Protein AF-0000000068387967 (afdb_homodimer)

Radius of gyration: 27.44 Å; Cα contacts (8 Å, |Δi|>4): 1871; chains: 2; bounding box: 68×74×74 Å

Organism: Agrobacterium fabrum (strain C58 / ATCC 33970) (NCBI:txid176299)

Structure (mmCIF, N/CA/C/O backbone):
data_AF-0000000068387967-model_v1
#
loop_
_entity.id
_entity.type
_entity.pdbx_description
1 polymer 'Transcriptional regulator, ROK family'
#
loop_
_atom_site.group_PDB
_atom_site.id
_atom_site.type_symbol
_atom_site.label_atom_id
_atom_site.label_alt_id
_atom_site.label_comp_id
_atom_site.label_asym_id
_atom_site.label_entity_id
_atom_site.label_seq_id
_atom_site.pdbx_PDB_ins_code
_atom_site.Cartn_x
_atom_site.Cartn_y
_atom_site.Cartn_z
_atom_site.occupancy
_atom_site.B_iso_or_equiv
_atom_site.auth_seq_id
_atom_site.auth_comp_id
_atom_site.auth_asym_id
_atom_site.auth_atom_id
_atom_site.pdbx_PDB_model_num
ATOM 1 N N . MET A 1 1 ? 4.836 -12.438 -30.688 1 20.45 1 MET A N 1
ATOM 2 C CA . MET A 1 1 ? 4.652 -12.008 -29.312 1 20.45 1 MET A CA 1
ATOM 3 C C . MET A 1 1 ? 5.262 -10.633 -29.078 1 20.45 1 MET A C 1
ATOM 5 O O . MET A 1 1 ? 6.48 -10.469 -29.172 1 20.45 1 MET A O 1
ATOM 9 N N . THR A 1 2 ? 4.594 -9.641 -29.453 1 23.92 2 THR A N 1
ATOM 10 C CA . THR A 1 2 ? 5.078 -8.273 -29.547 1 23.92 2 THR A CA 1
ATOM 11 C C . THR A 1 2 ? 5.59 -7.785 -28.188 1 23.92 2 THR A C 1
ATOM 13 O O . THR A 1 2 ? 4.879 -7.867 -27.188 1 23.92 2 THR A O 1
ATOM 16 N N . VAL A 1 3 ? 6.855 -7.746 -28.094 1 29.48 3 VAL A N 1
ATOM 17 C CA . VAL A 1 3 ? 7.578 -7.168 -26.953 1 29.48 3 VAL A CA 1
ATOM 18 C C . VAL A 1 3 ? 7.012 -5.785 -26.641 1 29.48 3 VAL A C 1
ATOM 20 O O . VAL A 1 3 ? 7.105 -4.867 -27.453 1 29.48 3 VAL A O 1
ATOM 23 N N . HIS A 1 4 ? 5.84 -5.695 -26.094 1 33.25 4 HIS A N 1
ATOM 24 C CA . HIS A 1 4 ? 5.336 -4.379 -25.703 1 33.25 4 HIS A CA 1
ATOM 25 C C . HIS A 1 4 ? 6.391 -3.592 -24.938 1 33.25 4 HIS A C 1
ATOM 27 O O . HIS A 1 4 ? 7.027 -4.129 -24.016 1 33.25 4 HIS A O 1
ATOM 33 N N . THR A 1 5 ? 7.004 -2.742 -25.531 1 36.59 5 THR A N 1
ATOM 34 C CA . THR A 1 5 ? 7.961 -1.778 -25 1 36.59 5 THR A CA 1
ATOM 35 C C . THR A 1 5 ? 7.449 -1.168 -23.703 1 36.59 5 THR A C 1
ATOM 37 O O . THR A 1 5 ? 6.375 -0.565 -23.672 1 36.59 5 THR A O 1
ATOM 40 N N . VAL A 1 6 ? 7.699 -1.725 -22.609 1 42.28 6 VAL A N 1
ATOM 41 C CA . VAL A 1 6 ? 7.457 -1.434 -21.203 1 42.28 6 VAL A CA 1
ATOM 42 C C . VAL A 1 6 ? 8.07 -0.083 -20.844 1 42.28 6 VAL A C 1
ATOM 44 O O . VAL A 1 6 ? 9.031 -0.018 -20.062 1 42.28 6 VAL A O 1
ATOM 47 N N . ASP A 1 7 ? 8.141 0.85 -21.703 1 43.03 7 ASP A N 1
ATOM 48 C CA . ASP A 1 7 ? 8.953 2.059 -21.625 1 43.03 7 ASP A CA 1
ATOM 49 C C . ASP A 1 7 ? 8.438 2.988 -20.516 1 43.03 7 ASP A C 1
ATOM 51 O O . ASP A 1 7 ? 9.117 3.949 -20.141 1 43.03 7 ASP A O 1
ATOM 55 N N . THR A 1 8 ? 7.227 2.881 -20.016 1 50.09 8 THR A N 1
ATOM 56 C CA . THR A 1 8 ? 6.793 4.102 -19.344 1 50.09 8 THR A CA 1
ATOM 57 C C . THR A 1 8 ? 6.922 3.957 -17.828 1 50.09 8 THR A C 1
ATOM 59 O O . THR A 1 8 ? 6.52 4.852 -17.078 1 50.09 8 THR A O 1
ATOM 62 N N . TYR A 1 9 ? 7.469 2.838 -17.406 1 54.78 9 TYR A N 1
ATOM 63 C CA . TYR A 1 9 ? 7.398 2.793 -15.945 1 54.78 9 TYR A CA 1
ATOM 64 C C . TYR A 1 9 ? 8.766 3.047 -15.32 1 54.78 9 TYR A C 1
ATOM 66 O O . TYR A 1 9 ? 9.797 2.723 -15.914 1 54.78 9 TYR A O 1
ATOM 74 N N . PRO A 1 10 ? 8.688 3.734 -14.219 1 59.34 10 PRO A N 1
ATOM 75 C CA . PRO A 1 10 ? 9.953 3.973 -13.516 1 59.34 10 PRO A CA 1
ATOM 76 C C . PRO A 1 10 ? 10.719 2.682 -13.227 1 59.34 10 PRO A C 1
ATOM 78 O O . PRO A 1 10 ? 10.109 1.668 -12.875 1 59.34 10 PRO A O 1
ATOM 81 N N . VAL A 1 11 ? 11.945 2.621 -13.703 1 65.12 11 VAL A N 1
ATOM 82 C CA . VAL A 1 11 ? 12.836 1.48 -13.484 1 65.12 11 VAL A CA 1
ATOM 83 C C . VAL A 1 11 ? 13.875 1.828 -12.422 1 65.12 11 VAL A C 1
ATOM 85 O O . VAL A 1 11 ? 14.375 2.951 -12.383 1 65.12 11 VAL A O 1
ATOM 88 N N . ALA A 1 12 ? 13.992 0.906 -11.422 1 69.81 12 ALA A N 1
ATOM 89 C CA . ALA A 1 12 ? 15.07 1.115 -10.461 1 69.81 12 ALA A CA 1
ATOM 90 C C . ALA A 1 12 ? 16.391 1.389 -11.164 1 69.81 12 ALA A C 1
ATOM 92 O O . ALA A 1 12 ? 16.688 0.772 -12.195 1 69.81 12 ALA A O 1
ATOM 93 N N . ILE A 1 13 ? 17.125 2.381 -10.664 1 72.62 13 ILE A N 1
ATOM 94 C CA . ILE A 1 13 ? 18.406 2.709 -11.289 1 72.62 13 ILE A CA 1
ATOM 95 C C . ILE A 1 13 ? 19.547 2.139 -10.461 1 72.62 13 ILE A C 1
ATOM 97 O O . ILE A 1 13 ? 19.375 1.808 -9.281 1 72.62 13 ILE A O 1
ATOM 101 N N . GLY A 1 14 ? 20.594 1.98 -11.133 1 74.94 14 GLY A N 1
ATOM 102 C CA . GLY A 1 14 ? 21.766 1.4 -10.492 1 74.94 14 GLY A CA 1
ATOM 103 C C . GLY A 1 14 ? 22.359 2.279 -9.406 1 74.94 14 GLY A C 1
ATOM 104 O O . GLY A 1 14 ? 22.109 3.486 -9.375 1 74.94 14 GLY A O 1
ATOM 105 N N . LYS A 1 15 ? 22.984 1.681 -8.406 1 77.12 15 LYS A N 1
ATOM 106 C CA . LYS A 1 15 ? 23.688 2.396 -7.344 1 77.12 15 LYS A CA 1
ATOM 107 C C . LYS A 1 15 ? 25.141 2.645 -7.719 1 77.12 15 LYS A C 1
ATOM 109 O O . LYS A 1 15 ? 25.797 1.782 -8.312 1 77.12 15 LYS A O 1
ATOM 114 N N . ASN A 1 16 ? 25.578 3.896 -7.59 1 76.06 16 ASN A N 1
ATOM 115 C CA . ASN A 1 16 ? 26.984 4.293 -7.707 1 76.06 16 ASN A CA 1
ATOM 116 C C . ASN A 1 16 ? 27.5 4.914 -6.41 1 76.06 16 ASN A C 1
ATOM 118 O O . ASN A 1 16 ? 26.75 5.047 -5.441 1 76.06 16 ASN A O 1
ATOM 122 N N . PRO A 1 17 ? 28.734 5.148 -6.324 1 76.19 17 PRO A N 1
ATOM 123 C CA . PRO A 1 17 ? 29.297 5.656 -5.066 1 76.19 17 PRO A CA 1
ATOM 124 C C . PRO A 1 17 ? 28.578 6.906 -4.562 1 76.19 17 PRO A C 1
ATOM 126 O O . PRO A 1 17 ? 28.344 7.047 -3.359 1 76.19 17 PRO A O 1
ATOM 129 N N . GLU A 1 18 ? 28.203 7.746 -5.441 1 78.06 18 GLU A N 1
ATOM 130 C CA . GLU A 1 18 ? 27.531 8.977 -5.043 1 78.06 18 GLU A CA 1
ATOM 131 C C . GLU A 1 18 ? 26.156 8.688 -4.453 1 78.06 18 GLU A C 1
ATOM 133 O O . GLU A 1 18 ? 25.812 9.211 -3.393 1 78.06 18 GLU A O 1
ATOM 138 N N . ARG A 1 19 ? 25.422 7.848 -5.066 1 78.75 19 ARG A N 1
ATOM 139 C CA . ARG A 1 19 ? 24.078 7.508 -4.605 1 78.75 19 ARG A CA 1
ATOM 140 C C . ARG A 1 19 ? 24.125 6.695 -3.314 1 78.75 19 ARG A C 1
ATOM 142 O O . ARG A 1 19 ? 23.25 6.82 -2.461 1 78.75 19 ARG A O 1
ATOM 149 N N . SER A 1 20 ? 25.125 5.906 -3.203 1 82.56 20 SER A N 1
ATOM 150 C CA . SER A 1 20 ? 25.312 5.145 -1.973 1 82.56 20 SER A CA 1
ATOM 151 C C . SER A 1 20 ? 25.609 6.062 -0.792 1 82.56 20 SER A C 1
ATOM 153 O O . SER A 1 20 ? 25.109 5.844 0.313 1 82.56 20 SER A O 1
ATOM 155 N N . ARG A 1 21 ? 26.422 7.07 -1.101 1 83.25 21 ARG A N 1
ATOM 156 C CA . ARG A 1 21 ? 26.75 8.031 -0.054 1 83.25 21 ARG A CA 1
ATOM 157 C C . ARG A 1 21 ? 25.5 8.789 0.397 1 83.25 21 ARG A C 1
ATOM 159 O O . ARG A 1 21 ? 25.297 8.984 1.596 1 83.25 21 ARG A O 1
ATOM 166 N N . GLU A 1 22 ? 24.734 9.18 -0.54 1 84.56 22 GLU A N 1
ATOM 167 C CA . GLU A 1 22 ? 23.5 9.898 -0.215 1 84.56 22 GLU A CA 1
ATOM 168 C C . GLU A 1 22 ? 22.547 9.023 0.592 1 84.56 22 GLU A C 1
ATOM 170 O O . GLU A 1 22 ? 21.938 9.492 1.55 1 84.56 22 GLU A O 1
ATOM 175 N N . HIS A 1 23 ? 22.469 7.82 0.16 1 85.06 23 HIS A N 1
ATOM 176 C CA . HIS A 1 23 ? 21.656 6.867 0.898 1 85.06 23 HIS A CA 1
ATOM 177 C C . HIS A 1 23 ? 22.141 6.719 2.336 1 85.06 23 HIS A C 1
ATOM 179 O O . HIS A 1 23 ? 21.344 6.789 3.275 1 85.06 23 HIS A O 1
ATOM 185 N N . ASN A 1 24 ? 23.406 6.57 2.516 1 87.81 24 ASN A N 1
ATOM 186 C CA . ASN A 1 24 ? 23.984 6.363 3.842 1 87.81 24 ASN A CA 1
ATOM 187 C C . ASN A 1 24 ? 23.797 7.586 4.73 1 87.81 24 ASN A C 1
ATOM 189 O O . ASN A 1 24 ? 23.562 7.457 5.934 1 87.81 24 ASN A O 1
ATOM 193 N N . ARG A 1 25 ? 23.875 8.711 4.125 1 89.19 25 ARG A N 1
ATOM 194 C CA . ARG A 1 25 ? 23.641 9.953 4.852 1 89.19 25 ARG A CA 1
ATOM 195 C C . ARG A 1 25 ? 22.219 9.992 5.414 1 89.19 25 ARG A C 1
ATOM 197 O O . ARG A 1 25 ? 22.016 10.352 6.574 1 89.19 25 ARG A O 1
ATOM 204 N N . ARG A 1 26 ? 21.297 9.609 4.594 1 86.44 26 ARG A N 1
ATOM 205 C CA . ARG A 1 26 ? 19.906 9.602 5.023 1 86.44 26 ARG A CA 1
ATOM 206 C C . ARG A 1 26 ? 19.672 8.578 6.137 1 86.44 26 ARG A C 1
ATOM 208 O O . ARG A 1 26 ? 18.953 8.852 7.098 1 86.44 26 ARG A O 1
ATOM 215 N N . VAL A 1 27 ? 20.312 7.484 5.996 1 86.31 27 VAL A N 1
ATOM 216 C CA . VAL A 1 27 ? 20.188 6.418 6.98 1 86.31 27 VAL A CA 1
ATOM 217 C C . VAL A 1 27 ? 20.688 6.902 8.344 1 86.31 27 VAL A C 1
ATOM 219 O O . VAL A 1 27 ? 20.016 6.723 9.359 1 86.31 27 VAL A O 1
ATOM 222 N N . VAL A 1 28 ? 21.797 7.598 8.414 1 89.75 28 VAL A N 1
ATOM 223 C CA . VAL A 1 28 ? 22.422 8.062 9.648 1 89.75 28 VAL A CA 1
ATOM 224 C C . VAL A 1 28 ? 21.562 9.172 10.266 1 89.75 28 VAL A C 1
ATOM 226 O O . VAL A 1 28 ? 21.281 9.164 11.469 1 89.75 28 VAL A O 1
ATOM 229 N N . LEU A 1 29 ? 21.172 10.039 9.445 1 87.94 29 LEU A N 1
ATOM 230 C CA . LEU A 1 29 ? 20.359 11.156 9.922 1 87.94 29 LEU A CA 1
ATOM 231 C C . LEU A 1 29 ? 19.047 10.672 10.523 1 87.94 29 LEU A C 1
ATOM 233 O O . LEU A 1 29 ? 18.641 11.133 11.594 1 87.94 29 LEU A O 1
ATOM 237 N N . ASP A 1 30 ? 18.422 9.781 9.844 1 83.19 30 ASP A N 1
ATOM 238 C CA . ASP A 1 30 ? 17.156 9.234 10.336 1 83.19 30 ASP A CA 1
ATOM 239 C C . ASP A 1 30 ? 17.359 8.5 11.656 1 83.19 30 ASP A C 1
ATOM 241 O O . ASP A 1 30 ? 16.547 8.648 12.578 1 83.19 30 ASP A O 1
ATOM 245 N N . LEU A 1 31 ? 18.391 7.793 11.727 1 84.69 31 LEU A N 1
ATOM 246 C CA . LEU A 1 31 ? 18.688 7.02 12.93 1 84.69 31 LEU A CA 1
ATOM 247 C C . LEU A 1 31 ? 18.906 7.938 14.125 1 84.69 31 LEU A C 1
ATOM 249 O O . LEU A 1 31 ? 18.344 7.711 15.203 1 84.69 31 LEU A O 1
ATOM 253 N N . VAL A 1 32 ? 19.688 8.977 13.969 1 88.38 32 VAL A N 1
ATOM 254 C CA . VAL A 1 32 ? 19.984 9.906 15.055 1 88.38 32 VAL A CA 1
ATOM 255 C C . VAL A 1 32 ? 18.719 10.633 15.484 1 88.38 32 VAL A C 1
ATOM 257 O O . VAL A 1 32 ? 18.469 10.828 16.672 1 88.38 32 VAL A O 1
ATOM 260 N N . ARG A 1 33 ? 17.953 11.039 14.523 1 82.38 33 ARG A N 1
ATOM 261 C CA . ARG A 1 33 ? 16.703 11.734 14.812 1 82.38 33 ARG A CA 1
ATOM 262 C C . ARG A 1 33 ? 15.773 10.867 15.656 1 82.38 33 ARG A C 1
ATOM 264 O O . ARG A 1 33 ? 15.219 11.328 16.656 1 82.38 33 ARG A O 1
ATOM 271 N N . ARG A 1 34 ? 15.633 9.656 15.289 1 78.38 34 ARG A N 1
ATOM 272 C CA . ARG A 1 34 ? 14.711 8.742 15.945 1 78.38 34 ARG A CA 1
ATOM 273 C C . ARG A 1 34 ? 15.164 8.43 17.375 1 78.38 34 ARG A C 1
ATOM 275 O O . ARG A 1 34 ? 14.344 8.219 18.266 1 78.38 34 ARG A O 1
ATOM 282 N N . HIS A 1 35 ? 16.484 8.445 17.609 1 83.81 35 HIS A N 1
ATOM 283 C CA . HIS A 1 35 ? 17.031 8.039 18.906 1 83.81 35 HIS A CA 1
ATOM 284 C C . HIS A 1 35 ? 17.297 9.25 19.797 1 83.81 35 HIS A C 1
ATOM 286 O O . HIS A 1 35 ? 17.578 9.102 20.984 1 83.81 35 HIS A O 1
ATOM 292 N N . GLY A 1 36 ? 17.156 10.352 19.234 1 84.31 36 GLY A N 1
ATOM 293 C CA . GLY A 1 36 ? 17.469 11.562 19.969 1 84.31 36 GLY A CA 1
ATOM 294 C C . GLY A 1 36 ? 18.953 11.898 19.953 1 84.31 36 GLY A C 1
ATOM 295 O O . GLY A 1 36 ? 19.328 13 19.562 1 84.31 36 GLY A O 1
ATOM 296 N N . SER A 1 37 ? 19.781 10.953 20.375 1 90.75 37 SER A N 1
ATOM 297 C CA . SER A 1 37 ? 21.234 11.078 20.344 1 90.75 37 SER A CA 1
ATOM 298 C C . SER A 1 37 ? 21.906 9.711 20.266 1 90.75 37 SER A C 1
ATOM 300 O O . SER A 1 37 ? 21.391 8.734 20.797 1 90.75 37 SER A O 1
ATOM 302 N N . LEU A 1 38 ? 22.938 9.688 19.469 1 92.19 38 LEU A N 1
ATOM 303 C CA . LEU A 1 38 ? 23.688 8.445 19.297 1 92.19 38 LEU A CA 1
ATOM 304 C C . LEU A 1 38 ? 25.172 8.742 19.141 1 92.19 38 LEU A C 1
ATOM 306 O O . LEU A 1 38 ? 25.547 9.789 18.609 1 92.19 38 LEU A O 1
ATOM 310 N N . GLY A 1 39 ? 25.984 7.781 19.641 1 93.56 39 GLY A N 1
ATOM 311 C CA . GLY A 1 39 ? 27.406 7.84 19.359 1 93.56 39 GLY A CA 1
ATOM 312 C C . GLY A 1 39 ? 27.781 7.156 18.062 1 93.56 39 GLY A C 1
ATOM 313 O O . GLY A 1 39 ? 26.984 6.406 17.484 1 93.56 39 GLY A O 1
ATOM 314 N N . ARG A 1 40 ? 28.984 7.445 17.578 1 93.56 40 ARG A N 1
ATOM 315 C CA . ARG A 1 40 ? 29.438 6.906 16.297 1 93.56 40 ARG A CA 1
ATOM 316 C C . ARG A 1 40 ? 29.438 5.379 16.312 1 93.56 40 ARG A C 1
ATOM 318 O O . ARG A 1 40 ? 29.047 4.746 15.328 1 93.56 40 ARG A O 1
ATOM 325 N N . ALA A 1 41 ? 29.859 4.836 17.391 1 91.5 41 ALA A N 1
ATOM 326 C CA . ALA A 1 41 ? 29.922 3.379 17.469 1 91.5 41 ALA A CA 1
ATOM 327 C C . ALA A 1 41 ? 28.531 2.754 17.359 1 91.5 41 ALA A C 1
ATOM 329 O O . ALA A 1 41 ? 28.359 1.749 16.672 1 91.5 41 ALA A O 1
ATOM 330 N N . GLN A 1 42 ? 27.672 3.33 18.047 1 91 42 GLN A N 1
ATOM 331 C CA . GLN A 1 42 ? 26.297 2.836 18 1 91 42 GLN A CA 1
ATOM 332 C C . GLN A 1 42 ? 25.703 2.996 16.594 1 91 42 GLN A C 1
ATOM 334 O O . GLN A 1 42 ? 25.016 2.102 16.109 1 91 42 GLN A O 1
ATOM 339 N N . ILE A 1 43 ? 25.938 4.098 15.977 1 92.5 43 ILE A N 1
ATOM 340 C CA . ILE A 1 43 ? 25.453 4.352 14.625 1 92.5 43 ILE A CA 1
ATOM 341 C C . ILE A 1 43 ? 26 3.279 13.68 1 92.5 43 ILE A C 1
ATOM 343 O O . ILE A 1 43 ? 25.25 2.711 12.883 1 92.5 43 ILE A O 1
ATOM 347 N N . ALA A 1 44 ? 27.266 3.008 13.82 1 91.19 44 ALA A N 1
ATOM 348 C CA . ALA A 1 44 ? 27.906 2.002 12.969 1 91.19 44 ALA A CA 1
ATOM 349 C C . ALA A 1 44 ? 27.266 0.631 13.172 1 91.19 44 ALA A C 1
ATOM 351 O O . ALA A 1 44 ? 26.969 -0.075 12.203 1 91.19 44 ALA A O 1
ATOM 352 N N . LYS A 1 45 ? 27.047 0.322 14.367 1 88.19 45 LYS A N 1
ATOM 353 C CA . LYS A 1 45 ? 26.484 -0.98 14.703 1 88.19 45 LYS A CA 1
ATOM 354 C C . LYS A 1 45 ? 25.078 -1.14 14.117 1 88.19 45 LYS A C 1
ATOM 356 O O . LYS A 1 45 ? 24.781 -2.148 13.469 1 88.19 45 LYS A O 1
ATOM 361 N N . ILE A 1 46 ? 24.281 -0.116 14.258 1 85.12 46 ILE A N 1
ATOM 362 C CA . ILE A 1 46 ? 22.891 -0.201 13.859 1 85.12 46 ILE A CA 1
ATOM 363 C C . ILE A 1 46 ? 22.781 -0.156 12.336 1 85.12 46 ILE A C 1
ATOM 365 O O . ILE A 1 46 ? 21.953 -0.857 11.742 1 85.12 46 ILE A O 1
ATOM 369 N N . THR A 1 47 ? 23.625 0.59 11.648 1 86.19 47 THR A N 1
ATOM 370 C CA . THR A 1 47 ? 23.516 0.811 10.211 1 86.19 47 THR A CA 1
ATOM 371 C C . THR A 1 47 ? 24.312 -0.229 9.445 1 86.19 47 THR A C 1
ATOM 373 O O . THR A 1 47 ? 24.172 -0.353 8.227 1 86.19 47 THR A O 1
ATOM 376 N N . HIS A 1 48 ? 25.203 -0.949 10.133 1 86 48 HIS A N 1
ATOM 377 C CA . HIS A 1 48 ? 26.109 -1.923 9.531 1 86 48 HIS A CA 1
ATOM 378 C C . HIS A 1 48 ? 27.094 -1.25 8.578 1 86 48 HIS A C 1
ATOM 380 O O . HIS A 1 48 ? 27.406 -1.803 7.523 1 86 48 HIS A O 1
ATOM 386 N N . LEU A 1 49 ? 27.359 -0.001 8.844 1 88.56 49 LEU A N 1
ATOM 387 C CA . LEU A 1 49 ? 28.406 0.723 8.125 1 88.56 49 LEU A CA 1
ATOM 388 C C . LEU A 1 49 ? 29.75 0.619 8.859 1 88.56 49 LEU A C 1
ATOM 390 O O . LEU A 1 49 ? 29.781 0.287 10.047 1 88.56 49 LEU A O 1
ATOM 394 N N . THR A 1 50 ? 30.797 0.8 8.148 1 90.19 50 THR A N 1
ATOM 395 C CA . THR A 1 50 ? 32.125 0.816 8.781 1 90.19 50 THR A CA 1
ATOM 396 C C . THR A 1 50 ? 32.281 2.041 9.672 1 90.19 50 THR A C 1
ATOM 398 O O . THR A 1 50 ? 31.625 3.064 9.453 1 90.19 50 THR A O 1
ATOM 401 N N . ALA A 1 51 ? 33.094 1.89 10.664 1 92 51 ALA A N 1
ATOM 402 C CA . ALA A 1 51 ? 33.375 3 11.57 1 92 51 ALA A CA 1
ATOM 403 C C . ALA A 1 51 ? 33.875 4.223 10.805 1 92 51 ALA A C 1
ATOM 405 O O . ALA A 1 51 ? 33.5 5.355 11.125 1 92 51 ALA A O 1
ATOM 406 N N . GLN A 1 52 ? 34.625 3.973 9.828 1 92.25 52 GLN A N 1
ATOM 407 C CA . GLN A 1 52 ? 35.188 5.07 9.039 1 92.25 52 GLN A CA 1
ATOM 408 C C . GLN A 1 52 ? 34.094 5.785 8.25 1 92.25 52 GLN A C 1
ATOM 410 O O . GLN A 1 52 ? 34.094 7.016 8.172 1 92.25 52 GLN A O 1
ATOM 415 N N . ALA A 1 53 ? 33.219 5.012 7.613 1 91.62 53 ALA A N 1
ATOM 416 C CA . ALA A 1 53 ? 32.125 5.598 6.855 1 91.62 53 ALA A CA 1
ATOM 417 C C . ALA A 1 53 ? 31.234 6.453 7.754 1 91.62 53 ALA A C 1
ATOM 419 O O . ALA A 1 53 ? 30.844 7.562 7.379 1 91.62 53 ALA A O 1
ATOM 420 N N . VAL A 1 54 ? 30.969 5.953 8.93 1 94.38 54 VAL A N 1
ATOM 421 C CA . VAL A 1 54 ? 30.125 6.672 9.875 1 94.38 54 VAL A CA 1
ATOM 422 C C . VAL A 1 54 ? 30.828 7.961 10.312 1 94.38 54 VAL A C 1
ATOM 424 O O . VAL A 1 54 ? 30.188 9.016 10.391 1 94.38 54 VAL A O 1
ATOM 427 N N . ALA A 1 55 ? 32.094 7.82 10.602 1 94.56 55 ALA A N 1
ATOM 428 C CA . ALA A 1 55 ? 32.844 9.008 11.008 1 94.56 55 ALA A CA 1
ATOM 429 C C . ALA A 1 55 ? 32.781 10.094 9.938 1 94.56 55 ALA A C 1
ATOM 431 O O . ALA A 1 55 ? 32.5 11.258 10.25 1 94.56 55 ALA A O 1
ATOM 432 N N . ASN A 1 56 ? 32.938 9.711 8.688 1 94.94 56 ASN A N 1
ATOM 433 C CA . ASN A 1 56 ? 32.875 10.656 7.582 1 94.94 56 ASN A CA 1
ATOM 434 C C . ASN A 1 56 ? 31.5 11.297 7.441 1 94.94 56 ASN A C 1
ATOM 436 O O . ASN A 1 56 ? 31.391 12.508 7.254 1 94.94 56 ASN A O 1
ATOM 440 N N . ILE A 1 57 ? 30.5 10.5 7.504 1 94.75 57 ILE A N 1
ATOM 441 C CA . ILE A 1 57 ? 29.125 10.961 7.324 1 94.75 57 ILE A CA 1
ATOM 442 C C . ILE A 1 57 ? 28.75 11.906 8.461 1 94.75 57 ILE A C 1
ATOM 444 O O . ILE A 1 57 ? 28.172 12.977 8.227 1 94.75 57 ILE A O 1
ATOM 448 N N . VAL A 1 58 ? 29.094 11.516 9.664 1 95.81 58 VAL A N 1
ATOM 449 C CA . VAL A 1 58 ? 28.766 12.32 10.836 1 95.81 58 VAL A CA 1
ATOM 450 C C . VAL A 1 58 ? 29.5 13.664 10.75 1 95.81 58 VAL A C 1
ATOM 452 O O . VAL A 1 58 ? 28.906 14.711 11.008 1 95.81 58 VAL A O 1
ATOM 455 N N . ASP A 1 59 ? 30.734 13.594 10.383 1 95.94 59 ASP A N 1
ATOM 456 C CA . ASP A 1 59 ? 31.5 14.82 10.242 1 95.94 59 ASP A CA 1
ATOM 457 C C . ASP A 1 59 ? 30.875 15.742 9.195 1 95.94 59 ASP A C 1
ATOM 459 O O . ASP A 1 59 ? 30.812 16.953 9.391 1 95.94 59 ASP A O 1
ATOM 463 N N . GLU A 1 60 ? 30.484 15.188 8.164 1 95.12 60 GLU A N 1
ATOM 464 C CA . GLU A 1 60 ? 29.844 15.945 7.105 1 95.12 60 GLU A CA 1
ATOM 465 C C . GLU A 1 60 ? 28.531 16.578 7.59 1 95.12 60 GLU A C 1
ATOM 467 O O . GLU A 1 60 ? 28.281 17.766 7.344 1 95.12 60 GLU A O 1
ATOM 472 N N . LEU A 1 61 ? 27.734 15.812 8.266 1 94.56 61 LEU A N 1
ATOM 473 C CA . LEU A 1 61 ? 26.438 16.281 8.75 1 94.56 61 LEU A CA 1
ATOM 474 C C . LEU A 1 61 ? 26.625 17.359 9.812 1 94.56 61 LEU A C 1
ATOM 476 O O . LEU A 1 61 ? 25.828 18.312 9.891 1 94.56 61 LEU A O 1
ATOM 480 N N . VAL A 1 62 ? 27.656 17.234 10.594 1 95.38 62 VAL A N 1
ATOM 481 C CA . VAL A 1 62 ? 27.984 18.266 11.578 1 95.38 62 VAL A CA 1
ATOM 482 C C . VAL A 1 62 ? 28.469 19.531 10.875 1 95.38 62 VAL A C 1
ATOM 484 O O . VAL A 1 62 ? 28.078 20.641 11.234 1 95.38 62 VAL A O 1
ATOM 487 N N . GLY A 1 63 ? 29.281 19.281 9.922 1 94.69 63 GLY A N 1
ATOM 488 C CA . GLY A 1 63 ? 29.766 20.406 9.133 1 94.69 63 GLY A CA 1
ATOM 489 C C . GLY A 1 63 ? 28.641 21.188 8.461 1 94.69 63 GLY A C 1
ATOM 490 O O . GLY A 1 63 ? 28.719 22.406 8.336 1 94.69 63 GLY A O 1
ATOM 491 N N . GLU A 1 64 ? 27.625 20.453 8.07 1 92.81 64 GLU A N 1
ATOM 492 C CA . GLU A 1 64 ? 26.469 21.078 7.426 1 92.81 64 GLU A CA 1
ATOM 493 C C . GLU A 1 64 ? 25.469 21.578 8.453 1 92.81 64 GLU A C 1
ATOM 495 O O . GLU A 1 64 ? 24.391 22.062 8.102 1 92.81 64 GLU A O 1
ATOM 500 N N . GLU A 1 65 ? 25.75 21.391 9.719 1 93.25 65 GLU A N 1
ATOM 501 C CA . GLU A 1 65 ? 24.969 21.859 10.867 1 93.25 65 GLU A CA 1
ATOM 502 C C . GLU A 1 65 ? 23.641 21.109 10.984 1 93.25 65 GLU A C 1
ATOM 504 O O . GLU A 1 65 ? 22.688 21.625 11.57 1 93.25 65 GLU A O 1
ATOM 509 N N . LEU A 1 66 ? 23.594 19.953 10.375 1 92.25 66 LEU A N 1
ATOM 510 C CA . LEU A 1 66 ? 22.391 19.125 10.531 1 92.25 66 LEU A CA 1
ATOM 511 C C . LEU A 1 66 ? 22.453 18.344 11.836 1 92.25 66 LEU A C 1
ATOM 513 O O . LEU A 1 66 ? 21.422 18.078 12.453 1 92.25 66 LEU A O 1
ATOM 517 N N . LEU A 1 67 ? 23.656 17.969 12.188 1 94.75 67 LEU A N 1
ATOM 518 C CA . LEU A 1 67 ? 23.906 17.344 13.484 1 94.75 67 LEU A CA 1
ATOM 519 C C . LEU A 1 67 ? 24.766 18.25 14.352 1 94.75 67 LEU A C 1
ATOM 521 O O . LEU A 1 67 ? 25.469 19.125 13.844 1 94.75 67 LEU A O 1
ATOM 525 N N . LYS A 1 68 ? 24.641 18.078 15.578 1 95.25 68 LYS A N 1
ATOM 526 C CA . LYS A 1 68 ? 25.516 18.766 16.531 1 95.25 68 LYS A CA 1
ATOM 527 C C . LYS A 1 68 ? 26.094 17.781 17.547 1 95.25 68 LYS A C 1
ATOM 529 O O . LYS A 1 68 ? 25.453 16.781 17.891 1 95.25 68 LYS A O 1
ATOM 534 N N . GLU A 1 69 ? 27.25 18 17.953 1 94.62 69 GLU A N 1
ATOM 535 C CA . GLU A 1 69 ? 27.891 17.219 18.984 1 94.62 69 GLU A CA 1
ATOM 536 C C . GLU A 1 69 ? 27.344 17.562 20.375 1 94.62 69 GLU A C 1
ATOM 538 O O . GLU A 1 69 ? 27.156 18.75 20.688 1 94.62 69 GLU A O 1
ATOM 543 N N . LEU A 1 70 ? 26.844 16.391 20.938 1 87 70 LEU A N 1
ATOM 544 C CA . LEU A 1 70 ? 26.406 16.547 22.312 1 87 70 LEU A CA 1
ATOM 545 C C . LEU A 1 70 ? 27.516 16.188 23.297 1 87 70 LEU A C 1
ATOM 547 O O . LEU A 1 70 ? 28.469 15.484 22.938 1 87 70 LEU A O 1
ATOM 551 N N . GLY A 1 71 ? 28.172 16.766 24.078 1 81.19 71 GLY A N 1
ATOM 552 C CA . GLY A 1 71 ? 29.172 16.406 25.062 1 81.19 71 GLY A CA 1
ATOM 553 C C . GLY A 1 71 ? 29.234 14.922 25.328 1 81.19 71 GLY A C 1
ATOM 554 O O . GLY A 1 71 ? 28.641 14.125 24.609 1 81.19 71 GLY A O 1
ATOM 555 N N . ARG A 1 72 ? 30.109 14.352 26.125 1 74.06 72 ARG A N 1
ATOM 556 C CA . ARG A 1 72 ? 30.359 12.945 26.453 1 74.06 72 ARG A CA 1
ATOM 557 C C . ARG A 1 72 ? 29.328 12.422 27.438 1 74.06 72 ARG A C 1
ATOM 559 O O . ARG A 1 72 ? 28.906 13.133 28.359 1 74.06 72 ARG A O 1
ATOM 566 N N . ARG A 1 73 ? 28.578 11.281 27.016 1 65 73 ARG A N 1
ATOM 567 C CA . ARG A 1 73 ? 27.672 10.641 27.969 1 65 73 ARG A CA 1
ATOM 568 C C . ARG A 1 73 ? 28.438 10.102 29.172 1 65 73 ARG A C 1
ATOM 570 O O . ARG A 1 73 ? 29.531 9.539 29.016 1 65 73 ARG A O 1
ATOM 577 N N . ARG A 1 74 ? 27.953 10.484 30.469 1 58.84 74 ARG A N 1
ATOM 578 C CA . ARG A 1 74 ? 28.625 10.039 31.703 1 58.84 74 ARG A CA 1
ATOM 579 C C . ARG A 1 74 ? 28.422 8.539 31.906 1 58.84 74 ARG A C 1
ATOM 581 O O . ARG A 1 74 ? 27.312 8.094 32.219 1 58.84 74 ARG A O 1
ATOM 588 N N . THR A 1 75 ? 28.688 7.711 31 1 52.91 75 THR A N 1
ATOM 589 C CA . THR A 1 75 ? 28.484 6.336 31.453 1 52.91 75 THR A CA 1
ATOM 590 C C . THR A 1 75 ? 29.688 5.82 32.219 1 52.91 75 THR A C 1
ATOM 592 O O . THR A 1 75 ? 30.719 6.48 32.281 1 52.91 75 THR A O 1
ATOM 595 N N . GLY A 1 76 ? 29.859 4.379 32.562 1 48 76 GLY A N 1
ATOM 596 C CA . GLY A 1 76 ? 30.766 3.652 33.438 1 48 76 GLY A CA 1
ATOM 597 C C . GLY A 1 76 ? 32.219 3.916 33.125 1 48 76 GLY A C 1
ATOM 598 O O . GLY A 1 76 ? 32.562 4.961 32.594 1 48 76 GLY A O 1
ATOM 599 N N . ARG A 1 77 ? 33.156 2.66 33.188 1 51.19 77 ARG A N 1
ATOM 600 C CA . ARG A 1 77 ? 34.625 2.59 33.062 1 51.19 77 ARG A CA 1
ATOM 601 C C . ARG A 1 77 ? 35.062 2.949 31.641 1 51.19 77 ARG A C 1
ATOM 603 O O . ARG A 1 77 ? 34.531 2.398 30.656 1 51.19 77 ARG A O 1
ATOM 610 N N . GLY A 1 78 ? 35.812 4 31.297 1 63.03 78 GLY A N 1
ATOM 611 C CA . GLY A 1 78 ? 36.438 4.57 30.125 1 63.03 78 GLY A CA 1
ATOM 612 C C . GLY A 1 78 ? 35.812 5.883 29.688 1 63.03 78 GLY A C 1
ATOM 613 O O . GLY A 1 78 ? 34.812 6.332 30.266 1 63.03 78 GLY A O 1
ATOM 614 N N . GLN A 1 79 ? 36.438 6.609 28.75 1 64.38 79 GLN A N 1
ATOM 615 C CA . GLN A 1 79 ? 35.938 7.895 28.266 1 64.38 79 GLN A CA 1
ATOM 616 C C . GLN A 1 79 ? 34.625 7.723 27.484 1 64.38 79 GLN A C 1
ATOM 618 O O . GLN A 1 79 ? 34.594 6.977 26.516 1 64.38 79 GLN A O 1
ATOM 623 N N . PRO A 1 80 ? 33.562 8.102 27.922 1 74.06 80 PRO A N 1
ATOM 624 C CA . PRO A 1 80 ? 32.281 7.965 27.25 1 74.06 80 PRO A CA 1
ATOM 625 C C . PRO A 1 80 ? 32.281 8.562 25.844 1 74.06 80 PRO A C 1
ATOM 627 O O . PRO A 1 80 ? 32.938 9.586 25.609 1 74.06 80 PRO A O 1
ATOM 630 N N . PRO A 1 81 ? 31.734 7.855 24.859 1 84 81 PRO A N 1
ATOM 631 C CA . PRO A 1 81 ? 31.75 8.336 23.484 1 84 81 PRO A CA 1
ATOM 632 C C . PRO A 1 81 ? 30.969 9.641 23.297 1 84 81 PRO A C 1
ATOM 634 O O . PRO A 1 81 ? 30.031 9.914 24.047 1 84 81 PRO A O 1
ATOM 637 N N . ILE A 1 82 ? 31.469 10.5 22.422 1 91.56 82 ILE A N 1
ATOM 638 C CA . ILE A 1 82 ? 30.781 11.719 22.016 1 91.56 82 ILE A CA 1
ATOM 639 C C . ILE A 1 82 ? 29.438 11.359 21.391 1 91.56 82 ILE A C 1
ATOM 641 O O . ILE A 1 82 ? 29.344 10.43 20.578 1 91.56 82 ILE A O 1
ATOM 645 N N . GLN A 1 83 ? 28.406 12.039 21.875 1 94.25 83 GLN A N 1
ATOM 646 C CA . GLN A 1 83 ? 27.062 11.828 21.328 1 94.25 83 GLN A CA 1
ATOM 647 C C . GLN A 1 83 ? 26.703 12.898 20.297 1 94.25 83 GLN A C 1
ATOM 649 O O . GLN A 1 83 ? 27.188 14.031 20.391 1 94.25 83 GLN A O 1
ATOM 654 N N . PHE A 1 84 ? 25.938 12.508 19.344 1 95.31 84 PHE A N 1
ATOM 655 C CA . PHE A 1 84 ? 25.469 13.43 18.328 1 95.31 84 PHE A CA 1
ATOM 656 C C . PHE A 1 84 ? 23.953 13.477 18.281 1 95.31 84 PHE A C 1
ATOM 658 O O . PHE A 1 84 ? 23.297 12.453 18.5 1 95.31 84 PHE A O 1
ATOM 665 N N . ALA A 1 85 ? 23.375 14.656 18.094 1 94.25 85 ALA A N 1
ATOM 666 C CA . ALA A 1 85 ? 21.938 14.875 17.953 1 94.25 85 ALA A CA 1
ATOM 667 C C . ALA A 1 85 ? 21.641 15.789 16.766 1 94.25 85 ALA A C 1
ATOM 669 O O . ALA A 1 85 ? 22.531 16.453 16.234 1 94.25 85 ALA A O 1
ATOM 670 N N . VAL A 1 86 ? 20.406 15.734 16.359 1 91.31 86 VAL A N 1
ATOM 671 C CA . VAL A 1 86 ? 19.984 16.672 15.32 1 91.31 86 VAL A CA 1
ATOM 672 C C . VAL A 1 86 ? 20.094 18.109 15.836 1 91.31 86 VAL A C 1
ATOM 674 O O . VAL A 1 86 ? 19.734 18.375 16.984 1 91.31 86 VAL A O 1
ATOM 677 N N . ASN A 1 87 ? 20.656 19.031 15.039 1 92.88 87 ASN A N 1
ATOM 678 C CA . ASN A 1 87 ? 20.75 20.438 15.375 1 92.88 87 ASN A CA 1
ATOM 679 C C . ASN A 1 87 ? 19.438 21.172 15.078 1 92.88 87 ASN A C 1
ATOM 681 O O . ASN A 1 87 ? 19.094 21.391 13.922 1 92.88 87 ASN A O 1
ATOM 685 N N . PRO A 1 88 ? 18.703 21.547 16.109 1 88.88 88 PRO A N 1
ATOM 686 C CA . PRO A 1 88 ? 17.422 22.219 15.859 1 88.88 88 PRO A CA 1
ATOM 687 C C . PRO A 1 88 ? 17.578 23.484 15.008 1 88.88 88 PRO A C 1
ATOM 689 O O . PRO A 1 88 ? 16.641 23.859 14.297 1 88.88 88 PRO A O 1
ATOM 692 N N . ASP A 1 89 ? 18.766 24.078 15.016 1 90.31 89 ASP A N 1
ATOM 693 C CA . ASP A 1 89 ? 18.984 25.328 14.297 1 90.31 89 ASP A CA 1
ATOM 694 C C . ASP A 1 89 ? 19.609 25.078 12.93 1 90.31 89 ASP A C 1
ATOM 696 O O . ASP A 1 89 ? 19.953 26.016 12.211 1 90.31 89 ASP A O 1
ATOM 700 N N . GLY A 1 90 ? 19.781 23.844 12.617 1 90.62 90 GLY A N 1
ATOM 701 C CA . GLY A 1 90 ? 20.453 23.5 11.375 1 90.62 90 GLY A CA 1
ATOM 702 C C . GLY A 1 90 ? 19.578 23.719 10.156 1 90.62 90 GLY A C 1
ATOM 703 O O . GLY A 1 90 ? 20.078 23.812 9.031 1 90.62 90 GLY A O 1
ATOM 704 N N . GLY A 1 91 ? 18.359 23.844 10.359 1 91.44 91 GLY A N 1
ATOM 705 C CA . GLY A 1 91 ? 17.422 24.078 9.266 1 91.44 91 GLY A CA 1
ATOM 706 C C . GLY A 1 91 ? 15.969 24.062 9.719 1 91.44 91 GLY A C 1
ATOM 707 O O . GLY A 1 91 ? 15.672 23.703 10.859 1 91.44 91 GLY A O 1
ATOM 708 N N . ALA A 1 92 ? 15.133 24.5 8.781 1 92.62 92 ALA A N 1
ATOM 709 C CA . ALA A 1 92 ? 13.695 24.516 9.055 1 92.62 92 ALA A CA 1
ATOM 710 C C . ALA A 1 92 ? 12.898 24.188 7.805 1 92.62 92 ALA A C 1
ATOM 712 O O . ALA A 1 92 ? 13.43 24.234 6.691 1 92.62 92 ALA A O 1
ATOM 713 N N . THR A 1 93 ? 11.781 23.703 8.016 1 94.38 93 THR A N 1
ATOM 714 C CA . THR A 1 93 ? 10.82 23.5 6.938 1 94.38 93 THR A CA 1
ATOM 715 C C . THR A 1 93 ? 9.547 24.297 7.18 1 94.38 93 THR A C 1
ATOM 717 O O . THR A 1 93 ? 9.211 24.609 8.328 1 94.38 93 THR A O 1
ATOM 720 N N . ILE A 1 94 ? 8.906 24.703 6.109 1 96.25 94 ILE A N 1
ATOM 721 C CA . ILE A 1 94 ? 7.633 25.406 6.191 1 96.25 94 ILE A CA 1
ATOM 722 C C . ILE A 1 94 ? 6.508 24.516 5.688 1 96.25 94 ILE A C 1
ATOM 724 O O . ILE A 1 94 ? 6.656 23.828 4.668 1 96.25 94 ILE A O 1
ATOM 728 N N . GLY A 1 95 ? 5.535 24.359 6.453 1 96.62 95 GLY A N 1
ATOM 729 C CA . GLY A 1 95 ? 4.309 23.688 6.059 1 96.62 95 GLY A CA 1
ATOM 730 C C . GLY A 1 95 ? 3.129 24.625 5.91 1 96.62 95 GLY A C 1
ATOM 731 O O . GLY A 1 95 ? 2.904 25.484 6.766 1 96.62 95 GLY A O 1
ATOM 732 N N . VAL A 1 96 ? 2.373 24.5 4.805 1 96.38 96 VAL A N 1
ATOM 733 C CA . VAL A 1 96 ? 1.207 25.344 4.562 1 96.38 96 VAL A CA 1
ATOM 734 C C . VAL A 1 96 ? -0.006 24.469 4.254 1 96.38 96 VAL A C 1
ATOM 736 O O . VAL A 1 96 ? 0.038 23.641 3.346 1 96.38 96 VAL A O 1
ATOM 739 N N . GLU A 1 97 ? -1.03 24.609 4.996 1 92.88 97 GLU A N 1
ATOM 740 C CA . GLU A 1 97 ? -2.328 24.016 4.684 1 92.88 97 GLU A CA 1
ATOM 741 C C . GLU A 1 97 ? -3.256 25.031 4.035 1 92.88 97 GLU A C 1
ATOM 743 O O . GLU A 1 97 ? -3.555 26.078 4.625 1 92.88 97 GLU A O 1
ATOM 748 N N . ILE A 1 98 ? -3.613 24.75 2.854 1 89.81 98 ILE A N 1
ATOM 749 C CA . ILE A 1 98 ? -4.609 25.562 2.178 1 89.81 98 ILE A CA 1
ATOM 750 C C . ILE A 1 98 ? -5.973 24.875 2.24 1 89.81 98 ILE A C 1
ATOM 752 O O . ILE A 1 98 ? -6.223 23.906 1.52 1 89.81 98 ILE A O 1
ATOM 756 N N . ALA A 1 99 ? -6.766 25.375 3.068 1 77.88 99 ALA A N 1
ATOM 757 C CA . ALA A 1 99 ? -8.133 24.875 3.203 1 77.88 99 ALA A CA 1
ATOM 758 C C . ALA A 1 99 ? -9.117 25.75 2.436 1 77.88 99 ALA A C 1
ATOM 760 O O . ALA A 1 99 ? -8.711 26.703 1.748 1 77.88 99 ALA A O 1
ATOM 761 N N . ALA A 1 100 ? -10.406 25.406 2.49 1 71.25 100 ALA A N 1
ATOM 762 C CA . ALA A 1 100 ? -11.438 26.141 1.755 1 71.25 100 ALA A CA 1
ATOM 763 C C . ALA A 1 100 ? -11.664 27.531 2.355 1 71.25 100 ALA A C 1
ATOM 765 O O . ALA A 1 100 ? -12.07 28.453 1.656 1 71.25 100 ALA A O 1
ATOM 766 N N . ASP A 1 101 ? -11.352 27.719 3.627 1 73.88 101 ASP A N 1
ATOM 767 C CA . ASP A 1 101 ? -11.727 28.984 4.258 1 73.88 101 ASP A CA 1
ATOM 768 C C . ASP A 1 101 ? -10.539 29.594 5.008 1 73.88 101 ASP A C 1
ATOM 770 O O . ASP A 1 101 ? -10.633 30.719 5.516 1 73.88 101 ASP A O 1
ATOM 774 N N . HIS A 1 102 ? -9.438 28.922 5.129 1 82.62 102 HIS A N 1
ATOM 775 C CA . HIS A 1 102 ? -8.281 29.469 5.832 1 82.62 102 HIS A CA 1
ATOM 776 C C . HIS A 1 102 ? -6.98 28.844 5.332 1 82.62 102 HIS A C 1
ATOM 778 O O . HIS A 1 102 ? -7.008 27.844 4.609 1 82.62 102 HIS A O 1
ATOM 784 N N . MET A 1 103 ? -5.949 29.5 5.691 1 91.31 103 MET A N 1
ATOM 785 C CA . MET A 1 103 ? -4.59 29.031 5.445 1 91.31 103 MET A CA 1
ATOM 786 C C . MET A 1 103 ? -3.797 28.953 6.746 1 91.31 103 MET A C 1
ATOM 788 O O . MET A 1 103 ? -3.814 29.906 7.543 1 91.31 103 MET A O 1
ATOM 792 N N . VAL A 1 104 ? -3.268 27.828 6.988 1 92.75 104 VAL A N 1
ATOM 793 C CA . VAL A 1 104 ? -2.396 27.656 8.148 1 92.75 104 VAL A CA 1
ATOM 794 C C . VAL A 1 104 ? -0.948 27.5 7.684 1 92.75 104 VAL A C 1
ATOM 796 O O . VAL A 1 104 ? -0.646 26.672 6.82 1 92.75 104 VAL A O 1
ATOM 799 N N . THR A 1 105 ? -0.071 28.297 8.234 1 96 105 THR A N 1
ATOM 800 C CA . THR A 1 105 ? 1.351 28.25 7.906 1 96 105 THR A CA 1
ATOM 801 C C . THR A 1 105 ? 2.184 28 9.156 1 96 105 THR A C 1
ATOM 803 O O . THR A 1 105 ? 2.029 28.703 10.164 1 96 105 THR A O 1
ATOM 806 N N . VAL A 1 106 ? 3.047 26.984 9.047 1 95.12 106 VAL A N 1
ATOM 807 C CA . VAL A 1 106 ? 3.867 26.641 10.203 1 95.12 106 VAL A CA 1
ATOM 808 C C . VAL A 1 106 ? 5.336 26.547 9.797 1 95.12 106 VAL A C 1
ATOM 810 O O . VAL A 1 106 ? 5.641 26.312 8.625 1 95.12 106 VAL A O 1
ATOM 813 N N . GLY A 1 107 ? 6.195 26.859 10.688 1 94.81 107 GLY A N 1
ATOM 814 C CA . GLY A 1 107 ? 7.625 26.625 10.578 1 94.81 107 GLY A CA 1
ATOM 815 C C . GLY A 1 107 ? 8.141 25.641 11.609 1 94.81 107 GLY A C 1
ATOM 816 O O . GLY A 1 107 ? 7.926 25.812 12.812 1 94.81 107 GLY A O 1
ATOM 817 N N . LEU A 1 108 ? 8.773 24.578 11.078 1 91.25 108 LEU A N 1
ATOM 818 C CA . LEU A 1 108 ? 9.336 23.547 11.945 1 91.25 108 LEU A CA 1
ATOM 819 C C . LEU A 1 108 ? 10.859 23.516 11.836 1 91.25 108 LEU A C 1
ATOM 821 O O . LEU A 1 108 ? 11.406 23.672 10.742 1 91.25 108 LEU A O 1
ATOM 825 N N . ASP A 1 109 ? 11.469 23.312 12.953 1 88.31 109 ASP A N 1
ATOM 826 C CA . ASP A 1 109 ? 12.914 23.125 12.875 1 88.31 109 ASP A CA 1
ATOM 827 C C . ASP A 1 109 ? 13.258 21.656 12.656 1 88.31 109 ASP A C 1
ATOM 829 O O . ASP A 1 109 ? 12.367 20.812 12.492 1 88.31 109 ASP A O 1
ATOM 833 N N . LEU A 1 110 ? 14.5 21.281 12.633 1 83.88 110 LEU A N 1
ATOM 834 C CA . LEU A 1 110 ? 14.953 19.953 12.266 1 83.88 110 LEU A CA 1
ATOM 835 C C . LEU A 1 110 ? 14.586 18.938 13.344 1 83.88 110 LEU A C 1
ATOM 837 O O . LEU A 1 110 ? 14.57 17.734 13.094 1 83.88 110 LEU A O 1
ATOM 841 N N . ALA A 1 111 ? 14.422 19.375 14.516 1 78.31 111 ALA A N 1
ATOM 842 C CA . ALA A 1 111 ? 14.039 18.484 15.609 1 78.31 111 ALA A CA 1
ATOM 843 C C . ALA A 1 111 ? 12.523 18.266 15.633 1 78.31 111 ALA A C 1
ATOM 845 O O . ALA A 1 111 ? 12.016 17.5 16.453 1 78.31 111 ALA A O 1
ATOM 846 N N . GLY A 1 112 ? 11.789 18.969 14.773 1 80.19 112 GLY A N 1
ATOM 847 C CA . GLY A 1 112 ? 10.344 18.828 14.719 1 80.19 112 GLY A CA 1
ATOM 848 C C . GLY A 1 112 ? 9.617 19.766 15.656 1 80.19 112 GLY A C 1
ATOM 849 O O . GLY A 1 112 ? 8.43 19.578 15.938 1 80.19 112 GLY A O 1
ATOM 850 N N . VAL A 1 113 ? 10.336 20.766 16.156 1 84 113 VAL A N 1
ATOM 851 C CA . VAL A 1 113 ? 9.734 21.719 17.078 1 84 113 VAL A CA 1
ATOM 852 C C . VAL A 1 113 ? 9.078 22.844 16.281 1 84 113 VAL A C 1
ATOM 854 O O . VAL A 1 113 ? 9.688 23.391 15.359 1 84 113 VAL A O 1
ATOM 857 N N . LEU A 1 114 ? 7.855 23.219 16.672 1 89.12 114 LEU A N 1
ATOM 858 C CA . LEU A 1 114 ? 7.109 24.312 16.062 1 89.12 114 LEU A CA 1
ATOM 859 C C . LEU A 1 114 ? 7.719 25.656 16.422 1 89.12 114 LEU A C 1
ATOM 861 O O . LEU A 1 114 ? 7.73 26.031 17.594 1 89.12 114 LEU A O 1
ATOM 865 N N . ARG A 1 115 ? 8.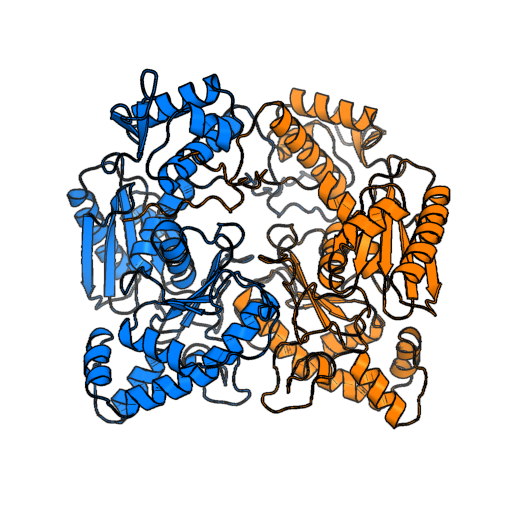227 26.375 15.453 1 91 115 ARG A N 1
ATOM 866 C CA . ARG A 1 115 ? 8.852 27.672 15.688 1 91 115 ARG A CA 1
ATOM 867 C C . ARG A 1 115 ? 7.867 28.812 15.43 1 91 115 ARG A C 1
ATOM 869 O O . ARG A 1 115 ? 7.941 29.859 16.078 1 91 115 ARG A O 1
ATOM 876 N N . THR A 1 116 ? 7.062 28.625 14.445 1 92.44 116 THR A N 1
ATOM 877 C CA . THR A 1 116 ? 6.098 29.641 14.055 1 92.44 116 THR A CA 1
ATOM 878 C C . THR A 1 116 ? 4.777 29 13.633 1 92.44 116 THR A C 1
ATOM 880 O O . THR A 1 116 ? 4.754 27.875 13.148 1 92.44 116 THR A O 1
ATOM 883 N N . HIS A 1 117 ? 3.746 29.641 13.883 1 91.31 117 HIS A N 1
ATOM 884 C CA . HIS A 1 117 ? 2.395 29.234 13.523 1 91.31 117 HIS A CA 1
ATOM 885 C C . HIS A 1 117 ? 1.516 30.438 13.219 1 91.31 117 HIS A C 1
ATOM 887 O O . HIS A 1 117 ? 1.434 31.375 14.023 1 91.31 117 HIS A O 1
ATOM 893 N N . ARG A 1 118 ? 0.897 30.422 12.047 1 93.31 118 ARG A N 1
ATOM 894 C CA . ARG A 1 118 ? 0.002 31.484 11.625 1 93.31 118 ARG A CA 1
ATOM 895 C C . ARG A 1 118 ? -1.256 30.922 10.969 1 93.31 118 ARG A C 1
ATOM 897 O O . ARG A 1 118 ? -1.188 29.953 10.211 1 93.31 118 ARG A O 1
ATOM 904 N N . VAL A 1 119 ? -2.389 31.547 11.32 1 89.81 119 VAL A N 1
ATOM 905 C CA . VAL A 1 119 ? -3.662 31.234 10.688 1 89.81 119 VAL A CA 1
ATOM 906 C C . VAL A 1 119 ? -4.223 32.469 9.992 1 89.81 119 VAL A C 1
ATOM 908 O O . VAL A 1 119 ? -4.391 33.5 10.625 1 89.81 119 VAL A O 1
ATOM 911 N N . THR A 1 120 ? -4.48 32.312 8.742 1 92.5 120 THR A N 1
ATOM 912 C CA . THR A 1 120 ? -4.988 33.406 7.941 1 92.5 120 THR A CA 1
ATOM 913 C C . THR A 1 120 ? -6.336 33.062 7.316 1 92.5 120 THR A C 1
ATOM 915 O O . THR A 1 120 ? -6.434 32.094 6.543 1 92.5 120 THR A O 1
ATOM 918 N N . PRO A 1 121 ? -7.379 33.781 7.59 1 87.38 121 PRO A N 1
ATOM 919 C CA . PRO A 1 121 ? -8.656 33.531 6.91 1 87.38 121 PRO A CA 1
ATOM 920 C C . PRO A 1 121 ? -8.578 33.812 5.406 1 87.38 121 PRO A C 1
ATOM 922 O O . PRO A 1 121 ? -7.895 34.719 4.969 1 87.38 121 PRO A O 1
ATOM 925 N N . LEU A 1 122 ? -9.227 32.938 4.688 1 86.12 122 LEU A N 1
ATOM 926 C CA . LEU A 1 122 ? -9.281 33.094 3.24 1 86.12 122 LEU A CA 1
ATOM 927 C C . LEU A 1 122 ? -10.664 33.594 2.805 1 86.12 122 LEU A C 1
ATOM 929 O O . LEU A 1 122 ? -11.672 32.906 3.057 1 86.12 122 LEU A O 1
ATOM 933 N N . LYS A 1 123 ? -10.789 34.719 2.215 1 82 123 LYS A N 1
ATOM 934 C CA . LYS A 1 123 ? -12.055 35.25 1.696 1 82 123 LYS A CA 1
ATOM 935 C C . LYS A 1 123 ? -12.211 34.938 0.214 1 82 123 LYS A C 1
ATOM 937 O O . LYS A 1 123 ? -13.328 34.719 -0.267 1 82 123 LYS A O 1
ATOM 942 N N . ASP A 1 124 ? -11.141 34.969 -0.518 1 83.31 124 ASP A N 1
ATOM 943 C CA . ASP A 1 124 ? -11.039 34.656 -1.941 1 83.31 124 ASP A CA 1
ATOM 944 C C . ASP A 1 124 ? -10.156 33.438 -2.178 1 83.31 124 ASP A C 1
ATOM 946 O O . ASP A 1 124 ? -8.961 33.438 -1.888 1 83.31 124 ASP A O 1
ATOM 950 N N . THR A 1 125 ? -10.789 32.344 -2.762 1 80.56 125 THR A N 1
ATOM 951 C CA . THR A 1 125 ? -10.047 31.094 -2.869 1 80.56 125 THR A CA 1
ATOM 952 C C . THR A 1 125 ? -9.664 30.812 -4.32 1 80.56 125 THR A C 1
ATOM 954 O O . THR A 1 125 ? -9.391 29.672 -4.688 1 80.56 125 THR A O 1
ATOM 957 N N . THR A 1 126 ? -9.711 31.859 -5.109 1 83.75 126 THR A N 1
ATOM 958 C CA . THR A 1 126 ? -9.188 31.719 -6.465 1 83.75 126 THR A CA 1
ATOM 959 C C . THR A 1 126 ? -7.68 31.469 -6.438 1 83.75 126 THR A C 1
ATOM 961 O O . THR A 1 126 ? -6.988 31.906 -5.512 1 83.75 126 THR A O 1
ATOM 964 N N . PRO A 1 127 ? -7.199 30.797 -7.434 1 87.44 127 PRO A N 1
ATOM 965 C CA . PRO A 1 127 ? -5.766 30.5 -7.457 1 87.44 127 PRO A CA 1
ATOM 966 C C . PRO A 1 127 ? -4.898 31.75 -7.301 1 87.44 127 PRO A C 1
ATOM 968 O O . PRO A 1 127 ? -3.924 31.734 -6.547 1 87.44 127 PRO A O 1
ATOM 971 N N . GLU A 1 128 ? -5.27 32.781 -8 1 89.88 128 GLU A N 1
ATOM 972 C CA . GLU A 1 128 ? -4.477 34.031 -7.941 1 89.88 128 GLU A CA 1
ATOM 973 C C . GLU A 1 128 ? -4.441 34.594 -6.523 1 89.88 128 GLU A C 1
ATOM 975 O O . GLU A 1 128 ? -3.381 34.969 -6.031 1 89.88 128 GLU A O 1
ATOM 980 N N . ALA A 1 129 ? -5.605 34.656 -5.902 1 91.88 129 ALA A N 1
ATOM 981 C CA . ALA A 1 129 ? -5.703 35.188 -4.543 1 91.88 129 ALA A CA 1
ATOM 982 C C . ALA A 1 129 ? -4.949 34.281 -3.555 1 91.88 129 ALA A C 1
ATOM 984 O O . ALA A 1 129 ? -4.25 34.781 -2.67 1 91.88 129 ALA A O 1
ATOM 985 N N . ILE A 1 130 ? -5.055 33.031 -3.691 1 91.75 130 ILE A N 1
ATOM 986 C CA . ILE A 1 130 ? -4.402 32.062 -2.811 1 91.75 130 ILE A CA 1
ATOM 987 C C . ILE A 1 130 ? -2.887 32.188 -2.959 1 91.75 130 ILE A C 1
ATOM 989 O O . ILE A 1 130 ? -2.158 32.188 -1.964 1 91.75 130 ILE A O 1
ATOM 993 N N . LEU A 1 131 ? -2.432 32.312 -4.195 1 93.88 131 LEU A N 1
ATOM 994 C CA . LEU A 1 131 ? -0.997 32.406 -4.449 1 93.88 131 LEU A CA 1
ATOM 995 C C . LEU A 1 131 ? -0.398 33.656 -3.809 1 93.88 131 LEU A C 1
ATOM 997 O O . LEU A 1 131 ? 0.708 33.594 -3.266 1 93.88 131 LEU A O 1
ATOM 1001 N N . LYS A 1 132 ? -1.122 34.719 -3.877 1 95.12 132 LYS A N 1
ATOM 1002 C CA . LYS A 1 132 ? -0.66 35.938 -3.26 1 95.12 132 LYS A CA 1
ATOM 1003 C C . LYS A 1 132 ? -0.57 35.812 -1.743 1 95.12 132 LYS A C 1
ATOM 1005 O O . LYS A 1 132 ? 0.441 36.188 -1.14 1 95.12 132 LYS A O 1
ATOM 1010 N N . THR A 1 133 ? -1.603 35.344 -1.156 1 95.75 133 THR A N 1
ATOM 1011 C CA . THR A 1 133 ? -1.63 35.125 0.287 1 95.75 133 THR A CA 1
ATOM 1012 C C . THR A 1 133 ? -0.539 34.125 0.71 1 95.75 133 THR A C 1
ATOM 1014 O O . THR A 1 133 ? 0.157 34.375 1.702 1 95.75 133 THR A O 1
ATOM 1017 N N . PHE A 1 134 ? -0.389 33.062 -0.04 1 95.69 134 PHE A N 1
ATOM 1018 C CA . PHE A 1 134 ? 0.624 32.062 0.213 1 95.69 134 PHE A CA 1
ATOM 1019 C C . PHE A 1 134 ? 2.018 32.688 0.227 1 95.69 134 PHE A C 1
ATOM 1021 O O . PHE A 1 134 ? 2.799 32.438 1.15 1 95.69 134 PHE A O 1
ATOM 1028 N N . ALA A 1 135 ? 2.291 33.406 -0.789 1 96.88 135 ALA A N 1
ATOM 1029 C CA . ALA A 1 135 ? 3.607 34.031 -0.896 1 96.88 135 ALA A CA 1
ATOM 1030 C C . ALA A 1 135 ? 3.891 34.938 0.306 1 96.88 135 ALA A C 1
ATOM 1032 O O . ALA A 1 135 ? 4.988 34.906 0.866 1 96.88 135 ALA A O 1
ATOM 1033 N N . ALA A 1 136 ? 2.932 35.688 0.673 1 96.56 136 ALA A N 1
ATOM 1034 C CA . ALA A 1 136 ? 3.086 36.625 1.791 1 96.56 136 ALA A CA 1
ATOM 1035 C C . ALA A 1 136 ? 3.293 35.875 3.102 1 96.56 136 ALA A C 1
ATOM 1037 O O . ALA A 1 136 ? 4.188 36.188 3.881 1 96.56 136 ALA A O 1
ATOM 1038 N N . GLU A 1 137 ? 2.467 34.875 3.33 1 96.12 137 GLU A N 1
ATOM 1039 C CA . GLU A 1 137 ? 2.559 34.094 4.566 1 96.12 137 GLU A CA 1
ATOM 1040 C C . GLU A 1 137 ? 3.855 33.312 4.625 1 96.12 137 GLU A C 1
ATOM 1042 O O . GLU A 1 137 ? 4.48 33.188 5.684 1 96.12 137 GLU A O 1
ATOM 1047 N N . HIS A 1 138 ? 4.184 32.719 3.492 1 96.25 138 HIS A N 1
ATOM 1048 C CA . HIS A 1 138 ? 5.438 31.984 3.393 1 96.25 138 HIS A CA 1
ATOM 1049 C C . HIS A 1 138 ? 6.629 32.875 3.74 1 96.25 138 HIS A C 1
ATOM 1051 O O . HIS A 1 138 ? 7.488 32.5 4.535 1 96.25 138 HIS A O 1
ATOM 1057 N N . ALA A 1 139 ? 6.672 34.094 3.207 1 95.06 139 ALA A N 1
ATOM 1058 C CA . ALA A 1 139 ? 7.758 35.031 3.451 1 95.06 139 ALA A CA 1
ATOM 1059 C C . ALA A 1 139 ? 7.816 35.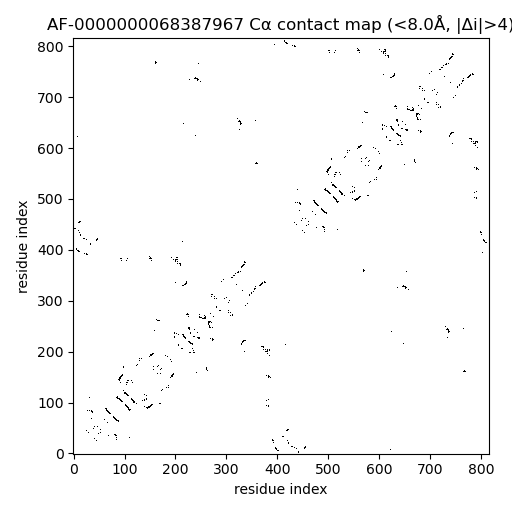438 4.922 1 95.06 139 ALA A C 1
ATOM 1061 O O . ALA A 1 139 ? 8.898 35.531 5.496 1 95.06 139 ALA A O 1
ATOM 1062 N N . ALA A 1 140 ? 6.699 35.625 5.488 1 94.88 140 ALA A N 1
ATOM 1063 C CA . ALA A 1 140 ? 6.625 36 6.895 1 94.88 140 ALA A CA 1
ATOM 1064 C C . ALA A 1 140 ? 7.199 34.906 7.797 1 94.88 140 ALA A C 1
ATOM 1066 O O . ALA A 1 140 ? 7.973 35.188 8.711 1 94.88 140 ALA A O 1
ATOM 1067 N N . VAL A 1 141 ? 6.871 33.719 7.52 1 94.31 141 VAL A N 1
ATOM 1068 C CA . VAL A 1 141 ? 7.336 32.594 8.328 1 94.31 141 VAL A CA 1
ATOM 1069 C C . VAL A 1 141 ? 8.828 32.375 8.086 1 94.31 141 VAL A C 1
ATOM 1071 O O . VAL A 1 141 ? 9.578 32.094 9.023 1 94.31 141 VAL A O 1
ATOM 1074 N N . ALA A 1 142 ? 9.219 32.469 6.828 1 92.56 142 ALA A N 1
ATOM 1075 C CA . ALA A 1 142 ? 10.625 32.25 6.473 1 92.56 142 ALA A CA 1
ATOM 1076 C C . ALA A 1 142 ? 11.523 33.25 7.211 1 92.56 142 ALA A C 1
ATOM 1078 O O . ALA A 1 142 ? 12.617 32.875 7.652 1 92.56 142 ALA A O 1
ATOM 1079 N N . LYS A 1 143 ? 11.078 34.406 7.375 1 90 143 LYS A N 1
ATOM 1080 C CA . LYS A 1 143 ? 11.836 35.438 8.078 1 90 143 LYS A CA 1
ATOM 1081 C C . LYS A 1 143 ? 11.93 35.125 9.57 1 90 143 LYS A C 1
ATOM 1083 O O . LYS A 1 143 ? 12.953 35.406 10.203 1 90 143 LYS A O 1
ATOM 1088 N N . ASN A 1 144 ? 11 34.5 10.078 1 89.69 144 ASN A N 1
ATOM 1089 C CA . ASN A 1 144 ? 10.883 34.312 11.516 1 89.69 144 ASN A CA 1
ATOM 1090 C C . ASN A 1 144 ? 11.602 33.031 11.961 1 89.69 144 ASN A C 1
ATOM 1092 O O . ASN A 1 144 ? 12 32.906 13.117 1 89.69 144 ASN A O 1
ATOM 1096 N N . VAL A 1 145 ? 11.688 32.031 11.117 1 87.12 145 VAL A N 1
ATOM 1097 C CA . VAL A 1 145 ? 12.289 30.766 11.508 1 87.12 145 VAL A CA 1
ATOM 1098 C C . VAL A 1 145 ? 13.766 30.969 11.82 1 87.12 145 VAL A C 1
ATOM 1100 O O . VAL A 1 145 ? 14.32 30.281 12.688 1 87.12 145 VAL A O 1
ATOM 1103 N N . GLY A 1 146 ? 14.508 31.828 11.227 1 81.25 146 GLY A N 1
ATOM 1104 C CA . GLY A 1 146 ? 15.852 32.25 11.617 1 81.25 146 GLY A CA 1
ATOM 1105 C C . GLY A 1 146 ? 16.922 31.234 11.211 1 81.25 146 GLY A C 1
ATOM 1106 O O . GLY A 1 146 ? 18 31.203 11.789 1 81.25 146 GLY A O 1
ATOM 1107 N N . CYS A 1 147 ? 16.625 30.266 10.422 1 86.31 147 CYS A N 1
ATOM 1108 C CA . CYS A 1 147 ? 17.625 29.312 9.93 1 86.31 147 CYS A CA 1
ATOM 1109 C C . CYS A 1 147 ? 17.359 28.969 8.469 1 86.31 147 CYS A C 1
ATOM 1111 O O . CYS A 1 147 ? 16.438 29.5 7.852 1 86.31 147 CYS A O 1
ATOM 1113 N N . ARG A 1 148 ? 18.219 28.203 7.922 1 89.06 148 ARG A N 1
ATOM 1114 C CA . ARG A 1 148 ? 18.141 27.812 6.516 1 89.06 148 ARG A CA 1
ATOM 1115 C C . ARG A 1 148 ? 16.859 27.031 6.238 1 89.06 148 ARG A C 1
ATOM 1117 O O . ARG A 1 148 ? 16.516 26.125 6.996 1 89.06 148 ARG A O 1
ATOM 1124 N N . LEU A 1 149 ? 16.188 27.438 5.168 1 92 149 LEU A N 1
ATOM 1125 C CA . LEU A 1 149 ? 14.984 26.719 4.773 1 92 149 LEU A CA 1
ATOM 1126 C C . LEU A 1 149 ? 15.336 25.484 3.949 1 92 149 LEU A C 1
ATOM 1128 O O . LEU A 1 149 ? 16 25.594 2.918 1 92 149 LEU A O 1
ATOM 1132 N N . LEU A 1 150 ? 14.914 24.359 4.414 1 90.31 150 LEU A N 1
ATOM 1133 C CA . LEU A 1 150 ? 15.234 23.109 3.754 1 90.31 150 LEU A CA 1
ATOM 1134 C C . LEU A 1 150 ? 14.156 22.734 2.74 1 90.31 150 LEU A C 1
ATOM 1136 O O . LEU A 1 150 ? 14.398 21.922 1.842 1 90.31 150 LEU A O 1
ATOM 1140 N N . GLY A 1 151 ? 13.008 23.25 2.898 1 93.06 151 GLY A N 1
ATOM 1141 C CA . GLY A 1 151 ? 11.938 22.938 1.965 1 93.06 151 GLY A CA 1
ATOM 1142 C C . GLY A 1 151 ? 10.578 23.438 2.438 1 93.06 151 GLY A C 1
ATOM 1143 O O . GLY A 1 151 ? 10.438 23.875 3.58 1 93.06 151 GLY A O 1
ATOM 1144 N N . THR A 1 152 ? 9.641 23.438 1.508 1 95.94 152 THR A N 1
ATOM 1145 C CA . THR A 1 152 ? 8.266 23.859 1.775 1 95.94 152 THR A CA 1
ATOM 1146 C C . THR A 1 152 ? 7.281 22.781 1.307 1 95.94 152 THR A C 1
ATOM 1148 O O . THR A 1 152 ? 7.406 22.266 0.195 1 95.94 152 THR A O 1
ATOM 1151 N N . GLY A 1 153 ? 6.488 22.375 2.217 1 96.56 153 GLY A N 1
ATOM 1152 C CA . GLY A 1 153 ? 5.379 21.5 1.873 1 96.56 153 GLY A CA 1
ATOM 1153 C C . GLY A 1 153 ? 4.031 22.188 1.925 1 96.56 153 GLY A C 1
ATOM 1154 O O . GLY A 1 153 ? 3.789 23.031 2.795 1 96.56 153 GLY A O 1
ATOM 1155 N N . VAL A 1 154 ? 3.143 21.844 0.982 1 94.88 154 VAL A N 1
ATOM 1156 C CA . VAL A 1 154 ? 1.798 22.406 0.93 1 94.88 154 VAL A CA 1
ATOM 1157 C C . VAL A 1 154 ? 0.771 21.281 0.832 1 94.88 154 VAL A C 1
ATOM 1159 O O . VAL A 1 154 ? 0.971 20.312 0.096 1 94.88 154 VAL A O 1
ATOM 1162 N N . VAL A 1 155 ? -0.188 21.422 1.651 1 92.62 155 VAL A N 1
ATOM 1163 C CA . VAL A 1 155 ? -1.303 20.484 1.569 1 92.62 155 VAL A CA 1
ATOM 1164 C C . VAL A 1 155 ? -2.545 21.203 1.046 1 92.62 155 VAL A C 1
ATOM 1166 O O . VAL A 1 155 ? -2.814 22.344 1.422 1 92.62 155 VAL A O 1
ATOM 1169 N N . MET A 1 156 ? -3.137 20.625 0.109 1 83.38 156 MET A N 1
ATOM 1170 C CA . MET A 1 156 ? -4.395 21.078 -0.475 1 83.38 156 MET A CA 1
ATOM 1171 C C . MET A 1 156 ? -5.402 19.938 -0.553 1 83.38 156 MET A C 1
ATOM 1173 O O . MET A 1 156 ? -5.02 18.766 -0.612 1 83.38 156 MET A O 1
ATOM 1177 N N . PRO A 1 157 ? -6.691 20.344 -0.48 1 74.38 157 PRO A N 1
ATOM 1178 C CA . PRO A 1 157 ? -7.672 19.25 -0.6 1 74.38 157 PRO A CA 1
ATOM 1179 C C . PRO A 1 157 ? -7.629 18.578 -1.964 1 74.38 157 PRO A C 1
ATOM 1181 O O . PRO A 1 157 ? -7.438 19.234 -2.986 1 74.38 157 PRO A O 1
ATOM 1184 N N . GLY A 1 158 ? -7.469 17.188 -2.129 1 64 158 GLY A N 1
ATOM 1185 C CA . GLY A 1 158 ? -7.66 16.391 -3.332 1 64 158 GLY A CA 1
ATOM 1186 C C . GLY A 1 158 ? -9.094 15.961 -3.541 1 64 158 GLY A C 1
ATOM 1187 O O . GLY A 1 158 ? -10.016 16.516 -2.934 1 64 158 GLY A O 1
ATOM 1188 N N . PRO A 1 159 ? -9.5 15.094 -4.484 1 61.41 159 PRO A N 1
ATOM 1189 C CA . PRO A 1 159 ? -8.484 14.531 -5.375 1 61.41 159 PRO A CA 1
ATOM 1190 C C . PRO A 1 159 ? -8.094 15.477 -6.504 1 61.41 159 PRO A C 1
ATOM 1192 O O . PRO A 1 159 ? -8.789 16.469 -6.754 1 61.41 159 PRO A O 1
ATOM 1195 N N . PHE A 1 160 ? -6.965 15.117 -6.953 1 61.75 160 PHE A N 1
ATOM 1196 C CA . PHE A 1 160 ? -6.418 15.945 -8.023 1 61.75 160 PHE A CA 1
ATOM 1197 C C . PHE A 1 160 ? -6.781 15.383 -9.391 1 61.75 160 PHE A C 1
ATOM 1199 O O . PHE A 1 160 ? -6.652 14.18 -9.625 1 61.75 160 PHE A O 1
ATOM 1206 N N . GLU A 1 161 ? -7.438 16.109 -10.297 1 62.22 161 GLU A N 1
ATOM 1207 C CA . GLU A 1 161 ? -7.672 15.828 -11.711 1 62.22 161 GLU A CA 1
ATOM 1208 C C . GLU A 1 161 ? -8.719 14.734 -11.883 1 62.22 161 GLU A C 1
ATOM 1210 O O . GLU A 1 161 ? -8.539 13.812 -12.688 1 62.22 161 GLU A O 1
ATOM 1215 N N . ILE A 1 162 ? -9.648 14.578 -10.922 1 64 162 ILE A N 1
ATOM 1216 C CA . ILE A 1 162 ? -10.664 13.531 -11.031 1 64 162 ILE A CA 1
ATOM 1217 C C . ILE A 1 162 ? -12.008 14.156 -11.414 1 64 162 ILE A C 1
ATOM 1219 O O . ILE A 1 162 ? -12.438 15.141 -10.812 1 64 162 ILE A O 1
ATOM 1223 N N . ASP A 1 163 ? -12.492 13.633 -12.477 1 59.31 163 ASP A N 1
ATOM 1224 C CA . ASP A 1 163 ? -13.805 14.086 -12.922 1 59.31 163 ASP A CA 1
ATOM 1225 C C . ASP A 1 163 ? -14.898 13.586 -11.992 1 59.31 163 ASP A C 1
ATOM 1227 O O . ASP A 1 163 ? -14.922 12.406 -11.625 1 59.31 163 ASP A O 1
ATOM 1231 N N . GLY A 1 164 ? -15.812 14.477 -11.711 1 54.25 164 GLY A N 1
ATOM 1232 C CA . GLY A 1 164 ? -17.016 14.102 -10.984 1 54.25 164 GLY A CA 1
ATOM 1233 C C . GLY A 1 164 ? -16.812 14 -9.484 1 54.25 164 GLY A C 1
ATOM 1234 O O . GLY A 1 164 ? -17.75 13.734 -8.734 1 54.25 164 GLY A O 1
ATOM 1235 N N . MET A 1 165 ? -15.656 13.82 -9.195 1 57.41 165 MET A N 1
ATOM 1236 C CA . MET A 1 165 ? -15.469 13.781 -7.75 1 57.41 165 MET A CA 1
ATOM 1237 C C . MET A 1 165 ? -15.094 15.164 -7.211 1 57.41 165 MET A C 1
ATOM 1239 O O . MET A 1 165 ? -14.773 16.062 -7.984 1 57.41 165 MET A O 1
ATOM 1243 N N . THR A 1 166 ? -14.633 15.508 -5.992 1 53.25 166 THR A N 1
ATOM 1244 C CA . THR A 1 166 ? -14.398 16.562 -5.012 1 53.25 166 THR A CA 1
ATOM 1245 C C . THR A 1 166 ? -14.18 17.906 -5.699 1 53.25 166 THR A C 1
ATOM 1247 O O . THR A 1 166 ? -14.18 18.953 -5.047 1 53.25 166 THR A O 1
ATOM 1250 N N . SER A 1 167 ? -13.922 18.109 -7.066 1 49.41 167 SER A N 1
ATOM 1251 C CA . SER A 1 167 ? -13.562 19.453 -7.504 1 49.41 167 SER A CA 1
ATOM 1252 C C . SER A 1 167 ? -14.75 20.391 -7.406 1 49.41 167 SER A C 1
ATOM 1254 O O . SER A 1 167 ? -14.609 21.609 -7.605 1 49.41 167 SER A O 1
ATOM 1256 N N . VAL A 1 168 ? -15.891 19.828 -6.996 1 46.62 168 VAL A N 1
ATOM 1257 C CA . VAL A 1 168 ? -17.016 20.766 -7.059 1 46.62 168 VAL A CA 1
ATOM 1258 C C . VAL A 1 168 ? -17.672 20.859 -5.684 1 46.62 168 VAL A C 1
ATOM 1260 O O . VAL A 1 168 ? -18.516 21.734 -5.457 1 46.62 168 VAL A O 1
ATOM 1263 N N . GLY A 1 169 ? -17.156 20.141 -4.754 1 53.41 169 GLY A N 1
ATOM 1264 C CA . GLY A 1 169 ? -17.922 20.203 -3.525 1 53.41 169 GLY A CA 1
ATOM 1265 C C . GLY A 1 169 ? -17.359 21.203 -2.525 1 53.41 169 GLY A C 1
ATOM 1266 O O . GLY A 1 169 ? -16.297 21.781 -2.754 1 53.41 169 GLY A O 1
ATOM 1267 N N . PRO A 1 170 ? -18.297 21.703 -1.589 1 54.25 170 PRO A N 1
ATOM 1268 C CA . PRO A 1 170 ? -17.938 22.672 -0.563 1 54.25 170 PRO A CA 1
ATOM 1269 C C . PRO A 1 170 ? -16.641 22.328 0.152 1 54.25 170 PRO A C 1
ATOM 1271 O O . PRO A 1 170 ? -16.078 23.172 0.856 1 54.25 170 PRO A O 1
ATOM 1274 N N . THR A 1 171 ? -16.141 21.172 -0.193 1 56.84 171 THR A N 1
ATOM 1275 C CA . THR A 1 171 ? -14.961 20.719 0.532 1 56.84 171 THR A CA 1
ATOM 1276 C C . THR A 1 171 ? -13.719 20.859 -0.333 1 56.84 171 THR A C 1
ATOM 1278 O O . THR A 1 171 ? -12.617 20.484 0.089 1 56.84 171 THR A O 1
ATOM 1281 N N . THR A 1 172 ? -14 21.469 -1.559 1 61.88 172 THR A N 1
ATOM 1282 C CA . THR A 1 172 ? -12.875 21.531 -2.484 1 61.88 172 THR A CA 1
ATOM 1283 C C . THR A 1 172 ? -12.508 22.984 -2.797 1 61.88 172 THR A C 1
ATOM 1285 O O . THR A 1 172 ? -13.227 23.906 -2.406 1 61.88 172 THR A O 1
ATOM 1288 N N . LEU A 1 173 ? -11.203 23.141 -3.312 1 69.69 173 LEU A N 1
ATOM 1289 C CA . LEU A 1 173 ? -10.734 24.438 -3.812 1 69.69 173 LEU A CA 1
ATOM 1290 C C . LEU A 1 173 ? -11.117 24.625 -5.277 1 69.69 173 LEU A C 1
ATOM 1292 O O . LEU A 1 173 ? -10.664 23.859 -6.141 1 69.69 173 LEU A O 1
ATOM 1296 N N . SER A 1 174 ? -12.062 25.516 -5.48 1 66.31 174 SER A N 1
ATOM 1297 C CA . SER A 1 174 ? -12.539 25.734 -6.848 1 66.31 174 SER A CA 1
ATOM 1298 C C . SER A 1 174 ? -11.469 26.422 -7.699 1 66.31 174 SER A C 1
ATOM 1300 O O . SER A 1 174 ? -10.672 27.203 -7.191 1 66.31 174 SER A O 1
ATOM 1302 N N . GLY A 1 175 ? -11.312 26.156 -8.953 1 69.94 175 GLY A N 1
ATOM 1303 C CA . GLY A 1 175 ? -10.523 26.891 -9.922 1 69.94 175 GLY A CA 1
ATOM 1304 C C . GLY A 1 175 ? -9.141 26.297 -10.141 1 69.94 175 GLY A C 1
ATOM 1305 O O . GLY A 1 175 ? -8.336 26.859 -10.891 1 69.94 175 GLY A O 1
ATOM 1306 N N . TRP A 1 176 ? -8.883 25.219 -9.539 1 73.62 176 TRP A N 1
ATOM 1307 C CA . TRP A 1 176 ? -7.535 24.656 -9.609 1 73.62 176 TRP A CA 1
ATOM 1308 C C . TRP A 1 176 ? -7.445 23.578 -10.68 1 73.62 176 TRP A C 1
ATOM 1310 O O . TRP A 1 176 ? -6.379 23 -10.898 1 73.62 176 TRP A O 1
ATOM 1320 N N . VAL A 1 177 ? -8.539 23.328 -11.328 1 67.38 177 VAL A N 1
ATOM 1321 C CA . VAL A 1 177 ? -8.555 22.297 -12.367 1 67.38 177 VAL A CA 1
ATOM 1322 C C . VAL A 1 177 ? -7.582 22.672 -13.477 1 67.38 177 VAL A C 1
ATOM 1324 O O . VAL A 1 177 ? -7.582 23.812 -13.969 1 67.38 177 VAL A O 1
ATOM 1327 N N . GLY A 1 178 ? -6.672 21.797 -13.836 1 69.75 178 GLY A N 1
ATOM 1328 C CA . GLY A 1 178 ? -5.734 21.984 -14.93 1 69.75 178 GLY A CA 1
ATOM 1329 C C . GLY A 1 178 ? -4.512 22.797 -14.523 1 69.75 178 GLY A C 1
ATOM 1330 O O . GLY A 1 178 ? -3.635 23.062 -15.352 1 69.75 178 GLY A O 1
ATOM 1331 N N . ILE A 1 179 ? -4.5 23.25 -13.359 1 76.31 179 ILE A N 1
ATOM 1332 C CA . ILE A 1 179 ? -3.395 24.078 -12.867 1 76.31 179 ILE A CA 1
ATOM 1333 C C . ILE A 1 179 ? -2.373 23.188 -12.164 1 76.31 179 ILE A C 1
ATOM 1335 O O . ILE A 1 179 ? -2.74 22.281 -11.406 1 76.31 179 ILE A O 1
ATOM 1339 N N . ASP A 1 180 ? -1.122 23.375 -12.508 1 83.81 180 ASP A N 1
ATOM 1340 C CA . ASP A 1 180 ? -0.037 22.719 -11.781 1 83.81 180 ASP A CA 1
ATOM 1341 C C . ASP A 1 180 ? 0.278 23.469 -10.484 1 83.81 180 ASP A C 1
ATOM 1343 O O . ASP A 1 180 ? 1.107 24.375 -10.469 1 83.81 180 ASP A O 1
ATOM 1347 N N . ALA A 1 181 ? -0.389 23.094 -9.461 1 86.31 181 ALA A N 1
ATOM 1348 C CA . ALA A 1 181 ? -0.273 23.766 -8.164 1 86.31 181 ALA A CA 1
ATOM 1349 C C . ALA A 1 181 ? 1.177 23.797 -7.691 1 86.31 181 ALA A C 1
ATOM 1351 O O . ALA A 1 181 ? 1.641 24.797 -7.156 1 86.31 181 ALA A O 1
ATOM 1352 N N . ARG A 1 182 ? 1.883 22.734 -7.898 1 89 182 ARG A N 1
ATOM 1353 C CA . ARG A 1 182 ? 3.27 22.641 -7.457 1 89 182 ARG A CA 1
ATOM 1354 C C . ARG A 1 182 ? 4.129 23.719 -8.102 1 89 182 ARG A C 1
ATOM 1356 O O . ARG A 1 182 ? 4.871 24.422 -7.418 1 89 182 ARG A O 1
ATOM 1363 N N . GLN A 1 183 ? 4 23.812 -9.359 1 90.81 183 GLN A N 1
ATOM 1364 C CA . GLN A 1 183 ? 4.785 24.797 -10.109 1 90.81 183 GLN A CA 1
ATOM 1365 C C . GLN A 1 183 ? 4.418 26.219 -9.703 1 90.81 183 GLN A C 1
ATOM 1367 O O . GLN A 1 183 ? 5.297 27.047 -9.453 1 90.81 183 GLN A O 1
ATOM 1372 N N . MET A 1 184 ? 3.154 26.469 -9.617 1 92.12 184 MET A N 1
ATOM 1373 C CA . MET A 1 184 ? 2.693 27.812 -9.305 1 92.12 184 MET A CA 1
ATOM 1374 C C . MET A 1 184 ? 3.115 28.219 -7.902 1 92.12 184 MET A C 1
ATOM 1376 O O . MET A 1 184 ? 3.557 29.359 -7.688 1 92.12 184 MET A O 1
ATOM 1380 N N . LEU A 1 185 ? 3.01 27.328 -6.992 1 94.44 185 LEU A N 1
ATOM 1381 C CA . LEU A 1 185 ? 3.381 27.625 -5.613 1 94.44 185 LEU A CA 1
ATOM 1382 C C . LEU A 1 185 ? 4.891 27.797 -5.48 1 94.44 185 LEU A C 1
ATOM 1384 O O . LEU A 1 185 ? 5.355 28.672 -4.746 1 94.44 185 LEU A O 1
ATOM 1388 N N . SER A 1 186 ? 5.633 26.969 -6.207 1 94.25 186 SER A N 1
ATOM 1389 C CA . SER A 1 186 ? 7.09 27.078 -6.211 1 94.25 186 SER A CA 1
ATOM 1390 C C . SER A 1 186 ? 7.531 28.438 -6.742 1 94.25 186 SER A C 1
ATOM 1392 O O . SER A 1 186 ? 8.406 29.094 -6.156 1 94.25 186 SER A O 1
ATOM 1394 N N . GLU A 1 187 ? 6.93 28.828 -7.781 1 94.5 187 GLU A N 1
ATOM 1395 C CA . GLU A 1 187 ? 7.242 30.125 -8.367 1 94.5 187 GLU A CA 1
ATOM 1396 C C . GLU A 1 187 ? 6.871 31.266 -7.422 1 94.5 187 GLU A C 1
ATOM 1398 O O . GLU A 1 187 ? 7.609 32.25 -7.305 1 94.5 187 GLU A O 1
ATOM 1403 N N . ALA A 1 188 ? 5.801 31.109 -6.785 1 94.81 188 ALA A N 1
ATOM 1404 C CA . ALA A 1 188 ? 5.281 32.156 -5.91 1 94.81 188 ALA A CA 1
ATOM 1405 C C . ALA A 1 188 ? 6.215 32.406 -4.727 1 94.81 188 ALA A C 1
ATOM 1407 O O . ALA A 1 188 ? 6.328 33.531 -4.234 1 94.81 188 ALA A O 1
ATOM 1408 N N . CYS A 1 189 ? 6.887 31.375 -4.254 1 93.75 189 CYS A N 1
ATOM 1409 C CA . CYS A 1 189 ? 7.719 31.562 -3.07 1 93.75 189 CYS A CA 1
ATOM 1410 C C . CYS A 1 189 ? 9.195 31.453 -3.424 1 93.75 189 CYS A C 1
ATOM 1412 O O . CYS A 1 189 ? 10.062 31.656 -2.566 1 93.75 189 CYS A O 1
ATOM 1414 N N . GLY A 1 190 ? 9.539 31.125 -4.652 1 91.19 190 GLY A N 1
ATOM 1415 C CA . GLY A 1 190 ? 10.914 31.078 -5.117 1 91.19 190 GLY A CA 1
ATOM 1416 C C . GLY A 1 190 ? 11.664 29.844 -4.645 1 91.19 190 GLY A C 1
ATOM 1417 O O . GLY A 1 190 ? 12.891 29.828 -4.602 1 91.19 190 GLY A O 1
ATOM 1418 N N . GLN A 1 191 ? 10.914 28.859 -4.141 1 89.69 191 GLN A N 1
ATOM 1419 C CA . GLN A 1 191 ? 11.5 27.594 -3.684 1 89.69 191 GLN A CA 1
ATOM 1420 C C . GLN A 1 191 ? 10.695 26.406 -4.18 1 89.69 191 GLN A C 1
ATOM 1422 O O . GLN A 1 191 ? 9.531 26.547 -4.562 1 89.69 191 GLN A O 1
ATOM 1427 N N . GLN A 1 192 ? 11.336 25.25 -4.195 1 87.69 192 GLN A N 1
ATOM 1428 C CA . GLN A 1 192 ? 10.617 24.031 -4.559 1 87.69 192 GLN A CA 1
ATOM 1429 C C . GLN A 1 192 ? 9.578 23.672 -3.502 1 87.69 192 GLN A C 1
ATOM 1431 O O . GLN A 1 192 ? 9.875 23.672 -2.305 1 87.69 192 GLN A O 1
ATOM 1436 N N . VAL A 1 193 ? 8.359 23.422 -3.979 1 93.5 193 VAL A N 1
ATOM 1437 C CA . VAL A 1 193 ? 7.254 23.109 -3.08 1 93.5 193 VAL A CA 1
ATOM 1438 C C . VAL A 1 193 ? 6.773 21.688 -3.344 1 93.5 193 VAL A C 1
ATOM 1440 O O . VAL A 1 193 ? 6.641 21.266 -4.496 1 93.5 193 VAL A O 1
ATOM 1443 N N . VAL A 1 194 ? 6.676 20.922 -2.281 1 91.69 194 VAL A N 1
ATOM 1444 C CA . VAL A 1 194 ? 6.023 19.625 -2.377 1 91.69 194 VAL A CA 1
ATOM 1445 C C . VAL A 1 194 ? 4.539 19.766 -2.049 1 91.69 194 VAL A C 1
ATOM 1447 O O . VAL A 1 194 ? 4.172 20.406 -1.067 1 91.69 194 VAL A O 1
ATOM 1450 N N . VAL A 1 195 ? 3.678 19.203 -2.889 1 90.12 195 VAL A N 1
ATOM 1451 C CA . VAL A 1 195 ? 2.236 19.266 -2.674 1 90.12 195 VAL A CA 1
ATOM 1452 C C . VAL A 1 195 ? 1.707 17.859 -2.375 1 90.12 195 VAL A C 1
ATOM 1454 O O . VAL A 1 195 ? 2.1 16.891 -3.027 1 90.12 195 VAL A O 1
ATOM 1457 N N . GLU A 1 196 ? 0.942 17.734 -1.367 1 90.25 196 GLU A N 1
ATOM 1458 C CA . GLU A 1 196 ? 0.384 16.453 -0.934 1 90.25 196 GLU A CA 1
ATOM 1459 C C . GLU A 1 196 ? -1.07 16.609 -0.496 1 90.25 196 GLU A C 1
ATOM 1461 O O . GLU A 1 196 ? -1.509 17.719 -0.159 1 90.25 196 GLU A O 1
ATOM 1466 N N . ASN A 1 197 ? -1.798 15.539 -0.538 1 87.62 197 ASN A N 1
ATOM 1467 C CA . ASN A 1 197 ? -3.143 15.531 0.031 1 87.62 197 ASN A CA 1
ATOM 1468 C C . ASN A 1 197 ? -3.107 15.656 1.552 1 87.62 197 ASN A C 1
ATOM 1470 O O . ASN A 1 197 ? -2.111 15.297 2.184 1 87.62 197 ASN A O 1
ATOM 1474 N N . ASP A 1 198 ? -4.145 16.188 2.131 1 87.88 198 ASP A N 1
ATOM 1475 C CA . ASP A 1 198 ? -4.191 16.516 3.551 1 87.88 198 ASP A CA 1
ATOM 1476 C C . ASP A 1 198 ? -4.039 15.266 4.41 1 87.88 198 ASP A C 1
ATOM 1478 O O . ASP A 1 198 ? -3.227 15.234 5.336 1 87.88 198 ASP A O 1
ATOM 1482 N N . ALA A 1 199 ? -4.762 14.164 4.074 1 92.06 199 ALA A N 1
ATOM 1483 C CA . ALA A 1 199 ? -4.715 12.961 4.898 1 92.06 199 ALA A CA 1
ATOM 1484 C C . ALA A 1 199 ? -3.33 12.312 4.844 1 92.06 199 ALA A C 1
ATOM 1486 O O . ALA A 1 199 ? -2.805 11.875 5.871 1 92.06 199 ALA A O 1
ATOM 1487 N N . THR A 1 200 ? -2.73 12.281 3.68 1 93.75 200 THR A N 1
ATOM 1488 C CA . THR A 1 200 ? -1.387 11.734 3.535 1 93.75 200 THR A CA 1
ATOM 1489 C C . THR A 1 200 ? -0.375 12.57 4.316 1 93.75 200 THR A C 1
ATOM 1491 O O . THR A 1 200 ? 0.462 12.023 5.039 1 93.75 200 THR A O 1
ATOM 1494 N N . ALA A 1 201 ? -0.496 13.867 4.168 1 93.19 201 ALA A N 1
ATOM 1495 C CA . ALA A 1 201 ? 0.403 14.758 4.902 1 93.19 201 ALA A CA 1
ATOM 1496 C C . ALA A 1 201 ? 0.242 14.578 6.406 1 93.19 201 ALA A C 1
ATOM 1498 O O . ALA A 1 201 ? 1.23 14.547 7.145 1 93.19 201 ALA A O 1
ATOM 1499 N N . ALA A 1 202 ? -0.991 14.469 6.828 1 93.75 202 ALA A N 1
ATOM 1500 C CA . ALA A 1 202 ? -1.259 14.266 8.25 1 93.75 202 ALA A CA 1
ATOM 1501 C C . ALA A 1 202 ? -0.616 12.977 8.75 1 93.75 202 ALA A C 1
ATOM 1503 O O . ALA A 1 202 ? -0.035 12.953 9.844 1 93.75 202 ALA A O 1
ATOM 1504 N N . ALA A 1 203 ? -0.716 11.93 7.988 1 96.06 203 ALA A N 1
ATOM 1505 C CA . ALA A 1 203 ? -0.101 10.656 8.359 1 96.06 203 ALA A CA 1
ATOM 1506 C C . ALA A 1 203 ? 1.415 10.797 8.461 1 96.06 203 ALA A C 1
ATOM 1508 O O . ALA A 1 203 ? 2.031 10.25 9.383 1 96.06 203 ALA A O 1
ATOM 1509 N N . VAL A 1 204 ? 1.988 11.516 7.516 1 93.25 204 VAL A N 1
ATOM 1510 C CA . VAL A 1 204 ? 3.426 11.758 7.559 1 93.25 204 VAL A CA 1
ATOM 1511 C C . VAL A 1 204 ? 3.781 12.539 8.82 1 93.25 204 VAL A C 1
ATOM 1513 O O . VAL A 1 204 ? 4.793 12.258 9.469 1 93.25 204 VAL A O 1
ATOM 1516 N N . GLY A 1 205 ? 2.938 13.492 9.148 1 91.19 205 GLY A N 1
ATOM 1517 C CA . GLY A 1 205 ? 3.129 14.219 10.391 1 91.19 205 GLY A CA 1
ATOM 1518 C C . GLY A 1 205 ? 3.139 13.32 11.617 1 91.19 205 GLY A C 1
ATOM 1519 O O . GLY A 1 205 ? 4.012 13.445 12.477 1 91.19 205 GLY A O 1
ATOM 1520 N N . GLU A 1 206 ? 2.152 12.391 11.688 1 92.75 206 GLU A N 1
ATOM 1521 C CA . GLU A 1 206 ? 2.096 11.445 12.805 1 92.75 206 GLU A CA 1
ATOM 1522 C C . GLU A 1 206 ? 3.326 10.539 12.82 1 92.75 206 GLU A C 1
ATOM 1524 O O . GLU A 1 206 ? 3.809 10.164 13.883 1 92.75 206 GLU A O 1
ATOM 1529 N N . ARG A 1 207 ? 3.797 10.156 11.648 1 89.62 207 ARG A N 1
ATOM 1530 C CA . ARG A 1 207 ? 4.949 9.273 11.5 1 89.62 207 ARG A CA 1
ATOM 1531 C C . ARG A 1 207 ? 6.215 9.93 12.047 1 89.62 207 ARG A C 1
ATOM 1533 O O . ARG A 1 207 ? 7.102 9.25 12.562 1 89.62 207 ARG A O 1
ATOM 1540 N N . LEU A 1 208 ? 6.301 11.227 11.945 1 84.31 208 LEU A N 1
ATOM 1541 C CA . LEU A 1 208 ? 7.543 11.898 12.312 1 84.31 208 LEU A CA 1
ATOM 1542 C C . LEU A 1 208 ? 7.445 12.492 13.711 1 84.31 208 LEU A C 1
ATOM 1544 O O . LEU A 1 208 ? 8.445 12.562 14.43 1 84.31 208 LEU A O 1
ATOM 1548 N N . PHE A 1 209 ? 6.195 12.898 14.117 1 81.94 209 PHE A N 1
ATOM 1549 C CA . PHE A 1 209 ? 6.129 13.695 15.336 1 81.94 209 PHE A CA 1
ATOM 1550 C C . PHE A 1 209 ? 5.008 13.203 16.25 1 81.94 209 PHE A C 1
ATOM 1552 O O . PHE A 1 209 ? 4.844 13.703 17.359 1 81.94 209 PHE A O 1
ATOM 1559 N N . GLY A 1 210 ? 4.289 12.258 15.867 1 88 210 GLY A N 1
ATOM 1560 C CA . GLY A 1 210 ? 3.09 11.93 16.625 1 88 210 GLY A CA 1
ATOM 1561 C C . GLY A 1 210 ? 3 10.453 16.984 1 88 210 GLY A C 1
ATOM 1562 O O . GLY A 1 210 ? 4 9.844 17.359 1 88 210 GLY A O 1
ATOM 1563 N N . ALA A 1 211 ? 1.815 9.961 16.953 1 92.5 211 ALA A N 1
ATOM 1564 C CA . ALA A 1 211 ? 1.504 8.617 17.438 1 92.5 211 ALA A CA 1
ATOM 1565 C C . ALA A 1 211 ? 2.148 7.559 16.547 1 92.5 211 ALA A C 1
ATOM 1567 O O . ALA A 1 211 ? 2.346 6.418 16.969 1 92.5 211 ALA A O 1
ATOM 1568 N N . GLY A 1 212 ? 2.506 7.922 15.297 1 91.19 212 GLY A N 1
ATOM 1569 C CA . GLY A 1 212 ? 3.064 6.977 14.344 1 91.19 212 GLY A CA 1
ATOM 1570 C C . GLY A 1 212 ? 4.578 6.898 14.391 1 91.19 212 GLY A C 1
ATOM 1571 O O . GLY A 1 212 ? 5.199 6.227 13.57 1 91.19 212 GLY A O 1
ATOM 1572 N N . LEU A 1 213 ? 5.246 7.578 15.258 1 83.5 213 LEU A N 1
ATOM 1573 C CA . LEU A 1 213 ? 6.699 7.727 15.305 1 83.5 213 LEU A CA 1
ATOM 1574 C C . LEU A 1 213 ? 7.387 6.367 15.266 1 83.5 213 LEU A C 1
ATOM 1576 O O . LEU A 1 213 ? 8.359 6.184 14.531 1 83.5 213 LEU A O 1
ATOM 1580 N N . ALA A 1 214 ? 6.953 5.336 15.922 1 82.94 214 ALA A N 1
ATOM 1581 C CA . ALA A 1 214 ? 7.613 4.031 15.961 1 82.94 214 ALA A CA 1
ATOM 1582 C C . ALA A 1 214 ? 6.75 2.959 15.297 1 82.94 214 ALA A C 1
ATOM 1584 O O . ALA A 1 214 ? 6.875 1.773 15.609 1 82.94 214 ALA A O 1
ATOM 1585 N N . ILE A 1 215 ? 5.914 3.416 14.422 1 91.56 215 ILE A N 1
ATOM 1586 C CA . ILE A 1 215 ? 4.996 2.477 13.789 1 91.56 215 ILE A CA 1
ATOM 1587 C C . ILE A 1 215 ? 5.172 2.531 12.273 1 91.56 215 ILE A C 1
ATOM 1589 O O . ILE A 1 215 ? 4.695 3.463 11.617 1 91.56 215 ILE A O 1
ATOM 1593 N N . PRO A 1 216 ? 5.77 1.595 11.633 1 90.81 216 PRO A N 1
ATOM 1594 C CA . PRO A 1 216 ? 6.082 1.654 10.203 1 90.81 216 PRO A CA 1
ATOM 1595 C C . PRO A 1 216 ? 4.875 1.34 9.32 1 90.81 216 PRO A C 1
ATOM 1597 O O . PRO A 1 216 ? 4.906 1.598 8.117 1 90.81 216 PRO A O 1
ATOM 1600 N N . ASN A 1 217 ? 3.85 0.678 9.898 1 95.81 217 ASN A N 1
ATOM 1601 C CA . ASN A 1 217 ? 2.67 0.31 9.125 1 95.81 217 ASN A CA 1
ATOM 1602 C C . ASN A 1 217 ? 1.383 0.716 9.836 1 95.81 217 ASN A C 1
ATOM 1604 O O . ASN A 1 217 ? 0.933 0.03 10.758 1 95.81 217 ASN A O 1
ATOM 1608 N N . PHE A 1 218 ? 0.827 1.837 9.422 1 97.88 218 PHE A N 1
ATOM 1609 C CA . PHE A 1 218 ? -0.439 2.248 10.016 1 97.88 218 PHE A CA 1
ATOM 1610 C C . PHE A 1 218 ? -1.285 3.018 9.008 1 97.88 218 PHE A C 1
ATOM 1612 O O . PHE A 1 218 ? -0.79 3.424 7.953 1 97.88 218 PHE A O 1
ATOM 1619 N N . CYS A 1 219 ? -2.543 3.117 9.297 1 98.62 219 CYS A N 1
ATOM 1620 C CA . CYS A 1 219 ? -3.479 3.988 8.594 1 98.62 219 CYS A CA 1
ATOM 1621 C C . CYS A 1 219 ? -3.908 5.152 9.477 1 98.62 219 CYS A C 1
ATOM 1623 O O . CYS A 1 219 ? -3.881 5.047 10.703 1 98.62 219 CYS A O 1
ATOM 1625 N N . MET A 1 220 ? -4.219 6.207 8.852 1 98.12 220 MET A N 1
ATOM 1626 C CA . MET A 1 220 ? -4.766 7.34 9.594 1 98.12 220 MET A CA 1
ATOM 1627 C C . MET A 1 220 ? -6.055 7.836 8.953 1 98.12 220 MET A C 1
ATOM 1629 O O . MET A 1 220 ? -6.059 8.25 7.789 1 98.12 220 MET A O 1
ATOM 1633 N N . ILE A 1 221 ? -7.105 7.715 9.656 1 98.19 221 ILE A N 1
ATOM 1634 C CA . ILE A 1 221 ? -8.344 8.383 9.273 1 98.19 221 ILE A CA 1
ATOM 1635 C C . ILE A 1 221 ? -8.297 9.844 9.711 1 98.19 221 ILE A C 1
ATOM 1637 O O . ILE A 1 221 ? -8.195 10.133 10.906 1 98.19 221 ILE A O 1
ATOM 1641 N N . TYR A 1 222 ? -8.359 10.75 8.75 1 94.81 222 TYR A N 1
ATOM 1642 C CA . TYR A 1 222 ? -8.164 12.18 8.961 1 94.81 222 TYR A CA 1
ATOM 1643 C C . TYR A 1 222 ? -9.484 12.938 8.805 1 94.81 222 TYR A C 1
ATOM 1645 O O . TYR A 1 222 ? -10.086 12.922 7.73 1 94.81 222 TYR A O 1
ATOM 1653 N N . PHE A 1 223 ? -9.883 13.617 9.898 1 92.44 223 PHE A N 1
ATOM 1654 C CA . PHE A 1 223 ? -11.07 14.461 9.852 1 92.44 223 PHE A CA 1
ATOM 1655 C C . PHE A 1 223 ? -10.703 15.891 9.469 1 92.44 223 PHE A C 1
ATOM 1657 O O . PHE A 1 223 ? -10.203 16.656 10.305 1 92.44 223 PHE A O 1
ATOM 1664 N N . GLY A 1 224 ? -10.82 16.234 8.242 1 84.44 224 GLY A N 1
ATOM 1665 C CA . GLY A 1 224 ? -10.867 17.625 7.82 1 84.44 224 GLY A CA 1
ATOM 1666 C C . GLY A 1 224 ? -12.281 18.156 7.703 1 84.44 224 GLY A C 1
ATOM 1667 O O . GLY A 1 224 ? -13.102 17.969 8.602 1 84.44 224 GLY A O 1
ATOM 1668 N N . VAL A 1 225 ? -12.57 18.859 6.609 1 79.5 225 VAL A N 1
ATOM 1669 C CA . VAL A 1 225 ? -13.969 19.125 6.305 1 79.5 225 VAL A CA 1
ATOM 1670 C C . VAL A 1 225 ? -14.664 17.828 5.879 1 79.5 225 VAL A C 1
ATOM 1672 O O . VAL A 1 225 ? -15.789 17.547 6.305 1 79.5 225 VAL A O 1
ATOM 1675 N N . GLY A 1 226 ? -13.938 17.094 5.113 1 86.81 226 GLY A N 1
ATOM 1676 C CA . GLY A 1 226 ? -14.328 15.734 4.797 1 86.81 226 GLY A CA 1
ATOM 1677 C C . GLY A 1 226 ? -13.578 14.688 5.605 1 86.81 226 GLY A C 1
ATOM 1678 O O . GLY A 1 226 ? -13.219 14.93 6.758 1 86.81 226 GLY A O 1
ATOM 1679 N N . ILE A 1 227 ? -13.484 13.5 5.121 1 91.75 227 ILE A N 1
ATOM 1680 C CA . ILE A 1 227 ? -12.75 12.414 5.758 1 91.75 227 ILE A CA 1
ATOM 1681 C C . ILE A 1 227 ? -11.758 11.812 4.762 1 91.75 227 ILE A C 1
ATOM 1683 O O . ILE A 1 227 ? -12.133 11.5 3.627 1 91.75 227 ILE A O 1
ATOM 1687 N N . GLY A 1 228 ? -10.516 11.781 5.113 1 93.12 228 GLY A N 1
ATOM 1688 C CA . GLY A 1 228 ? -9.484 11.172 4.289 1 93.12 228 GLY A CA 1
ATOM 1689 C C . GLY A 1 228 ? -8.734 10.055 4.992 1 93.12 228 GLY A C 1
ATOM 1690 O O . GLY A 1 228 ? -8.922 9.836 6.191 1 93.12 228 GLY A O 1
ATOM 1691 N N . LEU A 1 229 ? -7.945 9.375 4.219 1 96.94 229 LEU A N 1
ATOM 1692 C CA . LEU A 1 229 ? -7.137 8.273 4.727 1 96.94 229 LEU A CA 1
ATOM 1693 C C . LEU A 1 229 ? -5.676 8.445 4.332 1 96.94 229 LEU A C 1
ATOM 1695 O O . LEU A 1 229 ? -5.367 8.68 3.16 1 96.94 229 LEU A O 1
ATOM 1699 N N . GLY A 1 230 ? -4.844 8.523 5.289 1 97 230 GLY A N 1
ATOM 1700 C CA . GLY A 1 230 ? -3.416 8.359 5.055 1 97 230 GLY A CA 1
ATOM 1701 C C . GLY A 1 230 ? -2.92 6.953 5.316 1 97 230 GLY A C 1
ATOM 1702 O O . GLY A 1 230 ? -3.369 6.297 6.258 1 97 230 GLY A O 1
ATOM 1703 N N . ILE A 1 231 ? -2.055 6.473 4.473 1 98 231 ILE A N 1
ATOM 1704 C CA . ILE A 1 231 ? -1.49 5.137 4.621 1 98 231 ILE A CA 1
ATOM 1705 C C . ILE A 1 231 ? 0.032 5.227 4.699 1 98 231 ILE A C 1
ATOM 1707 O O . ILE A 1 231 ? 0.671 5.836 3.842 1 98 231 ILE A O 1
ATOM 1711 N N . ILE A 1 232 ? 0.593 4.73 5.773 1 96 232 ILE A N 1
ATOM 1712 C CA . ILE A 1 232 ? 2.037 4.566 5.91 1 96 232 ILE A CA 1
ATOM 1713 C C . ILE A 1 232 ? 2.4 3.088 5.824 1 96 232 ILE A C 1
ATOM 1715 O O . ILE A 1 232 ? 1.903 2.273 6.602 1 96 232 ILE A O 1
ATOM 1719 N N . GLN A 1 233 ? 3.141 2.758 4.863 1 93.44 233 GLN A N 1
ATOM 1720 C CA . GLN A 1 233 ? 3.619 1.4 4.633 1 93.44 233 GLN A CA 1
ATOM 1721 C C . GLN A 1 233 ? 5.145 1.34 4.68 1 93.44 233 GLN A C 1
ATOM 1723 O O . GLN A 1 233 ? 5.82 2.039 3.924 1 93.44 233 GLN A O 1
ATOM 1728 N N . ASP A 1 234 ? 5.66 0.495 5.52 1 87.81 234 ASP A N 1
ATOM 1729 C CA . ASP A 1 234 ? 7.098 0.33 5.695 1 87.81 234 ASP A CA 1
ATOM 1730 C C . ASP A 1 234 ? 7.781 1.677 5.914 1 87.81 234 ASP A C 1
ATOM 1732 O O . ASP A 1 234 ? 8.82 1.956 5.316 1 87.81 234 ASP A O 1
ATOM 1736 N N . GLY A 1 235 ? 7.055 2.506 6.566 1 86.94 235 GLY A N 1
ATOM 1737 C CA . GLY A 1 235 ? 7.613 3.779 6.992 1 86.94 235 GLY A CA 1
ATOM 1738 C C . GLY A 1 235 ? 7.426 4.887 5.973 1 86.94 235 GLY A C 1
ATOM 1739 O O . GLY A 1 235 ? 7.777 6.039 6.227 1 86.94 235 GLY A O 1
ATOM 1740 N N . ALA A 1 236 ? 6.871 4.609 4.832 1 88.81 236 ALA A N 1
ATOM 1741 C CA . ALA A 1 236 ? 6.703 5.605 3.775 1 88.81 236 ALA A CA 1
ATOM 1742 C C . ALA A 1 236 ? 5.23 5.766 3.406 1 88.81 236 ALA A C 1
ATOM 1744 O O . ALA A 1 236 ? 4.445 4.824 3.539 1 88.81 236 ALA A O 1
ATOM 1745 N N . PRO A 1 237 ? 4.875 6.965 2.941 1 92.94 237 PRO A N 1
ATOM 1746 C CA . PRO A 1 237 ? 3.477 7.172 2.557 1 92.94 237 PRO A CA 1
ATOM 1747 C C . PRO A 1 237 ? 3.092 6.395 1.298 1 92.94 237 PRO A C 1
ATOM 1749 O O . PRO A 1 237 ? 3.9 6.266 0.376 1 92.94 237 PRO A O 1
ATOM 1752 N N . TYR A 1 238 ? 1.935 5.809 1.314 1 95.12 238 TYR A N 1
ATOM 1753 C CA . TYR A 1 238 ? 1.316 5.168 0.159 1 95.12 238 TYR A CA 1
ATOM 1754 C C . TYR A 1 238 ? 0.466 6.16 -0.625 1 95.12 238 TYR A C 1
ATOM 1756 O O . TYR A 1 238 ? -0.553 6.645 -0.126 1 95.12 238 TYR A O 1
ATOM 1764 N N . ARG A 1 239 ? 0.801 6.457 -1.856 1 92.44 239 ARG A N 1
ATOM 1765 C CA . ARG A 1 239 ? 0.138 7.527 -2.596 1 92.44 239 ARG A CA 1
ATOM 1766 C C . ARG A 1 239 ? -0.743 6.961 -3.705 1 92.44 239 ARG A C 1
ATOM 1768 O O . ARG A 1 239 ? -1.627 7.652 -4.215 1 92.44 239 ARG A O 1
ATOM 1775 N N . GLY A 1 240 ? -0.497 5.691 -4.102 1 93.31 240 GLY A N 1
ATOM 1776 C CA . GLY A 1 240 ? -1.177 5.137 -5.262 1 93.31 240 GLY A CA 1
ATOM 1777 C C . GLY A 1 240 ? -0.546 5.547 -6.578 1 93.31 240 GLY A C 1
ATOM 1778 O O . GLY A 1 240 ? 0.424 6.309 -6.598 1 93.31 240 GLY A O 1
ATOM 1779 N N . ALA A 1 241 ? -1.066 5.062 -7.66 1 92.31 241 ALA A N 1
ATOM 1780 C CA . ALA A 1 241 ? -0.49 5.25 -8.984 1 92.31 241 ALA A CA 1
ATOM 1781 C C . ALA A 1 241 ? -0.57 6.711 -9.422 1 92.31 241 ALA A C 1
ATOM 1783 O O . ALA A 1 241 ? 0.3 7.195 -10.148 1 92.31 241 ALA A O 1
ATOM 1784 N N . PHE A 1 242 ? -1.559 7.426 -8.867 1 88.06 242 PHE A N 1
ATOM 1785 C CA . PHE A 1 242 ? -1.805 8.766 -9.391 1 88.06 242 PHE A CA 1
ATOM 1786 C C . PHE A 1 242 ? -1.865 9.789 -8.266 1 88.06 242 PHE A C 1
ATOM 1788 O O . PHE A 1 242 ? -2.348 10.906 -8.461 1 88.06 242 PHE A O 1
ATOM 1795 N N . GLY A 1 243 ? -1.486 9.328 -7.062 1 87.81 243 GLY A N 1
ATOM 1796 C CA . GLY A 1 243 ? -1.409 10.242 -5.93 1 87.81 243 GLY A CA 1
ATOM 1797 C C . GLY A 1 243 ? -2.746 10.461 -5.25 1 87.81 243 GLY A C 1
ATOM 1798 O O . GLY A 1 243 ? -2.908 11.414 -4.484 1 87.81 243 GLY A O 1
ATOM 1799 N N . ASN A 1 244 ? -3.773 9.609 -5.496 1 90.25 244 ASN A N 1
ATOM 1800 C CA . ASN A 1 244 ? -5.121 9.836 -4.988 1 90.25 244 ASN A CA 1
ATOM 1801 C C . ASN A 1 244 ? -5.551 8.734 -4.027 1 90.25 244 ASN A C 1
ATOM 1803 O O . ASN A 1 244 ? -6.742 8.57 -3.748 1 90.25 244 ASN A O 1
ATOM 1807 N N . ALA A 1 245 ? -4.617 7.961 -3.531 1 94.62 245 ALA A N 1
ATOM 1808 C CA . ALA A 1 245 ? -4.965 6.934 -2.551 1 94.62 245 ALA A CA 1
ATOM 1809 C C . ALA A 1 245 ? -5.555 7.559 -1.291 1 94.62 245 ALA A C 1
ATOM 1811 O O . ALA A 1 245 ? -5.191 8.68 -0.915 1 94.62 245 ALA A O 1
ATOM 1812 N N . GLY A 1 246 ? -6.48 6.879 -0.699 1 95.19 246 GLY A N 1
ATOM 1813 C CA . GLY A 1 246 ? -6.941 7.246 0.631 1 95.19 246 GLY A CA 1
ATOM 1814 C C . GLY A 1 246 ? -8.227 8.055 0.618 1 95.19 246 GLY A C 1
ATOM 1815 O O . GLY A 1 246 ? -8.531 8.758 1.578 1 95.19 246 GLY A O 1
ATOM 1816 N N . GLU A 1 247 ? -8.984 7.992 -0.438 1 93.12 247 GLU A N 1
ATOM 1817 C CA . GLU A 1 247 ? -10.273 8.672 -0.498 1 93.12 247 GLU A CA 1
ATOM 1818 C C . GLU A 1 247 ? -11.367 7.84 0.167 1 93.12 247 GLU A C 1
ATOM 1820 O O . GLU A 1 247 ? -12.406 7.562 -0.443 1 93.12 247 GLU A O 1
ATOM 1825 N N . ILE A 1 248 ? -11.188 7.598 1.413 1 95.62 248 ILE A N 1
ATOM 1826 C CA . ILE A 1 248 ? -12.055 6.715 2.18 1 95.62 248 ILE A CA 1
ATOM 1827 C C . ILE A 1 248 ? -13.422 7.375 2.379 1 95.62 248 ILE A C 1
ATOM 1829 O O . ILE A 1 248 ? -14.43 6.691 2.568 1 95.62 248 ILE A O 1
ATOM 1833 N N . GLY A 1 249 ? -13.484 8.695 2.402 1 93.56 249 GLY A N 1
ATOM 1834 C CA . GLY A 1 249 ? -14.727 9.422 2.58 1 93.56 249 GLY A CA 1
ATOM 1835 C C . GLY A 1 249 ? -15.773 9.078 1.532 1 93.56 249 GLY A C 1
ATOM 1836 O O . GLY A 1 249 ? -16.969 9.25 1.761 1 93.56 249 GLY A O 1
ATOM 1837 N N . HIS A 1 250 ? -15.359 8.539 0.428 1 92.38 250 HIS A N 1
ATOM 1838 C CA . HIS A 1 250 ? -16.266 8.273 -0.687 1 92.38 250 HIS A CA 1
ATOM 1839 C C . HIS A 1 250 ? -16.469 6.77 -0.88 1 92.38 250 HIS A C 1
ATOM 1841 O O . HIS A 1 250 ? -16.953 6.336 -1.927 1 92.38 250 HIS A O 1
ATOM 1847 N N . VAL A 1 251 ? -16.062 6.055 0.061 1 93.88 251 VAL A N 1
ATOM 1848 C CA . VAL A 1 251 ? -16.422 4.641 0.101 1 93.88 251 VAL A CA 1
ATOM 1849 C C . VAL A 1 251 ? -17.875 4.488 0.536 1 93.88 251 VAL A C 1
ATOM 1851 O O . VAL A 1 251 ? -18.328 5.164 1.463 1 93.88 251 VAL A O 1
ATOM 1854 N N . THR A 1 252 ? -18.578 3.648 -0.073 1 91.88 252 THR A N 1
ATOM 1855 C CA . THR A 1 252 ? -20 3.436 0.224 1 91.88 252 THR A CA 1
ATOM 1856 C C . THR A 1 252 ? -20.156 2.592 1.485 1 91.88 252 THR A C 1
ATOM 1858 O O . THR A 1 252 ? -19.703 1.451 1.542 1 91.88 252 THR A O 1
ATOM 1861 N N . VAL A 1 253 ? -20.797 3.092 2.475 1 90.81 253 VAL A N 1
ATOM 1862 C CA . VAL A 1 253 ? -21 2.377 3.73 1 90.81 253 VAL A CA 1
ATOM 1863 C C . VAL A 1 253 ? -22.469 2 3.871 1 90.81 253 VAL A C 1
ATOM 1865 O O . VAL A 1 253 ? -22.812 1.107 4.648 1 90.81 253 VAL A O 1
ATOM 1868 N N . SER A 1 254 ? -23.312 2.68 3.178 1 88.88 254 SER A N 1
ATOM 1869 C CA . SER A 1 254 ? -24.734 2.398 3.15 1 88.88 254 SER A CA 1
ATOM 1870 C C . SER A 1 254 ? -25.297 2.48 1.729 1 88.88 254 SER A C 1
ATOM 1872 O O . SER A 1 254 ? -25.703 3.551 1.282 1 88.88 254 SER A O 1
ATOM 1874 N N . PRO A 1 255 ? -25.344 1.302 1.137 1 84.75 255 PRO A N 1
ATOM 1875 C CA . PRO A 1 255 ? -25.875 1.329 -0.226 1 84.75 255 PRO A CA 1
ATOM 1876 C C . PRO A 1 255 ? -27.25 1.978 -0.305 1 84.75 255 PRO A C 1
ATOM 1878 O O . PRO A 1 255 ? -28.125 1.701 0.53 1 84.75 255 PRO A O 1
ATOM 1881 N N . LYS A 1 256 ? -27.484 2.928 -1.208 1 85.06 256 LYS A N 1
ATOM 1882 C CA . LYS A 1 256 ? -28.719 3.662 -1.428 1 85.06 256 LYS A CA 1
ATOM 1883 C C . LYS A 1 256 ? -29.016 4.602 -0.262 1 85.06 256 LYS A C 1
ATOM 1885 O O . LYS A 1 256 ? -30.172 4.949 -0.02 1 85.06 256 LYS A O 1
ATOM 1890 N N . GLY A 1 257 ? -28.016 4.926 0.5 1 92.38 257 GLY A N 1
ATOM 1891 C CA . GLY A 1 257 ? -28.172 5.824 1.635 1 92.38 257 GLY A CA 1
ATOM 1892 C C . GLY A 1 257 ? -28.203 7.285 1.235 1 92.38 257 GLY A C 1
ATOM 1893 O O . GLY A 1 257 ? -28.781 7.641 0.199 1 92.38 257 GLY A O 1
ATOM 1894 N N . ARG A 1 258 ? -27.719 8.148 2.092 1 94.06 258 ARG A N 1
ATOM 1895 C CA . ARG A 1 258 ? -27.766 9.594 1.921 1 94.06 258 ARG A CA 1
ATOM 1896 C C . ARG A 1 258 ? -26.891 10.031 0.742 1 94.06 258 ARG A C 1
ATOM 1898 O O . ARG A 1 258 ? -25.891 9.391 0.426 1 94.06 258 ARG A O 1
ATOM 1905 N N . LEU A 1 259 ? -27.266 11.117 0.139 1 91.25 259 LEU A N 1
ATOM 1906 C CA . LEU A 1 259 ? -26.5 11.719 -0.943 1 91.25 259 LEU A CA 1
ATOM 1907 C C . LEU A 1 259 ? -25.203 12.32 -0.416 1 91.25 259 LEU A C 1
ATOM 1909 O O . LEU A 1 259 ? -25.203 13.016 0.604 1 91.25 259 LEU A O 1
ATOM 1913 N N . CYS A 1 260 ? -24.172 11.969 -1.043 1 88.38 260 CYS A N 1
ATOM 1914 C CA . CYS A 1 260 ? -22.891 12.57 -0.699 1 88.38 260 CYS A CA 1
ATOM 1915 C C . CYS A 1 260 ? -22.766 13.961 -1.304 1 88.38 260 CYS A C 1
ATOM 1917 O O . CYS A 1 260 ? -22.859 14.125 -2.52 1 88.38 260 CYS A O 1
ATOM 1919 N N . PRO A 1 261 ? -22.594 14.867 -0.597 1 75.62 261 PRO A N 1
ATOM 1920 C CA . PRO A 1 261 ? -22.531 16.234 -1.109 1 75.62 261 PRO A CA 1
ATOM 1921 C C . PRO A 1 261 ? -21.312 16.5 -1.979 1 75.62 261 PRO A C 1
ATOM 1923 O O . PRO A 1 261 ? -21.328 17.391 -2.83 1 75.62 261 PRO A O 1
ATOM 1926 N N . SER A 1 262 ? -20.312 15.688 -1.869 1 74.75 262 SER A N 1
ATOM 1927 C CA . SER A 1 262 ? -19.031 15.984 -2.49 1 74.75 262 SER A CA 1
ATOM 1928 C C . SER A 1 262 ? -18.859 15.227 -3.803 1 74.75 262 SER A C 1
ATOM 1930 O O . SER A 1 262 ? -18.172 15.688 -4.711 1 74.75 262 SER A O 1
ATOM 1932 N N . CYS A 1 263 ? -19.469 14.023 -3.916 1 79.31 263 CYS A N 1
ATOM 1933 C CA . CYS A 1 263 ? -19.188 13.258 -5.129 1 79.31 263 CYS A CA 1
ATOM 1934 C C . CYS A 1 263 ? -20.5 12.875 -5.832 1 79.31 263 CYS A C 1
ATOM 1936 O O . CYS A 1 263 ? -20.469 12.336 -6.941 1 79.31 263 CYS A O 1
ATOM 1938 N N . GLY A 1 264 ? -21.594 13.109 -5.234 1 80.88 264 GLY A N 1
ATOM 1939 C CA . GLY A 1 264 ? -22.891 12.867 -5.867 1 80.88 264 GLY A CA 1
ATOM 1940 C C . GLY A 1 264 ? -23.359 11.43 -5.734 1 80.88 264 GLY A C 1
ATOM 1941 O O . GLY A 1 264 ? -24.5 11.117 -6.051 1 80.88 264 GLY A O 1
ATOM 1942 N N . GLN A 1 265 ? -22.547 10.547 -5.203 1 87.44 265 GLN A N 1
ATOM 1943 C CA . GLN A 1 265 ? -22.938 9.164 -4.965 1 87.44 265 GLN A CA 1
ATOM 1944 C C . GLN A 1 265 ? -23.781 9.047 -3.691 1 87.44 265 GLN A C 1
ATOM 1946 O O . GLN A 1 265 ? -23.906 10.016 -2.939 1 87.44 265 GLN A O 1
ATOM 1951 N N . ARG A 1 266 ? -24.375 7.941 -3.545 1 91.56 266 ARG A N 1
ATOM 1952 C CA . ARG A 1 266 ? -25.172 7.707 -2.35 1 91.56 266 ARG A CA 1
ATOM 1953 C C . ARG A 1 266 ? -24.453 6.758 -1.392 1 91.56 266 ARG A C 1
ATOM 1955 O O . ARG A 1 266 ? -23.812 5.793 -1.824 1 91.56 266 ARG A O 1
ATOM 1962 N N . GLY A 1 267 ? -24.547 7.121 -0.122 1 93 267 GLY A N 1
ATOM 1963 C CA . GLY A 1 267 ? -24.141 6.188 0.918 1 93 267 GLY A CA 1
ATOM 1964 C C . GLY A 1 267 ? -22.672 6.281 1.271 1 93 267 GLY A C 1
ATOM 1965 O O . GLY A 1 267 ? -22.141 5.414 1.965 1 93 267 GLY A O 1
ATOM 1966 N N . CYS A 1 268 ? -21.969 7.359 0.85 1 94 268 CYS A N 1
ATOM 1967 C CA . CYS A 1 268 ? -20.547 7.523 1.158 1 94 268 CYS A CA 1
ATOM 1968 C C . CYS A 1 268 ? -20.344 7.77 2.646 1 94 268 CYS A C 1
ATOM 1970 O O . CYS A 1 268 ? -21.188 8.367 3.307 1 94 268 CYS A O 1
ATOM 1972 N N . LEU A 1 269 ? -19.25 7.367 3.154 1 95.25 269 LEU A N 1
ATOM 1973 C CA . LEU A 1 269 ? -18.891 7.566 4.551 1 95.25 269 LEU A CA 1
ATOM 1974 C C . LEU A 1 269 ? -19.016 9.031 4.945 1 95.25 269 LEU A C 1
ATOM 1976 O O . LEU A 1 269 ? -19.531 9.352 6.023 1 95.25 269 LEU A O 1
ATOM 1980 N N . GLU A 1 270 ? -18.656 9.977 4.109 1 93.06 270 GLU A N 1
ATOM 1981 C CA . GLU A 1 270 ? -18.656 11.406 4.395 1 93.06 270 GLU A CA 1
ATOM 1982 C C . GLU A 1 270 ? -20.078 11.922 4.645 1 93.06 270 GLU A C 1
ATOM 1984 O O . GLU A 1 270 ? -20.266 12.906 5.363 1 93.06 270 GLU A O 1
ATOM 1989 N N . ALA A 1 271 ? -21.031 11.258 4.059 1 94.06 271 ALA A N 1
ATOM 1990 C CA . ALA A 1 271 ? -22.422 11.68 4.219 1 94.06 271 ALA A CA 1
ATOM 1991 C C . ALA A 1 271 ? -22.922 11.406 5.637 1 94.06 271 ALA A C 1
ATOM 1993 O O . ALA A 1 271 ? -23.984 11.898 6.031 1 94.06 271 ALA A O 1
ATOM 1994 N N . TYR A 1 272 ? -22.109 10.734 6.422 1 95.69 272 TYR A N 1
ATOM 1995 C CA . TYR A 1 272 ? -22.562 10.336 7.746 1 95.69 272 TYR A CA 1
ATOM 1996 C C . TYR A 1 272 ? -21.609 10.82 8.82 1 95.69 272 TYR A C 1
ATOM 1998 O O . TYR A 1 272 ? -22.016 11.141 9.938 1 95.69 272 TYR A O 1
ATOM 2006 N N . ALA A 1 273 ? -20.328 10.867 8.453 1 96.06 273 ALA A N 1
ATOM 2007 C CA . ALA A 1 273 ? -19.359 10.969 9.539 1 96.06 273 ALA A CA 1
ATOM 2008 C C . ALA A 1 273 ? -18.469 12.195 9.359 1 96.06 273 ALA A C 1
ATOM 2010 O O . ALA A 1 273 ? -17.562 12.438 10.172 1 96.06 273 ALA A O 1
ATOM 2011 N N . SER A 1 274 ? -18.672 13.016 8.352 1 92.62 274 SER A N 1
ATOM 2012 C CA . SER A 1 274 ? -17.797 14.156 8.109 1 92.62 274 SER A CA 1
ATOM 2013 C C . SER A 1 274 ? -18.156 15.336 9.008 1 92.62 274 SER A C 1
ATOM 2015 O O . SER A 1 274 ? -19.297 15.438 9.469 1 92.62 274 SER A O 1
ATOM 2017 N N . ALA A 1 275 ? -17.156 16.188 9.258 1 89.81 275 ALA A N 1
ATOM 2018 C CA . ALA A 1 275 ? -17.422 17.453 9.961 1 89.81 275 ALA A CA 1
ATOM 2019 C C . ALA A 1 275 ? -18.422 18.312 9.195 1 89.81 275 ALA A C 1
ATOM 2021 O O . ALA A 1 275 ? -19.234 19.016 9.789 1 89.81 275 ALA A O 1
ATOM 2022 N N . TYR A 1 276 ? -18.422 18.172 7.914 1 86.38 276 TYR A N 1
ATOM 2023 C CA . TYR A 1 276 ? -19.359 18.906 7.078 1 86.38 276 TYR A CA 1
ATOM 2024 C C . TYR A 1 276 ? -20.797 18.562 7.434 1 86.38 276 TYR A C 1
ATOM 2026 O O . TYR A 1 276 ? -21.625 19.469 7.637 1 86.38 276 TYR A O 1
ATOM 2034 N N . VAL A 1 277 ? -21.125 17.344 7.504 1 91.69 277 VAL A N 1
ATOM 2035 C CA . VAL A 1 277 ? -22.484 16.906 7.777 1 91.69 277 VAL A CA 1
ATOM 2036 C C . VAL A 1 277 ? -22.891 17.312 9.188 1 91.69 277 VAL A C 1
ATOM 2038 O O . VAL A 1 277 ? -24.047 17.656 9.438 1 91.69 277 VAL A O 1
ATOM 2041 N N . LEU A 1 278 ? -21.938 17.234 10.141 1 93.62 278 LEU A N 1
ATOM 2042 C CA . LEU A 1 278 ? -22.203 17.703 11.492 1 93.62 278 LEU A CA 1
ATOM 2043 C C . LEU A 1 278 ? -22.594 19.172 11.484 1 93.62 278 LEU A C 1
ATOM 2045 O O . LEU A 1 278 ? -23.609 19.562 12.086 1 93.62 278 LEU A O 1
ATOM 2049 N N . LYS A 1 279 ? -21.844 19.969 10.797 1 90.88 279 LYS A N 1
ATOM 2050 C CA . LYS A 1 279 ? -22.125 21.391 10.719 1 90.88 279 LYS A CA 1
ATOM 2051 C C . LYS A 1 279 ? -23.484 21.656 10.062 1 90.88 279 LYS A C 1
ATOM 2053 O O . LYS A 1 279 ? -24.234 22.531 10.484 1 90.88 279 LYS A O 1
ATOM 2058 N N . GLU A 1 280 ? -23.797 20.875 9.023 1 90.69 280 GLU A N 1
ATOM 2059 C CA . GLU A 1 280 ? -25.094 21 8.352 1 90.69 280 GLU A CA 1
ATOM 2060 C C . GLU A 1 280 ? -26.234 20.672 9.297 1 90.69 280 GLU A C 1
ATOM 2062 O O . GLU A 1 280 ? -27.266 21.359 9.312 1 90.69 280 GLU A O 1
ATOM 2067 N N . LYS A 1 281 ? -26.078 19.641 10.055 1 94.25 281 LYS A N 1
ATOM 2068 C CA . LYS A 1 281 ? -27.094 19.25 11.031 1 94.25 281 LYS A CA 1
ATOM 2069 C C . LYS A 1 281 ? -27.297 20.344 12.07 1 94.25 281 LYS A C 1
ATOM 2071 O O . LYS A 1 281 ? -28.438 20.625 12.469 1 94.25 281 LYS A O 1
ATOM 2076 N N . LEU A 1 282 ? -26.219 20.922 12.516 1 95.06 282 LEU A N 1
ATOM 2077 C CA . LEU A 1 282 ? -26.281 22 13.5 1 95.06 282 LEU A CA 1
ATOM 2078 C C . LEU A 1 282 ? -26.984 23.219 12.906 1 95.06 282 LEU A C 1
ATOM 2080 O O . LEU A 1 282 ? -27.797 23.859 13.578 1 95.06 282 LEU A O 1
ATOM 2084 N N . ARG A 1 283 ? -26.656 23.5 11.688 1 93.19 283 ARG A N 1
ATOM 2085 C CA . ARG A 1 283 ? -27.297 24.609 11 1 93.19 283 ARG A CA 1
ATOM 2086 C C . ARG A 1 283 ? -28.812 24.422 10.93 1 93.19 283 ARG A C 1
ATOM 2088 O O . ARG A 1 283 ? -29.578 25.375 11.102 1 93.19 283 ARG A O 1
ATOM 2095 N N . HIS A 1 284 ? -29.219 23.234 10.672 1 93.56 284 HIS A N 1
ATOM 2096 C CA . HIS A 1 284 ? -30.625 22.922 10.531 1 93.56 284 HIS A CA 1
ATOM 2097 C C . HIS A 1 284 ? -31.391 23.172 11.828 1 93.56 284 HIS A C 1
ATOM 2099 O O . HIS A 1 284 ? -32.594 23.438 11.812 1 93.56 284 HIS A O 1
ATOM 2105 N N . VAL A 1 285 ? -30.656 23.125 12.938 1 94.38 285 VAL A N 1
ATOM 2106 C CA . VAL A 1 285 ? -31.328 23.328 14.211 1 94.38 285 VAL A CA 1
ATOM 2107 C C . VAL A 1 285 ? -31.047 24.734 14.727 1 94.38 285 VAL A C 1
ATOM 2109 O O . VAL A 1 285 ? -31.266 25.031 15.898 1 94.38 285 VAL A O 1
ATOM 2112 N N . GLY A 1 286 ? -30.422 25.547 13.906 1 91.56 286 GLY A N 1
ATOM 2113 C CA . GLY A 1 286 ? -30.328 26.969 14.203 1 91.56 286 GLY A CA 1
ATOM 2114 C C . GLY A 1 286 ? -28.969 27.375 14.75 1 91.56 286 GLY A C 1
ATOM 2115 O O . GLY A 1 286 ? -28.766 28.516 15.164 1 91.56 286 GLY A O 1
ATOM 2116 N N . VAL A 1 287 ? -28.062 26.453 14.922 1 90.75 287 VAL A N 1
ATOM 2117 C CA . VAL A 1 287 ? -26.719 26.781 15.352 1 90.75 287 VAL A CA 1
ATOM 2118 C C . VAL A 1 287 ? -25.859 27.125 14.133 1 90.75 287 VAL A C 1
ATOM 2120 O O . VAL A 1 287 ? -25.312 26.234 13.477 1 90.75 287 VAL A O 1
ATOM 2123 N N . ALA A 1 288 ? -25.859 28.359 13.688 1 78.5 288 ALA A N 1
ATOM 2124 C CA . ALA A 1 288 ? -25.203 28.781 12.445 1 78.5 288 ALA A CA 1
ATOM 2125 C C . ALA A 1 288 ? -23.734 29.078 12.664 1 78.5 288 ALA A C 1
ATOM 2127 O O . ALA A 1 288 ? -23.297 29.297 13.797 1 78.5 288 ALA A O 1
ATOM 2128 N N . ASP A 1 289 ? -22.922 29.094 11.656 1 73.88 289 ASP A N 1
ATOM 2129 C CA . ASP A 1 289 ? -21.547 29.562 11.539 1 73.88 289 ASP A CA 1
ATOM 2130 C C . ASP A 1 289 ? -20.641 28.875 12.555 1 73.88 289 ASP A C 1
ATOM 2132 O O . ASP A 1 289 ? -19.828 29.531 13.203 1 73.88 289 ASP A O 1
ATOM 2136 N N . THR A 1 290 ? -21 27.547 12.758 1 77.94 290 THR A N 1
ATOM 2137 C CA . THR A 1 290 ? -20.188 26.797 13.703 1 77.94 290 THR A CA 1
ATOM 2138 C C . THR A 1 290 ? -18.812 26.5 13.125 1 77.94 290 THR A C 1
ATOM 2140 O O . THR A 1 290 ? -18.688 25.922 12.047 1 77.94 290 THR A O 1
ATOM 2143 N N . GLU A 1 291 ? -17.781 27.031 13.781 1 77.44 291 GLU A N 1
ATOM 2144 C CA . GLU A 1 291 ? -16.406 26.641 13.445 1 77.44 291 GLU A CA 1
ATOM 2145 C C . GLU A 1 291 ? -15.992 25.391 14.195 1 77.44 291 GLU A C 1
ATOM 2147 O O . GLU A 1 291 ? -16.641 24.984 15.164 1 77.44 291 GLU A O 1
ATOM 2152 N N . LEU A 1 292 ? -14.969 24.75 13.75 1 77.62 292 LEU A N 1
ATOM 2153 C CA . LEU A 1 292 ? -14.516 23.5 14.336 1 77.62 292 LEU A CA 1
ATOM 2154 C C . LEU A 1 292 ? -14.195 23.672 15.812 1 77.62 292 LEU A C 1
ATOM 2156 O O . LEU A 1 292 ? -14.477 22.781 16.625 1 77.62 292 LEU A O 1
ATOM 2160 N N . ASP A 1 293 ? -13.703 24.828 16.156 1 77.56 293 ASP A N 1
ATOM 2161 C CA . ASP A 1 293 ? -13.328 25.094 17.547 1 77.56 293 ASP A CA 1
ATOM 2162 C C . ASP A 1 293 ? -14.562 25.25 18.422 1 77.56 293 ASP A C 1
ATOM 2164 O O . ASP A 1 293 ? -14.508 25 19.625 1 77.56 293 ASP A O 1
ATOM 2168 N N . ASP A 1 294 ? -15.688 25.578 17.797 1 87.56 294 ASP A N 1
ATOM 2169 C CA . ASP A 1 294 ? -16.938 25.734 18.547 1 87.56 294 ASP A CA 1
ATOM 2170 C C . ASP A 1 294 ? -17.5 24.359 18.938 1 87.56 294 ASP A C 1
ATOM 2172 O O . ASP A 1 294 ? -18.297 24.266 19.875 1 87.56 294 ASP A O 1
ATOM 2176 N N . LEU A 1 295 ? -17.047 23.422 18.219 1 92.12 295 LEU A N 1
ATOM 2177 C CA . LEU A 1 295 ? -17.609 22.094 18.406 1 92.12 295 LEU A CA 1
ATOM 2178 C C . LEU A 1 295 ? -17.266 21.531 19.781 1 92.12 295 LEU A C 1
ATOM 2180 O O . LEU A 1 295 ? -18.031 20.766 20.375 1 92.12 295 LEU A O 1
ATOM 2184 N N . GLU A 1 296 ? -16.125 21.922 20.297 1 92.81 296 GLU A N 1
ATOM 2185 C CA . GLU A 1 296 ? -15.711 21.438 21.609 1 92.81 296 GLU A CA 1
ATOM 2186 C C . GLU A 1 296 ? -16.688 21.891 22.688 1 92.81 296 GLU A C 1
ATOM 2188 O O . GLU A 1 296 ? -17.062 21.094 23.562 1 92.81 296 GLU A O 1
ATOM 2193 N N . ALA A 1 297 ? -17.047 23.125 22.609 1 94.62 297 ALA A N 1
ATOM 2194 C CA . ALA A 1 297 ? -17.984 23.672 23.594 1 94.62 297 ALA A CA 1
ATOM 2195 C C . ALA A 1 297 ? -19.328 22.984 23.5 1 94.62 297 ALA A C 1
ATOM 2197 O O . ALA A 1 297 ? -19.938 22.672 24.531 1 94.62 297 ALA A O 1
ATOM 2198 N N . LEU A 1 298 ? -19.797 22.797 22.328 1 95.94 298 LEU A N 1
ATOM 2199 C CA . LEU A 1 298 ? -21.078 22.125 22.141 1 95.94 298 LEU A CA 1
ATOM 2200 C C . LEU A 1 298 ? -21.016 20.703 22.672 1 95.94 298 LEU A C 1
ATOM 2202 O O . LEU A 1 298 ? -21.984 20.219 23.281 1 95.94 298 LEU A O 1
ATOM 2206 N N . PHE A 1 299 ? -19.906 20.031 22.5 1 96.75 299 PHE A N 1
ATOM 2207 C CA . PHE A 1 299 ? -19.703 18.672 22.984 1 96.75 299 PHE A CA 1
ATOM 2208 C C . PHE A 1 299 ? -19.719 18.641 24.516 1 96.75 299 PHE A C 1
ATOM 2210 O O . PHE A 1 299 ? -20.406 17.828 25.125 1 96.75 299 PHE A O 1
ATOM 2217 N N . LYS A 1 300 ? -18.953 19.531 25.094 1 96.25 300 LYS A N 1
ATOM 2218 C CA . LYS A 1 300 ? -18.859 19.594 26.562 1 96.25 300 LYS A CA 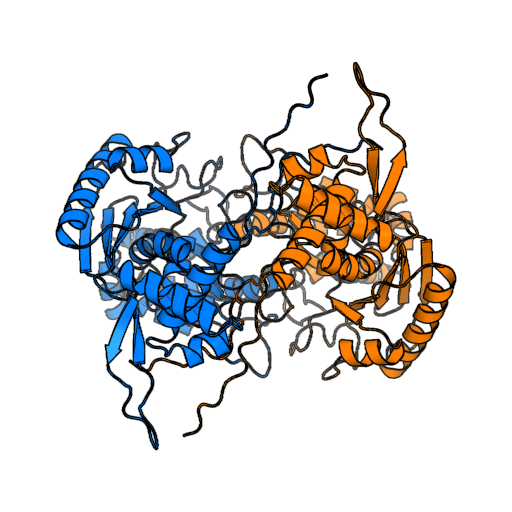1
ATOM 2219 C C . LYS A 1 300 ? -20.219 19.875 27.172 1 96.25 300 LYS A C 1
ATOM 2221 O O . LYS A 1 300 ? -20.516 19.391 28.266 1 96.25 300 LYS A O 1
ATOM 2226 N N . ALA A 1 301 ? -21.016 20.578 26.484 1 96.31 301 ALA A N 1
ATOM 2227 C CA . ALA A 1 301 ? -22.359 20.906 26.953 1 96.31 301 ALA A CA 1
ATOM 2228 C C . ALA A 1 301 ? -23.328 19.766 26.703 1 96.31 301 ALA A C 1
ATOM 2230 O O . ALA A 1 301 ? -24.5 19.812 27.109 1 96.31 301 ALA A O 1
ATOM 2231 N N . GLY A 1 302 ? -22.922 18.766 25.969 1 97.06 302 GLY A N 1
ATOM 2232 C CA . GLY A 1 302 ? -23.766 17.609 25.672 1 97.06 302 GLY A CA 1
ATOM 2233 C C . GLY A 1 302 ? -24.828 17.906 24.625 1 97.06 302 GLY A C 1
ATOM 2234 O O . GLY A 1 302 ? -25.938 17.391 24.703 1 97.06 302 GLY A O 1
ATOM 2235 N N . HIS A 1 303 ? -24.516 18.828 23.703 1 96.81 303 HIS A N 1
ATOM 2236 C CA . HIS A 1 303 ? -25.5 19.172 22.688 1 96.81 303 HIS A CA 1
ATOM 2237 C C . HIS A 1 303 ? -26 17.938 21.969 1 96.81 303 HIS A C 1
ATOM 2239 O O . HIS A 1 303 ? -25.219 17.125 21.453 1 96.81 303 HIS A O 1
ATOM 2245 N N . PRO A 1 304 ? -27.281 17.719 21.828 1 97.44 304 PRO A N 1
ATOM 2246 C CA . PRO A 1 304 ? -27.844 16.469 21.328 1 97.44 304 PRO A CA 1
ATOM 2247 C C . PRO A 1 304 ? -27.422 16.156 19.891 1 97.44 304 PRO A C 1
ATOM 2249 O O . PRO A 1 304 ? -27.172 15 19.562 1 97.44 304 PRO A O 1
ATOM 2252 N N . VAL A 1 305 ? -27.328 17.172 19.062 1 97.44 305 VAL A N 1
ATOM 2253 C CA . VAL A 1 305 ? -26.969 16.969 17.656 1 97.44 305 VAL A CA 1
ATOM 2254 C C . VAL A 1 305 ? -25.531 16.453 17.562 1 97.44 305 VAL A C 1
ATOM 2256 O O . VAL A 1 305 ? -25.25 15.562 16.766 1 97.44 305 VAL A O 1
ATOM 2259 N N . VAL A 1 306 ? -24.672 16.984 18.391 1 97.69 306 VAL A N 1
ATOM 2260 C CA . VAL A 1 306 ? -23.281 16.578 18.406 1 97.69 306 VAL A CA 1
ATOM 2261 C C . VAL A 1 306 ? -23.156 15.141 18.891 1 97.69 306 VAL A C 1
ATOM 2263 O O . VAL A 1 306 ? -22.469 14.32 18.281 1 97.69 306 VAL A O 1
ATOM 2266 N N . MET A 1 307 ? -23.891 14.812 19.938 1 98.25 307 MET A N 1
ATOM 2267 C CA . MET A 1 307 ? -23.844 13.469 20.516 1 98.25 307 MET A CA 1
ATOM 2268 C C . MET A 1 307 ? -24.406 12.438 19.547 1 98.25 307 MET A C 1
ATOM 2270 O O . MET A 1 307 ? -23.828 11.352 19.391 1 98.25 307 MET A O 1
ATOM 2274 N N . GLU A 1 308 ? -25.484 12.789 18.891 1 98.19 308 GLU A N 1
ATOM 2275 C CA . GLU A 1 308 ? -26.078 11.898 17.906 1 98.19 308 GLU A CA 1
ATOM 2276 C C . GLU A 1 308 ? -25.141 11.656 16.734 1 98.19 308 GLU A C 1
ATOM 2278 O O . GLU A 1 308 ? -25.016 10.531 16.234 1 98.19 308 GLU A O 1
ATOM 2283 N N . TRP A 1 309 ? -24.531 12.688 16.312 1 97.94 309 TRP A N 1
ATOM 2284 C CA . TRP A 1 309 ? -23.578 12.57 15.219 1 97.94 309 TRP A CA 1
ATOM 2285 C C . TRP A 1 309 ? -22.406 11.672 15.609 1 97.94 309 TRP A C 1
ATOM 2287 O O . TRP A 1 309 ? -21.969 10.844 14.82 1 97.94 309 TRP A O 1
ATOM 2297 N N . ILE A 1 310 ? -21.922 11.812 16.828 1 98.5 310 ILE A N 1
ATOM 2298 C CA . ILE A 1 310 ? -20.812 10.992 17.312 1 98.5 310 ILE A CA 1
ATOM 2299 C C . ILE A 1 310 ? -21.203 9.516 17.281 1 98.5 310 ILE A C 1
ATOM 2301 O O . ILE A 1 310 ? -20.422 8.672 16.828 1 98.5 310 ILE A O 1
ATOM 2305 N N . ASP A 1 311 ? -22.391 9.234 17.672 1 98.38 311 ASP A N 1
ATOM 2306 C CA . ASP A 1 311 ? -22.891 7.863 17.656 1 98.38 311 ASP A CA 1
ATOM 2307 C C . ASP A 1 311 ? -22.953 7.32 16.219 1 98.38 311 ASP A C 1
ATOM 2309 O O . ASP A 1 311 ? -22.531 6.195 15.969 1 98.38 311 ASP A O 1
ATOM 2313 N N . GLU A 1 312 ? -23.453 8.094 15.367 1 97.88 312 GLU A N 1
ATOM 2314 C CA . GLU A 1 312 ? -23.594 7.684 13.977 1 97.88 312 GLU A CA 1
ATOM 2315 C C . GLU A 1 312 ? -22.234 7.504 13.312 1 97.88 312 GLU A C 1
ATOM 2317 O O . GLU A 1 312 ? -22.016 6.523 12.594 1 97.88 312 GLU A O 1
ATOM 2322 N N . ALA A 1 313 ? -21.375 8.469 13.555 1 98.06 313 ALA A N 1
ATOM 2323 C CA . ALA A 1 313 ? -20.016 8.391 13.008 1 98.06 313 ALA A CA 1
ATOM 2324 C C . ALA A 1 313 ? -19.297 7.129 13.484 1 98.06 313 ALA A C 1
ATOM 2326 O O . ALA A 1 313 ? -18.719 6.398 12.68 1 98.06 313 ALA A O 1
ATOM 2327 N N . ALA A 1 314 ? -19.391 6.855 14.781 1 98.38 314 ALA A N 1
ATOM 2328 C CA . ALA A 1 314 ? -18.75 5.676 15.352 1 98.38 314 ALA A CA 1
ATOM 2329 C C . ALA A 1 314 ? -19.297 4.395 14.727 1 98.38 314 ALA A C 1
ATOM 2331 O O . ALA A 1 314 ? -18.547 3.479 14.406 1 98.38 314 ALA A O 1
ATOM 2332 N N . ALA A 1 315 ? -20.578 4.371 14.531 1 96.38 315 ALA A N 1
ATOM 2333 C CA . ALA A 1 315 ? -21.25 3.193 13.977 1 96.38 315 ALA A CA 1
ATOM 2334 C C . ALA A 1 315 ? -20.766 2.904 12.562 1 96.38 315 ALA A C 1
ATOM 2336 O O . ALA A 1 315 ? -20.672 1.742 12.156 1 96.38 315 ALA A O 1
ATOM 2337 N N . HIS A 1 316 ? -20.469 3.924 11.82 1 96.19 316 HIS A N 1
ATOM 2338 C CA . HIS A 1 316 ? -20.016 3.748 10.438 1 96.19 316 HIS A CA 1
ATOM 2339 C C . HIS A 1 316 ? -18.516 3.564 10.367 1 96.19 316 HIS A C 1
ATOM 2341 O O . HIS A 1 316 ? -18 2.877 9.484 1 96.19 316 HIS A O 1
ATOM 2347 N N . LEU A 1 317 ? -17.781 4.129 11.305 1 97.81 317 LEU A N 1
ATOM 2348 C CA . LEU A 1 317 ? -16.312 4.078 11.273 1 97.81 317 LEU A CA 1
ATOM 2349 C C . LEU A 1 317 ? -15.812 2.719 11.742 1 97.81 317 LEU A C 1
ATOM 2351 O O . LEU A 1 317 ? -14.781 2.234 11.258 1 97.81 317 LEU A O 1
ATOM 2355 N N . ALA A 1 318 ? -16.516 2.068 12.695 1 96.69 318 ALA A N 1
ATOM 2356 C CA . ALA A 1 318 ? -16.062 0.793 13.25 1 96.69 318 ALA A CA 1
ATOM 2357 C C . ALA A 1 318 ? -15.898 -0.252 12.148 1 96.69 318 ALA A C 1
ATOM 2359 O O . ALA A 1 318 ? -14.812 -0.827 11.992 1 96.69 318 ALA A O 1
ATOM 2360 N N . PRO A 1 319 ? -16.922 -0.454 11.297 1 95 319 PRO A N 1
ATOM 2361 C CA . PRO A 1 319 ? -16.719 -1.398 10.195 1 95 319 PRO A CA 1
ATOM 2362 C C . PRO A 1 319 ? -15.664 -0.939 9.203 1 95 319 PRO A C 1
ATOM 2364 O O . PRO A 1 319 ? -14.992 -1.769 8.578 1 95 319 PRO A O 1
ATOM 2367 N N . MET A 1 320 ? -15.445 0.372 9.055 1 96.88 320 MET A N 1
ATOM 2368 C CA . MET A 1 320 ? -14.422 0.888 8.148 1 96.88 320 MET A CA 1
ATOM 2369 C C . MET A 1 320 ? -13.023 0.542 8.656 1 96.88 320 MET A C 1
ATOM 2371 O O . MET A 1 320 ? -12.125 0.243 7.867 1 96.88 320 MET A O 1
ATOM 2375 N N . VAL A 1 321 ? -12.852 0.586 9.961 1 97.94 321 VAL A N 1
ATOM 2376 C CA . VAL A 1 321 ? -11.586 0.181 10.562 1 97.94 321 VAL A CA 1
ATOM 2377 C C . VAL A 1 321 ? -11.305 -1.284 10.234 1 97.94 321 VAL A C 1
ATOM 2379 O O . VAL A 1 321 ? -10.211 -1.629 9.781 1 97.94 321 VAL A O 1
ATOM 2382 N N . ALA A 1 322 ? -12.289 -2.117 10.383 1 95.94 322 ALA A N 1
ATOM 2383 C CA . ALA A 1 322 ? -12.133 -3.539 10.086 1 95.94 322 ALA A CA 1
ATOM 2384 C C . ALA A 1 322 ? -11.82 -3.76 8.609 1 95.94 322 ALA A C 1
ATOM 2386 O O . ALA A 1 322 ? -11.008 -4.617 8.258 1 95.94 322 ALA A O 1
ATOM 2387 N N . MET A 1 323 ? -12.477 -3.004 7.773 1 96.88 323 MET A N 1
ATOM 2388 C CA . MET A 1 323 ? -12.227 -3.096 6.34 1 96.88 323 MET A CA 1
ATOM 2389 C C . MET A 1 323 ? -10.781 -2.738 6.016 1 96.88 323 MET A C 1
ATOM 2391 O O . MET A 1 323 ? -10.109 -3.463 5.277 1 96.88 323 MET A O 1
ATOM 2395 N N . LEU A 1 324 ? -10.281 -1.655 6.59 1 98.38 324 LEU A N 1
ATOM 2396 C CA . LEU A 1 324 ? -8.891 -1.246 6.383 1 98.38 324 LEU A CA 1
ATOM 2397 C C . LEU A 1 324 ? -7.93 -2.32 6.879 1 98.38 324 LEU A C 1
ATOM 2399 O O . LEU A 1 324 ? -6.91 -2.59 6.238 1 98.38 324 LEU A O 1
ATOM 2403 N N . GLU A 1 325 ? -8.266 -2.896 8.008 1 97.06 325 GLU A N 1
ATOM 2404 C CA . GLU A 1 325 ? -7.445 -3.977 8.547 1 97.06 325 GLU A CA 1
ATOM 2405 C C . GLU A 1 325 ? -7.383 -5.16 7.586 1 97.06 325 GLU A C 1
ATOM 2407 O O . GLU A 1 325 ? -6.301 -5.68 7.305 1 97.06 325 GLU A O 1
ATOM 2412 N N . ASN A 1 326 ? -8.492 -5.527 7.023 1 95.5 326 ASN A N 1
ATOM 2413 C CA . ASN A 1 326 ? -8.547 -6.676 6.121 1 95.5 326 ASN A CA 1
ATOM 2414 C C . ASN A 1 326 ? -7.828 -6.391 4.809 1 95.5 326 ASN A C 1
ATOM 2416 O O . ASN A 1 326 ? -7.203 -7.285 4.23 1 95.5 326 ASN A O 1
ATOM 2420 N N . ILE A 1 327 ? -7.895 -5.156 4.359 1 97.69 327 ILE A N 1
ATOM 2421 C CA . ILE A 1 327 ? -7.32 -4.805 3.066 1 97.69 327 ILE A CA 1
ATOM 2422 C C . ILE A 1 327 ? -5.828 -4.527 3.223 1 97.69 327 ILE A C 1
ATOM 2424 O O . ILE A 1 327 ? -5.016 -4.992 2.418 1 97.69 327 ILE A O 1
ATOM 2428 N N . LEU A 1 328 ? -5.453 -3.863 4.371 1 98.06 328 LEU A N 1
ATOM 2429 C CA . LEU A 1 328 ? -4.113 -3.285 4.406 1 98.06 328 LEU A CA 1
ATOM 2430 C C . LEU A 1 328 ? -3.281 -3.904 5.523 1 98.06 328 LEU A C 1
ATOM 2432 O O . LEU A 1 328 ? -2.059 -3.75 5.555 1 98.06 328 LEU A O 1
ATOM 2436 N N . ASP A 1 329 ? -3.873 -4.547 6.512 1 95.88 329 ASP A N 1
ATOM 2437 C CA . ASP A 1 329 ? -3.191 -5.227 7.613 1 95.88 329 ASP A CA 1
ATOM 2438 C C . ASP A 1 329 ? -2.213 -4.285 8.312 1 95.88 329 ASP A C 1
ATOM 2440 O O . ASP A 1 329 ? -1.029 -4.602 8.453 1 95.88 329 ASP A O 1
ATOM 2444 N N . PRO A 1 330 ? -2.707 -3.1 8.75 1 97.5 330 PRO A N 1
ATOM 2445 C CA . PRO A 1 330 ? -1.843 -2.18 9.492 1 97.5 330 PRO A CA 1
ATOM 2446 C C . PRO A 1 330 ? -1.625 -2.615 10.945 1 97.5 330 PRO A C 1
ATOM 2448 O O . PRO A 1 330 ? -2.35 -3.475 11.445 1 97.5 330 PRO A O 1
ATOM 2451 N N . GLN A 1 331 ? -0.608 -2.09 11.578 1 96.81 331 GLN A N 1
ATOM 2452 C CA . GLN A 1 331 ? -0.409 -2.336 13 1 96.81 331 GLN A CA 1
ATOM 2453 C C . GLN A 1 331 ? -1.502 -1.668 13.836 1 96.81 331 GLN A C 1
ATOM 2455 O O . GLN A 1 331 ? -1.873 -2.168 14.898 1 96.81 331 GLN A O 1
ATOM 2460 N N . THR A 1 332 ? -1.979 -0.556 13.328 1 98 332 THR A N 1
ATOM 2461 C CA . THR A 1 332 ? -3.043 0.189 13.992 1 98 332 THR A CA 1
ATOM 2462 C C . THR A 1 332 ? -3.674 1.197 13.039 1 98 332 THR A C 1
ATOM 2464 O O . THR A 1 332 ? -3.137 1.46 11.961 1 98 332 THR A O 1
ATOM 2467 N N . VAL A 1 333 ? -4.828 1.698 13.422 1 98.62 333 VAL A N 1
ATOM 2468 C CA . VAL A 1 333 ? -5.504 2.797 12.734 1 98.62 333 VAL A CA 1
ATOM 2469 C C . VAL A 1 333 ? -5.566 4.016 13.656 1 98.62 333 VAL A C 1
ATOM 2471 O O . VAL A 1 333 ? -6.137 3.945 14.75 1 98.62 333 VAL A O 1
ATOM 2474 N N . ILE A 1 334 ? -4.973 5.102 13.219 1 98.38 334 ILE A N 1
ATOM 2475 C CA . ILE A 1 334 ? -4.926 6.336 14 1 98.38 334 ILE A CA 1
ATOM 2476 C C . ILE A 1 334 ? -6.051 7.27 13.562 1 98.38 334 ILE A C 1
ATOM 2478 O O . ILE A 1 334 ? -6.281 7.441 12.359 1 98.38 334 ILE A O 1
ATOM 2482 N N . LEU A 1 335 ? -6.82 7.805 14.469 1 98.19 335 LEU A N 1
ATOM 2483 C CA . LEU A 1 335 ? -7.812 8.836 14.172 1 98.19 335 LEU A CA 1
ATOM 2484 C C . LEU A 1 335 ? -7.316 10.211 14.609 1 98.19 335 LEU A C 1
ATOM 2486 O O . LEU A 1 335 ? -6.742 10.352 15.688 1 98.19 335 LEU A O 1
ATOM 2490 N N . GLY A 1 336 ? -7.426 11.164 13.766 1 95.38 336 GLY A N 1
ATOM 2491 C CA . GLY A 1 336 ? -7.035 12.531 14.055 1 95.38 336 GLY A CA 1
ATOM 2492 C C . GLY A 1 336 ? -7.527 13.523 13.023 1 95.38 336 GLY A C 1
ATOM 2493 O O . GLY A 1 336 ? -8.312 13.172 12.133 1 95.38 336 GLY A O 1
ATOM 2494 N N . GLY A 1 337 ? -7.074 14.766 13.18 1 91.75 337 GLY A N 1
ATOM 2495 C CA . GLY A 1 337 ? -7.445 15.812 12.242 1 91.75 337 GLY A CA 1
ATOM 2496 C C . GLY A 1 337 ? -7.945 17.078 12.914 1 91.75 337 GLY A C 1
ATOM 2497 O O . GLY A 1 337 ? -7.465 17.438 13.984 1 91.75 337 GLY A O 1
ATOM 2498 N N . ALA A 1 338 ? -8.867 17.75 12.234 1 85.88 338 ALA A N 1
ATOM 2499 C CA . ALA A 1 338 ? -9.25 19.109 12.609 1 85.88 338 ALA A CA 1
ATOM 2500 C C . ALA A 1 338 ? -10.312 19.094 13.703 1 85.88 338 ALA A C 1
ATOM 2502 O O . ALA A 1 338 ? -10.578 20.125 14.32 1 85.88 338 ALA A O 1
ATOM 2503 N N . LEU A 1 339 ? -10.953 17.969 13.984 1 91.88 339 LEU A N 1
ATOM 2504 C CA . LEU A 1 339 ? -11.938 17.891 15.062 1 91.88 339 LEU A CA 1
ATOM 2505 C C . LEU A 1 339 ? -11.266 18.031 16.422 1 91.88 339 LEU A C 1
ATOM 2507 O O . LEU A 1 339 ? -10.109 17.625 16.594 1 91.88 339 LEU A O 1
ATOM 2511 N N . PRO A 1 340 ? -12.008 18.594 17.359 1 93.31 340 PRO A N 1
ATOM 2512 C CA . PRO A 1 340 ? -11.453 18.656 18.719 1 93.31 340 PRO A CA 1
ATOM 2513 C C . PRO A 1 340 ? -11.078 17.281 19.266 1 93.31 340 PRO A C 1
ATOM 2515 O O . PRO A 1 340 ? -11.781 16.297 19.016 1 93.31 340 PRO A O 1
ATOM 2518 N N . GLU A 1 341 ? -10.023 17.25 20.047 1 93.81 341 GLU A N 1
ATOM 2519 C CA . GLU A 1 341 ? -9.469 16.016 20.578 1 93.81 341 GLU A CA 1
ATOM 2520 C C . GLU A 1 341 ? -10.523 15.227 21.359 1 93.81 341 GLU A C 1
ATOM 2522 O O . GLU A 1 341 ? -10.617 14.008 21.234 1 93.81 341 GLU A O 1
ATOM 2527 N N . ALA A 1 342 ? -11.297 15.938 22.125 1 95.75 342 ALA A N 1
ATOM 2528 C CA . ALA A 1 342 ? -12.297 15.289 22.953 1 95.75 342 ALA A CA 1
ATOM 2529 C C . ALA A 1 342 ? -13.336 14.562 22.109 1 95.75 342 ALA A C 1
ATOM 2531 O O . ALA A 1 342 ? -13.828 13.5 22.5 1 95.75 342 ALA A O 1
ATOM 2532 N N . ILE A 1 343 ? -13.664 15.125 21.031 1 97 343 ILE A N 1
ATOM 2533 C CA . ILE A 1 343 ? -14.664 14.531 20.141 1 97 343 ILE A CA 1
ATOM 2534 C C . ILE A 1 343 ? -14.086 13.281 19.484 1 97 343 ILE A C 1
ATOM 2536 O O . ILE A 1 343 ? -14.758 12.25 19.406 1 97 343 ILE A O 1
ATOM 2540 N N . ILE A 1 344 ? -12.867 13.32 19.062 1 97.12 344 ILE A N 1
ATOM 2541 C CA . ILE A 1 344 ? -12.211 12.164 18.453 1 97.12 344 ILE A CA 1
ATOM 2542 C C . ILE A 1 344 ? -12.117 11.039 19.484 1 97.12 344 ILE A C 1
ATOM 2544 O O . ILE A 1 344 ? -12.398 9.883 19.172 1 97.12 344 ILE A O 1
ATOM 2548 N N . SER A 1 345 ? -11.719 11.414 20.688 1 97.56 345 SER A N 1
ATOM 2549 C CA . SER A 1 345 ? -11.641 10.422 21.75 1 97.56 345 SER A CA 1
ATOM 2550 C C . SER A 1 345 ? -12.992 9.75 22 1 97.56 345 SER A C 1
ATOM 2552 O O . SER A 1 345 ? -13.062 8.531 22.172 1 97.56 345 SER A O 1
ATOM 2554 N N . GLU A 1 346 ? -14 10.555 22 1 98.38 346 GLU A N 1
ATOM 2555 C CA . GLU A 1 346 ? -15.344 10.023 22.219 1 98.38 346 GLU A CA 1
ATOM 2556 C C . GLU A 1 346 ? -15.766 9.102 21.078 1 98.38 346 GLU A C 1
ATOM 2558 O O . GLU A 1 346 ? -16.391 8.062 21.312 1 98.38 346 GLU A O 1
ATOM 2563 N N . ILE A 1 347 ? -15.453 9.445 19.859 1 98.56 347 ILE A N 1
ATOM 2564 C CA . ILE A 1 347 ? -15.758 8.602 18.703 1 98.56 347 ILE A CA 1
ATOM 2565 C C . ILE A 1 347 ? -15.086 7.238 18.859 1 98.56 347 ILE A C 1
ATOM 2567 O O . ILE A 1 347 ? -15.727 6.199 18.672 1 98.56 347 ILE A O 1
ATOM 2571 N N . ILE A 1 348 ? -13.82 7.25 19.25 1 98.38 348 ILE A N 1
ATOM 2572 C CA . ILE A 1 348 ? -13.062 6.012 19.438 1 98.38 348 ILE A CA 1
ATOM 2573 C C . ILE A 1 348 ? -13.727 5.16 20.516 1 98.38 348 ILE A C 1
ATOM 2575 O O . ILE A 1 348 ? -13.914 3.953 20.344 1 98.38 348 ILE A O 1
ATOM 2579 N N . GLN A 1 349 ? -14.109 5.789 21.562 1 98 349 GLN A N 1
ATOM 2580 C CA . GLN A 1 349 ? -14.75 5.082 22.672 1 98 349 GLN A CA 1
ATOM 2581 C C . GLN A 1 349 ? -16.078 4.477 22.234 1 98 349 GLN A C 1
ATOM 2583 O O . GLN A 1 349 ? -16.391 3.332 22.562 1 98 349 GLN A O 1
ATOM 2588 N N . ARG A 1 350 ? -16.828 5.191 21.469 1 98.25 350 ARG A N 1
ATOM 2589 C CA . ARG A 1 350 ? -18.172 4.781 21.078 1 98.25 350 ARG A CA 1
ATOM 2590 C C . ARG A 1 350 ? -18.109 3.697 20.016 1 98.25 350 ARG A C 1
ATOM 2592 O O . ARG A 1 350 ? -19.109 3.02 19.75 1 98.25 350 ARG A O 1
ATOM 2599 N N . MET A 1 351 ? -17 3.559 19.297 1 97.12 351 MET A N 1
ATOM 2600 C CA . MET A 1 351 ? -16.859 2.441 18.359 1 97.12 351 MET A CA 1
ATOM 2601 C C . MET A 1 351 ? -16.969 1.108 19.094 1 97.12 351 MET A C 1
ATOM 2603 O O . MET A 1 351 ? -17.438 0.118 18.516 1 97.12 351 MET A O 1
ATOM 2607 N N . GLY A 1 352 ? -16.531 1.061 20.406 1 93.94 352 GLY A N 1
ATOM 2608 C CA . GLY A 1 352 ? -16.625 -0.155 21.188 1 93.94 352 GLY A CA 1
ATOM 2609 C C . GLY A 1 352 ? -15.828 -1.31 20.625 1 93.94 352 GLY A C 1
ATOM 2610 O O . GLY A 1 352 ? -14.656 -1.149 20.297 1 93.94 352 GLY A O 1
ATOM 2611 N N . HIS A 1 353 ? -16.516 -2.449 20.578 1 92.38 353 HIS A N 1
ATOM 2612 C CA . HIS A 1 353 ? -15.852 -3.629 20.031 1 92.38 353 HIS A CA 1
ATOM 2613 C C . HIS A 1 353 ? -15.867 -3.604 18.5 1 92.38 353 HIS A C 1
ATOM 2615 O O . HIS A 1 353 ? -16.938 -3.531 17.891 1 92.38 353 HIS A O 1
ATOM 2621 N N . LEU A 1 354 ? -14.766 -3.641 17.969 1 93.69 354 LEU A N 1
ATOM 2622 C CA . LEU A 1 354 ? -14.633 -3.613 16.516 1 93.69 354 LEU A CA 1
ATOM 2623 C C . LEU A 1 354 ? -14.953 -4.977 15.906 1 93.69 354 LEU A C 1
ATOM 2625 O O . LEU A 1 354 ? -14.727 -6.008 16.547 1 93.69 354 LEU A O 1
ATOM 2629 N N . PRO A 1 355 ? -15.516 -4.98 14.703 1 91.69 355 PRO A N 1
ATOM 2630 C CA . PRO A 1 355 ? -15.758 -6.254 14.031 1 91.69 355 PRO A CA 1
ATOM 2631 C C . PRO A 1 355 ? -14.492 -7.094 13.875 1 91.69 355 PRO A C 1
ATOM 2633 O O . PRO A 1 355 ? -13.383 -6.551 13.883 1 91.69 355 PRO A O 1
ATOM 2636 N N . THR A 1 356 ? -14.672 -8.359 13.727 1 89.31 356 THR A N 1
ATOM 2637 C CA . THR A 1 356 ? -13.562 -9.273 13.516 1 89.31 356 THR A CA 1
ATOM 2638 C C . THR A 1 356 ? -12.844 -8.969 12.203 1 89.31 356 THR A C 1
ATOM 2640 O O . THR A 1 356 ? -13.492 -8.688 11.188 1 89.31 356 THR A O 1
ATOM 2643 N N . SER A 1 357 ? -11.586 -8.93 12.227 1 91.94 357 SER A N 1
ATOM 2644 C CA . SER A 1 357 ? -10.711 -8.727 11.07 1 91.94 357 SER A CA 1
ATOM 2645 C C . SER A 1 357 ? -9.383 -9.438 11.258 1 91.94 357 SER A C 1
ATOM 2647 O O . SER A 1 357 ? -9.203 -10.203 12.211 1 91.94 357 SER A O 1
ATOM 2649 N N . VAL A 1 358 ? -8.422 -9.219 10.352 1 90 358 VAL A N 1
ATOM 2650 C CA . VAL A 1 358 ? -7.117 -9.859 10.445 1 90 358 VAL A CA 1
ATOM 2651 C C . VAL A 1 358 ? -6.355 -9.297 11.648 1 90 358 VAL A C 1
ATOM 2653 O O . VAL A 1 358 ? -5.332 -9.852 12.055 1 90 358 VAL A O 1
ATOM 2656 N N . ALA A 1 359 ? -6.84 -8.227 12.195 1 91 359 ALA A N 1
ATOM 2657 C CA . ALA A 1 359 ? -6.215 -7.625 13.375 1 91 359 ALA A CA 1
ATOM 2658 C C . ALA A 1 359 ? -6.633 -8.344 14.648 1 91 359 ALA A C 1
ATOM 2660 O O . ALA A 1 359 ? -6.113 -8.062 15.734 1 91 359 ALA A O 1
ATOM 2661 N N . SER A 1 360 ? -7.609 -9.234 14.531 1 86.88 360 SER A N 1
ATOM 2662 C CA . SER A 1 360 ? -8.031 -10.008 15.695 1 86.88 360 SER A CA 1
ATOM 2663 C C . SER A 1 360 ? -7.023 -11.094 16.031 1 86.88 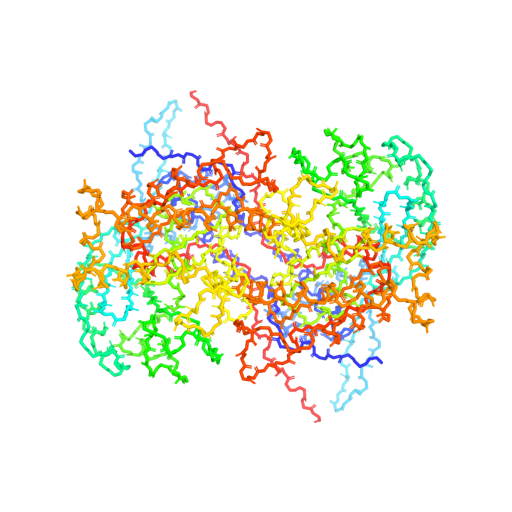360 SER A C 1
ATOM 2665 O O . SER A 1 360 ? -7.336 -12.281 15.969 1 86.88 360 SER A O 1
ATOM 2667 N N . ARG A 1 361 ? -5.883 -10.648 16.391 1 79.38 361 ARG A N 1
ATOM 2668 C CA . ARG A 1 361 ? -4.793 -11.547 16.766 1 79.38 361 ARG A CA 1
ATOM 2669 C C . ARG A 1 361 ? -4.621 -11.594 18.281 1 79.38 361 ARG A C 1
ATOM 2671 O O . ARG A 1 361 ? -4.996 -10.656 18.984 1 79.38 361 ARG A O 1
ATOM 2678 N N . ARG A 1 362 ? -4.207 -12.734 18.797 1 72.19 362 ARG A N 1
ATOM 2679 C CA . ARG A 1 362 ? -4.094 -12.938 20.234 1 72.19 362 ARG A CA 1
ATOM 2680 C C . ARG A 1 362 ? -3.111 -11.945 20.859 1 72.19 362 ARG A C 1
ATOM 2682 O O . ARG A 1 362 ? -3.391 -11.359 21.891 1 72.19 362 ARG A O 1
ATOM 2689 N N . GLN A 1 363 ? -1.971 -11.852 20.312 1 77.12 363 GLN A N 1
ATOM 2690 C CA . GLN A 1 363 ? -0.958 -11.008 20.922 1 77.12 363 GLN A CA 1
ATOM 2691 C C . GLN A 1 363 ? -0.692 -9.758 20.078 1 77.12 363 GLN A C 1
ATOM 2693 O O . GLN A 1 363 ? 0.118 -9.797 19.156 1 77.12 363 GLN A O 1
ATOM 2698 N N . ARG A 1 364 ? -1.604 -8.664 20.5 1 84.69 364 ARG A N 1
ATOM 2699 C CA . ARG A 1 364 ? -1.353 -7.406 19.797 1 84.69 364 ARG A CA 1
ATOM 2700 C C . ARG A 1 364 ? -0.508 -6.465 20.656 1 84.69 364 ARG A C 1
ATOM 2702 O O . ARG A 1 364 ? -0.75 -6.32 21.844 1 84.69 364 ARG A O 1
ATOM 2709 N N . GLU A 1 365 ? 0.446 -5.84 20.031 1 88.06 365 GLU A N 1
ATOM 2710 C CA . GLU A 1 365 ? 1.31 -4.871 20.703 1 88.06 365 GLU A CA 1
ATOM 2711 C C . GLU A 1 365 ? 0.636 -3.506 20.797 1 88.06 365 GLU A C 1
ATOM 2713 O O . GLU A 1 365 ? 0.899 -2.746 21.734 1 88.06 365 GLU A O 1
ATOM 2718 N N . LEU A 1 366 ? -0.222 -3.193 19.844 1 94.5 366 LEU A N 1
ATOM 2719 C CA . LEU A 1 366 ? -0.914 -1.91 19.781 1 94.5 366 LEU A CA 1
ATOM 2720 C C . LEU A 1 366 ? -2.424 -2.109 19.719 1 94.5 366 LEU A C 1
ATOM 2722 O O . LEU A 1 366 ? -2.9 -3.127 19.203 1 94.5 366 LEU A O 1
ATOM 2726 N N . PRO A 1 367 ? -3.129 -1.122 20.312 1 95.75 367 PRO A N 1
ATOM 2727 C CA . PRO A 1 367 ? -4.57 -1.191 20.078 1 95.75 367 PRO A CA 1
ATOM 2728 C C . PRO A 1 367 ? -4.934 -1.081 18.594 1 95.75 367 PRO A C 1
ATOM 2730 O O . PRO A 1 367 ? -4.137 -0.575 17.797 1 95.75 367 PRO A O 1
ATOM 2733 N N . ARG A 1 368 ? -6.113 -1.618 18.234 1 96.75 368 ARG A N 1
ATOM 2734 C CA . ARG A 1 368 ? -6.551 -1.585 16.844 1 96.75 368 ARG A CA 1
ATOM 2735 C C . ARG A 1 368 ? -6.785 -0.152 16.375 1 96.75 368 ARG A C 1
ATOM 2737 O O . ARG A 1 368 ? -6.641 0.152 15.195 1 96.75 368 ARG A O 1
ATOM 2744 N N . VAL A 1 369 ? -7.219 0.732 17.344 1 98.25 369 VAL A N 1
ATOM 2745 C CA . VAL A 1 369 ? -7.453 2.141 17.031 1 98.25 369 VAL A CA 1
ATOM 2746 C C . VAL A 1 369 ? -6.746 3.014 18.078 1 98.25 369 VAL A C 1
ATOM 2748 O O . VAL A 1 369 ? -6.824 2.746 19.281 1 98.25 369 VAL A O 1
ATOM 2751 N N . MET A 1 370 ? -6.043 4.012 17.609 1 97.56 370 MET A N 1
ATOM 2752 C CA . MET A 1 370 ? -5.348 4.965 18.484 1 97.56 370 MET A CA 1
ATOM 2753 C C . MET A 1 370 ? -5.734 6.398 18.125 1 97.56 370 MET A C 1
ATOM 2755 O O . MET A 1 370 ? -6.16 6.676 17.016 1 97.56 370 MET A O 1
ATOM 2759 N N . HIS A 1 371 ? -5.602 7.254 19.109 1 97.56 371 HIS A N 1
ATOM 2760 C CA . HIS A 1 371 ? -5.766 8.688 18.906 1 97.56 371 HIS A CA 1
ATOM 2761 C C . HIS A 1 371 ? -4.477 9.32 18.391 1 97.56 371 HIS A C 1
ATOM 2763 O O . HIS A 1 371 ? -3.391 9.023 18.891 1 97.56 371 HIS A O 1
ATOM 2769 N N . GLY A 1 372 ? -4.609 10.156 17.359 1 95.75 372 GLY A N 1
ATOM 2770 C CA . GLY A 1 372 ? -3.453 10.914 16.891 1 95.75 372 GLY A CA 1
ATOM 2771 C C . GLY A 1 372 ? -2.916 11.867 17.938 1 95.75 372 GLY A C 1
ATOM 2772 O O . GLY A 1 372 ? -3.596 12.172 18.922 1 95.75 372 GLY A O 1
ATOM 2773 N N . LYS A 1 373 ? -1.688 12.391 17.734 1 91.69 373 LYS A N 1
ATOM 2774 C CA . LYS A 1 373 ? -1.058 13.242 18.75 1 91.69 373 LYS A CA 1
ATOM 2775 C C . LYS A 1 373 ? -0.645 14.586 18.156 1 91.69 373 LYS A C 1
ATOM 2777 O O . LYS A 1 373 ? -0.131 15.453 18.859 1 91.69 373 LYS A O 1
ATOM 2782 N N . SER A 1 374 ? -0.873 14.773 16.859 1 86.06 374 SER A N 1
ATOM 2783 C CA . SER A 1 374 ? -0.431 16 16.219 1 86.06 374 SER A CA 1
ATOM 2784 C C . SER A 1 374 ? -1.476 17.109 16.359 1 86.06 374 SER A C 1
ATOM 2786 O O . SER A 1 374 ? -1.221 18.266 16 1 86.06 374 SER A O 1
ATOM 2788 N N . GLY A 1 375 ? -2.639 16.797 16.828 1 82.44 375 GLY A N 1
ATOM 2789 C CA . GLY A 1 375 ? -3.656 17.797 17.156 1 82.44 375 GLY A CA 1
ATOM 2790 C C . GLY A 1 375 ? -4.285 18.422 15.922 1 82.44 375 GLY A C 1
ATOM 2791 O O . GLY A 1 375 ? -4.277 17.828 14.844 1 82.44 375 GLY A O 1
ATOM 2792 N N . GLN A 1 376 ? -4.816 19.672 16.078 1 79.62 376 GLN A N 1
ATOM 2793 C CA . GLN A 1 376 ? -5.602 20.328 15.039 1 79.62 376 GLN A CA 1
ATOM 2794 C C . GLN A 1 376 ? -4.703 20.891 13.945 1 79.62 376 GLN A C 1
ATOM 2796 O O . GLN A 1 376 ? -5.172 21.203 12.844 1 79.62 376 GLN A O 1
ATOM 2801 N N . LEU A 1 377 ? -3.412 21.016 14.203 1 83.94 377 LEU A N 1
ATOM 2802 C CA . LEU A 1 377 ? -2.461 21.531 13.227 1 83.94 377 LEU A CA 1
ATOM 2803 C C . LEU A 1 377 ? -1.867 20.406 12.391 1 83.94 377 LEU A C 1
ATOM 2805 O O . LEU A 1 377 ? -0.908 20.609 11.641 1 83.94 377 LEU A O 1
ATOM 2809 N N . THR A 1 378 ? -2.479 19.281 12.461 1 85.44 378 THR A N 1
ATOM 2810 C CA . THR A 1 378 ? -1.897 18.062 11.914 1 85.44 378 THR A CA 1
ATOM 2811 C C . THR A 1 378 ? -1.612 18.219 10.422 1 85.44 378 THR A C 1
ATOM 2813 O O . THR A 1 378 ? -0.556 17.797 9.938 1 85.44 378 THR A O 1
ATOM 2816 N N . ALA A 1 379 ? -2.494 18.844 9.68 1 88.12 379 ALA A N 1
ATOM 2817 C CA . ALA A 1 379 ? -2.299 18.984 8.234 1 88.12 379 ALA A CA 1
ATOM 2818 C C . ALA A 1 379 ? -1.119 19.906 7.926 1 88.12 379 ALA A C 1
ATOM 2820 O O . ALA A 1 379 ? -0.272 19.578 7.094 1 88.12 379 ALA A O 1
ATOM 2821 N N . ALA A 1 380 ? -1.036 21.031 8.602 1 91.44 380 ALA A N 1
ATOM 2822 C CA . ALA A 1 380 ? 0.059 21.984 8.398 1 91.44 380 ALA A CA 1
ATOM 2823 C C . ALA A 1 380 ? 1.386 21.391 8.867 1 91.44 380 ALA A C 1
ATOM 2825 O O . ALA A 1 380 ? 2.41 21.531 8.195 1 91.44 380 ALA A O 1
ATOM 2826 N N . LEU A 1 381 ? 1.359 20.75 9.984 1 91.5 381 LEU A N 1
ATOM 2827 C CA . LEU A 1 381 ? 2.549 20.062 10.492 1 91.5 381 LEU A CA 1
ATOM 2828 C C . LEU A 1 381 ? 2.986 18.953 9.539 1 91.5 381 LEU A C 1
ATOM 2830 O O . LEU A 1 381 ? 4.18 18.797 9.273 1 91.5 381 LEU A O 1
ATOM 2834 N N . GLY A 1 382 ? 1.979 18.234 9.07 1 93.75 382 GLY A N 1
ATOM 2835 C CA . GLY A 1 382 ? 2.26 17.234 8.062 1 93.75 382 GLY A CA 1
ATOM 2836 C C . GLY A 1 382 ? 2.9 17.797 6.812 1 93.75 382 GLY A C 1
ATOM 2837 O O . GLY A 1 382 ? 3.832 17.219 6.262 1 93.75 382 GLY A O 1
ATOM 2838 N N . ALA A 1 383 ? 2.389 18.922 6.398 1 94.5 383 ALA A N 1
ATOM 2839 C CA . ALA A 1 383 ? 2.973 19.594 5.242 1 94.5 383 ALA A CA 1
ATOM 2840 C C . ALA A 1 383 ? 4.441 19.922 5.484 1 94.5 383 ALA A C 1
ATOM 2842 O O . ALA A 1 383 ? 5.289 19.672 4.621 1 94.5 383 ALA A O 1
ATOM 2843 N N . ALA A 1 384 ? 4.734 20.453 6.629 1 93.62 384 ALA A N 1
ATOM 2844 C CA . ALA A 1 384 ? 6.109 20.812 6.977 1 93.62 384 ALA A CA 1
ATOM 2845 C C . ALA A 1 384 ? 6.984 19.562 7.082 1 93.62 384 ALA A C 1
ATOM 2847 O O . ALA A 1 384 ? 8.195 19.625 6.836 1 93.62 384 ALA A O 1
ATOM 2848 N N . ALA A 1 385 ? 6.348 18.484 7.375 1 91.38 385 ALA A N 1
ATOM 2849 C CA . ALA A 1 385 ? 7.07 17.234 7.57 1 91.38 385 ALA A CA 1
ATOM 2850 C C . ALA A 1 385 ? 7.484 16.625 6.23 1 91.38 385 ALA A C 1
ATOM 2852 O O . ALA A 1 385 ? 8.438 15.852 6.16 1 91.38 385 ALA A O 1
ATOM 2853 N N . LEU A 1 386 ? 6.82 16.938 5.18 1 92.44 386 LEU A N 1
ATOM 2854 C CA . LEU A 1 386 ? 7.035 16.312 3.883 1 92.44 386 LEU A CA 1
ATOM 2855 C C . LEU A 1 386 ? 8.461 16.547 3.391 1 92.44 386 LEU A C 1
ATOM 2857 O O . LEU A 1 386 ? 9.188 15.594 3.104 1 92.44 386 LEU A O 1
ATOM 2861 N N . PRO A 1 387 ? 8.875 17.812 3.314 1 89.5 387 PRO A N 1
ATOM 2862 C CA . PRO A 1 387 ? 10.258 18.016 2.875 1 89.5 387 PRO A CA 1
ATOM 2863 C C . PRO A 1 387 ? 11.273 17.391 3.83 1 89.5 387 PRO A C 1
ATOM 2865 O O . PRO A 1 387 ? 12.328 16.922 3.395 1 89.5 387 PRO A O 1
ATOM 2868 N N . LEU A 1 388 ? 10.992 17.406 5.078 1 84.75 388 LEU A N 1
ATOM 2869 C CA . LEU A 1 388 ? 11.875 16.766 6.051 1 84.75 388 LEU A CA 1
ATOM 2870 C C . LEU A 1 388 ? 11.961 15.266 5.809 1 84.75 388 LEU A C 1
ATOM 2872 O O . LEU A 1 388 ? 13.055 14.695 5.863 1 84.75 388 LEU A O 1
ATOM 2876 N N . PHE A 1 389 ? 10.859 14.672 5.598 1 83.75 389 PHE A N 1
ATOM 2877 C CA . PHE A 1 389 ? 10.773 13.242 5.312 1 83.75 389 PHE A CA 1
ATOM 2878 C C . PHE A 1 389 ? 11.633 12.875 4.109 1 83.75 389 PHE A C 1
ATOM 2880 O O . PHE A 1 389 ? 12.344 11.867 4.129 1 83.75 389 PHE A O 1
ATOM 2887 N N . ASP A 1 390 ? 11.602 13.703 3.105 1 79.69 390 ASP A N 1
ATOM 2888 C CA . ASP A 1 390 ? 12.359 13.469 1.882 1 79.69 390 ASP A CA 1
ATOM 2889 C C . ASP A 1 390 ? 13.867 13.547 2.146 1 79.69 390 ASP A C 1
ATOM 2891 O O . ASP A 1 390 ? 14.648 12.867 1.488 1 79.69 390 ASP A O 1
ATOM 2895 N N . ILE A 1 391 ? 14.227 14.32 3.078 1 76.31 391 ILE A N 1
ATOM 2896 C CA . ILE A 1 391 ? 15.633 14.562 3.393 1 76.31 391 ILE A CA 1
ATOM 2897 C C . ILE A 1 391 ? 16.172 13.43 4.262 1 76.31 391 ILE A C 1
ATOM 2899 O O . ILE A 1 391 ? 17.312 13 4.098 1 76.31 391 ILE A O 1
ATOM 2903 N N . VAL A 1 392 ? 15.32 12.898 5.051 1 76.06 392 VAL A N 1
ATOM 2904 C CA . VAL A 1 392 ? 15.859 12.039 6.102 1 76.06 392 VAL A CA 1
ATOM 2905 C C . VAL A 1 392 ? 15.594 10.57 5.754 1 76.06 392 VAL A C 1
ATOM 2907 O O . VAL A 1 392 ? 16.266 9.68 6.262 1 76.06 392 VAL A O 1
ATOM 2910 N N . THR A 1 393 ? 14.656 10.266 4.906 1 74.81 393 THR A N 1
ATOM 2911 C CA . THR A 1 393 ? 14.219 8.883 4.742 1 74.81 393 THR A CA 1
ATOM 2912 C C . THR A 1 393 ? 14.914 8.242 3.545 1 74.81 393 THR A C 1
ATOM 2914 O O . THR A 1 393 ? 14.844 8.758 2.428 1 74.81 393 THR A O 1
ATOM 2917 N N . PRO A 1 394 ? 15.586 7.07 3.715 1 72.38 394 PRO A N 1
ATOM 2918 C CA . PRO A 1 394 ? 16.188 6.34 2.598 1 72.38 394 PRO A CA 1
ATOM 2919 C C . PRO A 1 394 ? 15.148 5.832 1.599 1 72.38 394 PRO A C 1
ATOM 2921 O O . PRO A 1 394 ? 14.047 5.434 1.992 1 72.38 394 PRO A O 1
ATOM 2924 N N . LYS A 1 395 ? 15.484 5.953 0.257 1 67.56 395 LYS A N 1
ATOM 2925 C CA . LYS A 1 395 ? 14.57 5.523 -0.795 1 67.56 395 LYS A CA 1
ATOM 2926 C C . LYS A 1 395 ? 15.305 4.715 -1.864 1 67.56 395 LYS A C 1
ATOM 2928 O O . LYS A 1 395 ? 16.516 4.832 -2.014 1 67.56 395 LYS A O 1
ATOM 2933 N N . LEU A 1 396 ? 14.5 3.779 -2.465 1 62.72 396 LEU A N 1
ATOM 2934 C CA . LEU A 1 396 ? 14.977 3.18 -3.705 1 62.72 396 LEU A CA 1
ATOM 2935 C C . LEU A 1 396 ? 14.922 4.18 -4.852 1 62.72 396 LEU A C 1
ATOM 2937 O O . LEU A 1 396 ? 13.867 4.762 -5.125 1 62.72 396 LEU A O 1
ATOM 2941 N N . GLU A 1 397 ? 16.062 4.391 -5.469 1 64.5 397 GLU A N 1
ATOM 2942 C CA . GLU A 1 397 ? 16.094 5.367 -6.551 1 64.5 397 GLU A CA 1
ATOM 2943 C C . GLU A 1 397 ? 15.555 4.777 -7.848 1 64.5 397 GLU A C 1
ATOM 2945 O O . GLU A 1 397 ? 15.82 3.617 -8.172 1 64.5 397 GLU A O 1
ATOM 2950 N N . THR A 1 398 ? 14.609 5.504 -8.438 1 60.34 398 THR A N 1
ATOM 2951 C CA . THR A 1 398 ? 14 5.039 -9.68 1 60.34 398 THR A CA 1
ATOM 2952 C C . THR A 1 398 ? 14.133 6.09 -10.773 1 60.34 398 THR A C 1
ATOM 2954 O O . THR A 1 398 ? 14.359 7.27 -10.492 1 60.34 398 THR A O 1
ATOM 2957 N N . SER A 1 399 ? 14.43 5.734 -12.07 1 57.59 399 SER A N 1
ATOM 2958 C CA . SER A 1 399 ? 14.414 6.641 -13.219 1 57.59 399 SER A CA 1
ATOM 2959 C C . SER A 1 399 ? 13.078 6.598 -13.945 1 57.59 399 SER A C 1
ATOM 2961 O O . SER A 1 399 ? 12.422 5.555 -13.977 1 57.59 399 SER A O 1
ATOM 2963 N N . SER A 1 400 ? 12.516 7.793 -14.188 1 51.09 400 SER A N 1
ATOM 2964 C CA . SER A 1 400 ? 11.32 7.852 -15.031 1 51.09 400 SER A CA 1
ATOM 2965 C C . SER A 1 400 ? 11.625 7.367 -16.438 1 51.09 400 SER A C 1
ATOM 2967 O O . SER A 1 400 ? 12.641 7.75 -17.031 1 51.09 400 SER A O 1
ATOM 2969 N N . GLY A 1 401 ? 11.656 6.156 -16.797 1 43.47 401 GLY A N 1
ATOM 2970 C CA . GLY A 1 401 ? 11.93 5.703 -18.156 1 43.47 401 GLY A CA 1
ATOM 2971 C C . GLY A 1 401 ? 11.422 6.664 -19.219 1 43.47 401 GLY A C 1
ATOM 2972 O O . GLY A 1 401 ? 10.219 6.867 -19.344 1 43.47 401 GLY A O 1
ATOM 2973 N N . ALA A 1 402 ? 12.102 7.809 -19.531 1 39.91 402 ALA A N 1
ATOM 2974 C CA . ALA A 1 402 ? 11.75 8.484 -20.766 1 39.91 402 ALA A CA 1
ATOM 2975 C C . ALA A 1 402 ? 11.688 7.496 -21.938 1 39.91 402 ALA A C 1
ATOM 2977 O O . ALA A 1 402 ? 12.57 6.641 -22.078 1 39.91 402 ALA A O 1
ATOM 2978 N N . ALA A 1 403 ? 10.57 7.41 -22.641 1 37.06 403 ALA A N 1
ATOM 2979 C CA . ALA A 1 403 ? 10.398 6.738 -23.922 1 37.06 403 ALA A CA 1
ATOM 2980 C C . ALA A 1 403 ? 11.617 6.949 -24.812 1 37.06 403 ALA A C 1
ATOM 2982 O O . ALA A 1 403 ? 11.906 8.07 -25.234 1 37.06 403 ALA A O 1
ATOM 2983 N N . THR A 1 404 ? 12.695 6.281 -24.672 1 32.5 404 THR A N 1
ATOM 2984 C CA . THR A 1 404 ? 13.594 6.438 -25.812 1 32.5 404 THR A CA 1
ATOM 2985 C C . THR A 1 404 ? 12.891 6.055 -27.109 1 32.5 404 THR A C 1
ATOM 2987 O O . THR A 1 404 ? 12.461 4.914 -27.281 1 32.5 404 THR A O 1
ATOM 2990 N N . GLN A 1 405 ? 12.305 7.012 -27.766 1 29.59 405 GLN A N 1
ATOM 2991 C CA . GLN A 1 405 ? 11.969 6.824 -29.188 1 29.59 405 GLN A CA 1
ATOM 2992 C C . GLN A 1 405 ? 13.102 6.105 -29.922 1 29.59 405 GLN A C 1
ATOM 2994 O O . GLN A 1 405 ? 14.219 6.613 -30 1 29.59 405 GLN A O 1
ATOM 2999 N N . VAL A 1 406 ? 13.195 4.914 -29.875 1 26.25 406 VAL A N 1
ATOM 3000 C CA . VAL A 1 406 ? 14.039 4.352 -30.922 1 26.25 406 VAL A CA 1
ATOM 3001 C C . VAL A 1 406 ? 13.656 4.961 -32.281 1 26.25 406 VAL A C 1
ATOM 3003 O O . VAL A 1 406 ? 12.492 4.914 -32.656 1 26.25 406 VAL A O 1
ATOM 3006 N N . PRO A 1 407 ? 14.523 5.789 -32.812 1 27.72 407 PRO A N 1
ATOM 3007 C CA . PRO A 1 407 ? 14.227 6.129 -34.219 1 27.72 407 PRO A CA 1
ATOM 3008 C C . PRO A 1 407 ? 13.953 4.895 -35.062 1 27.72 407 PRO A C 1
ATOM 3010 O O . PRO A 1 407 ? 14.594 3.857 -34.875 1 27.72 407 PRO A O 1
ATOM 3013 N N . GLY A 1 408 ? 12.758 4.832 -35.75 1 22.64 408 GLY A N 1
ATOM 3014 C CA . GLY A 1 408 ? 12.656 4.094 -37 1 22.64 408 GLY A CA 1
ATOM 3015 C C . GLY A 1 408 ? 13.797 4.379 -37.969 1 22.64 408 GLY A C 1
ATOM 3016 O O . GLY A 1 408 ? 14.32 5.492 -38 1 22.64 408 GLY A O 1
ATOM 3017 N N . MET B 1 1 ? 10.398 13.367 28.469 1 20.61 1 MET B N 1
ATOM 3018 C CA . MET B 1 1 ? 9.938 12.875 27.172 1 20.61 1 MET B CA 1
ATOM 3019 C C . MET B 1 1 ? 10.68 11.602 26.781 1 20.61 1 MET B C 1
ATOM 3021 O O . MET B 1 1 ? 11.883 11.633 26.531 1 20.61 1 MET B O 1
ATOM 3025 N N . THR B 1 2 ? 10.289 10.547 27.312 1 23.86 2 THR B N 1
ATOM 3026 C CA . THR B 1 2 ? 10.992 9.273 27.281 1 23.86 2 THR B CA 1
ATOM 3027 C C . THR B 1 2 ? 11.188 8.797 25.844 1 23.86 2 THR B C 1
ATOM 3029 O O . THR B 1 2 ? 10.227 8.719 25.078 1 23.86 2 THR B O 1
ATOM 3032 N N . VAL B 1 3 ? 12.375 8.977 25.391 1 29.72 3 VAL B N 1
ATOM 3033 C CA . VAL B 1 3 ? 12.844 8.445 24.125 1 29.72 3 VAL B CA 1
ATOM 3034 C C . VAL B 1 3 ? 12.453 6.973 24 1 29.72 3 VAL B C 1
ATOM 3036 O O . VAL B 1 3 ? 12.922 6.133 24.766 1 29.72 3 VAL B O 1
ATOM 3039 N N . HIS B 1 4 ? 11.203 6.66 23.781 1 32.97 4 HIS B N 1
ATOM 3040 C CA . HIS B 1 4 ? 10.844 5.266 23.578 1 32.97 4 HIS B CA 1
ATOM 3041 C C . HIS B 1 4 ? 11.766 4.605 22.562 1 32.97 4 HIS B C 1
ATOM 3043 O O . HIS B 1 4 ? 12.055 5.184 21.516 1 32.97 4 HIS B O 1
ATOM 3049 N N . THR B 1 5 ? 12.617 3.846 22.969 1 36.31 5 THR B N 1
ATOM 3050 C CA . THR B 1 5 ? 13.539 3.004 22.219 1 36.31 5 THR B CA 1
ATOM 3051 C C . THR B 1 5 ? 12.812 2.291 21.078 1 36.31 5 THR B C 1
ATOM 3053 O O . THR B 1 5 ? 11.859 1.545 21.312 1 36.31 5 THR B O 1
ATOM 3056 N N . VAL B 1 6 ? 12.719 2.846 19.984 1 42 6 VAL B N 1
ATOM 3057 C CA . VAL B 1 6 ? 12.18 2.484 18.672 1 42 6 VAL B CA 1
ATOM 3058 C C . VAL B 1 6 ? 12.867 1.219 18.156 1 42 6 VAL B C 1
ATOM 3060 O O . VAL B 1 6 ? 13.617 1.261 17.188 1 42 6 VAL B O 1
ATOM 3063 N N . ASP B 1 7 ? 13.242 0.316 18.969 1 42.72 7 ASP B N 1
ATOM 3064 C CA . ASP B 1 7 ? 14.156 -0.786 18.688 1 42.72 7 ASP B CA 1
ATOM 3065 C C . ASP B 1 7 ? 13.539 -1.782 17.703 1 42.72 7 ASP B C 1
ATOM 3067 O O . ASP B 1 7 ? 14.234 -2.623 17.141 1 42.72 7 ASP B O 1
ATOM 3071 N N . THR B 1 8 ? 12.234 -1.856 17.516 1 50.31 8 THR B N 1
ATOM 3072 C CA . THR B 1 8 ? 11.828 -3.129 16.922 1 50.31 8 THR B CA 1
ATOM 3073 C C . THR B 1 8 ? 11.57 -2.979 15.43 1 50.31 8 THR B C 1
ATOM 3075 O O . THR B 1 8 ? 11.133 -3.924 14.766 1 50.31 8 THR B O 1
ATOM 3078 N N . TYR B 1 9 ? 11.828 -1.807 14.914 1 54.78 9 TYR B N 1
ATOM 3079 C CA . TYR B 1 9 ? 11.406 -1.776 13.516 1 54.78 9 TYR B CA 1
ATOM 3080 C C . TYR B 1 9 ? 12.609 -1.864 12.586 1 54.78 9 TYR B C 1
ATOM 3082 O O . TYR B 1 9 ? 13.703 -1.409 12.922 1 54.78 9 TYR B O 1
ATOM 3090 N N . PRO B 1 10 ? 12.359 -2.582 11.516 1 59.34 10 PRO B N 1
ATOM 3091 C CA . PRO B 1 10 ? 13.438 -2.662 10.531 1 59.34 10 PRO B CA 1
ATOM 3092 C C . PRO B 1 10 ? 13.93 -1.289 10.078 1 59.34 10 PRO B C 1
ATOM 3094 O O . PRO B 1 10 ? 13.125 -0.368 9.906 1 59.34 10 PRO B O 1
ATOM 3097 N N . VAL B 1 11 ? 15.211 -1.054 10.242 1 65.06 11 VAL B N 1
ATOM 3098 C CA . VAL B 1 11 ? 15.859 0.189 9.836 1 65.06 11 VAL B CA 1
ATOM 3099 C C . VAL B 1 11 ? 16.641 -0.036 8.539 1 65.06 11 VAL B C 1
ATOM 3101 O O . VAL B 1 11 ? 17.266 -1.083 8.367 1 65.06 11 VAL B O 1
ATOM 3104 N N . ALA B 1 12 ? 16.375 0.872 7.555 1 69.56 12 ALA B N 1
ATOM 3105 C CA . ALA B 1 12 ? 17.203 0.794 6.355 1 69.56 12 ALA B CA 1
ATOM 3106 C C . ALA B 1 12 ? 18.688 0.705 6.711 1 69.56 12 ALA B C 1
ATOM 3108 O O . ALA B 1 12 ? 19.141 1.369 7.645 1 69.56 12 ALA B O 1
ATOM 3109 N N . ILE B 1 13 ? 19.391 -0.188 6.027 1 72.62 13 ILE B N 1
ATOM 3110 C CA . ILE B 1 13 ? 20.812 -0.337 6.316 1 72.62 13 ILE B CA 1
ATOM 3111 C C . ILE B 1 13 ? 21.625 0.377 5.242 1 72.62 13 ILE B C 1
ATOM 3113 O O . ILE B 1 13 ? 21.125 0.661 4.152 1 72.62 13 ILE B O 1
ATOM 3117 N N . GLY B 1 14 ? 22.781 0.698 5.652 1 74.44 14 GLY B N 1
ATOM 3118 C CA . GLY B 1 14 ? 23.656 1.422 4.758 1 74.44 14 GLY B CA 1
ATOM 3119 C C . GLY B 1 14 ? 24.078 0.61 3.547 1 74.44 14 GLY B C 1
ATOM 3120 O O . GLY B 1 14 ? 24 -0.62 3.555 1 74.44 14 GLY B O 1
ATOM 3121 N N . LYS B 1 15 ? 24.375 1.268 2.424 1 77.25 15 LYS B N 1
ATOM 3122 C CA . LYS B 1 15 ? 24.891 0.631 1.213 1 77.25 15 LYS B CA 1
ATOM 3123 C C . LYS B 1 15 ? 26.406 0.588 1.217 1 77.25 15 LYS B C 1
ATOM 3125 O O . LYS B 1 15 ? 27.062 1.542 1.647 1 77.25 15 LYS B O 1
ATOM 3130 N N . ASN B 1 16 ? 26.953 -0.593 0.974 1 76.06 16 ASN B N 1
ATOM 3131 C CA . ASN B 1 16 ? 28.391 -0.798 0.737 1 76.06 16 ASN B CA 1
ATOM 3132 C C . ASN B 1 16 ? 28.641 -1.362 -0.657 1 76.06 16 ASN B C 1
ATOM 3134 O O . ASN B 1 16 ? 27.703 -1.604 -1.419 1 76.06 16 ASN B O 1
ATOM 3138 N N . PRO B 1 17 ? 29.844 -1.434 -1.051 1 76.25 17 PRO B N 1
ATOM 3139 C CA . PRO B 1 17 ? 30.141 -1.879 -2.414 1 76.25 17 PRO B CA 1
ATOM 3140 C C . PRO B 1 17 ? 29.5 -3.223 -2.75 1 76.25 17 PRO B C 1
ATOM 3142 O O . PRO B 1 17 ? 29 -3.412 -3.861 1 76.25 17 PRO B O 1
ATOM 3145 N N . GLU B 1 18 ? 29.469 -4.09 -1.826 1 78.25 18 GLU B N 1
ATOM 3146 C CA . GLU B 1 18 ? 28.891 -5.406 -2.068 1 78.25 18 GLU B CA 1
ATOM 3147 C C . GLU B 1 18 ? 27.391 -5.312 -2.301 1 78.25 18 GLU B C 1
ATOM 3149 O O . GLU B 1 18 ? 26.859 -5.898 -3.248 1 78.25 18 GLU B O 1
ATOM 3154 N N . ARG B 1 19 ? 26.703 -4.566 -1.507 1 78.94 19 ARG B N 1
ATOM 3155 C CA . ARG B 1 19 ? 25.266 -4.418 -1.618 1 78.94 19 ARG B CA 1
ATOM 3156 C C . ARG B 1 19 ? 24.891 -3.627 -2.867 1 78.94 19 ARG B C 1
ATOM 3158 O O . ARG B 1 19 ? 23.844 -3.883 -3.482 1 78.94 19 ARG B O 1
ATOM 3165 N N . SER B 1 20 ? 25.719 -2.719 -3.207 1 82.69 20 SER B N 1
ATOM 3166 C CA . SER B 1 20 ? 25.484 -1.958 -4.43 1 82.69 20 SER B CA 1
ATOM 3167 C C . SER B 1 20 ? 25.609 -2.848 -5.664 1 82.69 20 SER B C 1
ATOM 3169 O O . SER B 1 20 ? 24.812 -2.715 -6.609 1 82.69 20 SER B O 1
ATOM 3171 N N . ARG B 1 21 ? 26.609 -3.729 -5.586 1 83.31 21 ARG B N 1
ATOM 3172 C CA . ARG B 1 21 ? 26.781 -4.656 -6.699 1 83.31 21 ARG B CA 1
ATOM 3173 C C . ARG B 1 21 ? 25.578 -5.582 -6.844 1 83.31 21 ARG B C 1
ATOM 3175 O O . ARG B 1 21 ? 25.109 -5.828 -7.957 1 83.31 21 ARG B O 1
ATOM 3182 N N . GLU B 1 22 ? 25.125 -6.051 -5.754 1 84.56 22 GLU B N 1
ATOM 3183 C CA . GLU B 1 22 ? 23.969 -6.934 -5.777 1 84.56 22 GLU B CA 1
ATOM 3184 C C . GLU B 1 22 ? 22.734 -6.211 -6.309 1 84.56 22 GLU B C 1
ATOM 3186 O O . GLU B 1 22 ? 21.969 -6.773 -7.094 1 84.56 22 GLU B O 1
ATOM 3191 N N . HIS B 1 23 ? 22.609 -5.023 -5.844 1 85.12 23 HIS B N 1
ATOM 3192 C CA . HIS B 1 23 ? 21.516 -4.199 -6.344 1 85.12 23 HIS B CA 1
ATOM 3193 C C . HIS B 1 23 ? 21.609 -4.016 -7.852 1 85.12 23 HIS B C 1
ATOM 3195 O O . HIS B 1 23 ? 20.625 -4.203 -8.57 1 85.12 23 HIS B O 1
ATOM 3201 N N . ASN B 1 24 ? 22.75 -3.705 -8.336 1 87.81 24 ASN B N 1
ATOM 3202 C CA . ASN B 1 24 ? 22.953 -3.447 -9.766 1 87.81 24 ASN B CA 1
ATOM 3203 C C . ASN B 1 24 ? 22.719 -4.703 -10.602 1 87.81 24 ASN B C 1
ATOM 3205 O O . ASN B 1 24 ? 22.172 -4.625 -11.703 1 87.81 24 ASN B O 1
ATOM 3209 N N . ARG B 1 25 ? 23.109 -5.789 -10.047 1 89.38 25 ARG B N 1
ATOM 3210 C CA . ARG B 1 25 ? 22.859 -7.066 -10.711 1 89.38 25 ARG B CA 1
ATOM 3211 C C . ARG B 1 25 ? 21.359 -7.301 -10.906 1 89.38 25 ARG B C 1
ATOM 3213 O O . ARG B 1 25 ? 20.938 -7.707 -11.984 1 89.38 25 ARG B O 1
ATOM 3220 N N . ARG B 1 26 ? 20.625 -7.035 -9.883 1 86.5 26 ARG B N 1
ATOM 3221 C CA . ARG B 1 26 ? 19.172 -7.223 -9.953 1 86.5 26 ARG B CA 1
ATOM 3222 C C . ARG B 1 26 ? 18.547 -6.262 -10.953 1 86.5 26 ARG B C 1
ATOM 3224 O O . ARG B 1 26 ? 17.656 -6.645 -11.719 1 86.5 26 ARG B O 1
ATOM 3231 N N . VAL B 1 27 ? 19.047 -5.086 -10.961 1 86.38 27 VAL B N 1
ATOM 3232 C CA . VAL B 1 27 ? 18.531 -4.062 -11.867 1 86.38 27 VAL B CA 1
ATOM 3233 C C . VAL B 1 27 ? 18.75 -4.5 -13.312 1 86.38 27 VAL B C 1
ATOM 3235 O O . VAL B 1 27 ? 17.828 -4.434 -14.133 1 86.38 27 VAL B O 1
ATOM 3238 N N . VAL B 1 28 ? 19.891 -5.039 -13.656 1 89.81 28 VAL B N 1
ATOM 3239 C CA . VAL B 1 28 ? 20.234 -5.445 -15.016 1 89.81 28 VAL B CA 1
ATOM 3240 C C . VAL B 1 28 ? 19.422 -6.668 -15.422 1 89.81 28 VAL B C 1
ATOM 3242 O O . VAL B 1 28 ? 18.859 -6.715 -16.516 1 89.81 28 VAL B O 1
ATOM 3245 N N . LEU B 1 29 ? 19.359 -7.559 -14.547 1 88 29 LEU B N 1
ATOM 3246 C CA . LEU B 1 29 ? 18.625 -8.789 -14.828 1 88 29 LEU B CA 1
ATOM 3247 C C . LEU B 1 29 ? 17.141 -8.484 -15.078 1 88 29 LEU B C 1
ATOM 3249 O O . LEU B 1 29 ? 16.547 -9.016 -16.016 1 88 29 LEU B O 1
ATOM 3253 N N . ASP B 1 30 ? 16.578 -7.68 -14.258 1 83.38 30 ASP B N 1
ATOM 3254 C CA . ASP B 1 30 ? 15.18 -7.312 -14.406 1 83.38 30 ASP B CA 1
ATOM 3255 C C . ASP B 1 30 ? 14.945 -6.586 -15.727 1 83.38 30 ASP B C 1
ATOM 3257 O O . ASP B 1 30 ? 13.961 -6.852 -16.422 1 83.38 30 ASP B O 1
ATOM 3261 N N . LEU B 1 31 ? 15.836 -5.734 -16.047 1 84.88 31 LEU B N 1
ATOM 3262 C CA . LEU B 1 31 ? 15.719 -4.953 -17.266 1 84.88 31 LEU B CA 1
ATOM 3263 C C . LEU B 1 31 ? 15.75 -5.855 -18.5 1 84.88 31 LEU B C 1
ATOM 3265 O O . LEU B 1 31 ? 14.922 -5.723 -19.391 1 84.88 31 LEU B O 1
ATOM 3269 N N . VAL B 1 32 ? 16.688 -6.773 -18.547 1 88.38 32 VAL B N 1
ATOM 3270 C CA . VAL B 1 32 ? 16.828 -7.672 -19.688 1 88.38 32 VAL B CA 1
ATOM 3271 C C . VAL B 1 32 ? 15.594 -8.57 -19.797 1 88.38 32 VAL B C 1
ATOM 3273 O O . VAL B 1 32 ? 15.086 -8.812 -20.906 1 88.38 32 VAL B O 1
ATOM 3276 N N . ARG B 1 33 ? 15.148 -9.055 -18.688 1 82.56 33 ARG B N 1
ATOM 3277 C CA . ARG B 1 33 ? 13.969 -9.914 -18.672 1 82.56 33 ARG B CA 1
ATOM 3278 C C . ARG B 1 33 ? 12.758 -9.195 -19.25 1 82.56 33 ARG B C 1
ATOM 3280 O O . ARG B 1 33 ? 12.039 -9.742 -20.094 1 82.56 33 ARG B O 1
ATOM 3287 N N . ARG B 1 34 ? 12.547 -8.008 -18.844 1 78.5 34 ARG B N 1
ATOM 3288 C CA . ARG B 1 34 ? 11.375 -7.234 -19.234 1 78.5 34 ARG B CA 1
ATOM 3289 C C . ARG B 1 34 ? 11.422 -6.887 -20.719 1 78.5 34 ARG B C 1
ATOM 3291 O O . ARG B 1 34 ? 10.383 -6.801 -21.375 1 78.5 34 ARG B O 1
ATOM 3298 N N . HIS B 1 35 ? 12.641 -6.738 -21.281 1 83.88 35 HIS B N 1
ATOM 3299 C CA . HIS B 1 35 ? 12.781 -6.289 -22.656 1 83.88 35 HIS B CA 1
ATOM 3300 C C . HIS B 1 35 ? 12.984 -7.469 -23.594 1 83.88 35 HIS B C 1
ATOM 3302 O O . HIS B 1 35 ? 12.938 -7.305 -24.828 1 83.88 35 HIS B O 1
ATOM 3308 N N . GLY B 1 36 ? 13.125 -8.57 -23.031 1 84.25 36 GLY B N 1
ATOM 3309 C CA . GLY B 1 36 ? 13.406 -9.734 -23.844 1 84.25 36 GLY B CA 1
ATOM 3310 C C . GLY B 1 36 ? 14.875 -9.875 -24.203 1 84.25 36 GLY B C 1
ATOM 3311 O O . GLY B 1 36 ? 15.492 -10.906 -23.938 1 84.25 36 GLY B O 1
ATOM 3312 N N . SER B 1 37 ? 15.43 -8.828 -24.812 1 90.81 37 SER B N 1
ATOM 3313 C CA . SER B 1 37 ? 16.859 -8.758 -25.125 1 90.81 37 SER B CA 1
ATOM 3314 C C . SER B 1 37 ? 17.344 -7.316 -25.188 1 90.81 37 SER B C 1
ATOM 3316 O O . SER B 1 37 ? 16.578 -6.422 -25.594 1 90.81 37 SER B O 1
ATOM 3318 N N . LEU B 1 38 ? 18.531 -7.137 -24.672 1 92.25 38 LEU B N 1
ATOM 3319 C CA . LEU B 1 38 ? 19.125 -5.812 -24.688 1 92.25 38 LEU B CA 1
ATOM 3320 C C . LEU B 1 38 ? 20.641 -5.902 -24.906 1 92.25 38 LEU B C 1
ATOM 3322 O O . LEU B 1 38 ? 21.266 -6.879 -24.516 1 92.25 38 LEU B O 1
ATOM 3326 N N . GLY B 1 39 ? 21.141 -4.855 -25.578 1 93.56 39 GLY B N 1
ATOM 3327 C CA . GLY B 1 39 ? 22.594 -4.719 -25.656 1 93.56 39 GLY B CA 1
ATOM 3328 C C . GLY B 1 39 ? 23.188 -3.967 -24.484 1 93.56 39 GLY B C 1
ATOM 3329 O O . GLY B 1 39 ? 22.453 -3.316 -23.719 1 93.56 39 GLY B O 1
ATOM 3330 N N . ARG B 1 40 ? 24.5 -4.09 -24.312 1 93.62 40 ARG B N 1
ATOM 3331 C CA . ARG B 1 40 ? 25.188 -3.473 -23.188 1 93.62 40 ARG B CA 1
ATOM 3332 C C . ARG B 1 40 ? 24.969 -1.963 -23.172 1 93.62 40 ARG B C 1
ATOM 3334 O O . ARG B 1 40 ? 24.766 -1.368 -22.109 1 93.62 40 ARG B O 1
ATOM 3341 N N . ALA B 1 41 ? 25.031 -1.379 -24.312 1 91.62 41 ALA B N 1
ATOM 3342 C CA . ALA B 1 41 ? 24.875 0.072 -24.391 1 91.62 41 ALA B CA 1
ATOM 3343 C C . ALA B 1 41 ? 23.5 0.509 -23.922 1 91.62 41 ALA B C 1
ATOM 3345 O O . ALA B 1 41 ? 23.359 1.492 -23.203 1 91.62 41 ALA B O 1
ATOM 3346 N N . GLN B 1 42 ? 22.578 -0.196 -24.391 1 91.06 42 GLN B N 1
ATOM 3347 C CA . GLN B 1 42 ? 21.203 0.111 -23.984 1 91.06 42 GLN B CA 1
ATOM 3348 C C . GLN B 1 42 ? 21 -0.101 -22.5 1 91.06 42 GLN B C 1
ATOM 3350 O O . GLN B 1 42 ? 20.344 0.704 -21.828 1 91.06 42 GLN B O 1
ATOM 3355 N N . ILE B 1 43 ? 21.531 -1.152 -21.969 1 92.62 43 ILE B N 1
ATOM 3356 C CA . ILE B 1 43 ? 21.438 -1.44 -20.531 1 92.62 43 ILE B CA 1
ATOM 3357 C C . ILE B 1 43 ? 22.047 -0.289 -19.734 1 92.62 43 ILE B C 1
ATOM 3359 O O . ILE B 1 43 ? 21.438 0.187 -18.766 1 92.62 43 ILE B O 1
ATOM 3363 N N . ALA B 1 44 ? 23.203 0.152 -20.188 1 91.25 44 ALA B N 1
ATOM 3364 C CA . ALA B 1 44 ? 23.875 1.247 -19.5 1 91.25 44 ALA B CA 1
ATOM 3365 C C . ALA B 1 44 ? 23.031 2.518 -19.516 1 91.25 44 ALA B C 1
ATOM 3367 O O . ALA B 1 44 ? 22.906 3.195 -18.5 1 91.25 44 ALA B O 1
ATOM 3368 N N . LYS B 1 45 ? 22.5 2.785 -20.609 1 88.25 45 LYS B N 1
ATOM 3369 C CA . LYS B 1 45 ? 21.688 3.992 -20.781 1 88.25 45 LYS B CA 1
ATOM 3370 C C . LYS B 1 45 ? 20.469 3.973 -19.859 1 88.25 45 LYS B C 1
ATOM 3372 O O . LYS B 1 45 ? 20.203 4.941 -19.156 1 88.25 45 LYS B O 1
ATOM 3377 N N . ILE B 1 46 ? 19.812 2.836 -19.828 1 85.25 46 ILE B N 1
ATOM 3378 C CA . ILE B 1 46 ? 18.562 2.74 -19.078 1 85.25 46 ILE B CA 1
ATOM 3379 C C . ILE B 1 46 ? 18.844 2.711 -17.578 1 85.25 46 ILE B C 1
ATOM 3381 O O . ILE B 1 46 ? 18.109 3.309 -16.797 1 85.25 46 ILE B O 1
ATOM 3385 N N . THR B 1 47 ? 19.922 2.094 -17.141 1 86.5 47 THR B N 1
ATOM 3386 C CA . THR B 1 47 ? 20.203 1.889 -15.719 1 86.5 47 THR B CA 1
ATOM 3387 C C . THR B 1 47 ? 21.016 3.045 -15.156 1 86.5 47 THR B C 1
ATOM 3389 O O . THR B 1 47 ? 21.172 3.172 -13.938 1 86.5 47 THR B O 1
ATOM 3392 N N . HIS B 1 48 ? 21.609 3.861 -16.031 1 86.12 48 HIS B N 1
ATOM 3393 C CA . HIS B 1 48 ? 22.5 4.961 -15.656 1 86.12 48 HIS B CA 1
ATOM 3394 C C . HIS B 1 48 ? 23.766 4.441 -14.984 1 86.12 48 HIS B C 1
ATOM 3396 O O . HIS B 1 48 ? 24.266 5.051 -14.031 1 86.12 48 HIS B O 1
ATOM 3402 N N . LEU B 1 49 ? 24.125 3.232 -15.352 1 88.88 49 LEU B N 1
ATOM 3403 C CA . LEU B 1 49 ? 25.406 2.666 -14.922 1 88.88 49 LEU B CA 1
ATOM 3404 C C . LEU B 1 49 ? 26.484 2.93 -15.961 1 88.88 49 LEU B C 1
ATOM 3406 O O . LEU B 1 49 ? 26.188 3.24 -17.109 1 88.88 49 LEU B O 1
ATOM 3410 N N . THR B 1 50 ? 27.719 2.906 -15.539 1 90.12 50 THR B N 1
ATOM 3411 C CA . THR B 1 50 ? 28.828 3.049 -16.469 1 90.12 50 THR B CA 1
ATOM 3412 C C . THR B 1 50 ? 28.906 1.839 -17.391 1 90.12 50 THR B C 1
ATOM 3414 O O . THR B 1 50 ? 28.484 0.741 -17.031 1 90.12 50 THR B O 1
ATOM 3417 N N . ALA B 1 51 ? 29.422 2.08 -18.562 1 92 51 ALA B N 1
ATOM 3418 C CA . ALA B 1 51 ? 29.609 1.001 -19.531 1 92 51 ALA B CA 1
ATOM 3419 C C . ALA B 1 51 ? 30.438 -0.133 -18.922 1 92 51 ALA B C 1
ATOM 3421 O O . ALA B 1 51 ? 30.156 -1.31 -19.156 1 92 51 ALA B O 1
ATOM 3422 N N . GLN B 1 52 ? 31.391 0.225 -18.172 1 92.19 52 GLN B N 1
ATOM 3423 C CA . GLN B 1 52 ? 32.281 -0.774 -17.562 1 92.19 52 GLN B CA 1
ATOM 3424 C C . GLN B 1 52 ? 31.516 -1.609 -16.531 1 92.19 52 GLN B C 1
ATOM 3426 O O . GLN B 1 52 ? 31.672 -2.83 -16.469 1 92.19 52 GLN B O 1
ATOM 3431 N N . ALA B 1 53 ? 30.719 -0.947 -15.688 1 91.62 53 ALA B N 1
ATOM 3432 C CA . ALA B 1 53 ? 29.922 -1.661 -14.688 1 91.62 53 ALA B CA 1
ATOM 3433 C C . ALA B 1 53 ? 28.969 -2.641 -15.344 1 91.62 53 ALA B C 1
ATOM 3435 O O . ALA B 1 53 ? 28.828 -3.783 -14.898 1 91.62 53 ALA B O 1
ATOM 3436 N N . VAL B 1 54 ? 28.359 -2.205 -16.406 1 94.5 54 VAL B N 1
ATOM 3437 C CA . VAL B 1 54 ? 27.406 -3.049 -17.125 1 94.5 54 VAL B CA 1
ATOM 3438 C C . VAL B 1 54 ? 28.141 -4.242 -17.75 1 94.5 54 VAL B C 1
ATOM 3440 O O . VAL B 1 54 ? 27.656 -5.375 -17.688 1 94.5 54 VAL B O 1
ATOM 3443 N N . ALA B 1 55 ? 29.25 -3.93 -18.344 1 94.62 55 ALA B N 1
ATOM 3444 C CA . ALA B 1 55 ? 30.031 -5.012 -18.938 1 94.62 55 ALA B CA 1
ATOM 3445 C C . ALA B 1 55 ? 30.375 -6.082 -17.906 1 94.62 55 ALA B C 1
ATOM 3447 O O . ALA B 1 55 ? 30.188 -7.277 -18.156 1 94.62 55 ALA B O 1
ATOM 3448 N N . ASN B 1 56 ? 30.781 -5.66 -16.734 1 95 56 ASN B N 1
ATOM 3449 C CA . ASN B 1 56 ? 31.141 -6.586 -15.664 1 95 56 ASN B CA 1
ATOM 3450 C C . ASN B 1 56 ? 29.938 -7.398 -15.195 1 95 56 ASN B C 1
ATOM 3452 O O . ASN B 1 56 ? 30.031 -8.609 -15.008 1 95 56 ASN B O 1
ATOM 3456 N N . ILE B 1 57 ? 28.844 -6.75 -14.992 1 94.81 57 ILE B N 1
ATOM 3457 C CA . ILE B 1 57 ? 27.625 -7.387 -14.484 1 94.81 57 ILE B CA 1
ATOM 3458 C C . ILE B 1 57 ? 27.109 -8.391 -15.516 1 94.81 57 ILE B C 1
ATOM 3460 O O . ILE B 1 57 ? 26.766 -9.516 -15.156 1 94.81 57 ILE B O 1
ATOM 3464 N N . VAL B 1 58 ? 27.109 -7.977 -16.75 1 95.88 58 VAL B N 1
ATOM 3465 C CA . VAL B 1 58 ? 26.609 -8.844 -17.812 1 95.88 58 VAL B CA 1
ATOM 3466 C C . VAL B 1 58 ? 27.516 -10.078 -17.938 1 95.88 58 VAL B C 1
ATOM 3468 O O . VAL B 1 58 ? 27.016 -11.203 -18.047 1 95.88 58 VAL B O 1
ATOM 3471 N N . ASP B 1 59 ? 28.781 -9.828 -17.891 1 96 59 ASP B N 1
ATOM 3472 C CA . ASP B 1 59 ? 29.719 -10.945 -17.969 1 96 59 ASP B CA 1
ATOM 3473 C C . ASP B 1 59 ? 29.5 -11.922 -16.812 1 96 59 ASP B C 1
ATOM 3475 O O . ASP B 1 59 ? 29.547 -13.133 -17 1 96 59 ASP B O 1
ATOM 3479 N N . GLU B 1 60 ? 29.297 -11.398 -15.703 1 95.19 60 GLU B N 1
ATOM 3480 C CA . GLU B 1 60 ? 29.031 -12.219 -14.523 1 95.19 60 GLU B CA 1
ATOM 3481 C C . GLU B 1 60 ? 27.75 -13.023 -14.68 1 95.19 60 GLU B C 1
ATOM 3483 O O . GLU B 1 60 ? 27.719 -14.227 -14.398 1 95.19 60 GLU B O 1
ATOM 3488 N N . LEU B 1 61 ? 26.719 -12.391 -15.125 1 94.62 61 LEU B N 1
ATOM 3489 C CA . LEU B 1 61 ? 25.422 -13.039 -15.289 1 94.62 61 LEU B CA 1
ATOM 3490 C C . LEU B 1 61 ? 25.469 -14.102 -16.375 1 94.62 61 LEU B C 1
ATOM 3492 O O . LEU B 1 61 ? 24.812 -15.141 -16.266 1 94.62 61 LEU B O 1
ATOM 3496 N N . VAL B 1 62 ? 26.25 -13.844 -17.391 1 95.38 62 VAL B N 1
ATOM 3497 C CA . VAL B 1 62 ? 26.453 -14.836 -18.438 1 95.38 62 VAL B CA 1
ATOM 3498 C C . VAL B 1 62 ? 27.266 -16.016 -17.891 1 95.38 62 VAL B C 1
ATOM 3500 O O . VAL B 1 62 ? 26.938 -17.172 -18.156 1 95.38 62 VAL B O 1
ATOM 3503 N N . GLY B 1 63 ? 28.25 -15.656 -17.172 1 94.75 63 GLY B N 1
ATOM 3504 C CA . GLY B 1 63 ? 29.047 -16.688 -16.547 1 94.75 63 GLY B CA 1
ATOM 3505 C C . GLY B 1 63 ? 28.25 -17.594 -15.625 1 94.75 63 GLY B C 1
ATOM 3506 O O . GLY B 1 63 ? 28.516 -18.797 -15.539 1 94.75 63 GLY B O 1
ATOM 3507 N N . GLU B 1 64 ? 27.281 -17 -14.984 1 92.88 64 GLU B N 1
ATOM 3508 C CA . GLU B 1 64 ? 26.406 -17.75 -14.086 1 92.88 64 GLU B CA 1
ATOM 3509 C C . GLU B 1 64 ? 25.25 -18.406 -14.844 1 92.88 64 GLU B C 1
ATOM 3511 O O . GLU B 1 64 ? 24.375 -19.016 -14.234 1 92.88 64 GLU B O 1
ATOM 3516 N N . GLU B 1 65 ? 25.188 -18.203 -16.125 1 93.31 65 GLU B N 1
ATOM 3517 C CA . GLU B 1 65 ? 24.234 -18.781 -17.047 1 93.31 65 GLU B CA 1
ATOM 3518 C C . GLU B 1 65 ? 22.828 -18.219 -16.812 1 93.31 65 GLU B C 1
ATOM 3520 O O . GLU B 1 65 ? 21.828 -18.875 -17.156 1 93.31 65 GLU B O 1
ATOM 3525 N N . LEU B 1 66 ? 22.766 -17.078 -16.203 1 92.31 66 LEU B N 1
ATOM 3526 C CA . LEU B 1 66 ? 21.484 -16.422 -16.047 1 92.31 66 LEU B CA 1
ATOM 3527 C C . LEU B 1 66 ? 21.109 -15.648 -17.312 1 92.31 66 LEU B C 1
ATOM 3529 O O . LEU B 1 66 ? 19.922 -15.547 -17.656 1 92.31 66 LEU B O 1
ATOM 3533 N N . LEU B 1 67 ? 22.109 -15.125 -17.938 1 94.75 67 LEU B N 1
ATOM 3534 C CA . LEU B 1 67 ? 21.953 -14.5 -19.25 1 94.75 67 LEU B CA 1
ATOM 3535 C C . LEU B 1 67 ? 22.688 -15.297 -20.328 1 94.75 67 LEU B C 1
ATOM 3537 O O . LEU B 1 67 ? 23.609 -16.062 -20.016 1 94.75 67 LEU B O 1
ATOM 3541 N N . LYS B 1 68 ? 22.266 -15.164 -21.469 1 95.19 68 LYS B N 1
ATOM 3542 C CA . LYS B 1 68 ? 22.953 -15.742 -22.609 1 95.19 68 LYS B CA 1
ATOM 3543 C C . LYS B 1 68 ? 23.125 -14.711 -23.734 1 95.19 68 LYS B C 1
ATOM 3545 O O . LYS B 1 68 ? 22.297 -13.812 -23.875 1 95.19 68 LYS B O 1
ATOM 3550 N N . GLU B 1 69 ? 24.203 -14.758 -24.359 1 94.5 69 GLU B N 1
ATOM 3551 C CA . GLU B 1 69 ? 24.453 -13.906 -25.516 1 94.5 69 GLU B CA 1
ATOM 3552 C C . GLU B 1 69 ? 23.656 -14.352 -26.734 1 94.5 69 GLU B C 1
ATOM 3554 O O . GLU B 1 69 ? 23.547 -15.555 -27 1 94.5 69 GLU B O 1
ATOM 3559 N N . LEU B 1 70 ? 23.062 -13.164 -27.016 1 87.06 70 LEU B N 1
ATOM 3560 C CA . LEU B 1 70 ? 22.391 -13.383 -28.297 1 87.06 70 LEU B CA 1
ATOM 3561 C C . LEU B 1 70 ? 23.234 -12.875 -29.453 1 87.06 70 LEU B C 1
ATOM 3563 O O . LEU B 1 70 ? 24.203 -12.133 -29.25 1 87.06 70 LEU B O 1
ATOM 3567 N N . GLY B 1 71 ? 23.188 -13.57 -30.672 1 81.25 71 GLY B N 1
ATOM 3568 C CA . GLY B 1 71 ? 23.859 -13.102 -31.875 1 81.25 71 GLY B CA 1
ATOM 3569 C C . GLY B 1 71 ? 23.719 -11.609 -32.094 1 81.25 71 GLY B C 1
ATOM 3570 O O . GLY B 1 71 ? 23.25 -10.883 -31.219 1 81.25 71 GLY B O 1
ATOM 3571 N N . ARG B 1 72 ? 24.344 -10.945 -33.031 1 74.69 72 ARG B N 1
ATOM 3572 C CA . ARG B 1 72 ? 24.312 -9.523 -33.375 1 74.69 72 ARG B CA 1
ATOM 3573 C C . ARG B 1 72 ? 23.016 -9.148 -34.062 1 74.69 72 ARG B C 1
ATOM 3575 O O . ARG B 1 72 ? 22.469 -9.922 -34.844 1 74.69 72 ARG B O 1
ATOM 3582 N N . ARG B 1 73 ? 22.25 -8.109 -33.438 1 65.06 73 ARG B N 1
ATOM 3583 C CA . ARG B 1 73 ? 21.062 -7.609 -34.125 1 65.06 73 ARG B CA 1
ATOM 3584 C C . ARG B 1 73 ? 21.438 -6.984 -35.469 1 65.06 73 ARG B C 1
ATOM 3586 O O . ARG B 1 73 ? 22.438 -6.281 -35.562 1 65.06 73 ARG B O 1
ATOM 3593 N N . ARG B 1 74 ? 20.688 -7.445 -36.594 1 58.97 74 ARG B N 1
ATOM 3594 C CA . ARG B 1 74 ? 20.953 -6.934 -37.938 1 58.97 74 ARG B CA 1
ATOM 3595 C C . ARG B 1 74 ? 20.516 -5.48 -38.062 1 58.97 74 ARG B C 1
ATOM 3597 O O . ARG B 1 74 ? 19.312 -5.191 -38.094 1 58.97 74 ARG B O 1
ATOM 3604 N N . THR B 1 75 ? 20.891 -4.605 -37.281 1 52.97 75 THR B N 1
ATOM 3605 C CA . THR B 1 75 ? 20.391 -3.279 -37.625 1 52.97 75 THR B CA 1
ATOM 3606 C C . THR B 1 75 ? 21.297 -2.609 -38.656 1 52.97 75 THR B C 1
ATOM 3608 O O . THR B 1 75 ? 22.375 -3.127 -38.969 1 52.97 75 THR B O 1
ATOM 3611 N N . GLY B 1 76 ? 21.203 -1.147 -38.969 1 48.09 76 GLY B N 1
ATOM 3612 C CA . GLY B 1 76 ? 21.766 -0.298 -40 1 48.09 76 GLY B CA 1
ATOM 3613 C C . GLY B 1 76 ? 23.266 -0.364 -40.094 1 48.09 76 GLY B C 1
ATOM 3614 O O . GLY B 1 76 ? 23.875 -1.351 -39.656 1 48.09 76 GLY B O 1
ATOM 3615 N N . ARG B 1 77 ? 24 1.004 -40.344 1 51.31 77 ARG B N 1
ATOM 3616 C CA . ARG B 1 77 ? 25.422 1.266 -40.594 1 51.31 77 ARG B CA 1
ATOM 3617 C C . ARG B 1 77 ? 26.25 0.979 -39.344 1 51.31 77 ARG B C 1
ATOM 3619 O O . ARG B 1 77 ? 25.938 1.469 -38.25 1 51.31 77 ARG B O 1
ATOM 3626 N N . GLY B 1 78 ? 27.188 0.024 -39.219 1 62.72 78 GLY B N 1
ATOM 3627 C CA . GLY B 1 78 ? 28.172 -0.449 -38.25 1 62.72 78 GLY B CA 1
ATOM 3628 C C . GLY B 1 78 ? 27.844 -1.825 -37.719 1 62.72 78 GLY B C 1
ATOM 3629 O O . GLY B 1 78 ? 26.812 -2.406 -38.031 1 62.72 78 GLY B O 1
ATOM 3630 N N . GLN B 1 79 ? 28.781 -2.451 -36.969 1 64.19 79 GLN B N 1
ATOM 3631 C CA . GLN B 1 79 ? 28.594 -3.783 -36.406 1 64.19 79 GLN B CA 1
ATOM 3632 C C . GLN B 1 79 ? 27.516 -3.779 -35.344 1 64.19 79 GLN B C 1
ATOM 3634 O O . GLN B 1 79 ? 27.609 -3.035 -34.344 1 64.19 79 GLN B O 1
ATOM 3639 N N . PRO B 1 80 ? 26.422 -4.301 -35.5 1 73.88 80 PRO B N 1
ATOM 3640 C CA . PRO B 1 80 ? 25.328 -4.324 -34.5 1 73.88 80 PRO B CA 1
ATOM 3641 C C . PRO B 1 80 ? 25.766 -4.898 -33.156 1 73.88 80 PRO B C 1
ATOM 3643 O O . PRO B 1 80 ? 26.578 -5.816 -33.094 1 73.88 80 PRO B O 1
ATOM 3646 N N . PRO B 1 81 ? 25.375 -4.254 -32.062 1 83.94 81 PRO B N 1
ATOM 3647 C CA . PRO B 1 81 ? 25.812 -4.707 -30.734 1 83.94 81 PRO B CA 1
ATOM 3648 C C . PRO B 1 81 ? 25.281 -6.098 -30.391 1 83.94 81 PRO B C 1
ATOM 3650 O O . PRO B 1 81 ? 24.234 -6.508 -30.891 1 83.94 81 PRO B O 1
ATOM 3653 N N . ILE B 1 82 ? 26.094 -6.867 -29.672 1 91.56 82 ILE B N 1
ATOM 3654 C CA . ILE B 1 82 ? 25.688 -8.156 -29.125 1 91.56 82 ILE B CA 1
ATOM 3655 C C . ILE B 1 82 ? 24.5 -7.965 -28.172 1 91.56 82 ILE B C 1
ATOM 3657 O O . ILE B 1 82 ? 24.5 -7.043 -27.359 1 91.56 82 ILE B O 1
ATOM 3661 N N . GLN B 1 83 ? 23.484 -8.789 -28.406 1 94.25 83 GLN B N 1
ATOM 3662 C CA . GLN B 1 83 ? 22.312 -8.75 -27.547 1 94.25 83 GLN B CA 1
ATOM 3663 C C . GLN B 1 83 ? 22.359 -9.836 -26.469 1 94.25 83 GLN B C 1
ATOM 3665 O O . GLN B 1 83 ? 22.953 -10.898 -26.703 1 94.25 83 GLN B O 1
ATOM 3670 N N . PHE B 1 84 ? 21.812 -9.539 -25.359 1 95.31 84 PHE B N 1
ATOM 3671 C CA . PHE B 1 84 ? 21.75 -10.5 -24.266 1 95.31 84 PHE B CA 1
ATOM 3672 C C . PHE B 1 84 ? 20.297 -10.742 -23.859 1 95.31 84 PHE B C 1
ATOM 3674 O O . PHE B 1 84 ? 19.484 -9.82 -23.875 1 95.31 84 PHE B O 1
ATOM 3681 N N . ALA B 1 85 ? 19.953 -11.992 -23.547 1 94.25 85 ALA B N 1
ATOM 3682 C CA . ALA B 1 85 ? 18.625 -12.391 -23.047 1 94.25 85 ALA B CA 1
ATOM 3683 C C . ALA B 1 85 ? 18.75 -13.312 -21.844 1 94.25 85 ALA B C 1
ATOM 3685 O O . ALA B 1 85 ? 19.828 -13.852 -21.562 1 94.25 85 ALA B O 1
ATOM 3686 N N . VAL B 1 86 ? 17.672 -13.43 -21.141 1 91.19 86 VAL B N 1
ATOM 3687 C CA . VAL B 1 86 ? 17.641 -14.391 -20.047 1 91.19 86 VAL B CA 1
ATOM 3688 C C . VAL B 1 86 ? 17.812 -15.805 -20.594 1 91.19 86 VAL B C 1
ATOM 3690 O O . VAL B 1 86 ? 17.234 -16.156 -21.625 1 91.19 86 VAL B O 1
ATOM 3693 N N . ASN B 1 87 ? 18.672 -16.625 -19.969 1 92.94 87 ASN B N 1
ATOM 3694 C CA . ASN B 1 87 ? 18.875 -18.016 -20.344 1 92.94 87 ASN B CA 1
ATOM 3695 C C . ASN B 1 87 ? 17.781 -18.922 -19.75 1 92.94 87 ASN B C 1
ATOM 3697 O O . ASN B 1 87 ? 17.766 -19.156 -18.547 1 92.94 87 ASN B O 1
ATOM 3701 N N . PRO B 1 88 ? 16.875 -19.406 -20.578 1 89 88 PRO B N 1
ATOM 3702 C CA . PRO B 1 88 ? 15.797 -20.25 -20.031 1 89 88 PRO B CA 1
ATOM 3703 C C . PRO B 1 88 ? 16.328 -21.453 -19.281 1 89 88 PRO B C 1
ATOM 3705 O O . PRO B 1 88 ? 15.656 -21.953 -18.359 1 89 88 PRO B O 1
ATOM 3708 N N . ASP B 1 89 ? 17.531 -21.891 -19.578 1 90.38 89 ASP B N 1
ATOM 3709 C CA . ASP B 1 89 ? 18.094 -23.094 -18.969 1 90.38 89 ASP B CA 1
ATOM 3710 C C . ASP B 1 89 ? 19 -22.734 -17.797 1 90.38 89 ASP B C 1
ATOM 3712 O O . ASP B 1 89 ? 19.641 -23.609 -17.203 1 90.38 89 ASP B O 1
ATOM 3716 N N . GLY B 1 90 ? 19.078 -21.484 -17.516 1 90.75 90 GLY B N 1
ATOM 3717 C CA . GLY B 1 90 ? 19.984 -21.016 -16.453 1 90.75 90 GLY B CA 1
ATOM 3718 C C . GLY B 1 90 ? 19.484 -21.344 -15.062 1 90.75 90 GLY B C 1
ATOM 3719 O O . GLY B 1 90 ? 20.25 -21.328 -14.102 1 90.75 90 GLY B O 1
ATOM 3720 N N . GLY B 1 91 ? 18.266 -21.625 -14.961 1 91.44 91 GLY B N 1
ATOM 3721 C CA . GLY B 1 91 ? 17.672 -21.969 -13.68 1 91.44 91 GLY B CA 1
ATOM 3722 C C . GLY B 1 91 ? 16.172 -22.156 -13.75 1 91.44 91 GLY B C 1
ATOM 3723 O O . GLY B 1 91 ? 15.547 -21.859 -14.781 1 91.44 91 GLY B O 1
ATOM 3724 N N . ALA B 1 92 ? 15.656 -22.688 -12.664 1 92.62 92 ALA B N 1
ATOM 3725 C CA . ALA B 1 92 ? 14.219 -22.906 -12.57 1 92.62 92 ALA B CA 1
ATOM 3726 C C . ALA B 1 92 ? 13.719 -22.656 -11.148 1 92.62 92 ALA B C 1
ATOM 3728 O O . ALA B 1 92 ? 14.508 -22.625 -10.203 1 92.62 92 ALA B O 1
ATOM 3729 N N . THR B 1 93 ? 12.531 -22.359 -11.055 1 94.44 93 THR B N 1
ATOM 3730 C CA . THR B 1 93 ? 11.852 -22.266 -9.766 1 94.44 93 THR B CA 1
ATOM 3731 C C . THR B 1 93 ? 10.68 -23.234 -9.703 1 94.44 93 THR B C 1
ATOM 3733 O O . THR B 1 93 ? 10.109 -23.594 -10.734 1 94.44 93 THR B O 1
ATOM 3736 N N . ILE B 1 94 ? 10.391 -23.703 -8.516 1 96.25 94 ILE B N 1
ATOM 3737 C CA . ILE B 1 94 ? 9.242 -24.578 -8.289 1 96.25 94 ILE B CA 1
ATOM 3738 C C . ILE B 1 94 ? 8.164 -23.812 -7.512 1 96.25 94 ILE B C 1
ATOM 3740 O O . ILE B 1 94 ? 8.469 -23.109 -6.547 1 96.25 94 ILE B O 1
ATOM 3744 N N . GLY B 1 95 ? 7.016 -23.828 -8.008 1 96.62 95 GLY B N 1
ATOM 3745 C CA . GLY B 1 95 ? 5.844 -23.312 -7.316 1 96.62 95 GLY B CA 1
ATOM 3746 C C . GLY B 1 95 ? 4.879 -24.406 -6.895 1 96.62 95 GLY B C 1
ATOM 3747 O O . GLY B 1 95 ? 4.57 -25.297 -7.684 1 96.62 95 GLY B O 1
ATOM 3748 N N . VAL B 1 96 ? 4.406 -24.359 -5.637 1 96.38 96 VAL B N 1
ATOM 3749 C CA . VAL B 1 96 ? 3.459 -25.344 -5.125 1 96.38 96 VAL B CA 1
ATOM 3750 C C . VAL B 1 96 ? 2.254 -24.641 -4.512 1 96.38 96 VAL B C 1
ATOM 3752 O O . VAL B 1 96 ? 2.408 -23.781 -3.637 1 96.38 96 VAL B O 1
ATOM 3755 N N . GLU B 1 97 ? 1.109 -24.938 -4.973 1 92.88 97 GLU B N 1
ATOM 3756 C CA . GLU B 1 97 ? -0.14 -24.516 -4.34 1 92.88 97 GLU B CA 1
ATOM 3757 C C . GLU B 1 97 ? -0.731 -25.641 -3.5 1 92.88 97 GLU B C 1
ATOM 3759 O O . GLU B 1 97 ? -1.019 -26.734 -4.016 1 92.88 97 GLU B O 1
ATOM 3764 N N . ILE B 1 98 ? -0.826 -25.375 -2.266 1 89.81 98 ILE B N 1
ATOM 3765 C CA . ILE B 1 98 ? -1.505 -26.312 -1.382 1 89.81 98 ILE B CA 1
ATOM 3766 C C . ILE B 1 98 ? -2.922 -25.828 -1.094 1 89.81 98 ILE B C 1
ATOM 3768 O O . ILE B 1 98 ? -3.111 -24.875 -0.322 1 89.81 98 ILE B O 1
ATOM 3772 N N . ALA B 1 99 ? -3.826 -26.453 -1.704 1 77.75 99 ALA B N 1
ATOM 3773 C CA . ALA B 1 99 ? -5.238 -26.141 -1.489 1 77.75 99 ALA B CA 1
ATOM 3774 C C . ALA B 1 99 ? -5.875 -27.125 -0.518 1 77.75 99 ALA B C 1
ATOM 3776 O O . ALA B 1 99 ? -5.188 -28 0.032 1 77.75 99 ALA B O 1
ATOM 3777 N N . ALA B 1 100 ? -7.172 -26.969 -0.254 1 71 100 ALA B N 1
ATOM 3778 C CA . ALA B 1 100 ? -7.875 -27.828 0.7 1 71 100 ALA B CA 1
ATOM 3779 C C . ALA B 1 100 ? -8.047 -29.234 0.15 1 71 100 ALA B C 1
ATOM 3781 O O . ALA B 1 100 ? -8.141 -30.203 0.914 1 71 100 ALA B O 1
ATOM 3782 N N . ASP B 1 101 ? -8.039 -29.406 -1.16 1 73.75 101 ASP B N 1
ATOM 3783 C CA . ASP B 1 101 ? -8.375 -30.719 -1.7 1 73.75 101 ASP B CA 1
ATOM 3784 C C . ASP B 1 101 ? -7.34 -31.172 -2.73 1 73.75 101 ASP B C 1
ATOM 3786 O O . ASP B 1 101 ? -7.398 -32.312 -3.223 1 73.75 101 ASP B O 1
ATOM 3790 N N . HIS B 1 102 ? -6.402 -30.359 -3.105 1 82.44 102 HIS B N 1
ATOM 3791 C CA . HIS B 1 102 ? -5.395 -30.75 -4.086 1 82.44 102 HIS B CA 1
ATOM 3792 C C . HIS B 1 102 ? -4.113 -29.938 -3.91 1 82.44 102 HIS B C 1
ATOM 3794 O O . HIS B 1 102 ? -4.098 -28.938 -3.186 1 82.44 102 HIS B O 1
ATOM 3800 N N . MET B 1 103 ? -3.115 -30.469 -4.527 1 91.25 103 MET B N 1
ATOM 3801 C CA . MET B 1 103 ? -1.82 -29.797 -4.621 1 91.25 103 MET B CA 1
ATOM 3802 C C . MET B 1 103 ? -1.393 -29.641 -6.078 1 91.25 103 MET B C 1
ATOM 3804 O O . MET B 1 103 ? -1.477 -30.594 -6.859 1 91.25 103 MET B O 1
ATOM 3808 N N . VAL B 1 104 ? -1.105 -28.438 -6.418 1 92.69 104 VAL B N 1
ATOM 3809 C CA . VAL B 1 104 ? -0.578 -28.172 -7.75 1 92.69 104 VAL B CA 1
ATOM 3810 C C . VAL B 1 104 ? 0.906 -27.828 -7.66 1 92.69 104 VAL B C 1
ATOM 3812 O O . VAL B 1 104 ? 1.299 -26.953 -6.879 1 92.69 104 VAL B O 1
ATOM 3815 N N . THR B 1 105 ? 1.723 -28.516 -8.422 1 96.06 105 THR B N 1
ATOM 3816 C CA . THR B 1 105 ? 3.16 -28.266 -8.453 1 96.06 105 THR B CA 1
ATOM 3817 C C . THR B 1 105 ? 3.617 -27.922 -9.867 1 96.06 105 THR B C 1
ATOM 3819 O O . THR B 1 105 ? 3.314 -28.656 -10.82 1 96.06 105 THR B O 1
ATOM 3822 N N . VAL B 1 106 ? 4.344 -26.797 -9.961 1 95.19 106 VAL B N 1
ATOM 3823 C CA . VAL B 1 106 ? 4.797 -26.375 -11.281 1 95.19 106 VAL B CA 1
ATOM 3824 C C . VAL B 1 106 ? 6.297 -26.078 -11.242 1 95.19 106 VAL B C 1
ATOM 3826 O O . VAL B 1 106 ? 6.848 -25.766 -10.18 1 95.19 106 VAL B O 1
ATOM 3829 N N . GLY B 1 107 ? 6.941 -26.281 -12.32 1 94.88 107 GLY B N 1
ATOM 3830 C CA . GLY B 1 107 ? 8.312 -25.844 -12.57 1 94.88 107 GLY B CA 1
ATOM 3831 C C . GLY B 1 107 ? 8.422 -24.812 -13.672 1 94.88 107 GLY B C 1
ATOM 3832 O O . GLY B 1 107 ? 7.934 -25.031 -14.789 1 94.88 107 GLY B O 1
ATOM 3833 N N . LEU B 1 108 ? 8.992 -23.656 -13.305 1 91.31 108 LEU B N 1
ATOM 3834 C CA . LEU B 1 108 ? 9.18 -22.578 -14.266 1 91.31 108 LEU B CA 1
ATOM 3835 C C . LEU B 1 108 ? 10.664 -22.344 -14.531 1 91.31 108 LEU B C 1
ATOM 3837 O O . LEU B 1 108 ? 11.484 -22.391 -13.617 1 91.31 108 LEU B O 1
ATOM 3841 N N . ASP B 1 109 ? 10.953 -22.062 -15.766 1 88.44 109 ASP B N 1
ATOM 3842 C CA . ASP B 1 109 ? 12.336 -21.672 -16.031 1 88.44 109 ASP B CA 1
ATOM 3843 C C . ASP B 1 109 ? 12.516 -20.172 -15.891 1 88.44 109 ASP B C 1
ATOM 3845 O O . ASP B 1 109 ? 11.586 -19.453 -15.5 1 88.44 109 ASP B O 1
ATOM 3849 N N . LEU B 1 110 ? 13.664 -19.641 -16.172 1 83.94 110 LEU B N 1
ATOM 3850 C CA . LEU B 1 110 ? 14 -18.25 -15.914 1 83.94 110 LEU B CA 1
ATOM 3851 C C . LEU B 1 110 ? 13.242 -17.312 -16.859 1 83.94 110 LEU B C 1
ATOM 3853 O O . LEU B 1 110 ? 13.117 -16.125 -16.578 1 83.94 110 LEU B O 1
ATOM 3857 N N . ALA B 1 111 ? 12.844 -17.797 -17.953 1 78.38 111 ALA B N 1
ATOM 3858 C CA . ALA B 1 111 ? 12.078 -16.984 -18.891 1 78.38 111 ALA B CA 1
ATOM 3859 C C . ALA B 1 111 ? 10.594 -16.984 -18.531 1 78.38 111 ALA B C 1
ATOM 3861 O O . ALA B 1 111 ? 9.797 -16.312 -19.188 1 78.38 111 ALA B O 1
ATOM 3862 N N . GLY B 1 112 ? 10.203 -17.766 -17.531 1 80.44 112 GLY B N 1
ATOM 3863 C CA . GLY B 1 112 ? 8.812 -17.828 -17.109 1 80.44 112 GLY B CA 1
ATOM 3864 C C . GLY B 1 112 ? 8.008 -18.875 -17.844 1 80.44 112 GLY B C 1
ATOM 3865 O O . GLY B 1 112 ? 6.781 -18.859 -17.828 1 80.44 112 GLY B O 1
ATOM 3866 N N . VAL B 1 113 ? 8.711 -19.75 -18.547 1 84.06 113 VAL B N 1
ATOM 3867 C CA . VAL B 1 113 ? 8.039 -20.797 -19.297 1 84.06 113 VAL B CA 1
ATOM 3868 C C . VAL B 1 113 ? 7.766 -22 -18.391 1 84.06 113 VAL B C 1
ATOM 3870 O O . VAL B 1 113 ? 8.648 -22.438 -17.656 1 84.06 113 VAL B O 1
ATOM 3873 N N . LEU B 1 114 ? 6.551 -22.547 -18.469 1 89.25 114 LEU B N 1
ATOM 3874 C CA . LEU B 1 114 ? 6.141 -23.734 -17.703 1 89.25 114 LEU B CA 1
ATOM 3875 C C . LEU B 1 114 ? 6.82 -24.984 -18.234 1 89.25 114 LEU B C 1
ATOM 3877 O O . LEU B 1 114 ? 6.598 -25.375 -19.391 1 89.25 114 LEU B O 1
ATOM 3881 N N . ARG B 1 115 ? 7.645 -25.609 -17.422 1 91.19 115 ARG B N 1
ATOM 3882 C CA . ARG B 1 115 ? 8.367 -26.812 -17.828 1 91.19 115 ARG B CA 1
ATOM 3883 C C . ARG B 1 115 ? 7.645 -28.062 -17.359 1 91.19 115 ARG B C 1
ATOM 3885 O O . ARG B 1 115 ? 7.703 -29.109 -18.016 1 91.19 115 ARG B O 1
ATOM 3892 N N . THR B 1 116 ? 7.086 -27.969 -16.219 1 92.69 116 THR B N 1
ATOM 3893 C CA . THR B 1 116 ? 6.398 -29.094 -15.609 1 92.69 116 THR B CA 1
ATOM 3894 C C . THR B 1 116 ? 5.148 -28.641 -14.867 1 92.69 116 THR B C 1
ATOM 3896 O O . THR B 1 116 ? 5.09 -27.5 -14.383 1 92.69 116 THR B O 1
ATOM 3899 N N . HIS B 1 117 ? 4.184 -29.422 -14.859 1 91.38 117 HIS B N 1
ATOM 3900 C CA . HIS B 1 117 ? 2.914 -29.188 -14.172 1 91.38 117 HIS B CA 1
ATOM 3901 C C . HIS B 1 117 ? 2.312 -30.5 -13.68 1 91.38 117 HIS B C 1
ATOM 3903 O O . HIS B 1 117 ? 2.164 -31.453 -14.453 1 91.38 117 HIS B O 1
ATOM 3909 N N . ARG B 1 118 ? 2 -30.547 -12.406 1 93.31 118 ARG B N 1
ATOM 3910 C CA . ARG B 1 118 ? 1.391 -31.719 -11.797 1 93.31 118 ARG B CA 1
ATOM 3911 C C . ARG B 1 118 ? 0.269 -31.328 -10.836 1 93.31 118 ARG B C 1
ATOM 3913 O O . ARG B 1 118 ? 0.388 -30.344 -10.109 1 93.31 118 ARG B O 1
ATOM 3920 N N . VAL B 1 119 ? -0.821 -32.125 -10.898 1 89.81 119 VAL B N 1
ATOM 3921 C CA . VAL B 1 119 ? -1.928 -31.953 -9.961 1 89.81 119 VAL B CA 1
ATOM 3922 C C . VAL B 1 119 ? -2.127 -33.25 -9.172 1 89.81 119 VAL B C 1
ATOM 3924 O O . VAL B 1 119 ? -2.301 -34.312 -9.766 1 89.81 119 VAL B O 1
ATOM 3927 N N . THR B 1 120 ? -2.086 -33.094 -7.887 1 92.5 120 THR B N 1
ATOM 3928 C CA . THR B 1 120 ? -2.223 -34.25 -7.004 1 92.5 120 THR B CA 1
ATOM 3929 C C . THR B 1 120 ? -3.408 -34.062 -6.062 1 92.5 120 THR B C 1
ATOM 3931 O O . THR B 1 120 ? -3.445 -33.125 -5.273 1 92.5 120 THR B O 1
ATOM 3934 N N . PRO B 1 121 ? -4.375 -34.938 -6.086 1 87.31 121 PRO B N 1
ATOM 3935 C CA . PRO B 1 121 ? -5.465 -34.875 -5.109 1 87.31 121 PRO B CA 1
ATOM 3936 C C . PRO B 1 121 ? -4.984 -35.094 -3.676 1 87.31 121 PRO B C 1
ATOM 3938 O O . PRO B 1 121 ? -4.09 -35.906 -3.438 1 87.31 121 PRO B O 1
ATOM 3941 N N . LEU B 1 122 ? -5.539 -34.312 -2.809 1 85.94 122 LEU B N 1
ATOM 3942 C CA . LEU B 1 122 ? -5.219 -34.438 -1.394 1 85.94 122 LEU B CA 1
ATOM 3943 C C . LEU B 1 122 ? -6.371 -35.094 -0.639 1 85.94 122 LEU B C 1
ATOM 3945 O O . LEU B 1 122 ? -7.488 -34.562 -0.628 1 85.94 122 LEU B O 1
ATOM 3949 N N . LYS B 1 123 ? -6.188 -36.25 -0.056 1 81.94 123 LYS B N 1
ATOM 3950 C CA . LYS B 1 123 ? -7.199 -36.938 0.748 1 81.94 123 LYS B CA 1
ATOM 3951 C C . LYS B 1 123 ? -7.031 -36.594 2.23 1 81.94 123 LYS B C 1
ATOM 3953 O O . LYS B 1 123 ? -8.008 -36.562 2.975 1 81.94 123 LYS B O 1
ATOM 3958 N N . ASP B 1 124 ? -5.816 -36.469 2.676 1 83.12 124 ASP B N 1
ATOM 3959 C CA . ASP B 1 124 ? -5.418 -36.125 4.035 1 83.12 124 ASP B CA 1
ATOM 3960 C C . ASP B 1 124 ? -4.672 -34.781 4.07 1 83.12 124 ASP B C 1
ATOM 3962 O O . ASP B 1 124 ? -3.594 -34.656 3.486 1 83.12 124 ASP B O 1
ATOM 3966 N N . THR B 1 125 ? -5.289 -33.781 4.801 1 80.44 125 THR B N 1
ATOM 3967 C CA . THR B 1 125 ? -4.719 -32.438 4.742 1 80.44 125 THR B CA 1
ATOM 3968 C C . THR B 1 125 ? -4.027 -32.094 6.059 1 80.44 125 THR B C 1
ATOM 3970 O O . THR B 1 125 ? -3.824 -30.922 6.367 1 80.44 125 THR B O 1
ATOM 3973 N N . THR B 1 126 ? -3.734 -33.125 6.82 1 83.69 126 THR B N 1
ATOM 3974 C CA . THR B 1 126 ? -2.916 -32.875 8.008 1 83.69 126 THR B CA 1
ATOM 3975 C C . THR B 1 126 ? -1.513 -32.438 7.613 1 83.69 126 THR B C 1
ATOM 3977 O O . THR B 1 126 ? -1.021 -32.781 6.539 1 83.69 126 THR B O 1
ATOM 3980 N N . PRO B 1 127 ? -0.891 -31.688 8.477 1 87.5 127 PRO B N 1
ATOM 3981 C CA . PRO B 1 127 ? 0.45 -31.203 8.148 1 87.5 127 PRO B CA 1
ATOM 3982 C C . PRO B 1 127 ? 1.412 -32.312 7.766 1 87.5 127 PRO B C 1
ATOM 3984 O O . PRO B 1 127 ? 2.158 -32.188 6.793 1 87.5 127 PRO B O 1
ATOM 3987 N N . GLU B 1 128 ? 1.368 -33.375 8.516 1 89.88 128 GLU B N 1
ATOM 3988 C CA . GLU B 1 128 ? 2.279 -34.5 8.242 1 89.88 128 GLU B CA 1
ATOM 3989 C C . GLU B 1 128 ? 2.039 -35.062 6.848 1 89.88 128 GLU B C 1
ATOM 3991 O O . GLU B 1 128 ? 2.988 -35.312 6.102 1 89.88 128 GLU B O 1
ATOM 3996 N N . ALA B 1 129 ? 0.782 -35.312 6.531 1 91.81 129 ALA B N 1
ATOM 3997 C CA . ALA B 1 129 ? 0.426 -35.875 5.23 1 91.81 129 ALA B CA 1
ATOM 3998 C C . ALA B 1 129 ? 0.782 -34.906 4.105 1 91.81 129 ALA B C 1
ATOM 4000 O O . ALA B 1 129 ? 1.301 -35.312 3.064 1 91.81 129 ALA B O 1
ATOM 4001 N N . ILE B 1 130 ? 0.54 -33.688 4.281 1 91.75 130 ILE B N 1
ATOM 4002 C CA . ILE B 1 130 ? 0.817 -32.656 3.281 1 91.75 130 ILE B CA 1
ATOM 4003 C C . ILE B 1 130 ? 2.322 -32.562 3.045 1 91.75 130 ILE B C 1
ATOM 4005 O O . ILE B 1 130 ? 2.773 -32.469 1.9 1 91.75 130 ILE B O 1
ATOM 4009 N N . LEU B 1 131 ? 3.088 -32.625 4.129 1 93.88 131 LEU B N 1
ATOM 4010 C CA . LEU B 1 131 ? 4.535 -32.5 4.016 1 93.88 131 LEU B CA 1
ATOM 4011 C C . LEU B 1 131 ? 5.121 -33.656 3.225 1 93.88 131 LEU B C 1
ATOM 4013 O O . LEU B 1 131 ? 6.039 -33.469 2.426 1 93.88 131 LEU B O 1
ATOM 4017 N N . LYS B 1 132 ? 4.578 -34.812 3.451 1 95.12 132 LYS B N 1
ATOM 4018 C CA . LYS B 1 132 ? 5.039 -35.969 2.717 1 95.12 132 LYS B CA 1
ATOM 4019 C C . LYS B 1 132 ? 4.73 -35.844 1.228 1 95.12 132 LYS B C 1
ATOM 4021 O O . LYS B 1 132 ? 5.602 -36.094 0.387 1 95.12 132 LYS B O 1
ATOM 4026 N N . THR B 1 133 ? 3.531 -35.531 0.926 1 95.75 133 THR B N 1
ATOM 4027 C CA . THR B 1 133 ? 3.119 -35.344 -0.461 1 95.75 133 THR B CA 1
ATOM 4028 C C . THR B 1 133 ? 3.93 -34.219 -1.123 1 95.75 133 THR B C 1
ATOM 4030 O O . THR B 1 133 ? 4.387 -34.375 -2.258 1 95.75 133 THR B O 1
ATOM 4033 N N . PHE B 1 134 ? 4.117 -33.125 -0.419 1 95.69 134 PHE B N 1
ATOM 4034 C CA . PHE B 1 134 ? 4.891 -31.984 -0.895 1 95.69 134 PHE B CA 1
ATOM 4035 C C . PHE B 1 134 ? 6.309 -32.406 -1.263 1 95.69 134 PHE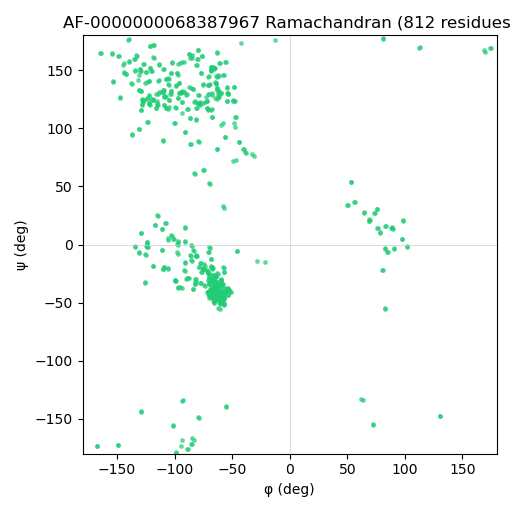 B C 1
ATOM 4037 O O . PHE B 1 134 ? 6.797 -32.094 -2.346 1 95.69 134 PHE B O 1
ATOM 4044 N N . ALA B 1 135 ? 6.918 -33.094 -0.354 1 96.94 135 ALA B N 1
ATOM 4045 C CA . ALA B 1 135 ? 8.297 -33.531 -0.586 1 96.94 135 ALA B CA 1
ATOM 4046 C C . ALA B 1 135 ? 8.391 -34.406 -1.835 1 96.94 135 ALA B C 1
ATOM 4048 O O . ALA B 1 135 ? 9.305 -34.25 -2.646 1 96.94 135 ALA B O 1
ATOM 4049 N N . ALA B 1 136 ? 7.484 -35.281 -1.968 1 96.56 136 ALA B N 1
ATOM 4050 C CA . ALA B 1 136 ? 7.48 -36.219 -3.105 1 96.56 136 ALA B CA 1
ATOM 4051 C C . ALA B 1 136 ? 7.254 -35.469 -4.414 1 96.56 136 ALA B C 1
ATOM 4053 O O . ALA B 1 136 ? 7.973 -35.688 -5.395 1 96.56 136 ALA B O 1
ATOM 4054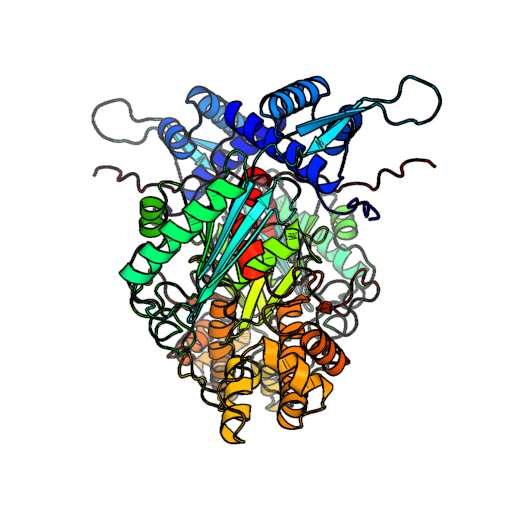 N N . GLU B 1 137 ? 6.27 -34.594 -4.418 1 96.19 137 GLU B N 1
ATOM 4055 C CA . GLU B 1 137 ? 5.949 -33.812 -5.625 1 96.19 137 GLU B CA 1
ATOM 4056 C C . GLU B 1 137 ? 7.07 -32.844 -5.988 1 96.19 137 GLU B C 1
ATOM 4058 O O . GLU B 1 137 ? 7.395 -32.688 -7.164 1 96.19 137 GLU B O 1
ATOM 4063 N N . HIS B 1 138 ? 7.586 -32.219 -4.957 1 96.25 138 HIS B N 1
ATOM 4064 C CA . HIS B 1 138 ? 8.719 -31.328 -5.156 1 96.25 138 HIS B CA 1
ATOM 4065 C C . HIS B 1 138 ? 9.891 -32.062 -5.805 1 96.25 138 HIS B C 1
ATOM 4067 O O . HIS B 1 138 ? 10.469 -31.562 -6.781 1 96.25 138 HIS B O 1
ATOM 4073 N N . ALA B 1 139 ? 10.227 -33.25 -5.32 1 95.12 139 ALA B N 1
ATOM 4074 C CA . ALA B 1 139 ? 11.336 -34.031 -5.844 1 95.12 139 ALA B CA 1
ATOM 4075 C C . ALA B 1 139 ? 11.078 -34.438 -7.293 1 95.12 139 ALA B C 1
ATOM 4077 O O . ALA B 1 139 ? 11.992 -34.406 -8.117 1 95.12 139 ALA B O 1
ATOM 4078 N N . ALA B 1 140 ? 9.891 -34.781 -7.566 1 94.94 140 ALA B N 1
ATOM 4079 C CA . ALA B 1 140 ? 9.523 -35.219 -8.922 1 94.94 140 ALA B CA 1
ATOM 4080 C C . ALA B 1 140 ? 9.711 -34.062 -9.914 1 94.94 140 ALA B C 1
ATOM 4082 O O . ALA B 1 140 ? 10.266 -34.25 -11 1 94.94 140 ALA B O 1
ATOM 4083 N N . VAL B 1 141 ? 9.297 -32.906 -9.539 1 94.38 141 VAL B N 1
ATOM 4084 C CA . VAL B 1 141 ? 9.391 -31.75 -10.422 1 94.38 141 VAL B CA 1
ATOM 4085 C C . VAL B 1 141 ? 10.852 -31.312 -10.547 1 94.38 141 VAL B C 1
ATOM 4087 O O . VAL B 1 141 ? 11.312 -30.969 -11.641 1 94.38 141 VAL B O 1
ATOM 4090 N N . ALA B 1 142 ? 11.562 -31.344 -9.43 1 92.69 142 ALA B N 1
ATOM 4091 C CA . ALA B 1 142 ? 12.969 -30.953 -9.43 1 92.69 142 ALA B CA 1
ATOM 4092 C C . ALA B 1 142 ? 13.781 -31.812 -10.383 1 92.69 142 ALA B C 1
ATOM 4094 O O . ALA B 1 142 ? 14.672 -31.328 -11.078 1 92.69 142 ALA B O 1
ATOM 4095 N N . LYS B 1 143 ? 13.461 -33 -10.461 1 90.19 143 LYS B N 1
ATOM 4096 C CA . LYS B 1 143 ? 14.148 -33.938 -11.344 1 90.19 143 LYS B CA 1
ATOM 4097 C C . LYS B 1 143 ? 13.828 -33.656 -12.812 1 90.19 143 LYS B C 1
ATOM 4099 O O . LYS B 1 143 ? 14.695 -33.781 -13.68 1 90.19 143 LYS B O 1
ATOM 4104 N N . ASN B 1 144 ? 12.727 -33.188 -13.055 1 89.94 144 ASN B N 1
ATOM 4105 C CA . ASN B 1 144 ? 12.234 -33.031 -14.422 1 89.94 144 ASN B CA 1
ATOM 4106 C C . ASN B 1 144 ? 12.633 -31.672 -15.008 1 89.94 144 ASN B C 1
ATOM 4108 O O . ASN B 1 144 ? 12.719 -31.516 -16.219 1 89.94 144 ASN B O 1
ATOM 4112 N N . VAL B 1 145 ? 12.789 -30.656 -14.203 1 87.12 145 VAL B N 1
ATOM 4113 C CA . VAL B 1 145 ? 13.102 -29.312 -14.703 1 87.12 145 VAL B CA 1
ATOM 4114 C C . VAL B 1 145 ? 14.477 -29.328 -15.375 1 87.12 145 VAL B C 1
ATOM 4116 O O . VAL B 1 145 ? 14.703 -28.594 -16.344 1 87.12 145 VAL B O 1
ATOM 4119 N N . GLY B 1 146 ? 15.445 -30.078 -14.984 1 81.25 146 GLY B N 1
ATOM 4120 C CA . GLY B 1 146 ? 16.688 -30.312 -15.695 1 81.25 146 GLY B CA 1
ATOM 4121 C C . GLY B 1 146 ? 17.672 -29.172 -15.555 1 81.25 146 GLY B C 1
ATOM 4122 O O . GLY B 1 146 ? 18.578 -29 -16.391 1 81.25 146 GLY B O 1
ATOM 4123 N N . CYS B 1 147 ? 17.469 -28.219 -14.711 1 86.38 147 CYS B N 1
ATOM 4124 C CA . CYS B 1 147 ? 18.422 -27.141 -14.461 1 86.38 147 CYS B CA 1
ATOM 4125 C C . CYS B 1 147 ? 18.484 -26.812 -12.977 1 86.38 147 CYS B C 1
ATOM 4127 O O . CYS B 1 147 ? 17.828 -27.453 -12.156 1 86.38 147 CYS B O 1
ATOM 4129 N N . ARG B 1 148 ? 19.344 -25.922 -12.648 1 89.06 148 ARG B N 1
ATOM 4130 C CA . ARG B 1 148 ? 19.562 -25.531 -11.258 1 89.06 148 ARG B CA 1
ATOM 4131 C C . ARG B 1 148 ? 18.297 -24.922 -10.656 1 89.06 148 ARG B C 1
ATOM 4133 O O . ARG B 1 148 ? 17.656 -24.078 -11.289 1 89.06 148 ARG B O 1
ATOM 4140 N N . LEU B 1 149 ? 17.969 -25.406 -9.461 1 92.06 149 LEU B N 1
ATOM 4141 C CA . LEU B 1 149 ? 16.812 -24.844 -8.773 1 92.06 149 LEU B CA 1
ATOM 4142 C C . LEU B 1 149 ? 17.188 -23.562 -8.039 1 92.06 149 LEU B C 1
ATOM 4144 O O . LEU B 1 149 ? 18.109 -23.562 -7.207 1 92.06 149 LEU B O 1
ATOM 4148 N N . LEU B 1 150 ? 16.516 -22.516 -8.352 1 90.44 150 LEU B N 1
ATOM 4149 C CA . LEU B 1 150 ? 16.812 -21.203 -7.773 1 90.44 150 LEU B CA 1
ATOM 4150 C C . LEU B 1 150 ? 15.992 -20.969 -6.52 1 90.44 150 LEU B C 1
ATOM 4152 O O . LEU B 1 150 ? 16.328 -20.109 -5.695 1 90.44 150 LEU B O 1
ATOM 4156 N N . GLY B 1 151 ? 14.922 -21.641 -6.387 1 93.06 151 GLY B N 1
ATOM 4157 C CA . GLY B 1 151 ? 14.086 -21.484 -5.211 1 93.06 151 GLY B CA 1
ATOM 4158 C C . GLY B 1 151 ? 12.734 -22.156 -5.344 1 93.06 151 GLY B C 1
ATOM 4159 O O . GLY B 1 151 ? 12.367 -22.625 -6.426 1 93.06 151 GLY B O 1
ATOM 4160 N N . THR B 1 152 ? 12.062 -22.266 -4.215 1 95.94 152 THR B N 1
ATOM 4161 C CA . THR B 1 152 ? 10.727 -22.859 -4.145 1 95.94 152 THR B CA 1
ATOM 4162 C C . THR B 1 152 ? 9.758 -21.938 -3.426 1 95.94 152 THR B C 1
ATOM 4164 O O . THR B 1 152 ? 10.078 -21.375 -2.371 1 95.94 152 THR B O 1
ATOM 4167 N N . GLY B 1 153 ? 8.703 -21.656 -4.102 1 96.62 153 GLY B N 1
ATOM 4168 C CA . GLY B 1 153 ? 7.609 -20.922 -3.48 1 96.62 153 GLY B CA 1
ATOM 4169 C C . GLY B 1 153 ? 6.395 -21.797 -3.211 1 96.62 153 GLY B C 1
ATOM 4170 O O . GLY B 1 153 ? 6.062 -22.672 -4.012 1 96.62 153 GLY B O 1
ATOM 4171 N N . VAL B 1 154 ? 5.73 -21.547 -2.072 1 94.88 154 VAL B N 1
ATOM 4172 C CA . VAL B 1 154 ? 4.527 -22.297 -1.699 1 94.88 154 VAL B CA 1
ATOM 4173 C C . VAL B 1 154 ? 3.412 -21.312 -1.331 1 94.88 154 VAL B C 1
ATOM 4175 O O . VAL B 1 154 ? 3.654 -20.312 -0.648 1 94.88 154 VAL B O 1
ATOM 4178 N N . VAL B 1 155 ? 2.309 -21.594 -1.893 1 92.56 155 VAL B N 1
ATOM 4179 C CA . VAL B 1 155 ? 1.132 -20.828 -1.52 1 92.56 155 VAL B CA 1
ATOM 4180 C C . VAL B 1 155 ? 0.168 -21.703 -0.72 1 92.56 155 VAL B C 1
ATOM 4182 O O . VAL B 1 155 ? -0.028 -22.875 -1.04 1 92.56 155 VAL B O 1
ATOM 4185 N N . MET B 1 156 ? -0.249 -21.188 0.345 1 83.25 156 MET B N 1
ATOM 4186 C CA . MET B 1 156 ? -1.249 -21.797 1.214 1 83.25 156 MET B CA 1
ATOM 4187 C C . MET B 1 156 ? -2.354 -20.797 1.558 1 83.25 156 MET B C 1
ATOM 4189 O O . MET B 1 156 ? -2.135 -19.594 1.538 1 83.25 156 MET B O 1
ATOM 4193 N N . PRO B 1 157 ? -3.557 -21.391 1.8 1 74.12 157 PRO B N 1
ATOM 4194 C CA . PRO B 1 157 ? -4.617 -20.453 2.18 1 74.12 157 PRO B CA 1
ATOM 4195 C C . PRO B 1 157 ? -4.328 -19.734 3.5 1 74.12 157 PRO B C 1
ATOM 4197 O O . PRO B 1 157 ? -3.799 -20.344 4.43 1 74.12 157 PRO B O 1
ATOM 4200 N N . GLY B 1 158 ? -4.32 -18.344 3.648 1 63.94 158 GLY B N 1
ATOM 4201 C CA . GLY B 1 158 ? -4.309 -17.547 4.871 1 63.94 158 GLY B CA 1
ATOM 4202 C C . GLY B 1 158 ? -5.695 -17.312 5.438 1 63.94 158 GLY B C 1
ATOM 4203 O O . GLY B 1 158 ? -6.652 -17.984 5.062 1 63.94 158 GLY B O 1
ATOM 4204 N N . PRO B 1 159 ? -5.965 -16.484 6.461 1 61.44 159 PRO B N 1
ATOM 4205 C CA . PRO B 1 159 ? -4.848 -15.773 7.082 1 61.44 159 PRO B CA 1
ATOM 4206 C C . PRO B 1 159 ? -4.066 -16.656 8.062 1 61.44 159 PRO B C 1
ATOM 4208 O O . PRO B 1 159 ? -4.539 -17.719 8.453 1 61.44 159 PRO B O 1
ATOM 4211 N N . PHE B 1 160 ? -2.908 -16.125 8.219 1 61.72 160 PHE B N 1
ATOM 4212 C CA . PHE B 1 160 ? -2.008 -16.859 9.102 1 61.72 160 PHE B CA 1
ATOM 4213 C C . PHE B 1 160 ? -2.104 -16.328 10.531 1 61.72 160 PHE B C 1
ATOM 4215 O O . PHE B 1 160 ? -2.078 -15.117 10.758 1 61.72 160 PHE B O 1
ATOM 4222 N N . GLU B 1 161 ? -2.42 -17.141 11.547 1 62.22 161 GLU B N 1
ATOM 4223 C CA . GLU B 1 161 ? -2.338 -16.875 12.984 1 62.22 161 GLU B CA 1
ATOM 4224 C C . GLU B 1 161 ? -3.443 -15.93 13.43 1 62.22 161 GLU B C 1
ATOM 4226 O O . GLU B 1 161 ? -3.193 -14.992 14.188 1 62.22 161 GLU B O 1
ATOM 4231 N N . ILE B 1 162 ? -4.594 -15.906 12.734 1 63.75 162 ILE B N 1
ATOM 4232 C CA . ILE B 1 162 ? -5.676 -15 13.117 1 63.75 162 ILE B CA 1
ATOM 4233 C C . ILE B 1 162 ? -6.785 -15.789 13.805 1 63.75 162 ILE B C 1
ATOM 4235 O O . ILE B 1 162 ? -7.223 -16.828 13.305 1 63.75 162 ILE B O 1
ATOM 4239 N N . ASP B 1 163 ? -7.051 -15.328 14.961 1 59.22 163 ASP B N 1
ATOM 4240 C CA . ASP B 1 163 ? -8.141 -15.945 15.711 1 59.22 163 ASP B CA 1
ATOM 4241 C C . ASP B 1 163 ? -9.492 -15.602 15.086 1 59.22 163 ASP B C 1
ATOM 4243 O O . ASP B 1 163 ? -9.758 -14.445 14.75 1 59.22 163 ASP B O 1
ATOM 4247 N N . GLY B 1 164 ? -10.32 -16.609 15.016 1 53.84 164 GLY B N 1
ATOM 4248 C CA . GLY B 1 164 ? -11.703 -16.406 14.617 1 53.84 164 GLY B CA 1
ATOM 4249 C C . GLY B 1 164 ? -11.883 -16.297 13.117 1 53.84 164 GLY B C 1
ATOM 4250 O O . GLY B 1 164 ? -13.008 -16.188 12.625 1 53.84 164 GLY B O 1
ATOM 4251 N N . MET B 1 165 ? -10.852 -15.969 12.562 1 56.91 165 MET B N 1
ATOM 4252 C CA . MET B 1 165 ? -11.023 -15.922 11.117 1 56.91 165 MET B CA 1
ATOM 4253 C C . MET B 1 165 ? -10.594 -17.234 10.477 1 56.91 165 MET B C 1
ATOM 4255 O O . MET B 1 165 ? -9.938 -18.062 11.117 1 56.91 165 MET B O 1
ATOM 4259 N N . THR B 1 166 ? -10.477 -17.562 9.172 1 53.19 166 THR B N 1
ATOM 4260 C CA . THR B 1 166 ? -10.344 -18.594 8.141 1 53.19 166 THR B CA 1
ATOM 4261 C C . THR B 1 166 ? -9.789 -19.891 8.734 1 53.19 166 THR B C 1
ATOM 4263 O O . THR B 1 166 ? -9.812 -20.938 8.086 1 53.19 166 THR B O 1
ATOM 4266 N N . SER B 1 167 ? -9.18 -20 9.992 1 49.31 167 SER B N 1
ATOM 4267 C CA . SER B 1 167 ? -8.539 -21.281 10.312 1 49.31 167 SER B CA 1
ATOM 4268 C C . SER B 1 167 ? -9.578 -22.391 10.5 1 49.31 167 SER B C 1
ATOM 4270 O O . SER B 1 167 ? -9.219 -23.562 10.648 1 49.31 167 SER B O 1
ATOM 4272 N N . VAL B 1 168 ? -10.844 -21.984 10.398 1 46.75 168 VAL B N 1
ATOM 4273 C CA . VAL B 1 168 ? -11.781 -23.062 10.711 1 46.75 168 VAL B CA 1
ATOM 4274 C C . VAL B 1 168 ? -12.734 -23.281 9.539 1 46.75 168 VAL B C 1
ATOM 4276 O O . VAL B 1 168 ? -13.484 -24.25 9.508 1 46.75 168 VAL B O 1
ATOM 4279 N N . GLY B 1 169 ? -12.586 -22.484 8.523 1 53.75 169 GLY B N 1
ATOM 4280 C CA . GLY B 1 169 ? -13.617 -22.672 7.52 1 53.75 169 GLY B CA 1
ATOM 4281 C C . GLY B 1 169 ? -13.188 -23.609 6.398 1 53.75 169 GLY B C 1
ATOM 4282 O O . GLY B 1 169 ? -12.031 -24.047 6.352 1 53.75 169 GLY B O 1
ATOM 4283 N N . PRO B 1 170 ? -14.25 -24.234 5.715 1 54.53 170 PRO B N 1
ATOM 4284 C CA . PRO B 1 170 ? -14.023 -25.172 4.621 1 54.53 170 PRO B CA 1
ATOM 4285 C C . PRO B 1 170 ? -12.992 -24.672 3.607 1 54.53 170 PRO B C 1
ATOM 4287 O O . PRO B 1 170 ? -12.508 -25.453 2.781 1 54.53 170 PRO B O 1
ATOM 4290 N N . THR B 1 171 ? -12.594 -23.453 3.834 1 57.03 171 THR B N 1
ATOM 4291 C CA . THR B 1 171 ? -11.695 -22.875 2.844 1 57.03 171 THR B CA 1
ATOM 4292 C C . THR B 1 171 ? -10.266 -22.812 3.375 1 57.03 171 THR B C 1
ATOM 4294 O O . THR B 1 171 ? -9.359 -22.312 2.703 1 57.03 171 THR B O 1
ATOM 4297 N N . THR B 1 172 ? -10.148 -23.438 4.613 1 62.09 172 THR B N 1
ATOM 4298 C CA . THR B 1 172 ? -8.828 -23.328 5.234 1 62.09 172 THR B CA 1
ATOM 4299 C C . THR B 1 172 ? -8.211 -24.719 5.426 1 62.09 172 THR B C 1
ATOM 4301 O O . THR B 1 172 ? -8.875 -25.734 5.199 1 62.09 172 THR B O 1
ATOM 4304 N N . LEU B 1 173 ? -6.809 -24.688 5.617 1 69.69 173 LEU B N 1
ATOM 4305 C CA . LEU B 1 173 ? -6.066 -25.891 5.961 1 69.69 173 LEU B CA 1
ATOM 4306 C C . LEU B 1 173 ? -6.043 -26.109 7.473 1 69.69 173 LEU B C 1
ATOM 4308 O O . LEU B 1 173 ? -5.492 -25.281 8.211 1 69.69 173 LEU B O 1
ATOM 4312 N N . SER B 1 174 ? -6.777 -27.125 7.891 1 66.38 174 SER B N 1
ATOM 4313 C CA . SER B 1 174 ? -6.863 -27.375 9.328 1 66.38 174 SER B CA 1
ATOM 4314 C C . SER B 1 174 ? -5.539 -27.906 9.875 1 66.38 174 SER B C 1
ATOM 4316 O O . SER B 1 174 ? -4.793 -28.578 9.164 1 66.38 174 SER B O 1
ATOM 4318 N N . GLY B 1 175 ? -5.109 -27.594 11.047 1 69.88 175 GLY B N 1
ATOM 4319 C CA . GLY B 1 175 ? -4.008 -28.203 11.773 1 69.88 175 GLY B CA 1
ATOM 4320 C C . GLY B 1 175 ? -2.709 -27.438 11.648 1 69.88 175 GLY B C 1
ATOM 4321 O O . GLY B 1 175 ? -1.675 -27.859 12.164 1 69.88 175 GLY B O 1
ATOM 4322 N N . TRP B 1 176 ? -2.754 -26.328 11.023 1 73.69 176 TRP B N 1
ATOM 4323 C CA . TRP B 1 176 ? -1.518 -25.594 10.766 1 73.69 176 TRP B CA 1
ATOM 4324 C C . TRP B 1 176 ? -1.315 -24.5 11.797 1 73.69 176 TRP B C 1
ATOM 4326 O O . TRP B 1 176 ? -0.315 -23.781 11.758 1 73.69 176 TRP B O 1
ATOM 4336 N N . VAL B 1 177 ? -2.234 -24.406 12.703 1 67.31 177 VAL B N 1
ATOM 4337 C CA . VAL B 1 177 ? -2.133 -23.359 13.727 1 67.31 177 VAL B CA 1
ATOM 4338 C C . VAL B 1 177 ? -0.874 -23.578 14.562 1 67.31 177 VAL B C 1
ATOM 4340 O O . VAL B 1 177 ? -0.61 -24.703 15.016 1 67.31 177 VAL B O 1
ATOM 4343 N N . GLY B 1 178 ? -0.033 -22.594 14.703 1 69.75 178 GLY B N 1
ATOM 4344 C CA . GLY B 1 178 ? 1.165 -22.641 15.523 1 69.75 178 GLY B CA 1
ATOM 4345 C C . GLY B 1 178 ? 2.346 -23.281 14.82 1 69.75 178 GLY B C 1
ATOM 4346 O O . GLY B 1 178 ? 3.424 -23.422 15.398 1 69.75 178 GLY B O 1
ATOM 4347 N N . ILE B 1 179 ? 2.137 -23.734 13.68 1 76.38 179 ILE B N 1
ATOM 4348 C CA . ILE B 1 179 ? 3.186 -24.406 12.914 1 76.38 179 ILE B CA 1
ATOM 4349 C C . ILE B 1 179 ? 3.875 -23.406 11.992 1 76.38 179 ILE B C 1
ATOM 4351 O O . ILE B 1 179 ? 3.215 -22.578 11.367 1 76.38 179 ILE B O 1
ATOM 4355 N N . ASP B 1 180 ? 5.188 -23.406 12.023 1 83.75 180 ASP B N 1
ATOM 4356 C CA . ASP B 1 180 ? 5.961 -22.641 11.062 1 83.75 180 ASP B CA 1
ATOM 4357 C C . ASP B 1 180 ? 6.043 -23.344 9.719 1 83.75 180 ASP B C 1
ATOM 4359 O O . ASP B 1 180 ? 6.961 -24.141 9.484 1 83.75 180 ASP B O 1
ATOM 4363 N N . ALA B 1 181 ? 5.098 -23.094 8.898 1 86.12 181 ALA B N 1
ATOM 4364 C CA . ALA B 1 181 ? 4.98 -23.766 7.602 1 86.12 181 ALA B CA 1
ATOM 4365 C C . ALA B 1 181 ? 6.258 -23.609 6.785 1 86.12 181 ALA B C 1
ATOM 4367 O O . ALA B 1 181 ? 6.707 -24.547 6.133 1 86.12 181 ALA B O 1
ATOM 4368 N N . ARG B 1 182 ? 6.84 -22.453 6.816 1 89 182 ARG B N 1
ATOM 4369 C CA . ARG B 1 182 ? 8.047 -22.172 6.047 1 89 182 ARG B CA 1
ATOM 4370 C C . ARG B 1 182 ? 9.18 -23.125 6.445 1 89 182 ARG B C 1
ATOM 4372 O O . ARG B 1 182 ? 9.82 -23.734 5.586 1 89 182 ARG B O 1
ATOM 4379 N N . GLN B 1 183 ? 9.391 -23.219 7.695 1 90.75 183 GLN B N 1
ATOM 4380 C CA . GLN B 1 183 ? 10.453 -24.062 8.211 1 90.75 183 GLN B CA 1
ATOM 4381 C C . GLN B 1 183 ? 10.195 -25.531 7.883 1 90.75 183 GLN B C 1
ATOM 4383 O O . GLN B 1 183 ? 11.086 -26.234 7.406 1 90.75 183 GLN B O 1
ATOM 4388 N N . MET B 1 184 ? 8.984 -25.953 8.109 1 92.06 184 MET B N 1
ATOM 4389 C CA . MET B 1 184 ? 8.648 -27.344 7.902 1 92.06 184 MET B CA 1
ATOM 4390 C C . MET B 1 184 ? 8.766 -27.734 6.43 1 92.06 184 MET B C 1
ATOM 4392 O O . MET B 1 184 ? 9.289 -28.797 6.094 1 92.06 184 MET B O 1
ATOM 4396 N N . LEU B 1 185 ? 8.312 -26.875 5.582 1 94.38 185 LEU B N 1
ATOM 4397 C CA . LEU B 1 185 ? 8.367 -27.141 4.145 1 94.38 185 LEU B CA 1
ATOM 4398 C C . LEU B 1 185 ? 9.805 -27.109 3.645 1 94.38 185 LEU B C 1
ATOM 4400 O O . LEU B 1 185 ? 10.188 -27.922 2.801 1 94.38 185 LEU B O 1
ATOM 4404 N N . SER B 1 186 ? 10.586 -26.172 4.18 1 94.19 186 SER B N 1
ATOM 4405 C CA . SER B 1 186 ? 12 -26.094 3.82 1 94.19 186 SER B CA 1
ATOM 4406 C C . SER B 1 186 ? 12.734 -27.375 4.199 1 94.19 186 SER B C 1
ATOM 4408 O O . SER B 1 186 ? 13.508 -27.906 3.406 1 94.19 186 SER B O 1
ATOM 4410 N N . GLU B 1 187 ? 12.469 -27.812 5.355 1 94.5 187 GLU B N 1
ATOM 4411 C CA . GLU B 1 187 ? 13.094 -29.047 5.828 1 94.5 187 GLU B CA 1
ATOM 4412 C C . GLU B 1 187 ? 12.656 -30.25 4.98 1 94.5 187 GLU B C 1
ATOM 4414 O O . GLU B 1 187 ? 13.469 -31.125 4.668 1 94.5 187 GLU B O 1
ATOM 4419 N N . ALA B 1 188 ? 11.453 -30.25 4.633 1 94.75 188 ALA B N 1
ATOM 4420 C CA . ALA B 1 188 ? 10.875 -31.359 3.895 1 94.75 188 ALA B CA 1
ATOM 4421 C C . ALA B 1 188 ? 11.516 -31.5 2.514 1 94.75 188 ALA B C 1
ATOM 4423 O O . ALA B 1 188 ? 11.648 -32.594 1.988 1 94.75 188 ALA B O 1
ATOM 4424 N N . CYS B 1 189 ? 11.898 -30.406 1.906 1 93.69 189 CYS B N 1
ATOM 4425 C CA . CYS B 1 189 ? 12.43 -30.5 0.551 1 93.69 189 CYS B CA 1
ATOM 4426 C C . CYS B 1 189 ? 13.922 -30.188 0.53 1 93.69 189 CYS B C 1
ATOM 4428 O O . CYS B 1 189 ? 14.562 -30.297 -0.516 1 93.69 189 CYS B O 1
ATOM 4430 N N . GLY B 1 190 ? 14.516 -29.797 1.648 1 91.19 190 GLY B N 1
ATOM 4431 C CA . GLY B 1 190 ? 15.945 -29.547 1.76 1 91.19 190 GLY B CA 1
ATOM 4432 C C . GLY B 1 190 ? 16.375 -28.234 1.139 1 91.19 190 GLY B C 1
ATOM 4433 O O . GLY B 1 190 ? 17.547 -28.062 0.792 1 91.19 190 GLY B O 1
ATOM 4434 N N . GLN B 1 191 ? 15.406 -27.375 0.847 1 89.62 191 GLN B N 1
ATOM 4435 C CA . GLN B 1 191 ? 15.688 -26.062 0.281 1 89.62 191 GLN B CA 1
ATOM 4436 C C . GLN B 1 191 ? 14.875 -24.969 0.979 1 89.62 191 GLN B C 1
ATOM 4438 O O . GLN B 1 191 ? 13.867 -25.266 1.632 1 89.62 191 GLN B O 1
ATOM 4443 N N . GLN B 1 192 ? 15.328 -23.734 0.858 1 87.56 192 GLN B N 1
ATOM 4444 C CA . GLN B 1 192 ? 14.57 -22.609 1.408 1 87.56 192 GLN B CA 1
ATOM 4445 C C . GLN B 1 192 ? 13.258 -22.406 0.647 1 87.56 192 GLN B C 1
ATOM 4447 O O . GLN B 1 192 ? 13.25 -22.406 -0.585 1 87.56 192 GLN B O 1
ATOM 4452 N N . VAL B 1 193 ? 12.188 -22.344 1.413 1 93.44 193 VAL B N 1
ATOM 4453 C CA . VAL B 1 193 ? 10.859 -22.188 0.825 1 93.44 193 VAL B CA 1
ATOM 4454 C C . VAL B 1 193 ? 10.266 -20.828 1.228 1 93.44 193 VAL B C 1
ATOM 4456 O O . VAL B 1 193 ? 10.375 -20.422 2.385 1 93.44 193 VAL B O 1
ATOM 4459 N N . VAL B 1 194 ? 9.805 -20.109 0.236 1 91.62 194 VAL B N 1
ATOM 4460 C CA . VAL B 1 194 ? 9.031 -18.906 0.516 1 91.62 194 VAL B CA 1
ATOM 4461 C C . VAL B 1 194 ? 7.543 -19.25 0.562 1 91.62 194 VAL B C 1
ATOM 4463 O O . VAL B 1 194 ? 7.031 -19.953 -0.315 1 91.62 194 VAL B O 1
ATOM 4466 N N . VAL B 1 195 ? 6.848 -18.812 1.597 1 90.06 195 VAL B N 1
ATOM 4467 C CA . VAL B 1 195 ? 5.418 -19.062 1.744 1 90.06 195 VAL B CA 1
ATOM 4468 C C . VAL B 1 195 ? 4.652 -17.75 1.611 1 90.06 195 VAL B C 1
ATOM 4470 O O . VAL B 1 195 ? 5.059 -16.734 2.164 1 90.06 195 VAL B O 1
ATOM 4473 N N . GLU B 1 196 ? 3.652 -17.75 0.819 1 90.06 196 GLU B N 1
ATOM 4474 C CA . GLU B 1 196 ? 2.84 -16.562 0.56 1 90.06 196 GLU B CA 1
ATOM 4475 C C . GLU B 1 196 ? 1.356 -16.922 0.488 1 90.06 196 GLU B C 1
ATOM 4477 O O . GLU B 1 196 ? 0.999 -18.078 0.25 1 90.06 196 GLU B O 1
ATOM 4482 N N . ASN B 1 197 ? 0.527 -15.945 0.717 1 87.44 197 ASN B N 1
ATOM 4483 C CA . ASN B 1 197 ? -0.903 -16.125 0.493 1 87.44 197 ASN B CA 1
ATOM 4484 C C . ASN B 1 197 ? -1.224 -16.281 -0.991 1 87.44 197 ASN B C 1
ATOM 4486 O O . ASN B 1 197 ? -0.47 -15.797 -1.844 1 87.44 197 ASN B O 1
ATOM 4490 N N . ASP B 1 198 ? -2.289 -16.953 -1.302 1 87.81 198 ASP B N 1
ATOM 4491 C CA . ASP B 1 198 ? -2.637 -17.312 -2.674 1 87.81 198 ASP B CA 1
ATOM 4492 C C . ASP B 1 198 ? -2.869 -16.062 -3.523 1 87.81 198 ASP B C 1
ATOM 4494 O O . ASP B 1 198 ? -2.322 -15.945 -4.621 1 87.81 198 ASP B O 1
ATOM 4498 N N . ALA B 1 199 ? -3.635 -15.07 -3.002 1 91.94 199 ALA B N 1
ATOM 4499 C CA . ALA B 1 199 ? -3.951 -13.883 -3.789 1 91.94 199 ALA B CA 1
ATOM 4500 C C . ALA B 1 199 ? -2.697 -13.055 -4.062 1 91.94 199 ALA B C 1
ATOM 4502 O O . ALA B 1 199 ? -2.506 -12.555 -5.176 1 91.94 199 ALA B O 1
ATOM 4503 N N . THR B 1 200 ? -1.843 -12.93 -3.082 1 93.62 200 THR B N 1
ATOM 4504 C CA . THR B 1 200 ? -0.592 -12.203 -3.262 1 93.62 200 THR B CA 1
ATOM 4505 C C . THR B 1 200 ? 0.302 -12.906 -4.277 1 93.62 200 THR B C 1
ATOM 4507 O O . THR B 1 200 ? 0.855 -12.258 -5.176 1 93.62 200 THR B O 1
ATOM 4510 N N . ALA B 1 201 ? 0.397 -14.195 -4.129 1 93.12 201 ALA B N 1
ATOM 4511 C CA . ALA B 1 201 ? 1.2 -14.961 -5.078 1 93.12 201 ALA B CA 1
ATOM 4512 C C . ALA B 1 201 ? 0.651 -14.836 -6.492 1 93.12 201 ALA B C 1
ATOM 4514 O O . ALA B 1 201 ? 1.415 -14.68 -7.449 1 93.12 201 ALA B O 1
ATOM 4515 N N . ALA B 1 202 ? -0.647 -14.906 -6.598 1 93.75 202 ALA B N 1
ATOM 4516 C CA . ALA B 1 202 ? -1.28 -14.766 -7.906 1 93.75 202 ALA B CA 1
ATOM 4517 C C . ALA B 1 202 ? -0.96 -13.406 -8.531 1 93.75 202 ALA B C 1
ATOM 4519 O O . ALA B 1 202 ? -0.674 -13.312 -9.727 1 93.75 202 ALA B O 1
ATOM 4520 N N . ALA B 1 203 ? -1.012 -12.375 -7.746 1 96 203 ALA B N 1
ATOM 4521 C CA . ALA B 1 203 ? -0.683 -11.039 -8.234 1 96 203 ALA B CA 1
ATOM 4522 C C . ALA B 1 203 ? 0.765 -10.969 -8.711 1 96 203 ALA B C 1
ATOM 4524 O O . ALA B 1 203 ? 1.056 -10.359 -9.742 1 96 203 ALA B O 1
ATOM 4525 N N . VAL B 1 204 ? 1.645 -11.586 -7.945 1 93.19 204 VAL B N 1
ATOM 4526 C CA . VAL B 1 204 ? 3.047 -11.633 -8.344 1 93.19 204 VAL B CA 1
ATOM 4527 C C . VAL B 1 204 ? 3.186 -12.375 -9.672 1 93.19 204 VAL B C 1
ATOM 4529 O O . VAL B 1 204 ? 3.961 -11.969 -10.539 1 93.19 204 VAL B O 1
ATOM 4532 N N . GLY B 1 205 ? 2.426 -13.445 -9.797 1 91.31 205 GLY B N 1
ATOM 4533 C CA . GLY B 1 205 ? 2.402 -14.156 -11.062 1 91.31 205 GLY B CA 1
ATOM 4534 C C . GLY B 1 205 ? 1.991 -13.281 -12.234 1 91.31 205 GLY B C 1
ATOM 4535 O O . GLY B 1 205 ? 2.631 -13.305 -13.281 1 91.31 205 GLY B O 1
ATOM 4536 N N . GLU B 1 206 ? 0.9 -12.5 -12.047 1 92.88 206 GLU B N 1
ATOM 4537 C CA . GLU B 1 206 ? 0.446 -11.594 -13.094 1 92.88 206 GLU B CA 1
ATOM 4538 C C . GLU B 1 206 ? 1.499 -10.531 -13.391 1 92.88 206 GLU B C 1
ATOM 4540 O O . GLU B 1 206 ? 1.652 -10.109 -14.539 1 92.88 206 GLU B O 1
ATOM 4545 N N . ARG B 1 207 ? 2.182 -10.062 -12.367 1 89.75 207 ARG B N 1
ATOM 4546 C CA . ARG B 1 207 ? 3.205 -9.031 -12.492 1 89.75 207 ARG B CA 1
ATOM 4547 C C . ARG B 1 207 ? 4.375 -9.523 -13.344 1 89.75 207 ARG B C 1
ATOM 4549 O O . ARG B 1 207 ? 5.004 -8.734 -14.055 1 89.75 207 ARG B O 1
ATOM 4556 N N . LEU B 1 208 ? 4.66 -10.781 -13.281 1 84.56 208 LEU B N 1
ATOM 4557 C CA . LEU B 1 208 ? 5.852 -11.289 -13.953 1 84.56 208 LEU B CA 1
ATOM 4558 C C . LEU B 1 208 ? 5.496 -11.906 -15.305 1 84.56 208 LEU B C 1
ATOM 4560 O O . LEU B 1 208 ? 6.289 -11.852 -16.25 1 84.56 208 LEU B O 1
ATOM 4564 N N . PHE B 1 209 ? 4.254 -12.492 -15.398 1 82.12 209 PHE B N 1
ATOM 4565 C CA . PHE B 1 209 ? 3.998 -13.312 -16.578 1 82.12 209 PHE B CA 1
ATOM 4566 C C . PHE B 1 209 ? 2.635 -12.992 -17.172 1 82.12 209 PHE B C 1
ATOM 4568 O O . PHE B 1 209 ? 2.271 -13.523 -18.219 1 82.12 209 PHE B O 1
ATOM 4575 N N . GLY B 1 210 ? 1.898 -12.141 -16.625 1 88.19 210 GLY B N 1
ATOM 4576 C CA . GLY B 1 210 ? 0.518 -11.992 -17.047 1 88.19 210 GLY B CA 1
ATOM 4577 C C . GLY B 1 210 ? 0.141 -10.555 -17.359 1 88.19 210 GLY B C 1
ATOM 4578 O O . GLY B 1 210 ? 0.923 -9.812 -17.969 1 88.19 210 GLY B O 1
ATOM 4579 N N . ALA B 1 211 ? -1.055 -10.227 -17.031 1 92.62 211 ALA B N 1
ATOM 4580 C CA . ALA B 1 211 ? -1.654 -8.945 -17.391 1 92.62 211 ALA B CA 1
ATOM 4581 C C . ALA B 1 211 ? -0.96 -7.793 -16.672 1 92.62 211 ALA B C 1
ATOM 4583 O O . ALA B 1 211 ? -1.033 -6.645 -17.109 1 92.62 211 ALA B O 1
ATOM 4584 N N . GLY B 1 212 ? -0.254 -8.094 -15.555 1 91.25 212 GLY B N 1
ATOM 4585 C CA . GLY B 1 212 ? 0.388 -7.066 -14.75 1 91.25 212 GLY B CA 1
ATOM 4586 C C . GLY B 1 212 ? 1.818 -6.785 -15.172 1 91.25 212 GLY B C 1
ATOM 4587 O O . GLY B 1 212 ? 2.525 -6.02 -14.516 1 91.25 212 GLY B O 1
ATOM 4588 N N . LEU B 1 213 ? 2.348 -7.391 -16.172 1 83.69 213 LEU B N 1
ATOM 4589 C CA . LEU B 1 213 ? 3.748 -7.34 -16.578 1 83.69 213 LEU B CA 1
ATOM 4590 C C . LEU B 1 213 ? 4.234 -5.898 -16.688 1 83.69 213 LEU B C 1
ATOM 4592 O O . LEU B 1 213 ? 5.324 -5.57 -16.219 1 83.69 213 LEU B O 1
ATOM 4596 N N . ALA B 1 214 ? 3.527 -4.938 -17.188 1 82.94 214 ALA B N 1
ATOM 4597 C CA . ALA B 1 214 ? 3.977 -3.557 -17.375 1 82.94 214 ALA B CA 1
ATOM 4598 C C . ALA B 1 214 ? 3.162 -2.602 -16.5 1 82.94 214 ALA B C 1
ATOM 4600 O O . ALA B 1 214 ? 3.039 -1.417 -16.812 1 82.94 214 ALA B O 1
ATOM 4601 N N . ILE B 1 215 ? 2.643 -3.154 -15.438 1 91.56 215 ILE B N 1
ATOM 4602 C CA . ILE B 1 215 ? 1.79 -2.336 -14.586 1 91.56 215 ILE B CA 1
ATOM 4603 C C . ILE B 1 215 ? 2.334 -2.344 -13.156 1 91.56 215 ILE B C 1
ATOM 4605 O O . ILE B 1 215 ? 2.162 -3.322 -12.422 1 91.56 215 ILE B O 1
ATOM 4609 N N . PRO B 1 216 ? 2.939 -1.326 -12.672 1 90.81 216 PRO B N 1
ATOM 4610 C CA . PRO B 1 216 ? 3.598 -1.319 -11.359 1 90.81 216 PRO B CA 1
ATOM 4611 C C . PRO B 1 216 ? 2.611 -1.152 -10.203 1 90.81 216 PRO B C 1
ATOM 4613 O O . PRO B 1 216 ? 2.969 -1.382 -9.047 1 90.81 216 PRO B O 1
ATOM 4616 N N . ASN B 1 217 ? 1.403 -0.645 -10.5 1 95.75 217 ASN B N 1
ATOM 4617 C CA . ASN B 1 217 ? 0.408 -0.422 -9.461 1 95.75 217 ASN B CA 1
ATOM 4618 C C . ASN B 1 217 ? -0.947 -1.01 -9.844 1 95.75 217 ASN B C 1
ATOM 4620 O O . ASN B 1 217 ? -1.692 -0.407 -10.617 1 95.75 217 ASN B O 1
ATOM 4624 N N . PHE B 1 218 ? -1.238 -2.184 -9.32 1 97.88 218 PHE B N 1
ATOM 4625 C CA . PHE B 1 218 ? -2.545 -2.77 -9.602 1 97.88 218 PHE B CA 1
ATOM 4626 C C . PHE B 1 218 ? -3.01 -3.631 -8.43 1 97.88 218 PHE B C 1
ATOM 4628 O O . PHE B 1 218 ? -2.225 -3.949 -7.535 1 97.88 218 PHE B O 1
ATOM 4635 N N . CYS B 1 219 ? -4.273 -3.9 -8.406 1 98.62 219 CYS B N 1
ATOM 4636 C CA . CYS B 1 219 ? -4.887 -4.875 -7.516 1 98.62 219 CYS B CA 1
ATOM 4637 C C . CYS B 1 219 ? -5.355 -6.102 -8.289 1 98.62 219 CYS B C 1
ATOM 4639 O O . CYS B 1 219 ? -5.652 -6.016 -9.477 1 98.62 219 CYS B O 1
ATOM 4641 N N . MET B 1 220 ? -5.355 -7.176 -7.621 1 98.12 220 MET B N 1
ATOM 4642 C CA . MET B 1 220 ? -5.91 -8.383 -8.227 1 98.12 220 MET B CA 1
ATOM 4643 C C . MET B 1 220 ? -6.926 -9.039 -7.293 1 98.12 220 MET B C 1
ATOM 4645 O O . MET B 1 220 ? -6.586 -9.438 -6.176 1 98.12 220 MET B O 1
ATOM 4649 N N . ILE B 1 221 ? -8.117 -9.07 -7.719 1 98.12 221 ILE B N 1
ATOM 4650 C CA . ILE B 1 221 ? -9.125 -9.891 -7.055 1 98.12 221 ILE B CA 1
ATOM 4651 C C . ILE B 1 221 ? -9 -11.344 -7.52 1 98.12 221 ILE B C 1
ATOM 4653 O O . ILE B 1 221 ? -9.156 -11.633 -8.703 1 98.12 221 ILE B O 1
ATOM 4657 N N . TYR B 1 222 ? -8.695 -12.234 -6.59 1 94.75 222 TYR B N 1
ATOM 4658 C CA . TYR B 1 222 ? -8.375 -13.625 -6.867 1 94.75 222 TYR B CA 1
ATOM 4659 C C . TYR B 1 222 ? -9.492 -14.547 -6.406 1 94.75 222 TYR B C 1
ATOM 4661 O O . TYR B 1 222 ? -9.812 -14.594 -5.215 1 94.75 222 TYR B O 1
ATOM 4669 N N . PHE B 1 223 ? -10.055 -15.297 -7.379 1 92.44 223 PHE B N 1
ATOM 4670 C CA . PHE B 1 223 ? -11.07 -16.297 -7.059 1 92.44 223 PHE B CA 1
ATOM 4671 C C . PHE B 1 223 ? -10.43 -17.656 -6.805 1 92.44 223 PHE B C 1
ATOM 4673 O O . PHE B 1 223 ? -10.047 -18.344 -7.746 1 92.44 223 PHE B O 1
ATOM 4680 N N . GLY B 1 224 ? -10.195 -18 -5.598 1 84.38 224 GLY B N 1
ATOM 4681 C CA . GLY B 1 224 ? -9.961 -19.375 -5.203 1 84.38 224 GLY B CA 1
ATOM 4682 C C . GLY B 1 224 ? -11.227 -20.094 -4.762 1 84.38 224 GLY B C 1
ATOM 4683 O O . GLY B 1 224 ? -12.258 -20.016 -5.434 1 84.38 224 GLY B O 1
ATOM 4684 N N . VAL B 1 225 ? -11.148 -20.797 -3.639 1 79.62 225 VAL B N 1
ATOM 4685 C CA . VAL B 1 225 ? -12.383 -21.25 -3.014 1 79.62 225 VAL B CA 1
ATOM 4686 C C . VAL B 1 225 ? -13.117 -20.047 -2.408 1 79.62 225 VAL B C 1
ATOM 4688 O O . VAL B 1 225 ? -14.344 -19.938 -2.535 1 79.62 225 VAL B O 1
ATOM 4691 N N . GLY B 1 226 ? -12.336 -19.219 -1.831 1 86.88 226 GLY B N 1
ATOM 4692 C CA . GLY B 1 226 ? -12.82 -17.922 -1.4 1 86.88 226 GLY B CA 1
ATOM 4693 C C . GLY B 1 226 ? -12.43 -16.797 -2.348 1 86.88 226 GLY B C 1
ATOM 4694 O O . GLY B 1 226 ? -12.344 -17 -3.561 1 86.88 226 GLY B O 1
ATOM 4695 N N . ILE B 1 227 ? -12.367 -15.594 -1.876 1 91.75 227 ILE B N 1
ATOM 4696 C CA . ILE B 1 227 ? -11.961 -14.438 -2.654 1 91.75 227 ILE B CA 1
ATOM 4697 C C . ILE B 1 227 ? -10.852 -13.688 -1.917 1 91.75 227 ILE B C 1
ATOM 4699 O O . ILE B 1 227 ? -10.969 -13.406 -0.724 1 91.75 227 ILE B O 1
ATOM 4703 N N . GLY B 1 228 ? -9.742 -13.492 -2.551 1 93 228 GLY B N 1
ATOM 4704 C CA . GLY B 1 228 ? -8.625 -12.734 -1.995 1 93 228 GLY B CA 1
ATOM 4705 C C . GLY B 1 228 ? -8.234 -11.539 -2.84 1 93 228 GLY B C 1
ATOM 4706 O O . GLY B 1 228 ? -8.734 -11.367 -3.953 1 93 228 GLY B O 1
ATOM 4707 N N . LEU B 1 229 ? -7.375 -10.75 -2.275 1 96.94 229 LEU B N 1
ATOM 4708 C CA . LEU B 1 229 ? -6.871 -9.562 -2.949 1 96.94 229 LEU B CA 1
ATOM 4709 C C . LEU B 1 229 ? -5.348 -9.523 -2.924 1 96.94 229 LEU B C 1
ATOM 4711 O O . LEU B 1 229 ? -4.734 -9.68 -1.865 1 96.94 229 LEU B O 1
ATOM 4715 N N . GLY B 1 230 ? -4.766 -9.5 -4.055 1 97 230 GLY B N 1
ATOM 4716 C CA . GLY B 1 230 ? -3.357 -9.148 -4.172 1 97 230 GLY B CA 1
ATOM 4717 C C . GLY B 1 230 ? -3.137 -7.691 -4.523 1 97 230 GLY B C 1
ATOM 4718 O O . GLY B 1 230 ? -3.887 -7.117 -5.316 1 97 230 GLY B O 1
ATOM 4719 N N . ILE B 1 231 ? -2.176 -7.09 -3.906 1 98 231 ILE B N 1
ATOM 4720 C CA . ILE B 1 231 ? -1.854 -5.691 -4.164 1 98 231 ILE B CA 1
ATOM 4721 C C . ILE B 1 231 ? -0.399 -5.57 -4.613 1 98 231 ILE B C 1
ATOM 4723 O O . ILE B 1 231 ? 0.508 -6.07 -3.943 1 98 231 ILE B O 1
ATOM 4727 N N . ILE B 1 232 ? -0.186 -5.02 -5.777 1 96 232 ILE B N 1
ATOM 4728 C CA . ILE B 1 232 ? 1.146 -4.668 -6.262 1 96 232 ILE B CA 1
ATOM 4729 C C . ILE B 1 232 ? 1.319 -3.152 -6.234 1 96 232 ILE B C 1
ATOM 4731 O O . ILE B 1 232 ? 0.543 -2.422 -6.855 1 96 232 ILE B O 1
ATOM 4735 N N . GLN B 1 233 ? 2.217 -2.723 -5.484 1 93.44 233 GLN B N 1
ATOM 4736 C CA . GLN B 1 233 ? 2.553 -1.311 -5.348 1 93.44 233 GLN B CA 1
ATOM 4737 C C . GLN B 1 233 ? 3.996 -1.047 -5.77 1 93.44 233 GLN B C 1
ATOM 4739 O O . GLN B 1 233 ? 4.926 -1.637 -5.219 1 93.44 233 GLN B O 1
ATOM 4744 N N . ASP B 1 234 ? 4.176 -0.145 -6.691 1 87.75 234 ASP B N 1
ATOM 4745 C CA . ASP B 1 234 ? 5.488 0.211 -7.215 1 87.75 234 ASP B CA 1
ATOM 4746 C C . ASP B 1 234 ? 6.277 -1.034 -7.621 1 87.75 234 ASP B C 1
ATOM 4748 O O . ASP B 1 234 ? 7.461 -1.156 -7.305 1 87.75 234 ASP B O 1
ATOM 4752 N N . GLY B 1 235 ? 5.527 -1.963 -8.086 1 86.94 235 GLY B N 1
ATOM 4753 C CA . GLY B 1 235 ? 6.129 -3.154 -8.656 1 86.94 235 GLY B CA 1
ATOM 4754 C C . GLY B 1 235 ? 6.344 -4.262 -7.645 1 86.94 235 GLY B C 1
ATOM 4755 O O . GLY B 1 235 ? 6.766 -5.363 -8 1 86.94 235 GLY B O 1
ATOM 4756 N N . ALA B 1 236 ? 6.059 -4.047 -6.398 1 88.69 236 ALA B N 1
ATOM 4757 C CA . ALA B 1 236 ? 6.285 -5.039 -5.352 1 88.69 236 ALA B CA 1
ATOM 4758 C C . ALA B 1 236 ? 4.984 -5.387 -4.637 1 88.69 236 ALA B C 1
ATOM 4760 O O . ALA B 1 236 ? 4.07 -4.562 -4.559 1 88.69 236 ALA B O 1
ATOM 4761 N N . PRO B 1 237 ? 4.918 -6.621 -4.117 1 92.88 237 PRO B N 1
ATOM 4762 C CA . PRO B 1 237 ? 3.697 -7.004 -3.406 1 92.88 237 PRO B CA 1
ATOM 4763 C C . PRO B 1 237 ? 3.531 -6.27 -2.078 1 92.88 237 PRO B C 1
ATOM 4765 O O . PRO B 1 237 ? 4.516 -6.02 -1.378 1 92.88 237 PRO B O 1
ATOM 4768 N N . TYR B 1 238 ? 2.338 -5.824 -1.804 1 95.06 238 TYR B N 1
ATOM 4769 C CA . TYR B 1 238 ? 1.941 -5.258 -0.52 1 95.06 238 TYR B CA 1
ATOM 4770 C C . TYR B 1 238 ? 1.451 -6.348 0.428 1 95.06 238 TYR B C 1
ATOM 4772 O O . TYR B 1 238 ? 0.415 -6.969 0.185 1 95.06 238 TYR B O 1
ATOM 4780 N N . ARG B 1 239 ? 2.113 -6.574 1.534 1 92.31 239 ARG B N 1
ATOM 4781 C CA . ARG B 1 239 ? 1.8 -7.711 2.393 1 92.31 239 ARG B CA 1
ATOM 4782 C C . ARG B 1 239 ? 1.149 -7.254 3.693 1 92.31 239 ARG B C 1
ATOM 4784 O O . ARG B 1 239 ? 0.515 -8.047 4.391 1 92.31 239 ARG B O 1
ATOM 4791 N N . GLY B 1 240 ? 1.313 -5.961 4.043 1 93.25 240 GLY B N 1
ATOM 4792 C CA . GLY B 1 240 ? 0.869 -5.484 5.34 1 93.25 240 GLY B CA 1
ATOM 4793 C C . GLY B 1 240 ? 1.852 -5.789 6.457 1 93.25 240 GLY B C 1
ATOM 4794 O O . GLY B 1 240 ? 2.883 -6.422 6.227 1 93.25 240 GLY B O 1
ATOM 4795 N N . ALA B 1 241 ? 1.565 -5.348 7.645 1 92.19 241 ALA B N 1
ATOM 4796 C CA . ALA B 1 241 ? 2.469 -5.438 8.789 1 92.19 241 ALA B CA 1
ATOM 4797 C C . ALA B 1 241 ? 2.688 -6.887 9.203 1 92.19 241 ALA B C 1
ATOM 4799 O O . ALA B 1 241 ? 3.764 -7.246 9.688 1 92.19 241 ALA B O 1
ATOM 4800 N N . PHE B 1 242 ? 1.689 -7.734 8.898 1 88 242 PHE B N 1
ATOM 4801 C CA . PHE B 1 242 ? 1.759 -9.086 9.445 1 88 242 PHE B CA 1
ATOM 4802 C C . PHE B 1 242 ? 1.56 -10.125 8.352 1 88 242 PHE B C 1
ATOM 4804 O O . PHE B 1 242 ? 1.296 -11.289 8.641 1 88 242 PHE B O 1
ATOM 4811 N N . GLY B 1 243 ? 1.573 -9.648 7.102 1 87.62 243 GLY B N 1
ATOM 4812 C CA . GLY B 1 243 ? 1.495 -10.555 5.969 1 87.62 243 GLY B CA 1
ATOM 4813 C C . GLY B 1 243 ? 0.075 -10.969 5.633 1 87.62 243 GLY B C 1
ATOM 4814 O O . GLY B 1 243 ? -0.138 -11.945 4.914 1 87.62 243 GLY B O 1
ATOM 4815 N N . ASN B 1 244 ? -0.963 -10.258 6.137 1 90.19 244 ASN B N 1
ATOM 4816 C CA . ASN B 1 244 ? -2.352 -10.68 5.969 1 90.19 244 ASN B CA 1
ATOM 4817 C C . ASN B 1 244 ? -3.15 -9.656 5.164 1 90.19 244 ASN B C 1
ATOM 4819 O O . ASN B 1 244 ? -4.383 -9.664 5.191 1 90.19 244 ASN B O 1
ATOM 4823 N N . ALA B 1 245 ? -2.486 -8.773 4.461 1 94.56 245 ALA B N 1
ATOM 4824 C CA . ALA B 1 245 ? -3.199 -7.82 3.615 1 94.56 245 ALA B CA 1
ATOM 4825 C C . ALA B 1 245 ? -3.99 -8.539 2.525 1 94.56 245 ALA B C 1
ATOM 4827 O O . ALA B 1 245 ? -3.586 -9.602 2.057 1 94.56 245 ALA B O 1
ATOM 4828 N N . GLY B 1 246 ? -5.109 -7.996 2.189 1 95.12 246 GLY B N 1
ATOM 4829 C CA . GLY B 1 246 ? -5.824 -8.445 1.005 1 95.12 246 GLY B CA 1
ATOM 4830 C C . GLY B 1 246 ? -6.949 -9.414 1.317 1 95.12 246 GLY B C 1
ATOM 4831 O O . GLY B 1 246 ? -7.383 -10.172 0.447 1 95.12 246 GLY B O 1
ATOM 4832 N N . GLU B 1 247 ? -7.426 -9.43 2.529 1 93 247 GLU B N 1
ATOM 4833 C CA . GLU B 1 247 ? -8.562 -10.273 2.893 1 93 247 GLU B CA 1
ATOM 4834 C C . GLU B 1 247 ? -9.883 -9.609 2.525 1 93 247 GLU B C 1
ATOM 4836 O O . GLU B 1 247 ? -10.766 -9.469 3.371 1 93 247 GLU B O 1
ATOM 4841 N N . ILE B 1 248 ? -10.039 -9.367 1.274 1 95.56 248 ILE B N 1
ATOM 4842 C CA . ILE B 1 248 ? -11.18 -8.625 0.757 1 95.56 248 ILE B CA 1
ATOM 4843 C C . ILE B 1 248 ? -12.453 -9.469 0.884 1 95.56 248 ILE B C 1
ATOM 4845 O O . ILE B 1 248 ? -13.555 -8.93 0.957 1 95.56 248 ILE B O 1
ATOM 4849 N N . GLY B 1 249 ? -12.336 -10.781 0.852 1 93.56 249 GLY B N 1
ATOM 4850 C CA . GLY B 1 249 ? -13.484 -11.664 0.973 1 93.56 249 GLY B CA 1
ATOM 4851 C C . GLY B 1 249 ? -14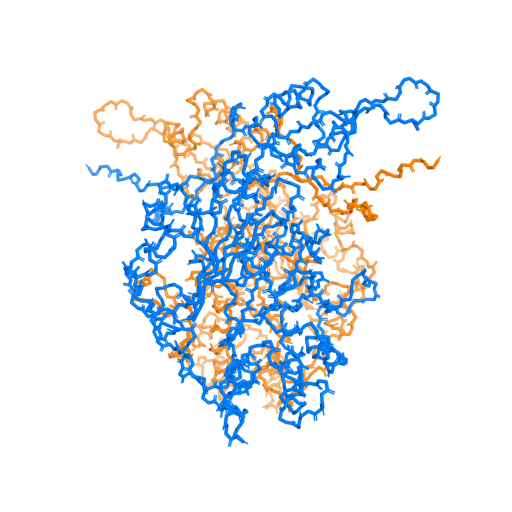.273 -11.453 2.25 1 93.56 249 GLY B C 1
ATOM 4852 O O . GLY B 1 249 ? -15.461 -11.781 2.316 1 93.56 249 GLY B O 1
ATOM 4853 N N . HIS B 1 250 ? -13.68 -10.852 3.23 1 92.25 250 HIS B N 1
ATOM 4854 C CA . HIS B 1 250 ? -14.312 -10.688 4.535 1 92.25 250 HIS B CA 1
ATOM 4855 C C . HIS B 1 250 ? -14.656 -9.227 4.805 1 92.25 250 HIS B C 1
ATOM 4857 O O . HIS B 1 250 ? -14.922 -8.844 5.945 1 92.25 250 HIS B O 1
ATOM 4863 N N . VAL B 1 251 ? -14.594 -8.477 3.805 1 93.88 251 VAL B N 1
ATOM 4864 C CA . VAL B 1 251 ? -15.141 -7.121 3.881 1 93.88 251 VAL B CA 1
ATOM 4865 C C . VAL B 1 251 ? -16.656 -7.172 3.814 1 93.88 251 VAL B C 1
ATOM 4867 O O . VAL B 1 251 ? -17.234 -7.918 3.014 1 93.88 251 VAL B O 1
ATOM 4870 N N . THR B 1 252 ? -17.312 -6.418 4.605 1 91.94 252 THR B N 1
ATOM 4871 C CA . THR B 1 252 ? -18.766 -6.402 4.664 1 91.94 252 THR B CA 1
ATOM 4872 C C . THR B 1 252 ? -19.344 -5.609 3.494 1 91.94 252 THR B C 1
ATOM 4874 O O . THR B 1 252 ? -19.062 -4.414 3.35 1 91.94 252 THR B O 1
ATOM 4877 N N . VAL B 1 253 ? -20.125 -6.203 2.676 1 90.88 253 VAL B N 1
ATOM 4878 C CA . VAL B 1 253 ? -20.719 -5.543 1.521 1 90.88 253 VAL B CA 1
ATOM 4879 C C . VAL B 1 253 ? -22.219 -5.371 1.75 1 90.88 253 VAL B C 1
ATOM 4881 O O . VAL B 1 253 ? -22.859 -4.543 1.099 1 90.88 253 VAL B O 1
ATOM 4884 N N . SER B 1 254 ? -22.766 -6.145 2.615 1 89 254 SER B N 1
ATOM 4885 C CA . SER B 1 254 ? -24.172 -6.059 2.996 1 89 254 SER B CA 1
ATOM 4886 C C . SER B 1 254 ? -24.344 -6.188 4.508 1 89 254 SER B C 1
ATOM 4888 O O . SER B 1 254 ? -24.5 -7.297 5.023 1 89 254 SER B O 1
ATOM 4890 N N . PRO B 1 255 ? -24.391 -5.016 5.113 1 84.81 255 PRO B N 1
ATOM 4891 C CA . PRO B 1 255 ? -24.578 -5.086 6.566 1 84.81 255 PRO B CA 1
ATOM 4892 C C . PRO B 1 255 ? -25.797 -5.91 6.973 1 84.81 255 PRO B C 1
ATOM 4894 O O . PRO B 1 255 ? -26.859 -5.766 6.375 1 84.81 255 PRO B O 1
ATOM 4897 N N . LYS B 1 256 ? -25.656 -6.863 7.891 1 85.06 256 LYS B N 1
ATOM 4898 C CA . LYS B 1 256 ? -26.703 -7.75 8.398 1 85.06 256 LYS B CA 1
ATOM 4899 C C . LYS B 1 256 ? -27.156 -8.734 7.32 1 85.06 256 LYS B C 1
ATOM 4901 O O . LYS B 1 256 ? -28.281 -9.242 7.363 1 85.06 256 LYS B O 1
ATOM 4906 N N . GLY B 1 257 ? -26.344 -8.938 6.332 1 92.38 257 GLY B N 1
ATOM 4907 C CA . GLY B 1 257 ? -26.641 -9.867 5.258 1 92.38 257 GLY B CA 1
ATOM 4908 C C . GLY B 1 257 ? -26.391 -11.32 5.629 1 92.38 257 GLY B C 1
ATOM 4909 O O . GLY B 1 257 ? -26.625 -11.727 6.766 1 92.38 257 GLY B O 1
ATOM 4910 N N . ARG B 1 258 ? -26.031 -12.133 4.656 1 94.12 258 ARG B N 1
ATOM 4911 C CA . ARG B 1 258 ? -25.828 -13.57 4.809 1 94.12 258 ARG B CA 1
ATOM 4912 C C . ARG B 1 258 ? -24.656 -13.867 5.73 1 94.12 258 ARG B C 1
ATOM 4914 O O . ARG B 1 258 ? -23.703 -13.094 5.793 1 94.12 258 ARG B O 1
ATOM 4921 N N . LEU B 1 259 ? -24.719 -14.984 6.383 1 91.25 259 LEU B N 1
ATOM 4922 C CA . LEU B 1 259 ? -23.625 -15.461 7.23 1 91.25 259 LEU B CA 1
ATOM 4923 C C . LEU B 1 259 ? -22.438 -15.898 6.391 1 91.25 259 LEU B C 1
ATOM 4925 O O . LEU B 1 259 ? -22.594 -16.609 5.391 1 91.25 259 LEU B O 1
ATOM 4929 N N . CYS B 1 260 ? -21.344 -15.414 6.742 1 88.38 260 CYS B N 1
ATOM 4930 C CA . CYS B 1 260 ? -20.125 -15.844 6.086 1 88.38 260 CYS B CA 1
ATOM 4931 C C . CYS B 1 260 ? -19.672 -17.203 6.617 1 88.38 260 CYS B C 1
ATOM 4933 O O . CYS B 1 260 ? -19.438 -17.359 7.816 1 88.38 260 CYS B O 1
ATOM 4935 N N . PRO B 1 261 ? -19.547 -18.078 5.875 1 75.62 261 PRO B N 1
ATOM 4936 C CA . PRO B 1 261 ? -19.188 -19.422 6.336 1 75.62 261 PRO B CA 1
ATOM 4937 C C . PRO B 1 261 ? -17.75 -19.5 6.875 1 75.62 261 PRO B C 1
ATOM 4939 O O . PRO B 1 261 ? -17.453 -20.375 7.688 1 75.62 261 PRO B O 1
ATOM 4942 N N . SER B 1 262 ? -16.953 -18.578 6.535 1 74.75 262 SER B N 1
ATOM 4943 C CA . SER B 1 262 ? -15.516 -18.688 6.816 1 74.75 262 SER B CA 1
ATOM 4944 C C . SER B 1 262 ? -15.141 -17.891 8.062 1 74.75 262 SER B C 1
ATOM 4946 O O . SER B 1 262 ? -14.203 -18.25 8.773 1 74.75 262 SER B O 1
ATOM 4948 N N . CYS B 1 263 ? -15.836 -16.781 8.344 1 79.06 263 CYS B N 1
ATOM 4949 C CA . CYS B 1 263 ? -15.375 -15.961 9.469 1 79.06 263 CYS B CA 1
ATOM 4950 C C . CYS B 1 263 ? -16.5 -15.75 10.477 1 79.06 263 CYS B C 1
ATOM 4952 O O . CYS B 1 263 ? -16.266 -15.211 11.562 1 79.06 263 CYS B O 1
ATOM 4954 N N . GLY B 1 264 ? -17.688 -16.125 10.156 1 80.69 264 GLY B N 1
ATOM 4955 C CA . GLY B 1 264 ? -18.797 -16.047 11.086 1 80.69 264 GLY B CA 1
ATOM 4956 C C . GLY B 1 264 ? -19.469 -14.695 11.102 1 80.69 264 GLY B C 1
ATOM 4957 O O . GLY B 1 264 ? -20.531 -14.531 11.703 1 80.69 264 GLY B O 1
ATOM 4958 N N . GLN B 1 265 ? -18.938 -13.711 10.406 1 87.44 265 GLN B N 1
ATOM 4959 C CA . GLN B 1 265 ? -19.562 -12.398 10.305 1 87.44 265 GLN B CA 1
ATOM 4960 C C . GLN B 1 265 ? -20.688 -12.406 9.281 1 87.44 265 GLN B C 1
ATOM 4962 O O . GLN B 1 265 ? -20.891 -13.398 8.57 1 87.44 265 GLN B O 1
ATOM 4967 N N . ARG B 1 266 ? -21.453 -11.391 9.305 1 91.56 266 ARG B N 1
ATOM 4968 C CA . ARG B 1 266 ? -22.547 -11.281 8.352 1 91.56 266 ARG B CA 1
ATOM 4969 C C . ARG B 1 266 ? -22.219 -10.258 7.262 1 91.56 266 ARG B C 1
ATOM 4971 O O . ARG B 1 266 ? -21.625 -9.219 7.539 1 91.56 266 ARG B O 1
ATOM 4978 N N . GLY B 1 267 ? -22.562 -10.664 6.039 1 93.06 267 GLY B N 1
ATOM 4979 C CA . GLY B 1 267 ? -22.547 -9.703 4.945 1 93.06 267 GLY B CA 1
ATOM 4980 C C . GLY B 1 267 ? -21.219 -9.602 4.242 1 93.06 267 GLY B C 1
ATOM 4981 O O . GLY B 1 267 ? -20.984 -8.688 3.449 1 93.06 267 GLY B O 1
ATOM 4982 N N . CYS B 1 268 ? -20.297 -10.578 4.457 1 93.94 268 CYS B N 1
ATOM 4983 C CA . CYS B 1 268 ? -18.984 -10.555 3.809 1 93.94 268 CYS B CA 1
ATOM 4984 C C . CYS B 1 268 ? -19.109 -10.789 2.311 1 93.94 268 CYS B C 1
ATOM 4986 O O . CYS B 1 268 ? -20.016 -11.508 1.867 1 93.94 268 CYS B O 1
ATOM 4988 N N . LEU B 1 269 ? -18.234 -10.25 1.563 1 95.31 269 LEU B N 1
ATOM 4989 C CA . LEU B 1 269 ? -18.203 -10.422 0.115 1 95.31 269 LEU B CA 1
ATOM 4990 C C . LEU B 1 269 ? -18.234 -11.898 -0.26 1 95.31 269 LEU B C 1
ATOM 4992 O O . LEU B 1 269 ? -18.953 -12.297 -1.186 1 95.31 269 LEU B O 1
ATOM 4996 N N . GLU B 1 270 ? -17.562 -12.789 0.44 1 93.06 270 GLU B N 1
ATOM 4997 C CA . GLU B 1 270 ? -17.453 -14.211 0.137 1 93.06 270 GLU B CA 1
ATOM 4998 C C . GLU B 1 270 ? -18.797 -14.906 0.236 1 93.06 270 GLU B C 1
ATOM 5000 O O . GLU B 1 270 ? -19.031 -15.922 -0.429 1 93.06 270 GLU B O 1
ATOM 5005 N N . ALA B 1 271 ? -19.656 -14.359 1.057 1 94.06 271 ALA B N 1
ATOM 5006 C CA . ALA B 1 271 ? -20.984 -14.961 1.236 1 94.06 271 ALA B CA 1
ATOM 5007 C C . ALA B 1 271 ? -21.844 -14.781 -0.01 1 94.06 271 ALA B C 1
ATOM 5009 O O . ALA B 1 271 ? -22.891 -15.414 -0.142 1 94.06 271 ALA B O 1
ATOM 5010 N N . TYR B 1 272 ? -21.344 -14.023 -0.967 1 95.75 272 TYR B N 1
ATOM 5011 C CA . TYR B 1 272 ? -22.156 -13.711 -2.135 1 95.75 272 TYR B CA 1
ATOM 5012 C C . TYR B 1 272 ? -21.438 -14.078 -3.422 1 95.75 272 TYR B C 1
ATOM 5014 O O . TYR B 1 272 ? -22.062 -14.492 -4.402 1 95.75 272 TYR B O 1
ATOM 5022 N N . ALA B 1 273 ? -20.125 -13.953 -3.375 1 96.12 273 ALA B N 1
ATOM 5023 C CA . ALA B 1 273 ? -19.438 -13.945 -4.668 1 96.12 273 ALA B CA 1
ATOM 5024 C C . ALA B 1 273 ? -18.375 -15.031 -4.734 1 96.12 273 ALA B C 1
ATOM 5026 O O . ALA B 1 273 ? -17.672 -15.164 -5.746 1 96.12 273 ALA B O 1
ATOM 5027 N N . SER B 1 274 ? -18.203 -15.852 -3.725 1 92.69 274 SER B N 1
ATOM 5028 C CA . SER B 1 274 ? -17.156 -16.859 -3.719 1 92.69 274 SER B CA 1
ATOM 5029 C C . SER B 1 274 ? -17.562 -18.094 -4.52 1 92.69 274 SER B C 1
ATOM 5031 O O . SER B 1 274 ? -18.75 -18.359 -4.695 1 92.69 274 SER B O 1
ATOM 5033 N N . ALA B 1 275 ? -16.547 -18.812 -5.023 1 89.81 275 ALA B N 1
ATOM 5034 C CA . ALA B 1 275 ? -16.797 -20.109 -5.66 1 89.81 275 ALA B CA 1
ATOM 5035 C C . ALA B 1 275 ? -17.453 -21.078 -4.684 1 89.81 275 ALA B C 1
ATOM 5037 O O . ALA B 1 275 ? -18.281 -21.906 -5.078 1 89.81 275 ALA B O 1
ATOM 5038 N N . TYR B 1 276 ? -17.156 -20.922 -3.449 1 86.44 276 TYR B N 1
ATOM 5039 C CA . TYR B 1 276 ? -17.75 -21.766 -2.42 1 86.44 276 TYR B CA 1
ATOM 5040 C C . TYR B 1 276 ? -19.266 -21.625 -2.408 1 86.44 276 TYR B C 1
ATOM 5042 O O . TYR B 1 276 ? -19.984 -22.625 -2.424 1 86.44 276 TYR B O 1
ATOM 5050 N N . VAL B 1 277 ? -19.766 -20.453 -2.363 1 91.75 277 VAL B N 1
ATOM 5051 C CA . VAL B 1 277 ? -21.203 -20.203 -2.281 1 91.75 277 VAL B CA 1
ATOM 5052 C C . VAL B 1 277 ? -21.891 -20.688 -3.561 1 91.75 277 VAL B C 1
ATOM 5054 O O . VAL B 1 277 ? -23.016 -21.203 -3.521 1 91.75 277 VAL B O 1
ATOM 5057 N N . LEU B 1 278 ? -21.203 -20.5 -4.719 1 93.62 278 LEU B N 1
ATOM 5058 C CA . LEU B 1 278 ? -21.734 -21.031 -5.973 1 93.62 278 LEU B CA 1
ATOM 5059 C C . LEU B 1 278 ? -21.906 -22.547 -5.895 1 93.62 278 LEU B C 1
ATOM 5061 O O . LEU B 1 278 ? -22.969 -23.062 -6.242 1 93.62 278 LEU B O 1
ATOM 5065 N N . LYS B 1 279 ? -20.906 -23.203 -5.43 1 90.88 279 LYS B N 1
ATOM 5066 C CA . LYS B 1 279 ? -20.969 -24.656 -5.305 1 90.88 279 LYS B CA 1
ATOM 5067 C C . LYS B 1 279 ? -22.078 -25.094 -4.34 1 90.88 279 LYS B C 1
ATOM 5069 O O . LYS B 1 279 ? -22.766 -26.078 -4.586 1 90.88 279 LYS B O 1
ATOM 5074 N N . GLU B 1 280 ? -22.234 -24.344 -3.24 1 90.75 280 GLU B N 1
ATOM 5075 C CA . GLU B 1 280 ? -23.281 -24.641 -2.279 1 90.75 280 GLU B CA 1
ATOM 5076 C C . GLU B 1 280 ? -24.672 -24.484 -2.912 1 90.75 280 GLU B C 1
ATOM 5078 O O . GLU B 1 280 ? -25.562 -25.312 -2.688 1 90.75 280 GLU B O 1
ATOM 5083 N N . LYS B 1 281 ? -24.844 -23.438 -3.662 1 94.31 281 LYS B N 1
ATOM 5084 C CA . LYS B 1 281 ? -26.109 -23.219 -4.355 1 94.31 281 LYS B CA 1
ATOM 5085 C C . LYS B 1 281 ? -26.422 -24.344 -5.336 1 94.31 281 LYS B C 1
ATOM 5087 O O . LYS B 1 281 ? -27.562 -24.781 -5.445 1 94.31 281 LYS B O 1
ATOM 5092 N N . LEU B 1 282 ? -25.406 -24.766 -6.051 1 95.19 282 LEU B N 1
ATOM 5093 C CA . LEU B 1 282 ? -25.562 -25.859 -7.004 1 95.19 282 LEU B CA 1
ATOM 5094 C C . LEU B 1 282 ? -25.922 -27.156 -6.285 1 95.19 282 LEU B C 1
ATOM 5096 O O . LEU B 1 282 ? -26.797 -27.906 -6.742 1 95.19 282 LEU B O 1
ATOM 5100 N N . ARG B 1 283 ? -25.266 -27.375 -5.176 1 93.25 283 ARG B N 1
ATOM 5101 C CA . ARG B 1 283 ? -25.562 -28.562 -4.375 1 93.25 283 ARG B CA 1
ATOM 5102 C C . ARG B 1 283 ? -27.016 -28.562 -3.934 1 93.25 283 ARG B C 1
ATOM 5104 O O . ARG B 1 283 ? -27.672 -29.625 -3.938 1 93.25 283 ARG B O 1
ATOM 5111 N N . HIS B 1 284 ? -27.516 -27.438 -3.555 1 93.62 284 HIS B N 1
ATOM 5112 C CA . HIS B 1 284 ? -28.891 -27.312 -3.064 1 93.62 284 HIS B CA 1
ATOM 5113 C C . HIS B 1 284 ? -29.891 -27.688 -4.145 1 93.62 284 HIS B C 1
ATOM 5115 O O . HIS B 1 284 ? -31 -28.125 -3.834 1 93.62 284 HIS B O 1
ATOM 5121 N N . VAL B 1 285 ? -29.469 -27.547 -5.395 1 94.44 285 VAL B N 1
ATOM 5122 C CA . VAL B 1 285 ? -30.406 -27.859 -6.469 1 94.44 285 VAL B CA 1
ATOM 5123 C C . VAL B 1 285 ? -30.078 -29.234 -7.059 1 94.44 285 VAL B C 1
ATOM 5125 O O . VAL B 1 285 ? -30.531 -29.562 -8.148 1 94.44 285 VAL B O 1
ATOM 5128 N N . GLY B 1 286 ? -29.156 -29.938 -6.434 1 91.75 286 GLY B N 1
ATOM 5129 C CA . GLY B 1 286 ? -28.938 -31.344 -6.777 1 91.75 286 GLY B CA 1
ATOM 5130 C C . GLY B 1 286 ? -27.719 -31.562 -7.648 1 91.75 286 GLY B C 1
ATOM 5131 O O . GLY B 1 286 ? -27.484 -32.656 -8.125 1 91.75 286 GLY B O 1
ATOM 5132 N N . VAL B 1 287 ? -27.031 -30.516 -8.023 1 90.94 287 VAL B N 1
ATOM 5133 C CA . VAL B 1 287 ? -25.797 -30.672 -8.781 1 90.94 287 VAL B CA 1
ATOM 5134 C C . VAL B 1 287 ? -24.625 -30.891 -7.82 1 90.94 287 VAL B C 1
ATOM 5136 O O . VAL B 1 287 ? -24.062 -29.922 -7.297 1 90.94 287 VAL B O 1
ATOM 5139 N N . ALA B 1 288 ? -24.344 -32.125 -7.406 1 78.62 288 ALA B N 1
ATOM 5140 C CA . ALA B 1 288 ? -23.359 -32.406 -6.363 1 78.62 288 ALA B CA 1
ATOM 5141 C C . ALA B 1 288 ? -21.953 -32.531 -6.945 1 78.62 288 ALA B C 1
ATOM 5143 O O . ALA B 1 288 ? -21.781 -32.688 -8.156 1 78.62 288 ALA B O 1
ATOM 5144 N N . ASP B 1 289 ? -20.938 -32.406 -6.164 1 74.38 289 ASP B N 1
ATOM 5145 C CA . ASP B 1 289 ? -19.516 -32.688 -6.395 1 74.38 289 ASP B CA 1
ATOM 5146 C C . ASP B 1 289 ? -19 -31.906 -7.59 1 74.38 289 ASP B C 1
ATOM 5148 O O . ASP B 1 289 ? -18.281 -32.438 -8.438 1 74.38 289 ASP B O 1
ATOM 5152 N N . THR B 1 290 ? -19.562 -30.641 -7.68 1 78.38 290 THR B N 1
ATOM 5153 C CA . THR B 1 290 ? -19.109 -29.797 -8.781 1 78.38 290 THR B CA 1
ATOM 5154 C C . THR B 1 290 ? -17.688 -29.312 -8.555 1 78.38 290 THR B C 1
ATOM 5156 O O . THR B 1 290 ? -17.391 -28.703 -7.52 1 78.38 290 THR B O 1
ATOM 5159 N N . GLU B 1 291 ? -16.781 -29.703 -9.438 1 77.62 291 GLU B N 1
ATOM 5160 C CA . GLU B 1 291 ? -15.445 -29.125 -9.445 1 77.62 291 GLU B CA 1
ATOM 5161 C C . GLU B 1 291 ? -15.391 -27.828 -10.242 1 77.62 291 GLU B C 1
ATOM 5163 O O . GLU B 1 291 ? -16.312 -27.547 -11.023 1 77.62 291 GLU B O 1
ATOM 5168 N N . LEU B 1 292 ? -14.383 -27.062 -10.055 1 77.69 292 LEU B N 1
ATOM 5169 C CA . LEU B 1 292 ? -14.258 -25.766 -10.711 1 77.69 292 LEU B CA 1
ATOM 5170 C C . LEU B 1 292 ? -14.289 -25.922 -12.227 1 77.69 292 LEU B C 1
ATOM 5172 O O . LEU B 1 292 ? -14.867 -25.094 -12.93 1 77.69 292 LEU B O 1
ATOM 5176 N N . ASP B 1 293 ? -13.75 -27.016 -12.695 1 77.62 293 ASP B N 1
ATOM 5177 C CA . ASP B 1 293 ? -13.695 -27.25 -14.133 1 77.62 293 ASP B CA 1
ATOM 5178 C C . ASP B 1 293 ? -15.078 -27.578 -14.695 1 77.62 293 ASP B C 1
ATOM 5180 O O . ASP B 1 293 ? -15.352 -27.328 -15.875 1 77.62 293 ASP B O 1
ATOM 5184 N N . ASP B 1 294 ? -15.953 -28.047 -13.828 1 87.62 294 ASP B N 1
ATOM 5185 C CA . ASP B 1 294 ? -17.312 -28.375 -14.242 1 87.62 294 ASP B CA 1
ATOM 5186 C C . ASP B 1 294 ? -18.141 -27.109 -14.469 1 87.62 294 ASP B C 1
ATOM 5188 O O . ASP B 1 294 ? -19.141 -27.125 -15.18 1 87.62 294 ASP B O 1
ATOM 5192 N N . LEU B 1 295 ? -17.672 -26.094 -13.867 1 92.19 295 LEU B N 1
ATOM 5193 C CA . LEU B 1 295 ? -18.438 -24.859 -13.883 1 92.19 295 LEU B CA 1
ATOM 5194 C C . LEU B 1 295 ? -18.5 -24.281 -15.297 1 92.19 295 LEU B C 1
ATOM 5196 O O . LEU B 1 295 ? -19.5 -23.641 -15.656 1 92.19 295 LEU B O 1
ATOM 5200 N N . GLU B 1 296 ? -17.484 -24.531 -16.062 1 92.81 296 GLU B N 1
ATOM 5201 C CA . GLU B 1 296 ? -17.469 -24.016 -17.438 1 92.81 296 GLU B CA 1
ATOM 5202 C C . GLU B 1 296 ? -18.609 -24.609 -18.266 1 92.81 296 GLU B C 1
ATOM 5204 O O . GLU B 1 296 ? -19.297 -23.891 -18.984 1 92.81 296 GLU B O 1
ATOM 5209 N N . ALA B 1 297 ? -18.781 -25.891 -18.109 1 94.62 297 ALA B N 1
ATOM 5210 C CA . ALA B 1 297 ? -19.828 -26.562 -18.844 1 94.62 297 ALA B CA 1
ATOM 5211 C C . ALA B 1 297 ? -21.219 -26.062 -18.422 1 94.62 297 ALA B C 1
ATOM 5213 O O . ALA B 1 297 ? -22.078 -25.844 -19.266 1 94.62 297 ALA B O 1
ATOM 5214 N N . LEU B 1 298 ? -21.391 -25.922 -17.172 1 96 298 LEU B N 1
ATOM 5215 C CA . LEU B 1 298 ? -22.672 -25.406 -16.656 1 96 298 LEU B CA 1
ATOM 5216 C C . LEU B 1 298 ? -22.938 -24 -17.156 1 96 298 LEU B C 1
ATOM 5218 O O . LEU B 1 298 ? -24.062 -23.672 -17.5 1 96 298 LEU B O 1
ATOM 5222 N N . PHE B 1 299 ? -21.922 -23.188 -17.25 1 96.75 299 PHE B N 1
ATOM 5223 C CA . PHE B 1 299 ? -22.031 -21.828 -17.75 1 96.75 299 PHE B CA 1
ATOM 5224 C C . PHE B 1 299 ? -22.406 -21.828 -19.234 1 96.75 299 PHE B C 1
ATOM 5226 O O . PHE B 1 299 ? -23.328 -21.109 -19.625 1 96.75 299 PHE B O 1
ATOM 5233 N N . LYS B 1 300 ? -21.703 -22.609 -20 1 96.25 300 LYS B N 1
ATOM 5234 C CA . LYS B 1 300 ? -21.953 -22.688 -21.438 1 96.25 300 LYS B CA 1
ATOM 5235 C C . LYS B 1 300 ? -23.391 -23.156 -21.703 1 96.25 300 LYS B C 1
ATOM 5237 O O . LYS B 1 300 ? -24 -22.734 -22.688 1 96.25 300 LYS B O 1
ATOM 5242 N N . ALA B 1 301 ? -23.891 -23.953 -20.859 1 96.38 301 ALA B N 1
ATOM 5243 C CA . ALA B 1 301 ? -25.25 -24.469 -20.984 1 96.38 301 ALA B CA 1
ATOM 5244 C C . ALA B 1 301 ? -26.266 -23.453 -20.484 1 96.38 301 ALA B C 1
ATOM 5246 O O . ALA B 1 301 ? -27.484 -23.672 -20.594 1 96.38 301 ALA B O 1
ATOM 5247 N N . GLY B 1 302 ? -25.828 -22.391 -19.844 1 97.12 302 GLY B N 1
ATOM 5248 C CA . GLY B 1 302 ? -26.719 -21.359 -19.328 1 97.12 302 GLY B CA 1
ATOM 5249 C C . GLY B 1 302 ? -27.453 -21.781 -18.062 1 97.12 302 GLY B C 1
ATOM 5250 O O . GLY B 1 302 ? -28.609 -21.422 -17.859 1 97.12 302 GLY B O 1
ATOM 5251 N N . HIS B 1 303 ? -26.781 -22.641 -17.266 1 96.88 303 HIS B N 1
ATOM 5252 C CA . HIS B 1 303 ? -27.438 -23.094 -16.047 1 96.88 303 HIS B CA 1
ATOM 5253 C C . HIS B 1 303 ? -27.922 -21.922 -15.195 1 96.88 303 HIS B C 1
ATOM 5255 O O . HIS B 1 303 ? -27.141 -21.016 -14.883 1 96.88 303 HIS B O 1
ATOM 5261 N N . PRO B 1 304 ? -29.125 -21.891 -14.75 1 97.44 304 PRO B N 1
ATOM 5262 C CA . PRO B 1 304 ? -29.719 -20.719 -14.109 1 97.44 304 PRO B CA 1
ATOM 5263 C C . PRO B 1 304 ? -29.016 -20.328 -12.812 1 97.44 304 PRO B C 1
ATOM 5265 O O . PRO B 1 304 ? -28.844 -19.141 -12.531 1 97.44 304 PRO B O 1
ATOM 5268 N N . VAL B 1 305 ? -28.594 -21.297 -12.047 1 97.5 305 VAL B N 1
ATOM 5269 C CA . VAL B 1 305 ? -27.922 -21.031 -10.773 1 97.5 305 VAL B CA 1
ATOM 5270 C C . VAL B 1 305 ? -26.594 -20.328 -11.023 1 97.5 305 VAL B C 1
ATOM 5272 O O . VAL B 1 305 ? -26.234 -19.391 -10.305 1 97.5 305 VAL B O 1
ATOM 5275 N N . VAL B 1 306 ? -25.891 -20.766 -12.047 1 97.69 306 VAL B N 1
ATOM 5276 C CA . VAL B 1 306 ? -24.609 -20.172 -12.383 1 97.69 306 VAL B CA 1
ATOM 5277 C C . VAL B 1 306 ? -24.797 -18.734 -12.867 1 97.69 306 VAL B C 1
ATOM 5279 O O . VAL B 1 306 ? -24.109 -17.812 -12.422 1 97.69 306 VAL B O 1
ATOM 5282 N N . MET B 1 307 ? -25.812 -18.516 -13.688 1 98.25 307 MET B N 1
ATOM 5283 C CA . MET B 1 307 ? -26.078 -17.203 -14.242 1 98.25 307 MET B CA 1
ATOM 5284 C C . MET B 1 307 ? -26.531 -16.234 -13.156 1 98.25 307 MET B C 1
ATOM 5286 O O . MET B 1 307 ? -26.094 -15.078 -13.125 1 98.25 307 MET B O 1
ATOM 5290 N N . GLU B 1 308 ? -27.359 -16.719 -12.258 1 98.25 308 GLU B N 1
ATOM 5291 C CA . GLU B 1 308 ? -27.812 -15.891 -11.141 1 98.25 308 GLU B CA 1
ATOM 5292 C C . GLU B 1 308 ? -26.641 -15.508 -10.234 1 98.25 308 GLU B C 1
ATOM 5294 O O . GLU B 1 308 ? -26.562 -14.367 -9.766 1 98.25 308 GLU B O 1
ATOM 5299 N N . TRP B 1 309 ? -25.828 -16.438 -9.992 1 98 309 TRP B N 1
ATOM 5300 C CA . TRP B 1 309 ? -24.656 -16.172 -9.164 1 98 309 TRP B CA 1
ATOM 5301 C C . TRP B 1 309 ? -23.75 -15.133 -9.812 1 98 309 TRP B C 1
ATOM 5303 O O . TRP B 1 309 ? -23.234 -14.242 -9.141 1 98 309 TRP B O 1
ATOM 5313 N N . ILE B 1 310 ? -23.562 -15.227 -11.109 1 98.56 310 ILE B N 1
ATOM 5314 C CA . ILE B 1 310 ? -22.719 -14.281 -11.836 1 98.56 310 ILE B CA 1
ATOM 5315 C C . ILE B 1 310 ? -23.281 -12.875 -11.688 1 98.56 310 ILE B C 1
ATOM 5317 O O . ILE B 1 310 ? -22.531 -11.922 -11.422 1 98.56 310 ILE B O 1
ATOM 5321 N N . ASP B 1 311 ? -24.562 -12.758 -11.766 1 98.44 311 ASP B N 1
ATOM 5322 C CA . ASP B 1 311 ? -25.219 -11.461 -11.609 1 98.44 311 ASP B CA 1
ATOM 5323 C C . ASP B 1 311 ? -25 -10.906 -10.203 1 98.44 311 ASP B C 1
ATOM 5325 O O . ASP B 1 311 ? -24.672 -9.734 -10.031 1 98.44 311 ASP B O 1
ATOM 5329 N N . GLU B 1 312 ? -25.172 -11.727 -9.25 1 97.88 312 GLU B N 1
ATOM 5330 C CA . GLU B 1 312 ? -25.016 -11.32 -7.859 1 97.88 312 GLU B CA 1
ATOM 5331 C C . GLU B 1 312 ? -23.578 -10.945 -7.551 1 97.88 312 GLU B C 1
ATOM 5333 O O . GLU B 1 312 ? -23.312 -9.938 -6.895 1 97.88 312 GLU B O 1
ATOM 5338 N N . ALA B 1 313 ? -22.672 -11.797 -8.016 1 98.06 313 ALA B N 1
ATOM 5339 C CA . ALA B 1 313 ? -21.25 -11.531 -7.82 1 98.06 313 ALA B CA 1
ATOM 5340 C C . ALA B 1 313 ? -20.844 -10.188 -8.438 1 98.06 313 ALA B C 1
ATOM 5342 O O . ALA B 1 313 ? -20.188 -9.375 -7.789 1 98.06 313 ALA B O 1
ATOM 5343 N N . ALA B 1 314 ? -21.297 -9.953 -9.664 1 98.38 314 ALA B N 1
ATOM 5344 C CA . ALA B 1 314 ? -20.984 -8.703 -10.352 1 98.38 314 ALA B CA 1
ATOM 5345 C C . ALA B 1 314 ? -21.531 -7.504 -9.586 1 98.38 314 ALA B C 1
ATOM 5347 O O . ALA B 1 314 ? -20.844 -6.488 -9.453 1 98.38 314 ALA B O 1
ATOM 5348 N N . ALA B 1 315 ? -22.703 -7.641 -9.094 1 96.44 315 ALA B N 1
ATOM 5349 C CA . ALA B 1 315 ? -23.375 -6.555 -8.375 1 96.44 315 ALA B CA 1
ATOM 5350 C C . ALA B 1 315 ? -22.594 -6.18 -7.113 1 96.44 315 ALA B C 1
ATOM 5352 O O . ALA B 1 315 ? -22.562 -5.008 -6.727 1 96.44 315 ALA B O 1
ATOM 5353 N N . HIS B 1 316 ? -21.984 -7.137 -6.484 1 96.19 316 HIS B N 1
ATOM 5354 C CA . HIS B 1 316 ? -21.25 -6.879 -5.254 1 96.19 316 HIS B CA 1
ATOM 5355 C C . HIS B 1 316 ? -19.812 -6.496 -5.547 1 96.19 316 HIS B C 1
ATOM 5357 O O . HIS B 1 316 ? -19.188 -5.738 -4.793 1 96.19 316 HIS B O 1
ATOM 5363 N N . LEU B 1 317 ? -19.25 -6.977 -6.641 1 97.81 317 LEU B N 1
ATOM 5364 C CA . LEU B 1 317 ? -17.844 -6.73 -6.969 1 97.81 317 LEU B CA 1
ATOM 5365 C C . LEU B 1 317 ? -17.656 -5.324 -7.523 1 97.81 317 LEU B C 1
ATOM 5367 O O . LEU B 1 317 ? -16.625 -4.699 -7.301 1 97.81 317 LEU B O 1
ATOM 5371 N N . ALA B 1 318 ? -18.656 -4.789 -8.266 1 96.69 318 ALA B N 1
ATOM 5372 C CA . ALA B 1 318 ? -18.531 -3.473 -8.891 1 96.69 318 ALA B CA 1
ATOM 5373 C C . ALA B 1 318 ? -18.234 -2.396 -7.852 1 96.69 318 ALA B C 1
ATOM 5375 O O . ALA B 1 318 ? -17.234 -1.681 -7.949 1 96.69 318 ALA B O 1
ATOM 5376 N N . PRO B 1 319 ? -19.047 -2.32 -6.766 1 95 319 PRO B N 1
ATOM 5377 C CA . PRO B 1 319 ? -18.719 -1.342 -5.727 1 95 319 PRO B CA 1
ATOM 5378 C C . PRO B 1 319 ? -17.391 -1.636 -5.031 1 95 319 PRO B C 1
ATOM 5380 O O . PRO B 1 319 ? -16.719 -0.713 -4.578 1 95 319 PRO B O 1
ATOM 5383 N N . MET B 1 320 ? -16.969 -2.904 -4.965 1 96.88 320 MET B N 1
ATOM 5384 C CA . MET B 1 320 ? -15.688 -3.262 -4.352 1 96.88 320 MET B CA 1
ATOM 5385 C C . MET B 1 320 ? -14.523 -2.738 -5.18 1 96.88 320 MET B C 1
ATOM 5387 O O . MET B 1 320 ? -13.508 -2.309 -4.629 1 96.88 320 MET B O 1
ATOM 5391 N N . VAL B 1 321 ? -14.672 -2.783 -6.488 1 97.94 321 VAL B N 1
ATOM 5392 C CA . VAL B 1 321 ? -13.656 -2.223 -7.367 1 97.94 321 VAL B CA 1
ATOM 5393 C C . VAL B 1 321 ? -13.5 -0.727 -7.098 1 97.94 321 VAL B C 1
ATOM 5395 O O . VAL B 1 321 ? -12.383 -0.231 -6.922 1 97.94 321 VAL B O 1
ATOM 5398 N N . ALA B 1 322 ? -14.594 -0.03 -6.988 1 95.94 322 ALA B N 1
ATOM 5399 C CA . ALA B 1 322 ? -14.57 1.404 -6.711 1 95.94 322 ALA B CA 1
ATOM 5400 C C . ALA B 1 322 ? -13.938 1.688 -5.352 1 95.94 322 ALA B C 1
ATOM 5402 O O . ALA B 1 322 ? -13.188 2.654 -5.195 1 95.94 322 ALA B O 1
ATOM 5403 N N . MET B 1 323 ? -14.266 0.862 -4.398 1 96.88 323 MET B N 1
ATOM 5404 C CA . MET B 1 323 ? -13.688 1.011 -3.064 1 96.88 323 MET B CA 1
ATOM 5405 C C . MET B 1 323 ? -12.172 0.856 -3.109 1 96.88 323 MET B C 1
ATOM 5407 O O . MET B 1 323 ? -11.438 1.677 -2.549 1 96.88 323 MET B O 1
ATOM 5411 N N . LEU B 1 324 ? -11.68 -0.165 -3.811 1 98.38 324 LEU B N 1
ATOM 5412 C CA . LEU B 1 324 ? -10.242 -0.381 -3.959 1 98.38 324 LEU B CA 1
ATOM 5413 C C . LEU B 1 324 ? -9.578 0.806 -4.652 1 98.38 324 LEU B C 1
ATOM 5415 O O . LEU B 1 324 ? -8.484 1.219 -4.277 1 98.38 324 LEU B O 1
ATOM 5419 N N . GLU B 1 325 ? -10.258 1.317 -5.652 1 97.06 325 GLU B N 1
ATOM 5420 C CA . GLU B 1 325 ? -9.75 2.488 -6.363 1 97.06 325 GLU B CA 1
ATOM 5421 C C . GLU B 1 325 ? -9.617 3.686 -5.426 1 97.06 325 GLU B C 1
ATOM 5423 O O . GLU B 1 325 ? -8.578 4.352 -5.406 1 97.06 325 GLU B O 1
ATOM 5428 N N . ASN B 1 326 ? -10.586 3.91 -4.598 1 95.56 326 ASN B N 1
ATOM 5429 C CA . ASN B 1 326 ? -10.578 5.051 -3.691 1 95.56 326 ASN B CA 1
ATOM 5430 C C . ASN B 1 326 ? -9.523 4.887 -2.596 1 95.56 326 ASN B C 1
ATOM 5432 O O . ASN B 1 326 ? -8.906 5.867 -2.176 1 95.56 326 ASN B O 1
ATOM 5436 N N . ILE B 1 327 ? -9.312 3.666 -2.176 1 97.69 327 ILE B N 1
ATOM 5437 C CA . ILE B 1 327 ? -8.398 3.416 -1.068 1 97.69 327 ILE B CA 1
ATOM 5438 C C . ILE B 1 327 ? -6.965 3.338 -1.589 1 97.69 327 ILE B C 1
ATOM 5440 O O . ILE B 1 327 ? -6.051 3.922 -1.002 1 97.69 327 ILE B O 1
ATOM 5444 N N . LEU B 1 328 ? -6.801 2.713 -2.799 1 98.12 328 LEU B N 1
ATOM 5445 C CA . LEU B 1 328 ? -5.445 2.318 -3.172 1 98.12 328 LEU B CA 1
ATOM 5446 C C . LEU B 1 328 ? -5.008 3.023 -4.449 1 98.12 328 LEU B C 1
ATOM 5448 O O . LEU B 1 328 ? -3.818 3.031 -4.785 1 98.12 328 LEU B O 1
ATOM 5452 N N . ASP B 1 329 ? -5.898 3.57 -5.254 1 95.94 329 ASP B N 1
ATOM 5453 C CA . ASP B 1 329 ? -5.602 4.316 -6.473 1 95.94 329 ASP B CA 1
ATOM 5454 C C . ASP B 1 329 ? -4.707 3.504 -7.406 1 95.94 329 ASP B C 1
ATOM 5456 O O . ASP B 1 329 ? -3.65 3.977 -7.828 1 95.94 329 ASP B O 1
ATOM 5460 N N . PRO B 1 330 ? -5.133 2.254 -7.727 1 97.5 330 PRO B N 1
ATOM 5461 C CA . PRO B 1 330 ? -4.359 1.446 -8.672 1 97.5 330 PRO B CA 1
ATOM 5462 C C . PRO B 1 330 ? -4.562 1.88 -10.125 1 97.5 330 PRO B C 1
ATOM 5464 O O . PRO B 1 330 ? -5.496 2.627 -10.422 1 97.5 330 PRO B O 1
ATOM 5467 N N . GLN B 1 331 ? -3.664 1.483 -11 1 96.81 331 GLN B N 1
ATOM 5468 C CA . GLN B 1 331 ? -3.852 1.728 -12.43 1 96.81 331 GLN B CA 1
ATOM 5469 C C . GLN B 1 331 ? -5.016 0.907 -12.977 1 96.81 331 GLN B C 1
ATOM 5471 O O . GLN B 1 331 ? -5.695 1.332 -13.914 1 96.81 331 GLN B O 1
ATOM 5476 N N . THR B 1 332 ? -5.203 -0.247 -12.383 1 98 332 THR B N 1
ATOM 5477 C CA . THR B 1 332 ? -6.289 -1.138 -12.781 1 98 332 THR B CA 1
ATOM 5478 C C . THR B 1 332 ? -6.527 -2.205 -11.719 1 98 332 THR B C 1
ATOM 5480 O O . THR B 1 332 ? -5.715 -2.375 -10.805 1 98 332 THR B O 1
ATOM 5483 N N . VAL B 1 333 ? -7.664 -2.859 -11.828 1 98.62 333 VAL B N 1
ATOM 5484 C CA . VAL B 1 333 ? -8 -4.027 -11.016 1 98.62 333 VAL B CA 1
ATOM 5485 C C . VAL B 1 333 ? -8.125 -5.258 -11.914 1 98.62 333 VAL B C 1
ATOM 5487 O O . VAL B 1 333 ? -8.945 -5.281 -12.836 1 98.62 333 VAL B O 1
ATOM 5490 N N . ILE B 1 334 ? -7.297 -6.258 -11.656 1 98.38 334 ILE B N 1
ATOM 5491 C CA . ILE B 1 334 ? -7.281 -7.48 -12.445 1 98.38 334 ILE B CA 1
ATOM 5492 C C . ILE B 1 334 ? -8.125 -8.555 -11.758 1 98.38 334 ILE B C 1
ATOM 5494 O O . ILE B 1 334 ? -8.031 -8.734 -10.539 1 98.38 334 ILE B O 1
ATOM 5498 N N . LEU B 1 335 ? -9.023 -9.203 -12.461 1 98.25 335 LEU B N 1
ATOM 5499 C CA . LEU B 1 335 ? -9.766 -10.352 -11.945 1 98.25 335 LEU B CA 1
ATOM 5500 C C . LEU B 1 335 ? -9.211 -11.656 -12.508 1 98.25 335 LEU B C 1
ATOM 5502 O O . LEU B 1 335 ? -8.898 -11.742 -13.703 1 98.25 335 LEU B O 1
ATOM 5506 N N . GLY B 1 336 ? -8.977 -12.602 -11.68 1 95.38 336 GLY B N 1
ATOM 5507 C CA . GLY B 1 336 ? -8.492 -13.906 -12.086 1 95.38 336 GLY B CA 1
ATOM 5508 C C . GLY B 1 336 ? -8.578 -14.945 -10.977 1 95.38 336 GLY B C 1
ATOM 5509 O O . GLY B 1 336 ? -9.164 -14.688 -9.922 1 95.38 336 GLY B O 1
ATOM 5510 N N . GLY B 1 337 ? -8.008 -16.109 -11.273 1 91.75 337 GLY B N 1
ATOM 5511 C CA . GLY B 1 337 ? -8 -17.188 -10.289 1 91.75 337 GLY B CA 1
ATOM 5512 C C . GLY B 1 337 ? -8.477 -18.516 -10.844 1 91.75 337 GLY B C 1
ATOM 5513 O O . GLY B 1 337 ? -8.242 -18.828 -12.008 1 91.75 337 GLY B O 1
ATOM 5514 N N . ALA B 1 338 ? -9.109 -19.281 -9.977 1 85.94 338 ALA B N 1
ATOM 5515 C CA . ALA B 1 338 ? -9.375 -20.688 -10.273 1 85.94 338 ALA B CA 1
ATOM 5516 C C . ALA B 1 338 ? -10.664 -20.844 -11.062 1 85.94 338 ALA B C 1
ATOM 5518 O O . ALA B 1 338 ? -10.938 -21.906 -11.625 1 85.94 338 ALA B O 1
ATOM 5519 N N . LEU B 1 339 ? -11.516 -19.812 -11.164 1 91.88 339 LEU B N 1
ATOM 5520 C CA . LEU B 1 339 ? -12.727 -19.891 -11.961 1 91.88 339 LEU B CA 1
ATOM 5521 C C . LEU B 1 339 ? -12.398 -19.969 -13.445 1 91.88 339 LEU B C 1
ATOM 5523 O O . LEU B 1 339 ? -11.391 -19.422 -13.891 1 91.88 339 LEU B O 1
ATOM 5527 N N . PRO B 1 340 ? -13.266 -20.625 -14.195 1 93.31 340 PRO B N 1
ATOM 5528 C CA . PRO B 1 340 ? -13.062 -20.641 -15.641 1 93.31 340 PRO B CA 1
ATOM 5529 C C . PRO B 1 340 ? -13.016 -19.234 -16.234 1 93.31 340 PRO B C 1
ATOM 5531 O O . PRO B 1 340 ? -13.758 -18.344 -15.797 1 93.31 340 PRO B O 1
ATOM 5534 N N . GLU B 1 341 ? -12.203 -19.094 -17.25 1 93.88 341 GLU B N 1
ATOM 5535 C CA . GLU B 1 341 ? -11.969 -17.797 -17.875 1 93.88 341 GLU B CA 1
ATOM 5536 C C . GLU B 1 341 ? -13.273 -17.172 -18.359 1 93.88 341 GLU B C 1
ATOM 5538 O O . GLU B 1 341 ? -13.492 -15.969 -18.203 1 93.88 341 GLU B O 1
ATOM 5543 N N . ALA B 1 342 ? -14.102 -17.984 -18.922 1 95.81 342 ALA B N 1
ATOM 5544 C CA . ALA B 1 342 ? -15.359 -17.484 -19.484 1 95.81 342 ALA B CA 1
ATOM 5545 C C . ALA B 1 342 ? -16.25 -16.891 -18.391 1 95.81 342 ALA B C 1
ATOM 5547 O O . ALA B 1 342 ? -16.969 -15.914 -18.625 1 95.81 342 ALA B O 1
ATOM 5548 N N . ILE B 1 343 ? -16.219 -17.484 -17.266 1 97 343 ILE B N 1
ATOM 5549 C CA . ILE B 1 343 ? -17.047 -17 -16.156 1 97 343 ILE B CA 1
ATOM 5550 C C . ILE B 1 343 ? -16.5 -15.68 -15.633 1 97 343 ILE B C 1
ATOM 5552 O O . ILE B 1 343 ? -17.25 -14.75 -15.375 1 97 343 ILE B O 1
ATOM 5556 N N . ILE B 1 344 ? -15.219 -15.555 -15.531 1 97.12 344 ILE B N 1
ATOM 5557 C CA . ILE B 1 344 ? -14.594 -14.312 -15.086 1 97.12 344 ILE B CA 1
ATOM 5558 C C . ILE B 1 344 ? -14.906 -13.195 -16.078 1 97.12 344 ILE B C 1
ATOM 5560 O O . ILE B 1 344 ? -15.258 -12.078 -15.688 1 97.12 344 ILE B O 1
ATOM 5564 N N . SER B 1 345 ? -14.773 -13.539 -17.344 1 97.62 345 SER B N 1
ATOM 5565 C CA . SER B 1 345 ? -15.086 -12.555 -18.391 1 97.62 345 SER B CA 1
ATOM 5566 C C . SER B 1 345 ? -16.531 -12.086 -18.281 1 97.62 345 SER B C 1
ATOM 5568 O O . SER B 1 345 ? -16.812 -10.891 -18.422 1 97.62 345 SER B O 1
ATOM 5570 N N . GLU B 1 346 ? -17.406 -13.008 -18.047 1 98.38 346 GLU B N 1
ATOM 5571 C CA . GLU B 1 346 ? -18.812 -12.672 -17.922 1 98.38 346 GLU B CA 1
ATOM 5572 C C . GLU B 1 346 ? -19.062 -11.797 -16.688 1 98.38 346 GLU B C 1
ATOM 5574 O O . GLU B 1 346 ? -19.859 -10.859 -16.75 1 98.38 346 GLU B O 1
ATOM 5579 N N . ILE B 1 347 ? -18.422 -12.078 -15.586 1 98.56 347 ILE B N 1
ATOM 5580 C CA . ILE B 1 347 ? -18.547 -11.266 -14.375 1 98.56 347 ILE B CA 1
ATOM 5581 C C . ILE B 1 347 ? -18.125 -9.828 -14.68 1 98.56 347 ILE B C 1
ATOM 5583 O O . ILE B 1 347 ? -18.828 -8.883 -14.312 1 98.56 347 ILE B O 1
ATOM 5587 N N . ILE B 1 348 ? -17 -9.672 -15.375 1 98.38 348 ILE B N 1
ATOM 5588 C CA . ILE B 1 348 ? -16.484 -8.344 -15.711 1 98.38 348 ILE B CA 1
ATOM 5589 C C . ILE B 1 348 ? -17.5 -7.605 -16.578 1 98.38 348 ILE B C 1
ATOM 5591 O O . ILE B 1 348 ? -17.797 -6.434 -16.344 1 98.38 348 ILE B O 1
ATOM 5595 N N . GLN B 1 349 ? -18.047 -8.297 -17.516 1 98 349 GLN B N 1
ATOM 5596 C CA . GLN B 1 349 ? -19.031 -7.703 -18.406 1 98 349 GLN B CA 1
ATOM 5597 C C . GLN B 1 349 ? -20.281 -7.273 -17.641 1 98 349 GLN B C 1
ATOM 5599 O O . GLN B 1 349 ? -20.812 -6.188 -17.875 1 98 349 GLN B O 1
ATOM 5604 N N . ARG B 1 350 ? -20.688 -8.062 -16.75 1 98.19 350 ARG B N 1
ATOM 5605 C CA . ARG B 1 350 ? -21.938 -7.832 -16.031 1 98.19 350 ARG B CA 1
ATOM 5606 C C . ARG B 1 350 ? -21.781 -6.73 -14.992 1 98.19 350 ARG B C 1
ATOM 5608 O O . ARG B 1 350 ? -22.766 -6.191 -14.492 1 98.19 350 ARG B O 1
ATOM 5615 N N . MET B 1 351 ? -20.547 -6.438 -14.562 1 97.12 351 MET B N 1
ATOM 5616 C CA . MET B 1 351 ? -20.344 -5.301 -13.68 1 97.12 351 MET B CA 1
ATOM 5617 C C . MET B 1 351 ? -20.797 -4.004 -14.336 1 97.12 351 MET B C 1
ATOM 5619 O O . MET B 1 351 ? -21.234 -3.072 -13.648 1 97.12 351 MET B O 1
ATOM 5623 N N . GLY B 1 352 ? -20.688 -3.918 -15.711 1 93.94 352 GLY B N 1
ATOM 5624 C CA . GLY B 1 352 ? -21.156 -2.74 -16.438 1 93.94 352 GLY B CA 1
ATOM 5625 C C . GLY B 1 352 ? -20.391 -1.479 -16.062 1 93.94 352 GLY B C 1
ATOM 5626 O O . GLY B 1 352 ? -19.156 -1.476 -16.016 1 93.94 352 GLY B O 1
ATOM 5627 N N . HIS B 1 353 ? -21.188 -0.435 -15.836 1 92.38 353 HIS B N 1
ATOM 5628 C CA . HIS B 1 353 ? -20.578 0.831 -15.438 1 92.38 353 HIS B CA 1
ATOM 5629 C C . HIS B 1 353 ? -20.219 0.827 -13.953 1 92.38 353 HIS B C 1
ATOM 5631 O O . HIS B 1 353 ? -21.078 0.618 -13.102 1 92.38 353 HIS B O 1
ATOM 5637 N N . LEU B 1 354 ? -19.031 1.017 -13.695 1 93.81 354 LEU B N 1
ATOM 5638 C CA . LEU B 1 354 ? -18.547 1.03 -12.32 1 93.81 354 LEU B CA 1
ATOM 5639 C C . LEU B 1 354 ? -18.891 2.35 -11.641 1 93.81 354 LEU B C 1
ATOM 5641 O O . LEU B 1 354 ? -18.969 3.391 -12.289 1 93.81 354 LEU B O 1
ATOM 5645 N N . PRO B 1 355 ? -19.141 2.295 -10.328 1 91.69 355 PRO B N 1
ATOM 5646 C CA . PRO B 1 355 ? -19.375 3.537 -9.586 1 91.69 355 PRO B CA 1
ATOM 5647 C C . PRO B 1 355 ? -18.234 4.539 -9.734 1 91.69 355 PRO B C 1
ATOM 5649 O O . PRO B 1 355 ? -17.094 4.152 -10.023 1 91.69 355 PRO B O 1
ATOM 5652 N N . THR B 1 356 ? -18.531 5.77 -9.531 1 89.44 356 THR B N 1
ATOM 5653 C CA . THR B 1 356 ? -17.547 6.832 -9.578 1 89.44 356 THR B CA 1
ATOM 5654 C C . THR B 1 356 ? -16.484 6.641 -8.484 1 89.44 356 THR B C 1
ATOM 5656 O O . THR B 1 356 ? -16.828 6.297 -7.352 1 89.44 356 THR B O 1
ATOM 5659 N N . SER B 1 357 ? -15.289 6.766 -8.828 1 92.06 357 SER B N 1
ATOM 5660 C CA . SER B 1 357 ? -14.141 6.699 -7.926 1 92.06 357 SER B CA 1
ATOM 5661 C C . SER B 1 357 ? -13 7.586 -8.422 1 92.06 357 SER B C 1
ATOM 5663 O O . SER B 1 357 ? -13.164 8.352 -9.367 1 92.06 357 SER B O 1
ATOM 5665 N N . VAL B 1 358 ? -11.836 7.512 -7.781 1 90.12 358 VAL B N 1
ATOM 5666 C CA . VAL B 1 358 ? -10.695 8.32 -8.188 1 90.12 358 VAL B CA 1
ATOM 5667 C C . VAL B 1 358 ? -10.18 7.852 -9.547 1 90.12 358 VAL B C 1
ATOM 5669 O O . VAL B 1 358 ? -9.367 8.531 -10.18 1 90.12 358 VAL B O 1
ATOM 5672 N N . ALA B 1 359 ? -10.633 6.715 -9.977 1 91.25 359 ALA B N 1
ATOM 5673 C CA . ALA B 1 359 ? -10.227 6.184 -11.273 1 91.25 359 ALA B CA 1
ATOM 5674 C C . ALA B 1 359 ? -11.039 6.82 -12.398 1 91.25 359 ALA B C 1
ATOM 5676 O O . ALA B 1 359 ? -10.766 6.59 -13.578 1 91.25 359 ALA B O 1
ATOM 5677 N N . SER B 1 360 ? -12.078 7.562 -12.031 1 86.81 360 SER B N 1
ATOM 5678 C CA . SER B 1 360 ? -12.875 8.25 -13.039 1 86.81 360 SER B CA 1
ATOM 5679 C C . SER B 1 360 ? -12.133 9.469 -13.594 1 86.81 360 SER B C 1
ATOM 5681 O O . SER B 1 360 ? -12.586 10.602 -13.422 1 86.81 360 SER B O 1
ATOM 5683 N N . ARG B 1 361 ? -11.062 9.172 -14.219 1 79.38 361 ARG B N 1
ATOM 5684 C CA . ARG B 1 361 ? -10.227 10.203 -14.82 1 79.38 361 ARG B CA 1
ATOM 5685 C C . ARG B 1 361 ? -10.43 10.258 -16.328 1 79.38 361 ARG B C 1
ATOM 5687 O O . ARG B 1 361 ? -10.836 9.266 -16.938 1 79.38 361 ARG B O 1
ATOM 5694 N N . ARG B 1 362 ? -10.305 11.445 -16.922 1 72.12 362 ARG B N 1
ATOM 5695 C CA . ARG B 1 362 ? -10.562 11.641 -18.344 1 72.12 362 ARG B CA 1
ATOM 5696 C C . ARG B 1 362 ? -9.633 10.781 -19.188 1 72.12 362 ARG B C 1
ATOM 5698 O O . ARG B 1 362 ? -10.07 10.148 -20.156 1 72.12 362 ARG B O 1
ATOM 5705 N N . GLN B 1 363 ? -8.391 10.844 -18.906 1 76.81 363 GLN B N 1
ATOM 5706 C CA . GLN B 1 363 ? -7.445 10.133 -19.766 1 76.81 363 GLN B CA 1
ATOM 5707 C C . GLN B 1 363 ? -6.832 8.938 -19.047 1 76.81 363 GLN B C 1
ATOM 5709 O O . GLN B 1 363 ? -5.859 9.086 -18.297 1 76.81 363 GLN B O 1
ATOM 5714 N N . ARG B 1 364 ? -7.672 7.73 -19.266 1 84.62 364 ARG B N 1
ATOM 5715 C CA . ARG B 1 364 ? -7.105 6.523 -18.688 1 84.62 364 ARG B CA 1
ATOM 5716 C C . ARG B 1 364 ? -6.375 5.691 -19.734 1 84.62 364 ARG B C 1
ATOM 5718 O O . ARG B 1 364 ? -6.879 5.512 -20.844 1 84.62 364 ARG B O 1
ATOM 5725 N N . GLU B 1 365 ? -5.227 5.195 -19.375 1 87.94 365 GLU B N 1
ATOM 5726 C CA . GLU B 1 365 ? -4.434 4.34 -20.25 1 87.94 365 GLU B CA 1
ATOM 5727 C C . GLU B 1 365 ? -4.922 2.895 -20.203 1 87.94 365 GLU B C 1
ATOM 5729 O O . GLU B 1 365 ? -4.797 2.162 -21.188 1 87.94 365 GLU B O 1
ATOM 5734 N N . LEU B 1 366 ? -5.469 2.484 -19.078 1 94.5 366 LEU B N 1
ATOM 5735 C CA . LEU B 1 366 ? -5.945 1.121 -18.875 1 94.5 366 LEU B CA 1
ATOM 5736 C C . LEU B 1 366 ? -7.41 1.118 -18.438 1 94.5 366 LEU B C 1
ATOM 5738 O O . LEU B 1 366 ? -7.875 2.068 -17.797 1 94.5 366 LEU B O 1
ATOM 5742 N N . PRO B 1 367 ? -8.102 0.043 -18.859 1 95.69 367 PRO B N 1
ATOM 5743 C CA . PRO B 1 367 ? -9.438 -0.076 -18.266 1 95.69 367 PRO B CA 1
ATOM 5744 C C . PRO B 1 367 ? -9.406 -0.214 -16.75 1 95.69 367 PRO B C 1
ATOM 5746 O O . PRO B 1 367 ? -8.383 -0.6 -16.188 1 95.69 367 PRO B O 1
ATOM 5749 N N . ARG B 1 368 ? -10.523 0.169 -16.109 1 96.75 368 ARG B N 1
ATOM 5750 C CA . ARG B 1 368 ? -10.602 0.099 -14.664 1 96.75 368 ARG B CA 1
ATOM 5751 C C . ARG B 1 368 ? -10.523 -1.346 -14.18 1 96.75 368 ARG B C 1
ATOM 5753 O O . ARG B 1 368 ? -10.055 -1.609 -13.07 1 96.75 368 ARG B O 1
ATOM 5760 N N . VAL B 1 369 ? -11.047 -2.295 -15.023 1 98.25 369 VAL B N 1
ATOM 5761 C CA . VAL B 1 369 ? -11.008 -3.717 -14.695 1 98.25 369 VAL B CA 1
ATOM 5762 C C . VAL B 1 369 ? -10.469 -4.504 -15.891 1 98.25 369 VAL B C 1
ATOM 5764 O O . VAL B 1 369 ? -10.867 -4.266 -17.031 1 98.25 369 VAL B O 1
ATOM 5767 N N . MET B 1 370 ? -9.539 -5.391 -15.633 1 97.56 370 MET B N 1
ATOM 5768 C CA . MET B 1 370 ? -8.961 -6.254 -16.656 1 97.56 370 MET B CA 1
ATOM 5769 C C . MET B 1 370 ? -9.055 -7.723 -16.25 1 97.56 370 MET B C 1
ATOM 5771 O O . MET B 1 370 ? -9.148 -8.031 -15.062 1 97.56 370 MET B O 1
ATOM 5775 N N . HIS B 1 371 ? -9.055 -8.578 -17.25 1 97.62 371 HIS B N 1
ATOM 5776 C CA . HIS B 1 371 ? -8.969 -10.016 -17.031 1 97.62 371 HIS B CA 1
ATOM 5777 C C . HIS B 1 371 ? -7.523 -10.461 -16.859 1 97.62 371 HIS B C 1
ATOM 5779 O O . HIS B 1 371 ? -6.641 -10.031 -17.609 1 97.62 371 HIS B O 1
ATOM 5785 N N . GLY B 1 372 ? -7.285 -11.289 -15.836 1 95.88 372 GLY B N 1
ATOM 5786 C CA . GLY B 1 372 ? -5.961 -11.875 -15.688 1 95.88 372 GLY B CA 1
ATOM 5787 C C . GLY B 1 372 ? -5.57 -12.773 -16.844 1 95.88 372 GLY B C 1
ATOM 5788 O O . GLY B 1 372 ? -6.422 -13.18 -17.641 1 95.88 372 GLY B O 1
ATOM 5789 N N . LYS B 1 373 ? -4.273 -13.109 -16.953 1 91.75 373 LYS B N 1
ATOM 5790 C CA . LYS B 1 373 ? -3.801 -13.883 -18.094 1 91.75 373 LYS B CA 1
ATOM 5791 C C . LYS B 1 373 ? -3.082 -15.156 -17.656 1 91.75 373 LYS B C 1
ATOM 5793 O O . LYS B 1 373 ? -2.65 -15.953 -18.484 1 91.75 373 LYS B O 1
ATOM 5798 N N . SER B 1 374 ? -2.961 -15.352 -16.344 1 86.25 374 SER B N 1
ATOM 5799 C CA . SER B 1 374 ? -2.215 -16.5 -15.844 1 86.25 374 SER B CA 1
ATOM 5800 C C . SER B 1 374 ? -3.104 -17.734 -15.75 1 86.25 374 SER B C 1
ATOM 5802 O O . SER B 1 374 ? -2.617 -18.844 -15.484 1 86.25 374 SER B O 1
ATOM 5804 N N . GLY B 1 375 ? -4.371 -17.594 -15.914 1 82.81 375 GLY B N 1
ATOM 5805 C CA . GLY B 1 375 ? -5.293 -18.703 -16 1 82.81 375 GLY B CA 1
ATOM 5806 C C . GLY B 1 375 ? -5.52 -19.391 -14.664 1 82.81 375 GLY B C 1
ATOM 5807 O O . GLY B 1 375 ? -5.336 -18.797 -13.609 1 82.81 375 GLY B O 1
ATOM 5808 N N . GLN B 1 376 ? -5.906 -20.719 -14.719 1 80 376 GLN B N 1
ATOM 5809 C CA . GLN B 1 376 ? -6.324 -21.469 -13.531 1 80 376 GLN B CA 1
ATOM 5810 C C . GLN B 1 376 ? -5.121 -21.891 -12.695 1 80 376 GLN B C 1
ATOM 5812 O O . GLN B 1 376 ? -5.266 -22.234 -11.523 1 80 376 GLN B O 1
ATOM 5817 N N . LEU B 1 377 ? -3.926 -21.844 -13.258 1 84.19 377 LEU B N 1
ATOM 5818 C CA . LEU B 1 377 ? -2.707 -22.219 -12.547 1 84.19 377 LEU B CA 1
ATOM 5819 C C . LEU B 1 377 ? -2.082 -21 -11.867 1 84.19 377 LEU B C 1
ATOM 5821 O O . LEU B 1 377 ? -0.948 -21.062 -11.383 1 84.19 377 LEU B O 1
ATOM 5825 N N . THR B 1 378 ? -2.836 -19.969 -11.766 1 85.56 378 THR B N 1
ATOM 5826 C CA . THR B 1 378 ? -2.309 -18.672 -11.359 1 85.56 378 THR B CA 1
ATOM 5827 C C . THR B 1 378 ? -1.646 -18.766 -9.984 1 85.56 378 THR B C 1
ATOM 5829 O O . THR B 1 378 ? -0.573 -18.203 -9.773 1 85.56 378 THR B O 1
ATOM 5832 N N . ALA B 1 379 ? -2.219 -19.5 -9.062 1 88.12 379 ALA B N 1
ATOM 5833 C CA . ALA B 1 379 ? -1.659 -19.578 -7.715 1 88.12 379 ALA B CA 1
ATOM 5834 C C . ALA B 1 379 ? -0.327 -20.328 -7.723 1 88.12 379 ALA B C 1
ATOM 5836 O O . ALA B 1 379 ? 0.648 -19.875 -7.121 1 88.12 379 ALA B O 1
ATOM 5837 N N . ALA B 1 380 ? -0.265 -21.438 -8.414 1 91.44 380 ALA B N 1
ATOM 5838 C CA . ALA B 1 380 ? 0.964 -22.234 -8.5 1 91.44 380 ALA B CA 1
ATOM 5839 C C . ALA B 1 380 ? 2.043 -21.484 -9.273 1 91.44 380 ALA B C 1
ATOM 5841 O O . ALA B 1 380 ? 3.211 -21.469 -8.883 1 91.44 380 ALA B O 1
ATOM 5842 N N . LEU B 1 381 ? 1.653 -20.859 -10.344 1 91.56 381 LEU B N 1
ATOM 5843 C CA . LEU B 1 381 ? 2.58 -20.031 -11.117 1 91.56 381 LEU B CA 1
ATOM 5844 C C . LEU B 1 381 ? 3.086 -18.859 -10.281 1 91.56 381 LEU B C 1
ATOM 5846 O O . LEU B 1 381 ? 4.273 -18.531 -10.32 1 91.56 381 LEU B O 1
ATOM 5850 N N . GLY B 1 382 ? 2.137 -18.281 -9.57 1 93.75 382 GLY B N 1
ATOM 5851 C CA . GLY B 1 382 ? 2.52 -17.234 -8.648 1 93.75 382 GLY B CA 1
ATOM 5852 C C . GLY B 1 382 ? 3.52 -17.688 -7.602 1 93.75 382 GLY B C 1
ATOM 5853 O O . GLY B 1 382 ? 4.473 -16.969 -7.289 1 93.75 382 GLY B O 1
ATOM 5854 N N . ALA B 1 383 ? 3.287 -18.844 -7.086 1 94.5 383 ALA B N 1
ATOM 5855 C CA . ALA B 1 383 ? 4.223 -19.406 -6.121 1 94.5 383 ALA B CA 1
ATOM 5856 C C . ALA B 1 383 ? 5.617 -19.547 -6.723 1 94.5 383 ALA B C 1
ATOM 5858 O O . ALA B 1 383 ? 6.609 -19.172 -6.094 1 94.5 383 ALA B O 1
ATOM 5859 N N . ALA B 1 384 ? 5.688 -20.062 -7.914 1 93.75 384 ALA B N 1
ATOM 5860 C CA . ALA B 1 384 ? 6.965 -20.234 -8.602 1 93.75 384 ALA B CA 1
ATOM 5861 C C . ALA B 1 384 ? 7.617 -18.875 -8.891 1 93.75 384 ALA B C 1
ATOM 5863 O O . ALA B 1 384 ? 8.844 -18.781 -8.953 1 93.75 384 ALA B O 1
ATOM 5864 N N . ALA B 1 385 ? 6.789 -17.906 -9.008 1 91.44 385 ALA B N 1
ATOM 5865 C CA . ALA B 1 385 ? 7.266 -16.562 -9.352 1 91.44 385 ALA B CA 1
ATOM 5866 C C . ALA B 1 385 ? 7.91 -15.883 -8.148 1 91.44 385 ALA B C 1
ATOM 5868 O O . ALA B 1 385 ? 8.742 -14.984 -8.305 1 91.44 385 ALA B O 1
ATOM 5869 N N . LEU B 1 386 ? 7.574 -16.281 -6.969 1 92.44 386 LEU B N 1
ATOM 5870 C CA . LEU B 1 386 ? 8.016 -15.602 -5.754 1 92.44 386 LEU B CA 1
ATOM 5871 C C . LEU B 1 386 ? 9.531 -15.641 -5.633 1 92.44 386 LEU B C 1
ATOM 5873 O O . LEU B 1 386 ? 10.18 -14.594 -5.516 1 92.44 386 LEU B O 1
ATOM 5877 N N . PRO B 1 387 ? 10.117 -16.828 -5.684 1 89.5 387 PRO B N 1
ATOM 5878 C CA . PRO B 1 387 ? 11.586 -16.828 -5.602 1 89.5 387 PRO B CA 1
ATOM 5879 C C . PRO B 1 387 ? 12.242 -16.094 -6.766 1 89.5 387 PRO B C 1
ATOM 5881 O O . PRO B 1 387 ? 13.297 -15.477 -6.594 1 89.5 387 PRO B O 1
ATOM 5884 N N . LEU B 1 388 ? 11.656 -16.172 -7.906 1 84.88 388 LEU B N 1
ATOM 5885 C CA . LEU B 1 388 ? 12.18 -15.445 -9.055 1 84.88 388 LEU B CA 1
ATOM 5886 C C . LEU B 1 388 ? 12.125 -13.938 -8.82 1 84.88 388 LEU B C 1
ATOM 5888 O O . LEU B 1 388 ? 13.07 -13.219 -9.133 1 84.88 388 LEU B O 1
ATOM 5892 N N . PHE B 1 389 ? 11.039 -13.492 -8.32 1 83.88 389 PHE B N 1
ATOM 5893 C CA . PHE B 1 389 ? 10.828 -12.086 -8.008 1 83.88 389 PHE B CA 1
ATOM 5894 C C . PHE B 1 389 ? 11.898 -11.586 -7.051 1 83.88 389 PHE B C 1
ATOM 5896 O O . PHE B 1 389 ? 12.438 -10.492 -7.238 1 83.88 389 PHE B O 1
ATOM 5903 N N . ASP B 1 390 ? 12.25 -12.383 -6.09 1 79.56 390 ASP B N 1
ATOM 5904 C CA . ASP B 1 390 ? 13.25 -12.031 -5.094 1 79.56 390 ASP B CA 1
ATOM 5905 C C . ASP B 1 390 ? 14.633 -11.906 -5.727 1 79.56 390 ASP B C 1
ATOM 5907 O O . ASP B 1 390 ? 15.461 -11.102 -5.273 1 79.56 390 ASP B O 1
ATOM 5911 N N . ILE B 1 391 ? 14.852 -12.633 -6.73 1 76.56 391 ILE B N 1
ATOM 5912 C CA . ILE B 1 391 ? 16.156 -12.688 -7.387 1 76.56 391 ILE B CA 1
ATOM 5913 C C . ILE B 1 391 ? 16.297 -11.508 -8.352 1 76.56 391 ILE B C 1
ATOM 5915 O O . ILE B 1 391 ? 17.375 -10.922 -8.469 1 76.56 391 ILE B O 1
ATOM 5919 N N . VAL B 1 392 ? 15.211 -11.117 -8.898 1 76.19 392 VAL B N 1
ATOM 5920 C CA . VAL B 1 392 ? 15.344 -10.219 -10.039 1 76.19 392 VAL B CA 1
ATOM 5921 C C . VAL B 1 392 ? 14.969 -8.797 -9.625 1 76.19 392 VAL B C 1
ATOM 5923 O O . VAL B 1 392 ? 15.375 -7.828 -10.273 1 76.19 392 VAL B O 1
ATOM 5926 N N . THR B 1 393 ? 14.234 -8.609 -8.578 1 75.06 393 THR B N 1
ATOM 5927 C CA . THR B 1 393 ? 13.672 -7.289 -8.289 1 75.06 393 THR B CA 1
ATOM 5928 C C . THR B 1 393 ? 14.547 -6.535 -7.293 1 75.06 393 THR B C 1
ATOM 5930 O O . THR B 1 393 ? 14.82 -7.031 -6.199 1 75.06 393 THR B O 1
ATOM 5933 N N . PRO B 1 394 ? 15 -5.289 -7.609 1 72.88 394 PRO B N 1
ATOM 5934 C CA . PRO B 1 394 ? 15.75 -4.461 -6.664 1 72.88 394 PRO B CA 1
ATOM 5935 C C . PRO B 1 394 ? 14.93 -4.07 -5.438 1 72.88 394 PRO B C 1
ATOM 5937 O O . PRO B 1 394 ? 13.727 -3.818 -5.547 1 72.88 394 PRO B O 1
ATOM 5940 N N . LYS B 1 395 ? 15.594 -4.133 -4.215 1 68.25 395 LYS B N 1
ATOM 5941 C CA . LYS B 1 395 ? 14.914 -3.801 -2.965 1 68.25 395 LYS B CA 1
ATOM 5942 C C . LYS B 1 395 ? 15.773 -2.887 -2.096 1 68.25 395 LYS B C 1
ATOM 5944 O O . LYS B 1 395 ? 17 -2.844 -2.252 1 68.25 395 LYS B O 1
ATOM 5949 N N . LEU B 1 396 ? 15.031 -2.041 -1.306 1 62.66 396 LEU B N 1
ATOM 5950 C CA . LEU B 1 396 ? 15.727 -1.357 -0.216 1 62.66 396 LEU B CA 1
ATOM 5951 C C . LEU B 1 396 ? 16.078 -2.334 0.898 1 62.66 396 LEU B C 1
ATOM 5953 O O . LEU B 1 396 ? 15.211 -3.041 1.414 1 62.66 396 LEU B O 1
ATOM 5957 N N . GLU B 1 397 ? 17.359 -2.383 1.213 1 64.69 397 GLU B N 1
ATOM 5958 C CA . GLU B 1 397 ? 17.797 -3.326 2.236 1 64.69 397 GLU B CA 1
ATOM 5959 C C . GLU B 1 3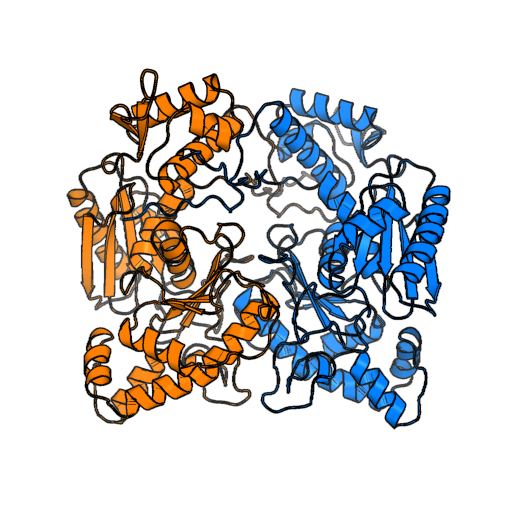97 ? 17.5 -2.795 3.637 1 64.69 397 GLU B C 1
ATOM 5961 O O . GLU B 1 397 ? 17.672 -1.604 3.904 1 64.69 397 GLU B O 1
ATOM 5966 N N . THR B 1 398 ? 16.844 -3.631 4.426 1 60.75 398 THR B N 1
ATOM 5967 C CA . THR B 1 398 ? 16.5 -3.23 5.785 1 60.75 398 THR B CA 1
ATOM 5968 C C . THR B 1 398 ? 17.016 -4.242 6.797 1 60.75 398 THR B C 1
ATOM 5970 O O . THR B 1 398 ? 17.328 -5.383 6.441 1 60.75 398 THR B O 1
ATOM 5973 N N . SER B 1 399 ? 17.578 -3.832 7.984 1 57.66 399 SER B N 1
ATOM 5974 C CA . SER B 1 399 ? 17.953 -4.723 9.078 1 57.66 399 SER B CA 1
ATOM 5975 C C . SER B 1 399 ? 16.844 -4.828 10.117 1 57.66 399 SER B C 1
ATOM 5977 O O . SER B 1 399 ? 16.094 -3.875 10.328 1 57.66 399 SER B O 1
ATOM 5979 N N . SER B 1 400 ? 16.531 -6.074 10.484 1 51.5 400 SER B N 1
ATOM 5980 C CA . SER B 1 400 ? 15.602 -6.262 11.602 1 51.5 400 SER B CA 1
ATOM 5981 C C . SER B 1 400 ? 16.188 -5.703 12.898 1 51.5 400 SER B C 1
ATOM 5983 O O . SER B 1 400 ? 17.359 -5.934 13.211 1 51.5 400 SER B O 1
ATOM 5985 N N . GLY B 1 401 ? 16.141 -4.488 13.227 1 43.97 401 GLY B N 1
ATOM 5986 C CA . GLY B 1 401 ? 16.672 -3.965 14.477 1 43.97 401 GLY B CA 1
ATOM 5987 C C . GLY B 1 401 ? 16.594 -4.953 15.625 1 43.97 401 GLY B C 1
ATOM 5988 O O . GLY B 1 401 ? 15.492 -5.305 16.062 1 43.97 401 GLY B O 1
ATOM 5989 N N . ALA B 1 402 ? 17.469 -6.004 15.734 1 40.5 402 ALA B N 1
ATOM 5990 C CA . ALA B 1 402 ? 17.531 -6.676 17.031 1 40.5 402 ALA B CA 1
ATOM 5991 C C . ALA B 1 402 ? 17.641 -5.664 18.172 1 40.5 402 ALA B C 1
ATOM 5993 O O . ALA B 1 402 ? 18.422 -4.715 18.094 1 40.5 402 ALA B O 1
ATOM 5994 N N . ALA B 1 403 ? 16.719 -5.703 19.141 1 37.28 403 ALA B N 1
ATOM 5995 C CA . ALA B 1 403 ? 16.797 -5.023 20.438 1 37.28 403 ALA B CA 1
ATOM 5996 C C . ALA B 1 403 ? 18.203 -5.051 21 1 37.28 403 ALA B C 1
ATOM 5998 O O . ALA B 1 403 ? 18.75 -6.117 21.297 1 37.28 403 ALA B O 1
ATOM 5999 N N . THR B 1 404 ? 19.125 -4.25 20.594 1 32.59 404 THR B N 1
ATOM 6000 C CA . THR B 1 404 ? 20.281 -4.266 21.484 1 32.59 404 THR B CA 1
ATOM 6001 C C . THR B 1 404 ? 19.875 -3.926 22.922 1 32.59 404 THR B C 1
ATOM 6003 O O . THR B 1 404 ? 19.344 -2.842 23.172 1 32.59 404 THR B O 1
ATOM 6006 N N . GLN B 1 405 ? 19.594 -4.926 23.703 1 29.92 405 GLN B N 1
ATOM 6007 C CA . GLN B 1 405 ? 19.578 -4.738 25.141 1 29.92 405 GLN B CA 1
ATOM 6008 C C . GLN B 1 405 ? 20.734 -3.834 25.594 1 29.92 405 GLN B C 1
ATOM 6010 O O . GLN B 1 405 ? 21.891 -4.16 25.391 1 29.92 405 GLN B O 1
ATOM 6015 N N . VAL B 1 406 ? 20.625 -2.631 25.516 1 26.48 406 VAL B N 1
ATOM 6016 C CA . VAL B 1 406 ? 21.594 -1.912 26.328 1 26.48 406 VAL B CA 1
ATOM 6017 C C . VAL B 1 406 ? 21.656 -2.521 27.734 1 26.48 406 VAL B C 1
ATOM 6019 O O . VAL B 1 406 ? 20.625 -2.635 28.406 1 26.48 406 VAL B O 1
ATOM 6022 N N . PRO B 1 407 ? 22.75 -3.193 28.047 1 28.39 407 PRO B N 1
ATOM 6023 C CA . PRO B 1 407 ? 22.844 -3.529 29.469 1 28.39 407 PRO B CA 1
ATOM 6024 C C . PRO B 1 407 ? 22.594 -2.328 30.375 1 28.39 407 PRO B C 1
ATOM 6026 O O . PRO B 1 407 ? 23.016 -1.209 30.062 1 28.39 407 PRO B O 1
ATOM 6029 N N . GLY B 1 408 ? 21.594 -2.428 31.312 1 22.94 408 GLY B N 1
ATOM 6030 C CA . GLY B 1 408 ? 21.672 -1.679 32.562 1 22.94 408 GLY B CA 1
ATOM 6031 C C . GLY B 1 408 ? 23.031 -1.777 33.219 1 22.94 408 GLY B C 1
ATOM 6032 O O . GLY B 1 408 ? 23.719 -2.799 33.094 1 22.94 408 GLY B O 1
#

InterPro domains:
  IPR000600 ROK family [PF00480] (94-386)
  IPR000600 ROK family [PTHR18964] (19-387)
  IPR006665 OmpA-like domain [PS51123] (1-35)
  IPR036388 Winged helix-like DNA-binding domain superfamily [G3DSA:1.10.10.10] (13-87)
  IPR036390 Winged helix DNA-binding domain superfamily [SSF46785] (20-83)
  IPR043129 ATPase, nucleotide binding domain [SSF53067] (93-388)

Foldseek 3Di:
DPPPPPQFAWFFDDDDPVNVLLLLLLLLLLVQLLVQKDFLVVSCVVSVHDSVSSVVSQVVCVVLQQKDWDPFDPDDPDTGGIMIHGRQQSEKFWFWEDWLFKIWIWIGGLSLDTQDIDIGTDPDLAPVSVLQVLQVRVVVRVVRSNHHYLAFFYEAADDAQDPLFQQPFSGHRHHCHPPPSQVSNCVSNVHGYHYAYLQQLLVLLCCNPKPNVPFQFEKEFAADQFTWIWTGHRSHTDQPPRRPPTVQQQDAQDQVAPADRGRRHHRGLRCQQHNNVLQVQCVVVPNHPDDLVNLVVCVVVVPPSLVVSLLRNLCSVLQVLQVCCQVRVGLAYEYAEQHAQVSRVSSVVNNPDGDDHPNPDDDRPDDNYHYIGPHHCSSRSSRRSVSSCVSNPRDRDIDRSDPPPPDD/DDPPPPQFAWFFDDDDPVNVLLLLLLLLLLVQLLVQKDFLVVSCVVSVHDSVSSVVSQVVCVVLQQKDWDDFDPDDPDGGGIMIHGRQQSEKFWFWEDWLFKIWIWIGGLSLDTQDIDIGTDPDLAPVSVLQVLQVRVVVRVVRSNHHYLAFFYEAADDAQDPLFQQPFSGHRHHCHPPPSQVSNCVSNVHGYHYAYLQQLLVLLCCNPKPNVPFQFEKEFAADQFTWIWTGHRSHTDQPPRRPPTVQQADAQDQVAPADRGRRHHRGLRCQQHNNVLQVQCVVVPNHPDDLVNLVVCVVVVPPSLVVSLLRNLCRVLQVLQVCCQVRVGLAYEYAEQHAQVSRVSSVVNNPDGDDHPNPDDDRPDDNYHYIGPHHCSSRSSRRSVSSCVSNPRDRDIDRSDPPPPDD

Sequence (816 aa):
MTVHTVDTYPVAIGKNPERSREHNRRVVLDLVRRHGSLGRAQIAKITHLTAQAVANIVDELVGEELLKELGRRRTGRGQPPIQFAVNPDGGATIGVEIAADHMVTVGLDLAGVLRTHRVTPLKDTTPEAILKTFAAEHAAVAKNVGCRLLGTGVVMPGPFEIDGMTSVGPTTLSGWVGIDARQMLSEACGQQVVVENDATAAAVGERLFGAGLAIPNFCMIYFGVGIGLGIIQDGAPYRGAFGNAGEIGHVTVSPKGRLCPSCGQRGCLEAYASAYVLKEKLRHVGVADTELDDLEALFKAGHPVVMEWIDEAAAHLAPMVAMLENILDPQTVILGGALPEAIISEIIQRMGHLPTSVASRRQRELPRVMHGKSGQLTAALGAAALPLFDIVTPKLETSSGAATQVPGMTVHTVDTYPVAIGKNPERSREHNRRVVLDLVRRHGSLGRAQIAKITHLTAQAVANIVDELVGEELLKELGRRRTGRGQPPIQFAVNPDGGATIGVEIAADHMVTVGLDLAGVLRTHRVTPLKDTTPEAILKTFAAEHAAVAKNVGCRLLGTGVVMPGPFEIDGMTSVGPTTLSGWVGIDARQMLSEACGQQVVVENDATAAAVGERLFGAGLAIPNFCMIYFGVGIGLGIIQDGAPYRGAFGNAGEIGHVTVSPKGRLCPSCGQRGCLEAYASAYVLKEKLRHVGVADTELDDLEALFKAGHPVVMEWIDEAAAHLAPMVAMLENILDPQTVILGGALPEAIISEIIQRMGHLPTSVASRRQRELPRVMHGKSGQLTAALGAAALPLFDIVTPKLETSSGAATQVPG

Nearest PDB structures (foldseek):
  3vov-assembly1_B  TM=7.731E-01  e=7.361E-26  Thermus thermophilus HB8
  3vov-assembly1_D  TM=7.744E-01  e=3.243E-24  Thermus thermophilus HB8
  2yhy-assembly1_A  TM=8.033E-01  e=8.426E-22  Homo sapiens
  5f7r-assembly1_A  TM=7.957E-01  e=6.650E-22  Listeria monocytogenes EGD-e
  4htl-assembly1_A  TM=7.441E-01  e=3.759E-17  Listeria monocytogenes EGD-e

Secondary structure (DSSP, 8-state):
-------SSPEEPPP-HHHHHHHHHHHHHHHHHHHSEEEHHHHHHHHT--HHHHHHHHHHHHHTTSEEEEEE---SSS-PPEEEEE-TTS-EEEEEEE-SSEEEEEEEETT--EEEEEEEE-S--SHHHHHHHHHHHHHHHHHHH-S-EEEEEEEE----S-TTSSTTSTTS-TT-TT--HHHHHHHHHTS-EEEEEHHHHHHHHHHHHSTTTT-SSEEEEEESSSEEEEEEETTEE---TTS-TT-GGGSBSSTT-SBPTTTS-BSBTHHHHSHHHHHHHHHHTT--S--HHHHHHHHHTT-HHHHHHHHHHHHHHHHHHHHHHHHH--SEEEEEESS-HHHHHHHHHHH-SPPP-TT--SS-SS-SEEE-SSGGGHHHHHHHHHHHHHHHS----EE---------/-------SSPEEPPP-HHHHHHHHHHHHHHHHHHHSEEEHHHHHHHHT--HHHHHHHHHHHHHTTSEEEEEE---SSS-PPEEEEE-TTS-EEEEEEE-SSEEEEEEEETT--EEEEEEEE-S--SHHHHHHHHHHHHHHHHHHH-S-EEEEEEEE----S-TTSSTTSTTS-TT-TT--HHHHHHHHHTS-EEEEEHHHHHHHHHHHHSTTTT-SSEEEEEESSSEEEEEEETTEE---TTS-TT-GGGSBSSTT-SBPTTTS-BSBTHHHHSHHHHHHHHHHTT--S--TTHHHHHHHTT-HHHHHHHHHHHHHHHHHHHHHHHHH--SEEEEEESS-HHHHHHHHHHH-SPPP-TT--SS-SS-SEEE-SSGGGHHHHHHHHHHHHHHHS----EE---------

Solvent-accessible surface area (backbone atoms only — not comparable to full-atom values): 41373 Å² total; per-residue (Å²): 131,78,74,65,78,67,38,74,50,66,40,62,38,44,61,46,74,68,55,32,49,54,40,32,45,12,38,51,50,38,51,24,55,70,57,51,52,41,30,64,68,57,51,15,64,73,29,68,41,52,65,65,59,40,51,52,48,50,50,49,35,37,73,64,30,47,28,36,80,43,68,59,50,89,57,76,100,66,85,41,58,54,24,30,21,56,22,48,70,37,21,26,21,32,4,29,22,46,55,68,52,33,34,34,40,31,25,27,28,62,69,69,48,78,73,44,77,46,79,42,81,44,91,56,62,42,58,70,52,42,46,52,51,48,28,52,51,50,52,55,46,57,65,66,62,74,44,51,75,74,32,31,11,32,16,37,64,50,60,76,83,31,53,73,34,32,56,75,13,93,71,21,59,51,76,49,80,94,54,61,61,44,59,54,52,13,62,53,63,75,45,71,42,47,71,41,40,39,26,45,21,25,36,49,21,21,36,72,74,24,67,27,51,79,46,41,26,29,35,23,45,22,33,52,59,44,36,27,26,8,40,32,51,84,66,36,78,54,39,44,66,75,63,42,25,17,39,49,23,66,29,67,74,32,86,83,44,52,67,17,83,43,51,69,47,46,9,18,39,29,49,59,52,12,52,49,45,51,48,51,55,37,38,75,74,67,48,63,89,70,49,59,77,52,47,47,57,43,50,76,69,60,37,63,69,57,54,52,41,40,53,50,25,14,63,57,45,28,57,48,53,26,38,48,25,15,46,46,18,41,57,29,35,30,41,41,30,47,56,40,66,69,57,54,52,49,27,59,59,65,31,61,80,60,57,84,34,64,72,39,37,88,86,64,93,54,60,69,62,43,71,49,63,52,48,64,52,17,38,20,50,4,10,20,34,48,42,51,47,67,61,28,51,67,74,76,57,60,38,73,37,70,68,71,74,69,80,128,131,80,73,64,79,66,38,76,50,65,40,61,38,46,60,48,74,67,56,31,50,53,40,32,45,13,37,51,51,37,51,26,55,71,57,51,52,40,30,63,67,57,48,16,63,73,29,70,41,52,64,67,58,40,51,52,46,50,50,49,35,36,72,64,31,46,27,35,81,39,70,61,50,89,57,77,99,66,85,42,60,53,24,30,23,55,23,49,71,36,21,25,20,32,4,29,23,47,57,69,52,33,32,36,40,32,25,28,27,63,69,67,48,77,71,44,77,48,78,43,82,42,90,55,63,41,57,71,52,41,45,53,53,47,29,52,51,51,52,55,47,57,64,65,63,74,44,52,77,74,33,31,10,32,18,37,63,52,59,76,82,31,53,72,35,32,57,76,14,94,70,21,60,52,76,49,78,94,54,60,59,45,60,54,52,13,63,51,63,74,44,72,42,47,71,41,40,39,25,45,21,26,36,48,21,21,36,73,73,24,67,28,52,79,46,40,26,29,36,23,46,23,32,54,59,44,37,28,26,7,40,32,51,86,66,36,79,55,38,42,66,75,63,42,24,17,39,48,24,67,27,68,75,34,84,83,44,52,67,18,79,42,52,69,48,46,8,18,39,29,47,60,52,12,52,49,46,52,47,51,56,37,38,76,73,66,49,64,90,70,49,59,78,51,48,47,58,43,50,76,69,58,36,63,69,55,53,52,40,39,52,49,24,13,64,56,45,28,58,48,52,27,39,47,24,14,46,44,18,42,57,28,35,30,41,42,29,47,57,42,67,69,57,55,53,48,27,59,58,64,30,61,79,60,58,85,33,62,71,39,36,88,85,64,93,52,60,69,65,43,72,49,62,52,46,64,51,18,39,19,50,3,8,20,33,47,42,51,46,64,62,29,51,67,75,77,58,60,38,73,36,70,68,72,73,69,79,128

pLDDT: mean 85.46, std 15.08, range [20.45, 98.62]